Protein AF-0000000072911487 (afdb_homodimer)

Radius of gyration: 36.64 Å; Cα contacts (8 Å, |Δi|>4): 2970; chains: 2; bounding box: 85×124×77 Å

InterPro domains:
  IPR004303 Protein-arginine deiminase [PTHR10837] (29-610)
  IPR013530 Protein-arginine deiminase, C-terminal [PF03068] (198-609)
  IPR018247 EF-Hand 1, calcium-binding site [PS00018] (31-43)
  IPR036556 Protein-arginine deiminase, central domain superfamily [SSF110083] (28-196)

Secondary structure (DSSP, 8-state):
----------------SSS---BSS--EEE-TT-SS--SGGG-TTTTS--SSSSEEE-B----TT----SB-TTSPBPPHHHHHH-STTSSSS-S-GGGSEEEEEPPB-S--TT-EEEEEEESGGGBTTEEEEEE-TT---TTS-SEEE--TT-BB-HHHHHH--EEEEEESS----TTT--SEEEEEEEEEETTEEEEEEEEEEEPPPEE--TTSPEEEEEEEPPBTTTBHHHHHHHHHHHHHHHTSSS-PEEEEE-S-----TTTTEEEEEEEE--TTS-EEEEEEEEPS-TT-GGGGHIIIII-BTTEEEEPPPTTS--S--GGGSGGGEEEEPSEE-TTS-EETT-EEEEEEBTTB---HHHHHHHHHHSSSPPEEEE-TTBSS--GGGTEEEEE-SSSSSEEEEEEESHHHHHHHHHHIIIIITTSBS---TT--PPSSS----GGGGG-BHHHHHT-HHHHHHHHHHHHHHHHHHHHHHHHS---GGG-EEEE--EEE---------SBSPPSS----TT---EEESS--TTSSEEETTEEEEE-----EETTEEHHHHHHHHHHHTTTPEEEEE--TTTTGGGT--TTTT-EEEE--------/----------------SSS---BSS--EEE-TT-SS--SGGG-TTTTS--SSSSEEE-B----TT----SB-TTSPBPPHHHHHH-STTSSSS-S-GGGSEEEEEPPB-S--TT-EEEEEEESGGGBTTEEEEEE-TT---TTS-SEEE--TT-BB-HHHHHH--EEEEEESS----TTT--SEEEEEEEEEETTEEEEEEEEEEEPPPEE--TTSPEEEEEEEPPBTTTBHHHHHHHHHHHHHHHTSSS-PEEEEE-S-----TTTSEEEEEEEE--TTS-EEEEEEEEPS-TT-GGGGHIIIII-BTTEEEEPPPTTS--S--GGGSGGGEEEEPSEE-TTS-EETT-EEEEEEBTTB---HHHHHHHHHHSTTPPEEEE-TTBSS--GGGTEEEEE-SSSSSEEEEEEESHHHHHHHHHHIIIIITTSBS---TT--PPSSS----GGGGG-BHHHHHT-HHHHHHHHHHHHHHHHHHHHHHHHS---GGGSEEEE--EEE---------SBSPPSS----TT---EEESS--TTSSEEETTEEEEE-----EETTEEHHHHHHHHHHHTTTPEEEEE--TTTTGGGT--TTTT-EEEE--------

Structure (mmCIF, N/CA/C/O backbone):
data_AF-0000000072911487-model_v1
#
loop_
_entity.id
_entity.type
_entity.pdbx_description
1 polymer 'Protein-arginine deiminase C-terminal domain-containing protein'
#
loop_
_atom_site.group_PDB
_atom_site.id
_atom_site.type_symbol
_atom_site.label_atom_id
_atom_site.label_alt_id
_atom_site.label_comp_id
_atom_site.label_asym_id
_atom_site.label_entity_id
_atom_site.label_seq_id
_atom_site.pdbx_PDB_ins_code
_atom_site.Cartn_x
_atom_site.Cartn_y
_atom_site.Cartn_z
_atom_site.occupancy
_atom_site.B_iso_or_equiv
_atom_site.auth_seq_id
_atom_site.auth_comp_id
_atom_site.auth_asym_id
_atom_site.auth_atom_id
_atom_site.pdbx_PDB_model_num
ATOM 1 N N . MET A 1 1 ? -15.695 3.176 -34.938 1 19.2 1 MET A N 1
ATOM 2 C CA . MET A 1 1 ? -17 2.514 -34.875 1 19.2 1 MET A CA 1
ATOM 3 C C . MET A 1 1 ? -17.656 2.764 -33.5 1 19.2 1 MET A C 1
ATOM 5 O O . MET A 1 1 ? -17.062 2.518 -32.469 1 19.2 1 MET A O 1
ATOM 9 N N . ARG A 1 2 ? -18.609 3.738 -33.625 1 26.14 2 ARG A N 1
ATOM 10 C CA . ARG A 1 2 ? -19.5 4.297 -32.625 1 26.14 2 ARG A CA 1
ATOM 11 C C . ARG A 1 2 ? -20.281 3.199 -31.906 1 26.14 2 ARG A C 1
ATOM 13 O O . ARG A 1 2 ? -21.156 2.57 -32.5 1 26.14 2 ARG A O 1
ATOM 20 N N . THR A 1 3 ? -19.641 2.359 -31.094 1 25.69 3 THR A N 1
ATOM 21 C CA . THR A 1 3 ? -20.156 1.185 -30.406 1 25.69 3 THR A CA 1
ATOM 22 C C . THR A 1 3 ? -21.453 1.515 -29.672 1 25.69 3 THR A C 1
ATOM 24 O O . THR A 1 3 ? -21.5 2.418 -28.844 1 25.69 3 THR A O 1
ATOM 27 N N . GLY A 1 4 ? -22.516 1.392 -30.438 1 23.3 4 GLY A N 1
ATOM 28 C CA . GLY A 1 4 ? -23.906 1.622 -30.078 1 23.3 4 GLY A CA 1
ATOM 29 C C . GLY A 1 4 ? -24.297 0.98 -28.766 1 23.3 4 GLY A C 1
ATOM 30 O O . GLY A 1 4 ? -24.031 -0.203 -28.547 1 23.3 4 GLY A O 1
ATOM 31 N N . TRP A 1 5 ? -24.453 1.778 -27.688 1 27.55 5 TRP A N 1
ATOM 32 C CA . TRP A 1 5 ? -24.906 1.521 -26.312 1 27.55 5 TRP A CA 1
ATOM 33 C C . TRP A 1 5 ? -26.297 0.91 -26.312 1 27.55 5 TRP A C 1
ATOM 35 O O . TRP A 1 5 ? -27.266 1.537 -26.766 1 27.55 5 TRP A O 1
ATOM 45 N N . LEU A 1 6 ? -26.359 -0.397 -26.594 1 29.19 6 LEU A N 1
ATOM 46 C CA . LEU A 1 6 ? -27.656 -1.023 -26.422 1 29.19 6 LEU A CA 1
ATOM 47 C C . LEU A 1 6 ? -28.281 -0.624 -25.078 1 29.19 6 LEU A C 1
ATOM 49 O O . LEU A 1 6 ? -27.609 -0.673 -24.047 1 29.19 6 LEU A O 1
ATOM 53 N N . TYR A 1 7 ? -29.312 0.221 -25.156 1 29.19 7 TYR A N 1
ATOM 54 C CA . TYR A 1 7 ? -30.141 0.676 -24.031 1 29.19 7 TYR A CA 1
ATOM 55 C C . TYR A 1 7 ? -30.797 -0.501 -23.328 1 29.19 7 TYR A C 1
ATOM 57 O O . TYR A 1 7 ? -31.547 -1.27 -23.953 1 29.19 7 TYR A O 1
ATOM 65 N N . PRO A 1 8 ? -30.297 -0.939 -22.25 1 33.47 8 PRO A N 1
ATOM 66 C CA . PRO A 1 8 ? -31.031 -2.004 -21.547 1 33.47 8 PRO A CA 1
ATOM 67 C C . PRO A 1 8 ? -32.469 -1.619 -21.219 1 33.47 8 PRO A C 1
ATOM 69 O O . PRO A 1 8 ? -32.75 -0.443 -20.984 1 33.47 8 PRO A O 1
ATOM 72 N N . ILE A 1 9 ? -33.438 -2.336 -21.734 1 31.39 9 ILE A N 1
ATOM 73 C CA . ILE A 1 9 ? -34.875 -2.277 -21.438 1 31.39 9 ILE A CA 1
ATOM 74 C C . ILE A 1 9 ? -35.094 -2.404 -19.938 1 31.39 9 ILE A C 1
ATOM 76 O O . ILE A 1 9 ? -34.75 -3.432 -19.344 1 31.39 9 ILE A O 1
ATOM 80 N N . PHE A 1 10 ? -35.406 -1.252 -19.312 1 29.11 10 PHE A N 1
ATOM 81 C CA . PHE A 1 10 ? -35.781 -1.164 -17.906 1 29.11 10 PHE A CA 1
ATOM 82 C C . PHE A 1 10 ? -37.188 -1.642 -17.703 1 29.11 10 PHE A C 1
ATOM 84 O O . PHE A 1 10 ? -38.156 -1.023 -18.188 1 29.11 10 PHE A O 1
ATOM 91 N N . ILE A 1 11 ? -37.438 -2.863 -17.578 1 30.73 11 ILE A N 1
ATOM 92 C CA . ILE A 1 11 ? -38.781 -3.254 -17.156 1 30.73 11 ILE A CA 1
ATOM 93 C C . ILE A 1 11 ? -39.031 -2.818 -15.719 1 30.73 11 ILE A C 1
ATOM 95 O O . ILE A 1 11 ? -38.281 -3.225 -14.812 1 30.73 11 ILE A O 1
ATOM 99 N N . GLY A 1 12 ? -39.875 -1.807 -15.562 1 29.73 12 GLY A N 1
ATOM 100 C CA . GLY A 1 12 ? -40.344 -1.24 -14.305 1 29.73 12 GLY A CA 1
ATOM 101 C C . GLY A 1 12 ? -41.125 -2.221 -13.477 1 29.73 12 GLY A C 1
ATOM 102 O O . GLY A 1 12 ? -42.25 -2.576 -13.836 1 29.73 12 GLY A O 1
ATOM 103 N N . THR A 1 13 ? -40.531 -3.186 -12.836 1 33.25 13 THR A N 1
ATOM 104 C CA . THR A 1 13 ? -41.344 -3.977 -11.922 1 33.25 13 THR A CA 1
ATOM 105 C C . THR A 1 13 ? -41.812 -3.129 -10.742 1 33.25 13 THR A C 1
ATOM 107 O O . THR A 1 13 ? -41.031 -2.41 -10.133 1 33.25 13 THR A O 1
ATOM 110 N N . HIS A 1 14 ? -43.125 -2.885 -10.648 1 29.64 14 HIS A N 1
ATOM 111 C CA . HIS A 1 14 ? -43.812 -2.23 -9.531 1 29.64 14 HIS A CA 1
ATOM 112 C C . HIS A 1 14 ? -43.562 -2.967 -8.227 1 29.64 14 HIS A C 1
ATOM 114 O O . HIS A 1 14 ? -43.969 -4.113 -8.062 1 29.64 14 HIS A O 1
ATOM 120 N N . VAL A 1 15 ? -42.5 -2.768 -7.523 1 35.53 15 VAL A N 1
ATOM 121 C CA . VAL A 1 15 ? -42.125 -3.373 -6.25 1 35.53 15 VAL A CA 1
ATOM 122 C C . VAL A 1 15 ? -42.875 -2.676 -5.109 1 35.53 15 VAL A C 1
ATOM 124 O O . VAL A 1 15 ? -42.719 -1.474 -4.898 1 35.53 15 VAL A O 1
ATOM 127 N N . SER A 1 16 ? -43.938 -3.34 -4.637 1 31.44 16 SER A N 1
ATOM 128 C CA . SER A 1 16 ? -44.531 -2.867 -3.381 1 31.44 16 SER A CA 1
ATOM 129 C C . SER A 1 16 ? -43.469 -2.719 -2.301 1 31.44 16 SER A C 1
ATOM 131 O O . SER A 1 16 ? -42.375 -3.279 -2.418 1 31.44 16 SER A O 1
ATOM 133 N N . ALA A 1 17 ? -43.938 -2.541 -0.916 1 38.59 17 ALA A N 1
ATOM 134 C CA . ALA A 1 17 ? -43.219 -2.115 0.282 1 38.59 17 ALA A CA 1
ATOM 135 C C . ALA A 1 17 ? -42 -3.02 0.552 1 38.59 17 ALA A C 1
ATOM 137 O O . ALA A 1 17 ? -40.875 -2.564 0.531 1 38.59 17 ALA A O 1
ATOM 138 N N . GLY A 1 18 ? -41.781 -3.572 1.872 1 47.84 18 GLY A N 1
ATOM 139 C CA . GLY A 1 18 ? -40.812 -4.043 2.859 1 47.84 18 GLY A CA 1
ATOM 140 C C . GLY A 1 18 ? -40.062 -5.285 2.416 1 47.84 18 GLY A C 1
ATOM 141 O O . GLY A 1 18 ? -38.906 -5.512 2.832 1 47.84 18 GLY A O 1
ATOM 142 N N . LEU A 1 19 ? -40.656 -6.293 1.938 1 59.91 19 LEU A N 1
ATOM 143 C CA . LEU A 1 19 ? -40.062 -7.602 1.729 1 59.91 19 LEU A CA 1
ATOM 144 C C . LEU A 1 19 ? -39.469 -7.719 0.323 1 59.91 19 LEU A C 1
ATOM 146 O O . LEU A 1 19 ? -40.156 -7.367 -0.656 1 59.91 19 LEU A O 1
ATOM 150 N N . ILE A 1 20 ? -38.156 -7.848 0.18 1 69.5 20 ILE A N 1
ATOM 151 C CA . ILE A 1 20 ? -37.562 -8.148 -1.11 1 69.5 20 ILE A CA 1
ATOM 152 C C . ILE A 1 20 ? -38.156 -9.43 -1.681 1 69.5 20 ILE A C 1
ATOM 154 O O . ILE A 1 20 ? -37.938 -10.516 -1.144 1 69.5 20 ILE A O 1
ATOM 158 N N . LYS A 1 21 ? -39.094 -9.312 -2.652 1 73.06 21 LYS A N 1
ATOM 159 C CA . LYS A 1 21 ? -39.75 -10.445 -3.299 1 73.06 21 LYS A CA 1
ATOM 160 C C . LYS A 1 21 ? -38.781 -11.156 -4.254 1 73.06 21 LYS A C 1
ATOM 162 O O . LYS A 1 21 ? -37.812 -10.555 -4.73 1 73.06 21 LYS A O 1
ATOM 167 N N . SER A 1 22 ? -38.969 -12.406 -4.477 1 82.06 22 SER A N 1
ATOM 168 C CA . SER A 1 22 ? -38.25 -13.188 -5.469 1 82.06 22 SER A CA 1
ATOM 169 C C . SER A 1 22 ? -38.406 -12.602 -6.867 1 82.06 22 SER A C 1
ATOM 171 O O . SER A 1 22 ? -39.469 -12.023 -7.184 1 82.06 22 SER A O 1
ATOM 173 N N . THR A 1 23 ? -37.25 -12.625 -7.672 1 84.38 23 THR A N 1
ATOM 174 C CA . THR A 1 23 ? -37.281 -12.094 -9.031 1 84.38 23 THR A CA 1
ATOM 175 C C . THR A 1 23 ? -36.875 -13.156 -10.039 1 84.38 23 THR A C 1
ATOM 177 O O . THR A 1 23 ? -36.344 -14.203 -9.664 1 84.38 23 THR A O 1
ATOM 180 N N . THR A 1 24 ? -37.125 -12.867 -11.242 1 84.62 24 THR A N 1
ATOM 181 C CA . THR A 1 24 ? -36.719 -13.766 -12.32 1 84.62 24 THR A CA 1
ATOM 182 C C . THR A 1 24 ? -35.469 -13.219 -13.031 1 84.62 24 THR A C 1
ATOM 184 O O . THR A 1 24 ? -34.875 -13.914 -13.852 1 84.62 24 THR A O 1
ATOM 187 N N . ARG A 1 25 ? -35.125 -11.961 -12.688 1 91.88 25 ARG A N 1
ATOM 188 C CA . ARG A 1 25 ? -33.906 -11.336 -13.133 1 91.88 25 ARG A CA 1
ATOM 189 C C . ARG A 1 25 ? -33.031 -10.914 -11.945 1 91.88 25 ARG A C 1
ATOM 191 O O . ARG A 1 25 ? -33.562 -10.594 -10.875 1 91.88 25 ARG A O 1
ATOM 198 N N . PRO A 1 26 ? -31.75 -10.953 -12.18 1 96.5 26 PRO A N 1
ATOM 199 C CA . PRO A 1 26 ? -30.875 -10.516 -11.078 1 96.5 26 PRO A CA 1
ATOM 200 C C . PRO A 1 26 ? -31.234 -9.125 -10.562 1 96.5 26 PRO A C 1
ATOM 202 O O . PRO A 1 26 ? -31.531 -8.227 -11.352 1 96.5 26 PRO A O 1
ATOM 205 N N . LEU A 1 27 ? -31.359 -9 -9.289 1 97.75 27 LEU A N 1
ATOM 206 C CA . LEU A 1 27 ? -31.594 -7.734 -8.602 1 97.75 27 LEU A CA 1
ATOM 207 C C . LEU A 1 27 ? -30.672 -7.59 -7.398 1 97.75 27 LEU A C 1
ATOM 209 O O . LEU A 1 27 ? -30.656 -8.445 -6.508 1 97.75 27 LEU A O 1
ATOM 213 N N . ILE A 1 28 ? -29.844 -6.605 -7.422 1 98.5 28 ILE A N 1
ATOM 214 C CA . ILE A 1 28 ? -28.984 -6.301 -6.289 1 98.5 28 ILE A CA 1
ATOM 215 C C . ILE A 1 28 ? -29.312 -4.91 -5.75 1 98.5 28 ILE A C 1
ATOM 217 O O . ILE A 1 28 ? -29.531 -3.975 -6.523 1 98.5 28 ILE A O 1
ATOM 221 N N . LEU A 1 29 ? -29.422 -4.805 -4.426 1 98.44 29 LEU A N 1
ATOM 222 C CA . LEU A 1 29 ? -29.859 -3.576 -3.766 1 98.44 29 LEU A CA 1
ATOM 223 C C . LEU A 1 29 ? -28.859 -3.172 -2.676 1 98.44 29 LEU A C 1
ATOM 225 O O . LEU A 1 29 ? -28.172 -4.023 -2.117 1 98.44 29 LEU A O 1
ATOM 229 N N . ALA A 1 30 ? -28.781 -1.938 -2.432 1 98.69 30 ALA A N 1
ATOM 230 C CA . ALA A 1 30 ? -28.156 -1.287 -1.291 1 98.69 30 ALA A CA 1
ATOM 231 C C . ALA A 1 30 ? -29.031 -0.179 -0.728 1 98.69 30 ALA A C 1
ATOM 233 O O . ALA A 1 30 ? -30.156 0.039 -1.21 1 98.69 30 ALA A O 1
ATOM 234 N N . ASP A 1 31 ? -28.562 0.436 0.297 1 98 31 ASP A N 1
ATOM 235 C CA . ASP A 1 31 ? -29.375 1.458 0.953 1 98 31 ASP A CA 1
ATOM 236 C C . ASP A 1 31 ? -29.344 2.768 0.166 1 98 31 ASP A C 1
ATOM 238 O O . ASP A 1 31 ? -28.828 3.779 0.651 1 98 31 ASP A O 1
ATOM 242 N N . THR A 1 32 ? -30 2.787 -0.927 1 97.75 32 THR A N 1
ATOM 243 C CA . THR A 1 32 ? -29.922 3.92 -1.842 1 97.75 32 THR A CA 1
ATOM 244 C C . THR A 1 32 ? -30.812 5.062 -1.369 1 97.75 32 THR A C 1
ATOM 246 O O . THR A 1 32 ? -30.594 6.223 -1.714 1 97.75 32 THR A O 1
ATOM 249 N N . ASN A 1 33 ? -31.922 4.785 -0.646 1 96.06 33 ASN A N 1
ATOM 250 C CA . ASN A 1 33 ? -32.781 5.844 -0.127 1 96.06 33 ASN A CA 1
ATOM 251 C C . ASN A 1 33 ? -32.281 6.355 1.222 1 96.06 33 ASN A C 1
ATOM 253 O O . ASN A 1 33 ? -32.906 7.254 1.811 1 96.06 33 ASN A O 1
ATOM 257 N N . ARG A 1 34 ? -31.281 5.719 1.854 1 97.12 34 ARG A N 1
ATOM 258 C CA . ARG A 1 34 ? -30.5 6.176 2.992 1 97.12 34 ARG A CA 1
ATOM 259 C C . ARG A 1 34 ? -31.328 6.18 4.27 1 97.12 34 ARG A C 1
ATOM 261 O O . ARG A 1 34 ? -31.188 7.082 5.102 1 97.12 34 ARG A O 1
ATOM 268 N N . ASP A 1 35 ? -32.188 5.203 4.406 1 95.56 35 ASP A N 1
ATOM 269 C CA . ASP A 1 35 ? -32.938 5.047 5.648 1 95.56 35 ASP A CA 1
ATOM 270 C C . ASP A 1 35 ? -32.312 3.977 6.535 1 95.56 35 ASP A C 1
ATOM 272 O O . ASP A 1 35 ? -32.844 3.639 7.59 1 95.56 35 ASP A O 1
ATOM 276 N N . GLY A 1 36 ? -31.203 3.396 6.074 1 95.75 36 GLY A N 1
ATOM 277 C CA . GLY A 1 36 ? -30.453 2.438 6.867 1 95.75 36 GLY A CA 1
ATOM 278 C C . GLY A 1 36 ? -30.922 1.006 6.668 1 95.75 36 GLY A C 1
ATOM 279 O O . GLY A 1 36 ? -30.359 0.08 7.262 1 95.75 36 GLY A O 1
ATOM 280 N N . ILE A 1 37 ? -31.875 0.798 5.809 1 95.88 37 ILE A N 1
ATOM 281 C CA . ILE A 1 37 ? -32.438 -0.525 5.574 1 95.88 37 ILE A CA 1
ATOM 282 C C . ILE A 1 37 ? -32.438 -0.833 4.082 1 95.88 37 ILE A C 1
ATOM 284 O O . ILE A 1 37 ? -32.75 0.031 3.26 1 95.88 37 ILE A O 1
ATOM 288 N N . VAL A 1 38 ? -32.031 -2.045 3.715 1 97.5 38 VAL A N 1
ATOM 289 C CA . VAL A 1 38 ? -32.062 -2.451 2.312 1 97.5 38 VAL A CA 1
ATOM 290 C C . VAL A 1 38 ? -33.312 -3.246 2.021 1 97.5 38 VAL A C 1
ATOM 292 O O . VAL A 1 38 ? -33.5 -4.344 2.553 1 97.5 38 VAL A O 1
ATOM 295 N N . ASN A 1 39 ? -34.156 -2.713 1.245 1 95.19 39 ASN A N 1
ATOM 296 C CA . ASN A 1 39 ? -35.375 -3.379 0.849 1 95.19 39 ASN A CA 1
ATOM 297 C C . ASN A 1 39 ? -35.906 -2.85 -0.485 1 95.19 39 ASN A C 1
ATOM 299 O O . ASN A 1 39 ? -35.156 -2.277 -1.269 1 95.19 39 ASN A O 1
ATOM 303 N N . GLY A 1 40 ? -37.125 -3.107 -0.804 1 94.44 40 GLY A N 1
ATOM 304 C CA . GLY A 1 40 ? -37.719 -2.787 -2.096 1 94.44 40 GLY A CA 1
ATOM 305 C C . GLY A 1 40 ? -37.75 -1.298 -2.381 1 94.44 40 GLY A C 1
ATOM 306 O O . GLY A 1 40 ? -37.781 -0.883 -3.541 1 94.44 40 GLY A O 1
ATOM 307 N N . LYS A 1 41 ? -37.75 -0.466 -1.371 1 94.5 41 LYS A N 1
ATOM 308 C CA . LYS A 1 41 ? -37.75 0.985 -1.536 1 94.5 41 LYS A CA 1
ATOM 309 C C . LYS A 1 41 ? -36.438 1.474 -2.16 1 94.5 41 LYS A C 1
ATOM 311 O O . LYS A 1 41 ? -36.344 2.623 -2.598 1 94.5 41 LYS A O 1
ATOM 316 N N . ASP A 1 42 ? -35.469 0.599 -2.246 1 97 42 ASP A N 1
ATOM 317 C CA . ASP A 1 42 ? -34.156 0.958 -2.762 1 97 42 ASP A CA 1
ATOM 318 C C . ASP A 1 42 ? -34.031 0.653 -4.254 1 97 42 ASP A C 1
ATOM 320 O O . ASP A 1 42 ? -32.969 0.829 -4.855 1 97 42 ASP A O 1
ATOM 324 N N . ILE A 1 43 ? -35.031 0.221 -4.887 1 95.56 43 ILE A N 1
ATOM 325 C CA . ILE A 1 43 ? -35 -0.19 -6.289 1 95.56 43 ILE A CA 1
ATOM 326 C C . ILE A 1 43 ? -34.938 1.044 -7.188 1 95.56 43 ILE A C 1
ATOM 328 O O . ILE A 1 43 ? -34.25 1.045 -8.203 1 95.56 43 ILE A O 1
ATOM 332 N N . ALA A 1 44 ? -35.562 2.039 -6.723 1 91.56 44 ALA A N 1
ATOM 333 C CA . ALA A 1 44 ? -35.656 3.246 -7.543 1 91.56 44 ALA A CA 1
ATOM 334 C C . ALA A 1 44 ? -34.312 3.977 -7.57 1 91.56 44 ALA A C 1
ATOM 336 O O . ALA A 1 44 ? -33.625 4.086 -6.547 1 91.56 44 ALA A O 1
ATOM 337 N N . ASP A 1 45 ? -33.844 4.398 -8.719 1 89.56 45 ASP A N 1
ATOM 338 C CA . ASP A 1 45 ? -32.688 5.281 -8.945 1 89.56 45 ASP A CA 1
ATOM 339 C C . ASP A 1 45 ? -31.406 4.672 -8.398 1 89.56 45 ASP A C 1
ATOM 341 O O . ASP A 1 45 ? -30.531 5.395 -7.93 1 89.56 45 ASP A O 1
ATOM 345 N N . LYS A 1 46 ? -31.328 3.428 -8.398 1 96.12 46 LYS A N 1
ATOM 346 C CA . LYS A 1 46 ? -30.203 2.752 -7.75 1 96.12 46 LYS A CA 1
ATOM 347 C C . LYS A 1 46 ? -28.969 2.744 -8.656 1 96.12 46 LYS A C 1
ATOM 349 O O . LYS A 1 46 ? -27.875 2.424 -8.211 1 96.12 46 LYS A O 1
ATOM 354 N N . TYR A 1 47 ? -29.016 3.197 -9.961 1 96.5 47 TYR A N 1
ATOM 355 C CA . TYR A 1 47 ? -27.938 3.025 -10.93 1 96.5 47 TYR A CA 1
ATOM 356 C C . TYR A 1 47 ? -27 4.227 -10.914 1 96.5 47 TYR A C 1
ATOM 358 O O . TYR A 1 47 ? -25.906 4.18 -11.492 1 96.5 47 TYR A O 1
ATOM 366 N N . THR A 1 48 ? -27.406 5.297 -10.266 1 95.75 48 THR A N 1
ATOM 367 C CA . THR A 1 48 ? -26.594 6.512 -10.234 1 95.75 48 THR A CA 1
ATOM 368 C C . THR A 1 48 ? -26.516 7.07 -8.812 1 95.75 48 THR A C 1
ATOM 370 O O . THR A 1 48 ? -27.516 7.07 -8.086 1 95.75 48 THR A O 1
ATOM 373 N N . TRP A 1 49 ? -25.391 7.543 -8.531 1 96.12 49 TRP A N 1
ATOM 374 C CA . TRP A 1 49 ? -25.219 8.188 -7.23 1 96.12 49 TRP A CA 1
ATOM 375 C C . TRP A 1 49 ? -25.344 9.703 -7.355 1 96.12 49 TRP A C 1
ATOM 377 O O . TRP A 1 49 ? -24.766 10.297 -8.266 1 96.12 49 TRP A O 1
ATOM 387 N N . THR A 1 50 ? -26.078 10.344 -6.523 1 93.88 50 THR A N 1
ATOM 388 C CA . THR A 1 50 ? -26.172 11.789 -6.375 1 93.88 50 THR A CA 1
ATOM 389 C C . THR A 1 50 ? -26.109 12.188 -4.902 1 93.88 50 THR A C 1
ATOM 391 O O . THR A 1 50 ? -26.062 11.328 -4.023 1 93.88 50 THR A O 1
ATOM 394 N N . ASN A 1 51 ? -26.109 13.406 -4.605 1 89.75 51 ASN A N 1
ATOM 395 C CA . ASN A 1 51 ? -26.094 13.875 -3.221 1 89.75 51 ASN A CA 1
ATOM 396 C C . ASN A 1 51 ? -27.391 13.492 -2.496 1 89.75 51 ASN A C 1
ATOM 398 O O . ASN A 1 51 ? -27.422 13.422 -1.266 1 89.75 51 ASN A O 1
ATOM 402 N N . GLU A 1 52 ? -28.422 13.133 -3.277 1 90.69 52 GLU A N 1
ATOM 403 C CA . GLU A 1 52 ? -29.734 12.883 -2.678 1 90.69 52 GLU A CA 1
ATOM 404 C C . GLU A 1 52 ? -30.047 11.383 -2.646 1 90.69 52 GLU A C 1
ATOM 406 O O . GLU A 1 52 ? -30.938 10.945 -1.92 1 90.69 52 GLU A O 1
ATOM 411 N N . CYS A 1 53 ? -29.312 10.727 -3.49 1 93.94 53 CYS A N 1
ATOM 412 C CA . CYS A 1 53 ? -29.625 9.305 -3.592 1 93.94 53 CYS A CA 1
ATOM 413 C C . CYS A 1 53 ? -28.375 8.492 -3.863 1 93.94 53 CYS A C 1
ATOM 415 O O . CYS A 1 53 ? -27.391 9.008 -4.402 1 93.94 53 CYS A O 1
ATOM 417 N N . GLY A 1 54 ? -28.469 7.168 -3.5 1 96.62 54 GLY A N 1
ATOM 418 C CA . GLY A 1 54 ? -27.344 6.266 -3.65 1 96.62 54 GLY A CA 1
ATOM 419 C C . GLY A 1 54 ? -26.766 5.812 -2.324 1 96.62 54 GLY A C 1
ATOM 420 O O . GLY A 1 54 ? -26.75 6.574 -1.354 1 96.62 54 GLY A O 1
ATOM 421 N N . ALA A 1 55 ? -26.25 4.625 -2.332 1 98.38 55 ALA A N 1
ATOM 422 C CA . ALA A 1 55 ? -25.75 4.035 -1.089 1 98.38 55 ALA A CA 1
ATOM 423 C C . ALA A 1 55 ? -24.391 4.609 -0.707 1 98.38 55 ALA A C 1
ATOM 425 O O . ALA A 1 55 ? -23.625 5.039 -1.573 1 98.38 55 ALA A O 1
ATOM 426 N N . ILE A 1 56 ? -24.125 4.66 0.562 1 98.56 56 ILE A N 1
ATOM 427 C CA . ILE A 1 56 ? -22.891 5.195 1.121 1 98.56 56 ILE A CA 1
ATOM 428 C C . ILE A 1 56 ? -22.188 4.129 1.96 1 98.56 56 ILE A C 1
ATOM 430 O O . ILE A 1 56 ? -22.844 3.395 2.709 1 98.56 56 ILE A O 1
ATOM 434 N N . PHE A 1 57 ? -20.891 3.938 1.774 1 98.62 57 PHE A N 1
ATOM 435 C CA . PHE A 1 57 ? -20.109 3.029 2.615 1 98.62 57 PHE A CA 1
ATOM 436 C C . PHE A 1 57 ? -18.953 3.758 3.27 1 98.62 57 PHE A C 1
ATOM 438 O O . PHE A 1 57 ? -18.609 4.883 2.885 1 98.62 57 PHE A O 1
ATOM 445 N N . LEU A 1 58 ? -18.328 3.174 4.336 1 98.69 58 LEU A N 1
ATOM 446 C CA . LEU A 1 58 ? -17.312 3.844 5.148 1 98.69 58 LEU A CA 1
ATOM 447 C C . LEU A 1 58 ? -15.922 3.309 4.84 1 98.69 58 LEU A C 1
ATOM 449 O O . LEU A 1 58 ? -15.766 2.135 4.496 1 98.69 58 LEU A O 1
ATOM 453 N N . PRO A 1 59 ? -14.914 4.188 4.938 1 98.38 59 PRO A N 1
ATOM 454 C CA . PRO A 1 59 ? -13.578 3.646 5.18 1 98.38 59 PRO A CA 1
ATOM 455 C C . PRO A 1 59 ? -13.43 3.043 6.574 1 98.38 59 PRO A C 1
ATOM 457 O O . PRO A 1 59 ? -13.406 3.773 7.566 1 98.38 59 PRO A O 1
ATOM 460 N N . ASN A 1 60 ? -13.359 1.764 6.664 1 98.44 60 ASN A N 1
ATOM 461 C CA . ASN A 1 60 ? -13.398 1.042 7.934 1 98.44 60 ASN A CA 1
ATOM 462 C C . ASN A 1 60 ? -12.008 0.926 8.547 1 98.44 60 ASN A C 1
ATOM 464 O O . ASN A 1 60 ? -11.562 -0.173 8.891 1 98.44 60 ASN A O 1
ATOM 468 N N . ILE A 1 61 ? -11.375 2.152 8.805 1 98.5 61 ILE A N 1
ATOM 469 C CA . ILE A 1 61 ? -9.938 2.152 9.062 1 98.5 61 ILE A CA 1
ATOM 470 C C . ILE A 1 61 ? -9.68 2.279 10.562 1 98.5 61 ILE A C 1
ATOM 472 O O . ILE A 1 61 ? -8.625 2.768 10.977 1 98.5 61 ILE A O 1
ATOM 476 N N . GLY A 1 62 ? -10.6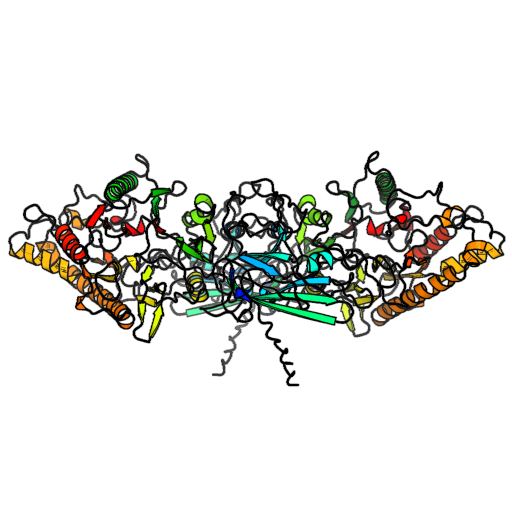17 1.948 11.43 1 98.44 62 GLY A N 1
ATOM 477 C CA . GLY A 1 62 ? -10.367 1.86 12.859 1 98.44 62 GLY A CA 1
ATOM 478 C C . GLY A 1 62 ? -9.484 0.691 13.242 1 98.44 62 GLY A C 1
ATOM 479 O O . GLY A 1 62 ? -8.953 -0.004 12.375 1 98.44 62 GLY A O 1
ATOM 480 N N . ASP A 1 63 ? -9.289 0.513 14.5 1 98.44 63 ASP A N 1
ATOM 481 C CA . ASP A 1 63 ? -8.555 -0.609 15.07 1 98.44 63 ASP A CA 1
ATOM 482 C C . ASP A 1 63 ? -9.219 -1.104 16.359 1 98.44 63 ASP A C 1
ATOM 484 O O . ASP A 1 63 ? -8.625 -1.045 17.438 1 98.44 63 ASP A O 1
ATOM 488 N N . LYS A 1 64 ? -10.367 -1.653 16.172 1 97.75 64 LYS A N 1
ATOM 489 C CA . LYS A 1 64 ? -11.273 -1.97 17.266 1 97.75 64 LYS A CA 1
ATOM 490 C C . LYS A 1 64 ? -10.602 -2.869 18.297 1 97.75 64 LYS A C 1
ATOM 492 O O . LYS A 1 64 ? -10.75 -2.662 19.5 1 97.75 64 LYS A O 1
ATOM 497 N N . ARG A 1 65 ? -9.852 -3.83 17.891 1 96.38 65 ARG A N 1
ATOM 498 C CA . ARG A 1 65 ? -9.281 -4.816 18.797 1 96.38 65 ARG A CA 1
ATOM 499 C C . ARG A 1 65 ? -7.797 -4.562 19.016 1 96.38 65 ARG A C 1
ATOM 501 O O . ARG A 1 65 ? -7.078 -5.434 19.516 1 96.38 65 ARG A O 1
ATOM 508 N N . HIS A 1 66 ? -7.301 -3.395 18.578 1 97.69 66 HIS A N 1
ATOM 509 C CA . HIS A 1 66 ? -5.898 -3.033 18.734 1 97.69 66 HIS A CA 1
ATOM 510 C C . HIS A 1 66 ? -4.984 -4.113 18.156 1 97.69 66 HIS A C 1
ATOM 512 O O . HIS A 1 66 ? -4.074 -4.586 18.844 1 97.69 66 HIS A O 1
ATOM 518 N N . ARG A 1 67 ? -5.219 -4.426 16.859 1 97.88 67 ARG A N 1
ATOM 519 C CA . ARG A 1 67 ? -4.488 -5.508 16.203 1 97.88 67 ARG A CA 1
ATOM 520 C C . ARG A 1 67 ? -3.148 -5.012 15.672 1 97.88 67 ARG A C 1
ATOM 522 O O . ARG A 1 67 ? -2.273 -5.812 15.336 1 97.88 67 ARG A O 1
ATOM 529 N N . CYS A 1 68 ? -2.977 -3.748 15.523 1 97.88 68 CYS A N 1
ATOM 530 C CA . CYS A 1 68 ? -1.826 -3.156 14.852 1 97.88 68 CYS A CA 1
ATOM 531 C C . CYS A 1 68 ? -0.695 -2.887 15.836 1 97.88 68 CYS A C 1
ATOM 533 O O . CYS A 1 68 ? -0.94 -2.475 16.969 1 97.88 68 CYS A O 1
ATOM 535 N N . THR A 1 69 ? 0.515 -3.082 15.375 1 96.12 69 THR A N 1
ATOM 536 C CA . THR A 1 69 ? 1.696 -2.838 16.188 1 96.12 69 THR A CA 1
ATOM 537 C C . THR A 1 69 ? 2.398 -1.553 15.758 1 96.12 69 THR A C 1
ATOM 539 O O . THR A 1 69 ? 2.197 -1.075 14.641 1 96.12 69 THR A O 1
ATOM 542 N N . ALA A 1 70 ? 3.232 -0.956 16.703 1 96 70 ALA A N 1
ATOM 543 C CA . ALA A 1 70 ? 4.035 0.223 16.391 1 96 70 ALA A CA 1
ATOM 544 C C . ALA A 1 70 ? 5.488 -0.159 16.125 1 96 70 ALA A C 1
ATOM 546 O O . ALA A 1 70 ? 6.281 0.664 15.656 1 96 70 ALA A O 1
ATOM 547 N N . PHE A 1 71 ? 5.852 -1.421 16.406 1 97.06 71 PHE A N 1
ATOM 548 C CA . PHE A 1 71 ? 7.227 -1.897 16.281 1 97.06 71 PHE A CA 1
ATOM 549 C C . PHE A 1 71 ? 7.277 -3.199 15.492 1 97.06 71 PHE A C 1
ATOM 551 O O . PHE A 1 71 ? 6.32 -3.973 15.492 1 97.06 71 PHE A O 1
ATOM 558 N N . ASP A 1 72 ? 8.375 -3.396 14.773 1 96.75 72 ASP A N 1
ATOM 559 C CA . ASP A 1 72 ? 8.547 -4.691 14.117 1 96.75 72 ASP A CA 1
ATOM 560 C C . ASP A 1 72 ? 9.055 -5.738 15.102 1 96.75 72 ASP A C 1
ATOM 562 O O . ASP A 1 72 ? 9.164 -5.473 16.297 1 96.75 72 ASP A O 1
ATOM 566 N N . LEU A 1 73 ? 9.391 -6.98 14.688 1 97.12 73 LEU A N 1
ATOM 567 C CA . LEU A 1 73 ? 9.727 -8.094 15.57 1 97.12 73 LEU A CA 1
ATOM 568 C C . LEU A 1 73 ? 11.094 -7.891 16.203 1 97.12 73 LEU A C 1
ATOM 570 O O . LEU A 1 73 ? 11.453 -8.578 17.156 1 97.12 73 LEU A O 1
ATOM 574 N N . ASN A 1 74 ? 11.867 -6.961 15.68 1 97 74 ASN A N 1
ATOM 575 C CA . ASN A 1 74 ? 13.18 -6.664 16.25 1 97 74 ASN A CA 1
ATOM 576 C C . ASN A 1 74 ? 13.125 -5.461 17.188 1 97 74 ASN A C 1
ATOM 578 O O . ASN A 1 74 ? 14.156 -4.992 17.656 1 97 74 ASN A O 1
ATOM 582 N N . GLY A 1 75 ? 11.992 -4.91 17.359 1 96.94 75 GLY A N 1
ATOM 583 C CA . GLY A 1 75 ? 11.812 -3.799 18.281 1 96.94 75 GLY A CA 1
ATOM 584 C C . GLY A 1 75 ? 12.07 -2.447 17.641 1 96.94 75 GLY A C 1
ATOM 585 O O . GLY A 1 75 ? 12.156 -1.432 18.328 1 96.94 75 GLY A O 1
ATOM 586 N N . LEU A 1 76 ? 12.25 -2.389 16.359 1 96.56 76 LEU A N 1
ATOM 587 C CA . LEU A 1 76 ? 12.438 -1.116 15.664 1 96.56 76 LEU A CA 1
ATOM 588 C C . LEU A 1 76 ? 11.094 -0.465 15.352 1 96.56 76 LEU A C 1
ATOM 590 O O . LEU A 1 76 ? 10.141 -1.15 14.977 1 96.56 76 LEU A O 1
ATOM 594 N N . SER A 1 77 ? 11.016 0.907 15.492 1 96.31 77 SER A N 1
ATOM 595 C CA . SER A 1 77 ? 9.789 1.643 15.211 1 96.31 77 SER A CA 1
ATOM 596 C C . SER A 1 77 ? 9.391 1.523 13.742 1 96.31 77 SER A C 1
ATOM 598 O O . SER A 1 77 ? 10.242 1.621 12.859 1 96.31 77 SER A O 1
ATOM 600 N N . LEU A 1 78 ? 8.102 1.248 13.516 1 97.31 78 LEU A N 1
ATOM 601 C CA . LEU A 1 78 ? 7.574 1.282 12.156 1 97.31 78 LEU A CA 1
ATOM 602 C C . LEU A 1 78 ? 7.551 2.709 11.617 1 97.31 78 LEU A C 1
ATOM 604 O O . LEU A 1 78 ? 7.469 3.668 12.391 1 97.31 78 LEU A O 1
ATOM 608 N N . SER A 1 79 ? 7.699 2.875 10.32 1 96.88 79 SER A N 1
ATOM 609 C CA . SER A 1 79 ? 7.566 4.188 9.695 1 96.88 79 SER A CA 1
ATOM 610 C C . SER A 1 79 ? 6.137 4.707 9.805 1 96.88 79 SER A C 1
ATOM 612 O O . SER A 1 79 ? 5.223 3.959 10.156 1 96.88 79 SER A O 1
ATOM 614 N N . ASN A 1 80 ? 5.957 6 9.484 1 96.62 80 ASN A N 1
ATOM 615 C CA . ASN A 1 80 ? 4.621 6.586 9.484 1 96.62 80 ASN A CA 1
ATOM 616 C C . ASN A 1 80 ? 3.688 5.852 8.523 1 96.62 80 ASN A C 1
ATOM 618 O O . ASN A 1 80 ? 2.537 5.57 8.867 1 96.62 80 ASN A O 1
ATOM 622 N N . GLN A 1 81 ? 4.199 5.516 7.355 1 95.56 81 GLN A N 1
ATOM 623 C CA . GLN A 1 81 ? 3.389 4.836 6.352 1 95.56 81 GLN A CA 1
ATOM 624 C C . GLN A 1 81 ? 3.023 3.424 6.801 1 95.56 81 GLN A C 1
ATOM 626 O O . GLN A 1 81 ? 1.903 2.965 6.566 1 95.56 81 GLN A O 1
ATOM 631 N N . GLU A 1 82 ? 3.98 2.75 7.398 1 96.81 82 GLU A N 1
ATOM 632 C CA . GLU A 1 82 ? 3.697 1.413 7.91 1 96.81 82 GLU A CA 1
ATOM 633 C C . GLU A 1 82 ? 2.637 1.452 9.008 1 96.81 82 GLU A C 1
ATOM 635 O O . GLU A 1 82 ? 1.741 0.604 9.039 1 96.81 82 GLU A O 1
ATOM 640 N N . LEU A 1 83 ? 2.697 2.426 9.891 1 97.5 83 LEU A N 1
ATOM 641 C CA . LEU A 1 83 ? 1.698 2.574 10.945 1 97.5 83 LEU A CA 1
ATOM 642 C C . LEU A 1 83 ? 0.309 2.781 10.352 1 97.5 83 LEU A C 1
ATOM 644 O O . LEU A 1 83 ? -0.655 2.143 10.781 1 97.5 83 LEU A O 1
ATOM 648 N N . SER A 1 84 ? 0.222 3.645 9.375 1 97.06 84 SER A N 1
ATOM 649 C CA . SER A 1 84 ? -1.056 4.004 8.773 1 97.06 84 SER A CA 1
ATOM 650 C C . SER A 1 84 ? -1.638 2.842 7.977 1 97.06 84 SER A C 1
ATOM 652 O O . SER A 1 84 ? -2.854 2.754 7.793 1 97.06 84 SER A O 1
ATOM 654 N N . SER A 1 85 ? -0.832 1.859 7.543 1 96.25 85 SER A N 1
ATOM 655 C CA . SER A 1 85 ? -1.262 0.784 6.656 1 96.25 85 SER A CA 1
ATOM 656 C C . SER A 1 85 ? -1.988 -0.312 7.426 1 96.25 85 SER A C 1
ATOM 658 O O . SER A 1 85 ? -2.645 -1.169 6.828 1 96.25 85 SER A O 1
ATOM 660 N N . CYS A 1 86 ? -1.907 -0.356 8.672 1 97.62 86 CYS A N 1
ATOM 661 C CA . CYS A 1 86 ? -2.586 -1.364 9.477 1 97.62 86 CYS A CA 1
ATOM 662 C C . CYS A 1 86 ? -3.852 -0.795 10.109 1 97.62 86 CYS A C 1
ATOM 664 O O . CYS A 1 86 ? -3.811 0.251 10.758 1 97.62 86 CYS A O 1
ATOM 666 N N . ASN A 1 87 ? -4.965 -1.393 9.922 1 98.31 87 ASN A N 1
ATOM 667 C CA . ASN A 1 87 ? -6.266 -1.055 10.5 1 98.31 87 ASN A CA 1
ATOM 668 C C . ASN A 1 87 ? -7.25 -2.215 10.383 1 98.31 87 ASN A C 1
ATOM 670 O O . ASN A 1 87 ? -6.871 -3.316 9.969 1 98.31 87 ASN A O 1
ATOM 674 N N . ASP A 1 88 ? -8.516 -2.031 10.758 1 98.31 88 ASP A N 1
ATOM 675 C CA . ASP A 1 88 ? -9.523 -3.09 10.766 1 98.31 88 ASP A CA 1
ATOM 676 C C . ASP A 1 88 ? -9.82 -3.57 9.344 1 98.31 88 ASP A C 1
ATOM 678 O O . ASP A 1 88 ? -10.258 -4.707 9.148 1 98.31 88 ASP A O 1
ATOM 682 N N . ALA A 1 89 ? -9.523 -2.746 8.344 1 98.25 89 ALA A N 1
ATOM 683 C CA . ALA A 1 89 ? -9.875 -3.082 6.969 1 98.25 89 ALA A CA 1
ATOM 684 C C . ALA A 1 89 ? -8.641 -3.486 6.168 1 98.25 89 ALA A C 1
ATOM 686 O O . ALA A 1 89 ? -8.742 -3.773 4.973 1 98.25 89 ALA A O 1
ATOM 687 N N . SER A 1 90 ? -7.469 -3.551 6.801 1 97.5 90 SER A N 1
ATOM 688 C CA . SER A 1 90 ? -6.242 -3.785 6.047 1 97.5 90 SER A CA 1
ATOM 689 C C . SER A 1 90 ? -6.16 -5.23 5.562 1 97.5 90 SER A C 1
ATOM 691 O O . SER A 1 90 ? -5.512 -5.512 4.551 1 97.5 90 SER A O 1
ATOM 693 N N . GLY A 1 91 ? -6.773 -6.148 6.242 1 96.44 91 GLY A N 1
ATOM 694 C CA . GLY A 1 91 ? -6.668 -7.562 5.918 1 96.44 91 GLY A CA 1
ATOM 695 C C . GLY A 1 91 ? -7.91 -8.117 5.246 1 96.44 91 GLY A C 1
ATOM 696 O O . GLY A 1 91 ? -8.633 -7.383 4.57 1 96.44 91 GLY A O 1
ATOM 697 N N . HIS A 1 92 ? -8.094 -9.469 5.336 1 96.44 92 HIS A N 1
ATOM 698 C CA . HIS A 1 92 ? -9.148 -10.188 4.621 1 96.44 92 HIS A CA 1
ATOM 699 C C . HIS A 1 92 ? -10.336 -10.469 5.531 1 96.44 92 HIS A C 1
ATOM 701 O O . HIS A 1 92 ? -11.336 -11.047 5.098 1 96.44 92 HIS A O 1
ATOM 707 N N . LEU A 1 93 ? -10.281 -10.07 6.809 1 97.75 93 LEU A N 1
ATOM 708 C CA . LEU A 1 93 ? -11.336 -10.344 7.773 1 97.75 93 LEU A CA 1
ATOM 709 C C . LEU A 1 93 ? -12.211 -9.117 7.992 1 97.75 93 LEU A C 1
ATOM 711 O O . LEU A 1 93 ? -11.703 -7.996 8.055 1 97.75 93 LEU A O 1
ATOM 715 N N . LEU A 1 94 ? -13.492 -9.344 8.023 1 97.94 94 LEU A N 1
ATOM 716 C CA . LEU A 1 94 ? -14.383 -8.273 8.469 1 97.94 94 LEU A CA 1
ATOM 717 C C . LEU A 1 94 ? -14.438 -8.219 9.992 1 97.94 94 LEU A C 1
ATOM 719 O O . LEU A 1 94 ? -15.25 -8.914 10.609 1 97.94 94 LEU A O 1
ATOM 723 N N . LEU A 1 95 ? -13.688 -7.344 10.602 1 97.62 95 LEU A N 1
ATOM 724 C CA . LEU A 1 95 ? -13.508 -7.297 12.047 1 97.62 95 LEU A CA 1
ATOM 725 C C . LEU A 1 95 ? -14.555 -6.402 12.695 1 97.62 95 LEU A C 1
ATOM 727 O O . LEU A 1 95 ? -14.867 -6.562 13.883 1 97.62 95 LEU A O 1
ATOM 731 N N . THR A 1 96 ? -15.094 -5.426 11.953 1 97.75 96 THR A N 1
ATOM 732 C CA . THR A 1 96 ? -16.109 -4.508 12.453 1 97.75 96 THR A CA 1
ATOM 733 C C . THR A 1 96 ? -17.297 -4.438 11.484 1 97.75 96 THR A C 1
ATOM 735 O O . THR A 1 96 ? -17.516 -3.406 10.844 1 97.75 96 THR A O 1
ATOM 738 N N . PRO A 1 97 ? -18.141 -5.461 11.469 1 97.69 97 PRO A N 1
ATOM 739 C CA . PRO A 1 97 ? -19.25 -5.516 10.523 1 97.69 97 PRO A CA 1
ATOM 740 C C . PRO A 1 97 ? -20.25 -4.375 10.727 1 97.69 97 PRO A C 1
ATOM 742 O O . PRO A 1 97 ? -20.938 -3.982 9.781 1 97.69 97 PRO A O 1
ATOM 745 N N . GLU A 1 98 ? -20.312 -3.773 11.914 1 97.44 98 GLU A N 1
ATOM 746 C CA . GLU A 1 98 ? -21.234 -2.688 12.203 1 97.44 98 GLU A CA 1
ATOM 747 C C . GLU A 1 98 ? -20.859 -1.422 11.438 1 97.44 98 GLU A C 1
ATOM 749 O O . GLU A 1 98 ? -21.672 -0.497 11.32 1 97.44 98 GLU A O 1
ATOM 754 N N . LEU A 1 99 ? -19.641 -1.377 10.914 1 98.38 99 LEU A N 1
ATOM 755 C CA . LEU A 1 99 ? -19.203 -0.215 10.148 1 98.38 99 LEU A CA 1
ATOM 756 C C . LEU A 1 99 ? -19.203 -0.51 8.656 1 98.38 99 LEU A C 1
ATOM 758 O O . LEU A 1 99 ? -18.688 0.281 7.859 1 98.38 99 LEU A O 1
ATOM 762 N N . ALA A 1 100 ? -19.734 -1.627 8.227 1 98.62 100 ALA A N 1
ATOM 763 C CA . ALA A 1 100 ? -19.844 -1.971 6.812 1 98.62 100 ALA A CA 1
ATOM 764 C C . ALA A 1 100 ? -21.25 -1.691 6.289 1 98.62 100 ALA A C 1
ATOM 766 O O . ALA A 1 100 ? -22.234 -1.915 6.992 1 98.62 100 ALA A O 1
ATOM 767 N N . ALA A 1 101 ? -21.344 -1.187 5.074 1 98.81 101 ALA A N 1
ATOM 768 C CA . ALA A 1 101 ? -22.641 -0.889 4.461 1 98.81 101 ALA A CA 1
ATOM 769 C C . ALA A 1 101 ? -23.328 -2.168 4 1 98.81 101 ALA A C 1
ATOM 771 O O . ALA A 1 101 ? -22.688 -3.064 3.449 1 98.81 101 ALA A O 1
ATOM 772 N N . PRO A 1 102 ? -24.625 -2.236 4.215 1 98.5 102 PRO A N 1
ATOM 773 C CA . PRO A 1 102 ? -25.344 -3.436 3.803 1 98.5 102 PRO A CA 1
ATOM 774 C C . PRO A 1 102 ? -25.719 -3.418 2.322 1 98.5 102 PRO A C 1
ATOM 776 O O . PRO A 1 102 ? -25.984 -2.352 1.762 1 98.5 102 PRO A O 1
ATOM 779 N N . ALA A 1 103 ? -25.703 -4.496 1.683 1 98.69 103 ALA A N 1
ATOM 780 C CA . ALA A 1 103 ? -26.266 -4.781 0.364 1 98.69 103 ALA A CA 1
ATOM 781 C C . ALA A 1 103 ? -26.797 -6.207 0.293 1 98.69 103 ALA A C 1
ATOM 783 O O . ALA A 1 103 ? -26.547 -7.02 1.184 1 98.69 103 ALA A O 1
ATOM 784 N N . ARG A 1 104 ? -27.641 -6.5 -0.689 1 98 104 ARG A N 1
ATOM 785 C CA . ARG A 1 104 ? -28.156 -7.855 -0.833 1 98 104 ARG A CA 1
ATOM 786 C C . ARG A 1 104 ? -28.734 -8.078 -2.227 1 98 104 ARG A C 1
ATOM 788 O O . ARG A 1 104 ? -29.141 -7.121 -2.898 1 98 104 ARG A O 1
ATOM 795 N N . THR A 1 105 ? -28.719 -9.25 -2.635 1 98.12 105 THR A N 1
ATOM 796 C CA . THR A 1 105 ? -29.469 -9.625 -3.832 1 98.12 105 THR A CA 1
ATOM 797 C C . THR A 1 105 ? -30.844 -10.164 -3.465 1 98.12 105 THR A C 1
ATOM 799 O O . THR A 1 105 ? -31.047 -10.68 -2.365 1 98.12 105 THR A O 1
ATOM 802 N N . ALA A 1 106 ? -31.828 -9.992 -4.383 1 97.06 106 ALA A N 1
ATOM 803 C CA . ALA A 1 106 ? -33.094 -10.672 -4.234 1 97.06 106 ALA A CA 1
ATOM 804 C C . ALA A 1 106 ? -32.969 -12.164 -4.543 1 97.06 106 ALA A C 1
ATOM 806 O O . ALA A 1 106 ? -32.125 -12.562 -5.348 1 97.06 106 ALA A O 1
ATOM 807 N N . PRO A 1 107 ? -33.812 -12.977 -3.797 1 96.75 107 PRO A N 1
ATOM 808 C CA . PRO A 1 107 ? -33.875 -14.367 -4.246 1 96.75 107 PRO A CA 1
ATOM 809 C C . PRO A 1 107 ? -34.219 -14.492 -5.73 1 96.75 107 PRO A C 1
ATOM 811 O O . PRO A 1 107 ? -35.125 -13.812 -6.223 1 96.75 107 PRO A O 1
ATOM 814 N N . LEU A 1 108 ? -33.438 -15.25 -6.367 1 96.06 108 LEU A N 1
ATOM 815 C CA . LEU A 1 108 ? -33.594 -15.391 -7.809 1 96.06 108 LEU A CA 1
ATOM 816 C C . LEU A 1 108 ? -34.312 -16.703 -8.148 1 96.06 108 LEU A C 1
ATOM 818 O O . LEU A 1 108 ? -33.844 -17.781 -7.812 1 96.06 108 LEU A O 1
ATOM 822 N N . GLN A 1 109 ? -35.438 -16.625 -8.812 1 94.81 109 GLN A N 1
ATOM 823 C CA . GLN A 1 109 ? -36.219 -17.781 -9.219 1 94.81 109 GLN A CA 1
ATOM 824 C C . GLN A 1 109 ? -36.094 -18.031 -10.719 1 94.81 109 GLN A C 1
ATOM 826 O O . GLN A 1 109 ? -35.594 -17.188 -11.453 1 94.81 109 GLN A O 1
ATOM 831 N N . GLY A 1 110 ? -36.5 -19.266 -11.094 1 93.69 110 GLY A N 1
ATOM 832 C CA . GLY A 1 110 ? -36.562 -19.578 -12.516 1 93.69 110 GLY A CA 1
ATOM 833 C C . GLY A 1 110 ? -35.188 -19.875 -13.125 1 93.69 110 GLY A C 1
ATOM 834 O O . GLY A 1 110 ? -35 -19.719 -14.328 1 93.69 110 GLY A O 1
ATOM 835 N N . ILE A 1 111 ? -34.25 -20.156 -12.328 1 95.06 111 ILE A N 1
ATOM 836 C CA . ILE A 1 111 ? -32.938 -20.484 -12.836 1 95.06 111 ILE A CA 1
ATOM 837 C C . ILE A 1 111 ? -32.688 -21.984 -12.727 1 95.06 111 ILE A C 1
ATOM 839 O O . ILE A 1 111 ? -33.312 -22.656 -11.914 1 95.06 111 ILE A O 1
ATOM 843 N N . SER A 1 112 ? -31.844 -22.5 -13.586 1 94.69 112 SER A N 1
ATOM 844 C CA . SER A 1 112 ? -31.484 -23.922 -13.547 1 94.69 112 SER A CA 1
ATOM 845 C C . SER A 1 112 ? -30.531 -24.219 -12.391 1 94.69 112 SER A C 1
ATOM 847 O O . SER A 1 112 ? -30.031 -23.297 -11.734 1 94.69 112 SER A O 1
ATOM 849 N N . LYS A 1 113 ? -30.312 -25.516 -12.148 1 93.12 113 LYS A N 1
ATOM 850 C CA . LYS A 1 113 ? -29.406 -25.953 -11.094 1 93.12 113 LYS A CA 1
ATOM 851 C C . LYS A 1 113 ? -27.953 -25.625 -11.453 1 93.12 113 LYS A C 1
ATOM 853 O O . LYS A 1 113 ? -27.078 -25.656 -10.594 1 93.12 113 LYS A O 1
ATOM 858 N N . GLU A 1 114 ? -27.688 -25.219 -12.688 1 91.62 114 GLU A N 1
ATOM 859 C CA . GLU A 1 114 ? -26.328 -24.969 -13.156 1 91.62 114 GLU A CA 1
ATOM 860 C C . GLU A 1 114 ? -26.016 -23.469 -13.172 1 91.62 114 GLU A C 1
ATOM 862 O O . GLU A 1 114 ? -24.891 -23.062 -13.5 1 91.62 114 GLU A O 1
ATOM 867 N N . ALA A 1 115 ? -26.969 -22.688 -12.719 1 94.56 115 ALA A N 1
ATOM 868 C CA . ALA A 1 115 ? -26.766 -21.25 -12.727 1 94.56 115 ALA A CA 1
ATOM 869 C C . ALA A 1 115 ? -25.641 -20.844 -11.766 1 94.56 115 ALA A C 1
ATOM 871 O O . ALA A 1 115 ? -25.531 -21.391 -10.672 1 94.56 115 ALA A O 1
ATOM 872 N N . ILE A 1 116 ? -24.828 -19.906 -12.219 1 95 116 ILE A N 1
ATOM 873 C CA . ILE A 1 116 ? -23.75 -19.375 -11.375 1 95 116 ILE A CA 1
ATOM 874 C C . ILE A 1 116 ? -23.812 -17.844 -11.359 1 95 116 ILE A C 1
ATOM 876 O O . ILE A 1 116 ? -24.281 -17.234 -12.32 1 95 116 ILE A O 1
ATOM 880 N N . GLY A 1 117 ? -23.375 -17.25 -10.258 1 96.12 117 GLY A N 1
ATOM 881 C CA . GLY A 1 117 ? -23.344 -15.797 -10.125 1 96.12 117 GLY A CA 1
ATOM 882 C C . GLY A 1 117 ? -22.016 -15.273 -9.625 1 96.12 117 GLY A C 1
ATOM 883 O O . GLY A 1 117 ? -21.203 -16.031 -9.07 1 96.12 117 GLY A O 1
ATOM 884 N N . SER A 1 118 ? -21.734 -14.062 -9.906 1 96.31 118 SER A N 1
ATOM 885 C CA . SER A 1 118 ? -20.578 -13.344 -9.383 1 96.31 118 SER A CA 1
ATOM 886 C C . SER A 1 118 ? -20.938 -11.914 -8.992 1 96.31 118 SER A C 1
ATOM 888 O O . SER A 1 118 ? -21.875 -11.336 -9.539 1 96.31 118 SER A O 1
ATOM 890 N N . ILE A 1 119 ? -20.266 -11.383 -8.016 1 97.62 119 ILE A N 1
ATOM 891 C CA . ILE A 1 119 ? -20.438 -10.016 -7.535 1 97.62 119 ILE A CA 1
ATOM 892 C C . ILE A 1 119 ? -19.078 -9.328 -7.469 1 97.62 119 ILE A C 1
ATOM 894 O O . ILE A 1 119 ? -18.109 -9.891 -6.941 1 97.62 119 ILE A O 1
ATOM 898 N N . TYR A 1 120 ? -18.953 -8.133 -8.055 1 96.56 120 TYR A N 1
ATOM 899 C CA . TYR A 1 120 ? -17.688 -7.395 -8.086 1 96.56 120 TYR A CA 1
ATOM 900 C C . TYR A 1 120 ? -17.938 -5.898 -8.211 1 96.56 120 TYR A C 1
ATOM 902 O O . TYR A 1 120 ? -19.078 -5.465 -8.398 1 96.56 120 TYR A O 1
ATOM 910 N N . THR A 1 121 ? -16.922 -5.121 -8.047 1 97.38 121 THR A N 1
ATOM 911 C CA . THR A 1 121 ? -17.047 -3.67 -8.117 1 97.38 121 THR A CA 1
ATOM 912 C C . THR A 1 121 ? -16.406 -3.133 -9.391 1 97.38 121 THR A C 1
ATOM 914 O O . THR A 1 121 ? -15.43 -3.697 -9.891 1 97.38 121 THR A O 1
ATOM 917 N N . LEU A 1 122 ? -16.969 -2.113 -9.945 1 95.81 122 LEU A N 1
ATOM 918 C CA . LEU A 1 122 ? -16.406 -1.286 -11 1 95.81 122 LEU A CA 1
ATOM 919 C C . LEU A 1 122 ? -16.297 0.168 -10.555 1 95.81 122 LEU A C 1
ATOM 921 O O . LEU A 1 122 ? -17.125 0.65 -9.789 1 95.81 122 LEU A O 1
ATOM 925 N N . PRO A 1 123 ? -15.273 0.951 -11.062 1 92.88 123 PRO A N 1
ATOM 926 C CA . PRO A 1 123 ? -14.258 0.519 -12.023 1 92.88 123 PRO A CA 1
ATOM 927 C C . PRO A 1 123 ? -13.211 -0.406 -11.398 1 92.88 123 PRO A C 1
ATOM 929 O O . PRO A 1 123 ? -13.242 -0.64 -10.188 1 92.88 123 PRO A O 1
ATOM 932 N N . GLU A 1 124 ? -12.281 -0.894 -12.148 1 87.5 124 GLU A N 1
ATOM 933 C CA . GLU A 1 124 ? -11.273 -1.847 -11.703 1 87.5 124 GLU A CA 1
ATOM 934 C C . GLU A 1 124 ? -10.359 -1.229 -10.641 1 87.5 124 GLU A C 1
ATOM 936 O O . GLU A 1 124 ? -9.766 -1.942 -9.836 1 87.5 124 GLU A O 1
ATOM 941 N N . SER A 1 125 ? -10.289 0.023 -10.648 1 84.06 125 SER A N 1
ATOM 942 C CA . SER A 1 125 ? -9.445 0.726 -9.688 1 84.06 125 SER A CA 1
ATOM 943 C C . SER A 1 125 ? -9.945 0.533 -8.258 1 84.06 125 SER A C 1
ATOM 945 O O . SER A 1 125 ? -9.227 0.793 -7.297 1 84.06 125 SER A O 1
ATOM 947 N N . THR A 1 126 ? -11.141 0.044 -8.117 1 92.19 126 THR A N 1
ATOM 948 C CA . THR A 1 126 ? -11.688 -0.192 -6.789 1 92.19 126 THR A CA 1
ATOM 949 C C . THR A 1 126 ? -11.172 -1.509 -6.215 1 92.19 126 THR A C 1
ATOM 951 O O . THR A 1 126 ? -11.305 -1.764 -5.016 1 92.19 126 THR A O 1
ATOM 954 N N . LEU A 1 127 ? -10.5 -2.203 -7.223 1 88.44 127 LEU A N 1
ATOM 955 C CA . LEU A 1 127 ? -9.984 -3.492 -6.785 1 88.44 127 LEU A CA 1
ATOM 956 C C . LEU A 1 127 ? -8.906 -3.309 -5.719 1 88.44 127 LEU A C 1
ATOM 958 O O . LEU A 1 127 ? -7.953 -2.553 -5.922 1 88.44 127 LEU A O 1
ATOM 962 N N . GLY A 1 128 ? -8.992 -3.664 -4.531 1 88.81 128 GLY A N 1
ATOM 963 C CA . GLY A 1 128 ? -8.039 -3.555 -3.441 1 88.81 128 GLY A CA 1
ATOM 964 C C . GLY A 1 128 ? -8.414 -2.504 -2.416 1 88.81 128 GLY A C 1
ATOM 965 O O . GLY A 1 128 ? -7.969 -2.557 -1.269 1 88.81 128 GLY A O 1
ATOM 966 N N . SER A 1 129 ? -9.188 -1.523 -2.916 1 93.38 129 SER A N 1
ATOM 967 C CA . SER A 1 129 ? -9.547 -0.43 -2.018 1 93.38 129 SER A CA 1
ATOM 968 C C . SER A 1 129 ? -10.883 -0.698 -1.326 1 93.38 129 SER A C 1
ATOM 970 O O . SER A 1 129 ? -11.133 -0.191 -0.231 1 93.38 129 SER A O 1
ATOM 972 N N . VAL A 1 130 ? -11.711 -1.43 -2.053 1 97.62 130 VAL A N 1
ATOM 973 C CA . VAL A 1 130 ? -13.039 -1.737 -1.549 1 97.62 130 VAL A CA 1
ATOM 974 C C . VAL A 1 130 ? -13.156 -3.232 -1.257 1 97.62 130 VAL A C 1
ATOM 976 O O . VAL A 1 130 ? -12.648 -4.059 -2.02 1 97.62 130 VAL A O 1
ATOM 979 N N . ARG A 1 131 ? -13.766 -3.576 -0.181 1 97.75 131 ARG A N 1
ATOM 980 C CA . ARG A 1 131 ? -13.977 -4.98 0.161 1 97.75 131 ARG A CA 1
ATOM 981 C C . ARG A 1 131 ? -15.461 -5.332 0.14 1 97.75 131 ARG A C 1
ATOM 983 O O . ARG A 1 131 ? -16.297 -4.551 0.591 1 97.75 131 ARG A O 1
ATOM 990 N N . VAL A 1 132 ? -15.773 -6.449 -0.439 1 98.44 132 VAL A N 1
ATOM 991 C CA . VAL A 1 132 ? -17.109 -7.012 -0.462 1 98.44 132 VAL A CA 1
ATOM 992 C C . VAL A 1 132 ? -17.125 -8.336 0.292 1 98.44 132 VAL A C 1
ATOM 994 O O . VAL A 1 132 ? -16.312 -9.227 0.02 1 98.44 132 VAL A O 1
ATOM 997 N N . PHE A 1 133 ? -18.062 -8.453 1.254 1 98.56 133 PHE A N 1
ATOM 998 C CA . PHE A 1 133 ? -18.172 -9.656 2.064 1 98.56 133 PHE A CA 1
ATOM 999 C C . PHE A 1 133 ? -19.531 -10.305 1.866 1 98.56 133 PHE A C 1
ATOM 1001 O O . PHE A 1 133 ? -20.531 -9.617 1.652 1 98.56 133 PHE A O 1
ATOM 1008 N N . TRP A 1 134 ? -19.547 -11.602 1.922 1 98.5 134 TRP A N 1
ATOM 1009 C CA . TRP A 1 134 ? -20.75 -12.422 1.915 1 98.5 134 TRP A CA 1
ATOM 1010 C C . TRP A 1 134 ? -21 -13.047 3.283 1 98.5 134 TRP A C 1
ATOM 1012 O O . TRP A 1 134 ? -20.109 -13.695 3.842 1 98.5 134 TRP A O 1
ATOM 1022 N N . LYS A 1 135 ? -22.188 -12.797 3.818 1 97.75 135 LYS A N 1
ATOM 1023 C CA . LYS A 1 135 ? -22.578 -13.57 4.992 1 97.75 135 LYS A CA 1
ATOM 1024 C C . LYS A 1 135 ? -22.922 -15.008 4.613 1 97.75 135 LYS A C 1
ATOM 1026 O O . LYS A 1 135 ? -24.078 -15.344 4.402 1 97.75 135 LYS A O 1
ATOM 1031 N N . GLN A 1 136 ? -21.953 -15.773 4.523 1 95.38 136 GLN A N 1
ATOM 1032 C CA . GLN A 1 136 ? -22.109 -17.125 4.004 1 95.38 136 GLN A CA 1
ATOM 1033 C C . GLN A 1 136 ? -22.672 -18.062 5.062 1 95.38 136 GLN A C 1
ATOM 1035 O O . GLN A 1 136 ? -22.094 -18.219 6.137 1 95.38 136 GLN A O 1
ATOM 1040 N N . PRO A 1 137 ? -23.797 -18.688 4.75 1 94 137 PRO A N 1
ATOM 1041 C CA . PRO A 1 137 ? -24.359 -19.641 5.707 1 94 137 PRO A CA 1
ATOM 1042 C C . PRO A 1 137 ? -23.375 -20.75 6.078 1 94 137 PRO A C 1
ATOM 1044 O O . PRO A 1 137 ? -22.766 -21.375 5.195 1 94 137 PRO A O 1
ATOM 1047 N N . GLY A 1 138 ? -23.188 -20.984 7.352 1 92.56 138 GLY A N 1
ATOM 1048 C CA . GLY A 1 138 ? -22.359 -22.062 7.844 1 92.56 138 GLY A CA 1
ATOM 1049 C C . GLY A 1 138 ? -20.875 -21.734 7.867 1 92.56 138 GLY A C 1
ATOM 1050 O O . GLY A 1 138 ? -20.062 -22.531 8.312 1 92.56 138 GLY A O 1
ATOM 1051 N N . PHE A 1 139 ? -20.547 -20.578 7.375 1 93.25 139 PHE A N 1
ATOM 1052 C CA . PHE A 1 139 ? -19.156 -20.156 7.344 1 93.25 139 PHE A CA 1
ATOM 1053 C C . PHE A 1 139 ? -18.797 -19.406 8.625 1 93.25 139 PHE A C 1
ATOM 1055 O O . PHE A 1 139 ? -19.609 -18.672 9.172 1 93.25 139 PHE A O 1
ATOM 1062 N N . LEU A 1 140 ? -17.609 -19.719 9.172 1 94.12 140 LEU A N 1
ATOM 1063 C CA . LEU A 1 140 ? -16.984 -18.938 10.234 1 94.12 140 LEU A CA 1
ATOM 1064 C C . LEU A 1 140 ? -15.508 -18.688 9.93 1 94.12 140 LEU A C 1
ATOM 1066 O O . LEU A 1 140 ? -14.75 -19.625 9.672 1 94.12 140 LEU A O 1
ATOM 1070 N N . SER A 1 141 ? -15.141 -17.438 9.891 1 92.31 141 SER A N 1
ATOM 1071 C CA . SER A 1 141 ? -13.742 -17.078 9.688 1 92.31 141 SER A CA 1
ATOM 1072 C C . SER A 1 141 ? -12.906 -17.391 10.922 1 92.31 141 SER A C 1
ATOM 1074 O O . SER A 1 141 ? -13.445 -17.781 11.961 1 92.31 141 SER A O 1
ATOM 1076 N N . ASP A 1 142 ? -11.523 -17.156 10.781 1 86.56 142 ASP A N 1
ATOM 1077 C CA . ASP A 1 142 ? -10.602 -17.344 11.898 1 86.56 142 ASP A CA 1
ATOM 1078 C C . ASP A 1 142 ? -10.93 -16.391 13.047 1 86.56 142 ASP A C 1
ATOM 1080 O O . ASP A 1 142 ? -10.586 -16.656 14.203 1 86.56 142 ASP A O 1
ATOM 1084 N N . ALA A 1 143 ? -11.609 -15.305 12.727 1 88.12 143 ALA A N 1
ATOM 1085 C CA . ALA A 1 143 ? -11.984 -14.328 13.75 1 88.12 143 ALA A CA 1
ATOM 1086 C C . ALA A 1 143 ? -13.367 -14.625 14.312 1 88.12 143 ALA A C 1
ATOM 1088 O O . ALA A 1 143 ? -13.93 -13.82 15.062 1 88.12 143 ALA A O 1
ATOM 1089 N N . GLY A 1 144 ? -13.984 -15.727 13.906 1 92.69 144 GLY A N 1
ATOM 1090 C CA . GLY A 1 144 ? -15.32 -16.062 14.375 1 92.69 144 GLY A CA 1
ATOM 1091 C C . GLY A 1 144 ? -16.406 -15.25 13.703 1 92.69 144 GLY A C 1
ATOM 1092 O O . GLY A 1 144 ? -17.516 -15.102 14.25 1 92.69 144 GLY A O 1
ATOM 1093 N N . SER A 1 145 ? -16.125 -14.711 12.594 1 94.5 145 SER A N 1
ATOM 1094 C CA . SER A 1 145 ? -17.062 -13.891 11.836 1 94.5 145 SER A CA 1
ATOM 1095 C C . SER A 1 145 ? -17.734 -14.695 10.727 1 94.5 145 SER A C 1
ATOM 1097 O O . SER A 1 145 ? -17.078 -15.516 10.07 1 94.5 145 SER A O 1
ATOM 1099 N N . PRO A 1 146 ? -19.062 -14.547 10.523 1 97.12 146 PRO A N 1
ATOM 1100 C CA . PRO A 1 146 ? -19.75 -15.266 9.445 1 97.12 146 PRO A CA 1
ATOM 1101 C C . PRO A 1 146 ? -19.516 -14.641 8.07 1 97.12 146 PRO A C 1
ATOM 1103 O O . PRO A 1 146 ? -20.062 -15.102 7.074 1 97.12 146 PRO A O 1
ATOM 1106 N N . TRP A 1 147 ? -18.734 -13.586 8.031 1 98 147 TRP A N 1
ATOM 1107 C CA . TRP A 1 147 ? -18.516 -12.828 6.805 1 98 147 TRP A CA 1
ATOM 1108 C C . TRP A 1 147 ? -17.297 -13.344 6.059 1 98 147 TRP A C 1
ATOM 1110 O O . TRP A 1 147 ? -16.188 -13.391 6.613 1 98 147 TRP A O 1
ATOM 1120 N N . ARG A 1 148 ? -17.453 -13.695 4.77 1 96.69 148 ARG A N 1
ATOM 1121 C CA . ARG A 1 148 ? -16.375 -14.133 3.893 1 96.69 148 ARG A CA 1
ATOM 1122 C C . ARG A 1 148 ? -16.047 -13.062 2.852 1 96.69 148 ARG A C 1
ATOM 1124 O O . ARG A 1 148 ? -16.938 -12.57 2.158 1 96.69 148 ARG A O 1
ATOM 1131 N N . LEU A 1 149 ? -14.766 -12.719 2.75 1 96.5 149 LEU A N 1
ATOM 1132 C CA . LEU A 1 149 ? -14.336 -11.812 1.689 1 96.5 149 LEU A CA 1
ATOM 1133 C C . LEU A 1 149 ? -14.547 -12.445 0.317 1 96.5 149 LEU A C 1
ATOM 1135 O O . LEU A 1 149 ? -14.203 -13.609 0.104 1 96.5 149 LEU A O 1
ATOM 1139 N N . ILE A 1 150 ? -15.141 -11.711 -0.588 1 94.62 150 ILE A N 1
ATOM 1140 C CA . ILE A 1 150 ? -15.398 -12.266 -1.911 1 94.62 150 ILE A CA 1
ATOM 1141 C C . ILE A 1 150 ? -14.469 -11.617 -2.934 1 94.62 150 ILE A C 1
ATOM 1143 O O . ILE A 1 150 ? -14.195 -10.414 -2.859 1 94.62 150 ILE A O 1
ATOM 1147 N N . ASP A 1 151 ? -13.945 -12.469 -3.729 1 93.94 151 ASP A N 1
ATOM 1148 C CA . ASP A 1 151 ? -13.156 -12.094 -4.902 1 93.94 151 ASP A CA 1
ATOM 1149 C C . ASP A 1 151 ? -14.047 -12 -6.145 1 93.94 151 ASP A C 1
ATOM 1151 O O . ASP A 1 151 ? -15.078 -12.672 -6.227 1 93.94 151 ASP A O 1
ATOM 1155 N N . PRO A 1 152 ? -13.648 -11.086 -7.137 1 93.5 152 PRO A N 1
ATOM 1156 C CA . PRO A 1 152 ? -14.438 -11.016 -8.367 1 93.5 152 PRO A CA 1
ATOM 1157 C C . PRO A 1 152 ? -14.617 -12.375 -9.031 1 93.5 152 PRO A C 1
ATOM 1159 O O . PRO A 1 152 ? -15.586 -12.586 -9.773 1 93.5 152 PRO A O 1
ATOM 1162 N N . GLN A 1 153 ? -13.727 -13.312 -8.789 1 92.88 153 GLN A N 1
ATOM 1163 C CA . GLN A 1 153 ? -13.805 -14.633 -9.414 1 92.88 153 GLN A CA 1
ATOM 1164 C C . GLN A 1 153 ? -14.508 -15.625 -8.5 1 92.88 153 GLN A C 1
ATOM 1166 O O . GLN A 1 153 ? -14.602 -16.812 -8.82 1 92.88 153 GLN A O 1
ATOM 1171 N N . PHE A 1 154 ? -15 -15.188 -7.332 1 94.69 154 PHE A N 1
ATOM 1172 C CA . PHE A 1 154 ? -15.82 -16.031 -6.473 1 94.69 154 PHE A CA 1
ATOM 1173 C C . PHE A 1 154 ? -17.125 -16.391 -7.164 1 94.69 154 PHE A C 1
ATOM 1175 O O . PHE A 1 154 ? -17.781 -15.531 -7.766 1 94.69 154 PHE A O 1
ATOM 1182 N N . VAL A 1 155 ? -17.609 -17.656 -7.074 1 94.38 155 VAL A N 1
ATOM 1183 C CA . VAL A 1 155 ? -18.797 -18.141 -7.77 1 94.38 155 VAL A CA 1
ATOM 1184 C C . VAL A 1 155 ? -19.891 -18.469 -6.754 1 94.38 155 VAL A C 1
ATOM 1186 O O . VAL A 1 155 ? -19.641 -19.188 -5.781 1 94.38 155 VAL A O 1
ATOM 1189 N N . PHE A 1 156 ? -21.031 -17.969 -7.004 1 96.62 156 PHE A N 1
ATOM 1190 C CA . PHE A 1 156 ? -22.219 -18.344 -6.254 1 96.62 156 PHE A CA 1
ATOM 1191 C C . PHE A 1 156 ? -23.031 -19.391 -7.012 1 96.62 156 PHE A C 1
ATOM 1193 O O . PHE A 1 156 ? -23.297 -19.219 -8.203 1 96.62 156 PHE A O 1
ATOM 1200 N N . ASN A 1 157 ? -23.438 -20.453 -6.371 1 95.56 157 ASN A N 1
ATOM 1201 C CA . ASN A 1 157 ? -24.219 -21.484 -7.039 1 95.56 157 ASN A CA 1
ATOM 1202 C C . ASN A 1 157 ? -25.703 -21.156 -7.047 1 95.56 157 ASN A C 1
ATOM 1204 O O . ASN A 1 157 ? -26.109 -20.125 -6.508 1 95.56 157 ASN A O 1
ATOM 1208 N N . ALA A 1 158 ? -26.469 -22.016 -7.66 1 95.94 158 ALA A N 1
ATOM 1209 C CA . ALA A 1 158 ? -27.906 -21.781 -7.84 1 95.94 158 ALA A CA 1
ATOM 1210 C C . ALA A 1 158 ? -28.609 -21.719 -6.496 1 95.94 158 ALA A C 1
ATOM 1212 O O . ALA A 1 158 ? -29.562 -20.938 -6.328 1 95.94 158 ALA A O 1
ATOM 1213 N N . SER A 1 159 ? -28.188 -22.5 -5.566 1 95.69 159 SER A N 1
ATOM 1214 C CA . SER A 1 159 ? -28.828 -22.516 -4.258 1 95.69 159 SER A CA 1
ATOM 1215 C C . SER A 1 159 ? -28.672 -21.156 -3.562 1 95.69 159 SER A C 1
ATOM 1217 O O . SER A 1 159 ? -29.641 -20.641 -3.01 1 95.69 159 SER A O 1
ATOM 1219 N N . SER A 1 160 ? -27.484 -20.656 -3.588 1 96.69 160 SER A N 1
ATOM 1220 C CA . SER A 1 160 ? -27.234 -19.359 -2.977 1 96.69 160 SER A CA 1
ATOM 1221 C C . SER A 1 160 ? -27.984 -18.25 -3.717 1 96.69 160 SER A C 1
ATOM 1223 O O . SER A 1 160 ? -28.484 -17.312 -3.096 1 96.69 160 SER A O 1
ATOM 1225 N N . LEU A 1 161 ? -28.016 -18.328 -5.008 1 97.19 161 LEU A N 1
ATOM 1226 C CA . LEU A 1 161 ? -28.734 -17.344 -5.809 1 97.19 161 LEU A CA 1
ATOM 1227 C C . LEU A 1 161 ? -30.219 -17.359 -5.469 1 97.19 161 LEU A C 1
ATOM 1229 O O . LEU A 1 161 ? -30.844 -16.297 -5.359 1 97.19 161 LEU A O 1
ATOM 1233 N N . ARG A 1 162 ? -30.797 -18.531 -5.277 1 96.81 162 ARG A N 1
ATOM 1234 C CA . ARG A 1 162 ? -32.219 -18.672 -4.961 1 96.81 162 ARG A CA 1
ATOM 1235 C C . ARG A 1 162 ? -32.531 -18.172 -3.557 1 96.81 162 ARG A C 1
ATOM 1237 O O . ARG A 1 162 ? -33.594 -17.656 -3.301 1 96.81 162 ARG A O 1
ATOM 1244 N N . ALA A 1 163 ? -31.531 -18.328 -2.705 1 96.06 163 ALA A N 1
ATOM 1245 C CA . ALA A 1 163 ? -31.734 -17.891 -1.324 1 96.06 163 ALA A CA 1
ATOM 1246 C C . ALA A 1 163 ? -31.594 -16.375 -1.204 1 96.06 163 ALA A C 1
ATOM 1248 O O . ALA A 1 163 ? -32.219 -15.758 -0.341 1 96.06 163 ALA A O 1
ATOM 1249 N N . GLY A 1 164 ? -30.844 -15.797 -2.061 1 96.88 164 GLY A N 1
ATOM 1250 C CA . GLY A 1 164 ? -30.422 -14.414 -1.896 1 96.88 164 GLY A CA 1
ATOM 1251 C C . GLY A 1 164 ? -29.125 -14.273 -1.131 1 96.88 164 GLY A C 1
ATOM 1252 O O . GLY A 1 164 ? -28.859 -15.031 -0.196 1 96.88 164 GLY A O 1
ATOM 1253 N N . ILE A 1 165 ? -28.375 -13.297 -1.513 1 97.75 165 ILE A N 1
ATOM 1254 C CA . ILE A 1 165 ? -27.031 -13.125 -0.972 1 97.75 165 ILE A CA 1
ATOM 1255 C C . ILE A 1 165 ? -26.984 -11.859 -0.122 1 97.75 165 ILE A C 1
ATOM 1257 O O . ILE A 1 165 ? -27.297 -10.766 -0.603 1 97.75 165 ILE A O 1
ATOM 1261 N N . GLU A 1 166 ? -26.609 -11.977 1.154 1 98.06 166 GLU A N 1
ATOM 1262 C CA . GLU A 1 166 ? -26.406 -10.836 2.041 1 98.06 166 GLU A CA 1
ATOM 1263 C C . GLU A 1 166 ? -24.953 -10.375 2.006 1 98.06 166 GLU A C 1
ATOM 1265 O O . GLU A 1 166 ? -24.031 -11.18 2.178 1 98.06 166 GLU A O 1
ATOM 1270 N N . LEU A 1 167 ? -24.766 -9.055 1.785 1 98.69 167 LEU A N 1
ATOM 1271 C CA . LEU A 1 167 ? -23.422 -8.516 1.55 1 98.69 167 LEU A CA 1
ATOM 1272 C C . LEU A 1 167 ? -23.109 -7.391 2.529 1 98.69 167 LEU A C 1
ATOM 1274 O O . LEU A 1 167 ? -24.016 -6.777 3.09 1 98.69 167 LEU A O 1
ATOM 1278 N N . ALA A 1 168 ? -21.844 -7.172 2.809 1 98.75 168 ALA A N 1
ATOM 1279 C CA . ALA A 1 168 ? -21.297 -6.027 3.531 1 98.75 168 ALA A CA 1
ATOM 1280 C C . ALA A 1 168 ? -20.141 -5.402 2.758 1 98.75 168 ALA A C 1
ATOM 1282 O O . ALA A 1 168 ? -19.297 -6.113 2.211 1 98.75 168 ALA A O 1
ATOM 1283 N N . ILE A 1 169 ? -20.141 -4.082 2.635 1 98.81 169 ILE A N 1
ATOM 1284 C CA . ILE A 1 169 ? -19.156 -3.375 1.824 1 98.81 169 ILE A CA 1
ATOM 1285 C C . ILE A 1 169 ? -18.422 -2.344 2.682 1 98.81 169 ILE A C 1
ATOM 1287 O O . ILE A 1 169 ? -19.047 -1.592 3.43 1 98.81 169 ILE A O 1
ATOM 1291 N N . ASP A 1 170 ? -17.109 -2.318 2.697 1 98.69 170 ASP A N 1
ATOM 1292 C CA . ASP A 1 170 ? -16.328 -1.248 3.305 1 98.69 170 ASP A CA 1
ATOM 1293 C C . ASP A 1 170 ? -15.07 -0.949 2.482 1 98.69 170 ASP A C 1
ATOM 1295 O O . ASP A 1 170 ? -14.883 -1.512 1.402 1 98.69 170 ASP A O 1
ATOM 1299 N N . ALA A 1 171 ? -14.344 0.062 2.875 1 98.31 171 ALA A N 1
ATOM 1300 C CA . ALA A 1 171 ? -13.141 0.458 2.152 1 98.31 171 ALA A CA 1
ATOM 1301 C C . ALA A 1 171 ? -11.914 0.397 3.059 1 98.31 171 ALA A C 1
ATOM 1303 O O . ALA A 1 171 ? -12.023 0.584 4.273 1 98.31 171 ALA A O 1
ATOM 1304 N N . ARG A 1 172 ? -10.734 0.213 2.412 1 96.62 172 ARG A N 1
ATOM 1305 C CA . ARG A 1 172 ? -9.461 0.06 3.109 1 96.62 172 ARG A CA 1
ATOM 1306 C C . ARG A 1 172 ? -8.805 1.413 3.35 1 96.62 172 ARG A C 1
ATOM 1308 O O . ARG A 1 172 ? -7.918 1.537 4.199 1 96.62 172 ARG A O 1
ATOM 1315 N N . GLU A 1 173 ? -9.18 2.381 2.576 1 94.31 173 GLU A N 1
ATOM 1316 C CA . GLU A 1 173 ? -8.469 3.656 2.58 1 94.31 173 GLU A CA 1
ATOM 1317 C C . GLU A 1 173 ? -9.398 4.812 2.232 1 94.31 173 GLU A C 1
ATOM 1319 O O . GLU A 1 173 ? -10.555 4.59 1.845 1 94.31 173 GLU A O 1
ATOM 1324 N N . LEU A 1 174 ? -8.875 6.02 2.365 1 96.62 174 LEU A N 1
ATOM 1325 C CA . LEU A 1 174 ? -9.625 7.227 2.037 1 96.62 174 LEU A CA 1
ATOM 1326 C C . LEU A 1 174 ? -9.461 7.582 0.563 1 96.62 174 LEU A C 1
ATOM 1328 O O . LEU A 1 174 ? -8.469 7.199 -0.067 1 96.62 174 LEU A O 1
ATOM 1332 N N . VAL A 1 175 ? -10.477 8.266 0.081 1 94.25 175 VAL A N 1
ATOM 1333 C CA . VAL A 1 175 ? -10.281 8.93 -1.201 1 94.25 175 VAL A CA 1
ATOM 1334 C C . VAL A 1 175 ? -9.266 10.062 -1.045 1 94.25 175 VAL A C 1
ATOM 1336 O O . VAL A 1 175 ? -9.5 11.016 -0.296 1 94.25 175 VAL A O 1
ATOM 1339 N N . SER A 1 176 ? -8.117 9.93 -1.677 1 87 176 SER A N 1
ATOM 1340 C CA . SER A 1 176 ? -7.078 10.922 -1.442 1 87 176 SER A CA 1
ATOM 1341 C C . SER A 1 176 ? -6.809 11.75 -2.697 1 87 176 SER A C 1
ATOM 1343 O O . SER A 1 176 ? -6.312 12.875 -2.613 1 87 176 SER A O 1
ATOM 1345 N N . HIS A 1 177 ? -7.086 11.195 -3.877 1 85.06 177 HIS A N 1
ATOM 1346 C CA . HIS A 1 177 ? -6.918 11.906 -5.137 1 85.06 177 HIS A CA 1
ATOM 1347 C C . HIS A 1 177 ? -8.031 11.562 -6.121 1 85.06 177 HIS A C 1
ATOM 1349 O O . HIS A 1 177 ? -8.25 10.391 -6.434 1 85.06 177 HIS A O 1
ATOM 1355 N N . LEU A 1 178 ? -8.602 12.602 -6.711 1 84.06 178 LEU A N 1
ATOM 1356 C CA . LEU A 1 178 ? -9.766 12.414 -7.57 1 84.06 178 LEU A CA 1
ATOM 1357 C C . LEU A 1 178 ? -9.359 11.766 -8.891 1 84.06 178 LEU A C 1
ATOM 1359 O O . LEU A 1 178 ? -10.172 11.102 -9.531 1 84.06 178 LEU A O 1
ATOM 1363 N N . SER A 1 179 ? -8.094 11.938 -9.25 1 81 179 SER A N 1
ATOM 1364 C CA . SER A 1 179 ? -7.645 11.367 -10.516 1 81 179 SER A CA 1
ATOM 1365 C C . SER A 1 179 ? -7.488 9.859 -10.414 1 81 179 SER A C 1
ATOM 1367 O O . SER A 1 179 ? -7.605 9.148 -11.422 1 81 179 SER A O 1
ATOM 1369 N N . ALA A 1 180 ? -7.316 9.352 -9.242 1 79.44 180 ALA A N 1
ATOM 1370 C CA . ALA A 1 180 ? -7.188 7.906 -9.047 1 79.44 180 ALA A CA 1
ATOM 1371 C C . ALA A 1 180 ? -8.555 7.254 -8.859 1 79.44 180 ALA A C 1
ATOM 1373 O O . ALA A 1 180 ? -8.898 6.312 -9.578 1 79.44 180 ALA A O 1
ATOM 1374 N N . TRP A 1 181 ? -9.336 7.754 -7.953 1 89.31 181 TRP A N 1
ATOM 1375 C CA . TRP A 1 181 ? -10.664 7.262 -7.625 1 89.31 181 TRP A CA 1
ATOM 1376 C C . TRP A 1 181 ? -11.461 8.312 -6.859 1 89.31 181 TRP A C 1
ATOM 1378 O O . TRP A 1 181 ? -10.953 8.922 -5.918 1 89.31 181 TRP A O 1
ATOM 1388 N N . ASN A 1 182 ? -12.648 8.547 -7.262 1 91.06 182 ASN A N 1
ATOM 1389 C CA . ASN A 1 182 ? -13.438 9.617 -6.652 1 91.06 182 ASN A CA 1
ATOM 1390 C C . ASN A 1 182 ? -14.367 9.078 -5.57 1 91.06 182 ASN A C 1
ATOM 1392 O O . ASN A 1 182 ? -15.273 9.781 -5.125 1 91.06 182 ASN A O 1
ATOM 1396 N N . GLY A 1 183 ? -14.211 7.816 -5.262 1 94.75 183 GLY A N 1
ATOM 1397 C CA . GLY A 1 183 ? -14.984 7.246 -4.172 1 94.75 183 GLY A CA 1
ATOM 1398 C C . GLY A 1 183 ? -16.25 6.547 -4.637 1 94.75 183 GLY A C 1
ATOM 1399 O O . GLY A 1 183 ? -16.922 5.887 -3.848 1 94.75 183 GLY A O 1
ATOM 1400 N N . THR A 1 184 ? -16.562 6.66 -5.914 1 96.06 184 THR A N 1
ATOM 1401 C CA . THR A 1 184 ? -17.781 6.043 -6.434 1 96.06 184 THR A CA 1
ATOM 1402 C C . THR A 1 184 ? -17.484 4.648 -6.984 1 96.06 184 THR A C 1
ATOM 1404 O O . THR A 1 184 ? -16.375 4.379 -7.445 1 96.06 184 THR A O 1
ATOM 1407 N N . LEU A 1 185 ? -18.484 3.797 -6.84 1 97.62 185 LEU A N 1
ATOM 1408 C CA . LEU A 1 185 ? -18.359 2.484 -7.461 1 97.62 185 LEU A CA 1
ATOM 1409 C C . LEU A 1 185 ? -19.719 1.951 -7.879 1 97.62 185 LEU A C 1
ATOM 1411 O O . LEU A 1 185 ? -20.766 2.488 -7.473 1 97.62 185 LEU A O 1
ATOM 1415 N N . SER A 1 186 ? -19.688 1.071 -8.805 1 98.12 186 SER A N 1
ATOM 1416 C CA . SER A 1 186 ? -20.844 0.232 -9.148 1 98.12 186 SER A CA 1
ATOM 1417 C C . SER A 1 186 ? -20.656 -1.186 -8.609 1 98.12 186 SER A C 1
ATOM 1419 O O . SER A 1 186 ? -19.656 -1.845 -8.898 1 98.12 186 SER A O 1
ATOM 1421 N N . LEU A 1 187 ? -21.516 -1.617 -7.719 1 98.56 187 LEU A N 1
ATOM 1422 C CA . LEU A 1 187 ? -21.562 -3.01 -7.285 1 98.56 187 LEU A CA 1
ATOM 1423 C C . LEU A 1 187 ? -22.359 -3.861 -8.281 1 98.56 187 LEU A C 1
ATOM 1425 O O . LEU A 1 187 ? -23.578 -3.719 -8.391 1 98.56 187 LEU A O 1
ATOM 1429 N N . GLU A 1 188 ? -21.641 -4.762 -8.969 1 98.25 188 GLU A N 1
ATOM 1430 C CA . GLU A 1 188 ? -22.188 -5.523 -10.086 1 98.25 188 GLU A CA 1
ATOM 1431 C C . GLU A 1 188 ? -22.578 -6.934 -9.664 1 98.25 188 GLU A C 1
ATOM 1433 O O . GLU A 1 188 ? -21.875 -7.574 -8.891 1 98.25 188 GLU A O 1
ATOM 1438 N N . PHE A 1 189 ? -23.75 -7.328 -10.102 1 98.44 189 PHE A N 1
ATOM 1439 C CA . PHE A 1 189 ? -24.25 -8.68 -9.922 1 98.44 189 PHE A CA 1
ATOM 1440 C C . PHE A 1 189 ? -24.531 -9.336 -11.266 1 98.44 189 PHE A C 1
ATOM 1442 O O . PHE A 1 189 ? -25.438 -8.914 -11.992 1 98.44 189 PHE A O 1
ATOM 1449 N N . ARG A 1 190 ? -23.734 -10.398 -11.578 1 97.75 190 ARG A N 1
ATOM 1450 C CA . ARG A 1 190 ? -23.844 -11.109 -12.844 1 97.75 190 ARG A CA 1
ATOM 1451 C C . ARG A 1 190 ? -24.312 -12.547 -12.625 1 97.75 190 ARG A C 1
ATOM 1453 O O . ARG A 1 190 ? -23.828 -13.227 -11.719 1 97.75 190 ARG A O 1
ATOM 1460 N N . VAL A 1 191 ? -25.281 -13.023 -13.406 1 97.25 191 VAL A N 1
ATOM 1461 C CA . VAL A 1 191 ? -25.766 -14.398 -13.328 1 97.25 191 VAL A CA 1
ATOM 1462 C C . VAL A 1 191 ? -25.734 -15.039 -14.711 1 97.25 191 VAL A C 1
ATOM 1464 O O . VAL A 1 191 ? -26.25 -14.469 -15.68 1 97.25 191 VAL A O 1
ATOM 1467 N N . THR A 1 192 ? -25.078 -16.141 -14.805 1 95.19 192 THR A N 1
ATOM 1468 C CA . THR A 1 192 ? -25.047 -16.922 -16.047 1 95.19 192 THR A CA 1
ATOM 1469 C C . THR A 1 192 ? -25.797 -18.234 -15.875 1 95.19 192 THR A C 1
ATOM 1471 O O . THR A 1 192 ? -25.5 -19.016 -14.961 1 95.19 192 THR A O 1
ATOM 1474 N N . ASP A 1 193 ? -26.75 -18.484 -16.656 1 94.06 193 ASP A N 1
ATOM 1475 C CA . ASP A 1 193 ? -27.547 -19.703 -16.719 1 94.06 193 ASP A CA 1
ATOM 1476 C C . ASP A 1 193 ? -27.578 -20.266 -18.141 1 94.06 193 ASP A C 1
ATOM 1478 O O . ASP A 1 193 ? -28.359 -19.781 -18.984 1 94.06 193 ASP A O 1
ATOM 1482 N N . GLY A 1 194 ? -26.844 -21.281 -18.375 1 88.31 194 GLY A N 1
ATOM 1483 C CA . GLY A 1 194 ? -26.672 -21.734 -19.75 1 88.31 194 GLY A CA 1
ATOM 1484 C C . GLY A 1 194 ? -25.969 -20.703 -20.625 1 88.31 194 GLY A C 1
ATOM 1485 O O . GLY A 1 194 ? -24.891 -20.234 -20.297 1 88.31 194 GLY A O 1
ATOM 1486 N N . ASN A 1 195 ? -26.578 -20.297 -21.656 1 89.38 195 ASN A N 1
ATOM 1487 C CA . ASN A 1 195 ? -25.984 -19.344 -22.594 1 89.38 195 ASN A CA 1
ATOM 1488 C C . ASN A 1 195 ? -26.469 -17.922 -22.328 1 89.38 195 ASN A C 1
ATOM 1490 O O . ASN A 1 195 ? -26.156 -17 -23.094 1 89.38 195 ASN A O 1
ATOM 1494 N N . MET A 1 196 ? -27.156 -17.781 -21.297 1 93.5 196 MET A N 1
ATOM 1495 C CA . MET A 1 196 ? -27.703 -16.469 -21 1 93.5 196 MET A CA 1
ATOM 1496 C C . MET A 1 196 ? -27.016 -15.836 -19.797 1 93.5 196 MET A C 1
ATOM 1498 O O . MET A 1 196 ? -26.859 -16.484 -18.766 1 93.5 196 MET A O 1
ATOM 1502 N N . THR A 1 197 ? -26.5 -14.719 -20 1 96.25 197 THR A N 1
ATOM 1503 C CA . THR A 1 197 ? -25.938 -13.945 -18.906 1 96.25 197 THR A CA 1
ATOM 1504 C C . THR A 1 197 ? -26.719 -12.664 -18.672 1 96.25 197 THR A C 1
ATOM 1506 O O . THR A 1 197 ? -27 -11.914 -19.625 1 96.25 197 THR A O 1
ATOM 1509 N N . THR A 1 198 ? -27.219 -12.406 -17.516 1 96.12 198 THR A N 1
ATOM 1510 C CA . THR A 1 198 ? -27.938 -11.203 -17.109 1 96.12 198 THR A CA 1
ATOM 1511 C C . THR A 1 198 ? -27.219 -10.5 -15.969 1 96.12 198 THR A C 1
ATOM 1513 O O . THR A 1 198 ? -26.359 -11.086 -15.312 1 96.12 198 THR A O 1
ATOM 1516 N N . TYR A 1 199 ? -27.5 -9.234 -15.805 1 95.81 199 TYR A N 1
ATOM 1517 C CA . TYR A 1 199 ? -26.75 -8.445 -14.836 1 95.81 199 TYR A CA 1
ATOM 1518 C C . TYR A 1 199 ? -27.656 -7.422 -14.156 1 95.81 199 TYR A C 1
ATOM 1520 O O . TYR A 1 199 ? -28.75 -7.133 -14.641 1 95.81 199 TYR A O 1
ATOM 1528 N N . ASP A 1 200 ? -27.312 -6.98 -13.008 1 98 200 ASP A N 1
ATOM 1529 C CA . ASP A 1 200 ? -27.844 -5.816 -12.297 1 98 200 ASP A CA 1
ATOM 1530 C C . ASP A 1 200 ? -26.734 -5.105 -11.516 1 98 200 ASP A C 1
ATOM 1532 O O . ASP A 1 200 ? -25.625 -5.629 -11.383 1 98 200 ASP A O 1
ATOM 1536 N N . ALA A 1 201 ? -26.969 -3.871 -11.156 1 98.5 201 ALA A N 1
ATOM 1537 C CA . ALA A 1 201 ? -25.938 -3.111 -10.453 1 98.5 201 ALA A CA 1
ATOM 1538 C C . ALA A 1 201 ? -26.562 -2.086 -9.508 1 98.5 201 ALA A C 1
ATOM 1540 O O . ALA A 1 201 ? -27.766 -1.79 -9.609 1 98.5 201 ALA A O 1
ATOM 1541 N N . VAL A 1 202 ? -25.844 -1.624 -8.594 1 98.69 202 VAL A N 1
ATOM 1542 C CA . VAL A 1 202 ? -26.25 -0.542 -7.703 1 98.69 202 VAL A CA 1
ATOM 1543 C C . VAL A 1 202 ? -25.078 0.385 -7.438 1 98.69 202 VAL A C 1
ATOM 1545 O O . VAL A 1 202 ? -23.938 -0.076 -7.273 1 98.69 202 VAL A O 1
ATOM 1548 N N . ALA A 1 203 ? -25.359 1.717 -7.418 1 98.25 203 ALA A N 1
ATOM 1549 C CA . ALA A 1 203 ? -24.328 2.732 -7.25 1 98.25 203 ALA A CA 1
ATOM 1550 C C . ALA A 1 203 ? -24.078 3.027 -5.773 1 98.25 203 ALA A C 1
ATOM 1552 O O . ALA A 1 203 ? -25.016 3.117 -4.988 1 98.25 203 ALA A O 1
ATOM 1553 N N . MET A 1 204 ? -22.812 3.113 -5.406 1 98.38 204 MET A N 1
ATOM 1554 C CA . MET A 1 204 ? -22.391 3.459 -4.047 1 98.38 204 MET A CA 1
ATOM 1555 C C . MET A 1 204 ? -21.281 4.496 -4.07 1 98.38 204 MET A C 1
ATOM 1557 O O . MET A 1 204 ? -20.609 4.672 -5.086 1 98.38 204 MET A O 1
ATOM 1561 N N . LYS A 1 205 ? -21.125 5.156 -2.945 1 97.88 205 LYS A N 1
ATOM 1562 C CA . LYS A 1 205 ? -20.031 6.113 -2.779 1 97.88 205 LYS A CA 1
ATOM 1563 C C . LYS A 1 205 ? -19.438 6.035 -1.374 1 97.88 205 LYS A C 1
ATOM 1565 O O . LYS A 1 205 ? -20.172 5.855 -0.398 1 97.88 205 LYS A O 1
ATOM 1570 N N . GLN A 1 206 ? -18.109 6.113 -1.311 1 98.19 206 GLN A N 1
ATOM 1571 C CA . GLN A 1 206 ? -17.484 6.191 0.003 1 98.19 206 GLN A CA 1
ATOM 1572 C C . GLN A 1 206 ? -17.828 7.5 0.703 1 98.19 206 GLN A C 1
ATOM 1574 O O . GLN A 1 206 ? -17.812 8.57 0.086 1 98.19 206 GLN A O 1
ATOM 1579 N N . ALA A 1 207 ? -18.141 7.348 1.967 1 98.12 207 ALA A N 1
ATOM 1580 C CA . ALA A 1 207 ? -18.359 8.547 2.777 1 98.12 207 ALA A CA 1
ATOM 1581 C C . ALA A 1 207 ? -17.141 9.453 2.758 1 98.12 207 ALA A C 1
ATOM 1583 O O . ALA A 1 207 ? -16.016 8.984 2.936 1 98.12 207 ALA A O 1
ATOM 1584 N N . PRO A 1 208 ? -17.312 10.758 2.525 1 97.25 208 PRO A N 1
ATOM 1585 C CA . PRO A 1 208 ? -16.188 11.68 2.637 1 97.25 208 PRO A CA 1
ATOM 1586 C C . PRO A 1 208 ? -15.711 11.867 4.078 1 97.25 208 PRO A C 1
ATOM 1588 O O . PRO A 1 208 ? -16.484 11.664 5.016 1 97.25 208 PRO A O 1
ATOM 1591 N N . VAL A 1 209 ? -14.453 12.195 4.215 1 98 209 VAL A N 1
ATOM 1592 C CA . VAL A 1 209 ? -13.961 12.68 5.504 1 98 209 VAL A CA 1
ATOM 1593 C C . VAL A 1 209 ? -14.18 14.188 5.613 1 98 209 VAL A C 1
ATOM 1595 O O . VAL A 1 209 ? -13.664 14.953 4.801 1 98 209 VAL A O 1
ATOM 1598 N N . LEU A 1 210 ? -14.922 14.555 6.578 1 98.19 210 LEU A N 1
ATOM 1599 C CA . LEU A 1 210 ? -15.195 15.969 6.836 1 98.19 210 LEU A CA 1
ATOM 1600 C C . LEU A 1 210 ? -14.578 16.406 8.156 1 98.19 210 LEU A C 1
ATOM 1602 O O . LEU A 1 210 ? -14.398 15.586 9.062 1 98.19 210 LEU A O 1
ATOM 1606 N N . PHE A 1 211 ? -14.281 17.672 8.203 1 98.5 211 PHE A N 1
ATOM 1607 C CA . PHE A 1 211 ? -13.641 18.219 9.391 1 98.5 211 PHE A CA 1
ATOM 1608 C C . PHE A 1 211 ? -14.633 19.078 10.188 1 98.5 211 PHE A C 1
ATOM 1610 O O . PHE A 1 211 ? -15.609 19.578 9.633 1 98.5 211 PHE A O 1
ATOM 1617 N N . HIS A 1 212 ? -14.383 19.266 11.461 1 98.25 212 HIS A N 1
ATOM 1618 C CA . HIS A 1 212 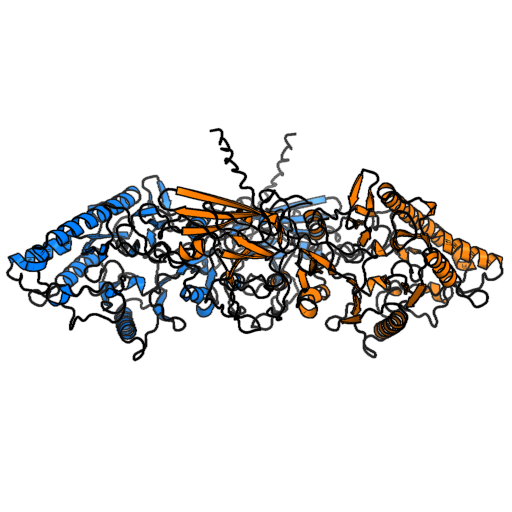? -15.359 19.797 12.406 1 98.25 212 HIS A CA 1
ATOM 1619 C C . HIS A 1 212 ? -15.289 21.328 12.461 1 98.25 212 HIS A C 1
ATOM 1621 O O . HIS A 1 212 ? -14.203 21.906 12.461 1 98.25 212 HIS A O 1
ATOM 1627 N N . HIS A 1 213 ? -16.484 21.969 12.5 1 97.69 213 HIS A N 1
ATOM 1628 C CA . HIS A 1 213 ? -16.547 23.375 12.836 1 97.69 213 HIS A CA 1
ATOM 1629 C C . HIS A 1 213 ? -16.875 23.578 14.312 1 97.69 213 HIS A C 1
ATOM 1631 O O . HIS A 1 213 ? -17.25 22.641 15.008 1 97.69 213 HIS A O 1
ATOM 1637 N N . HIS A 1 214 ? -16.797 24.781 14.789 1 96.75 214 HIS A N 1
ATOM 1638 C CA . HIS A 1 214 ? -16.797 25.109 16.219 1 96.75 214 HIS A CA 1
ATOM 1639 C C . HIS A 1 214 ? -18.188 24.953 16.828 1 96.75 214 HIS A C 1
ATOM 1641 O O . HIS A 1 214 ? -18.328 24.906 18.047 1 96.75 214 HIS A O 1
ATOM 1647 N N . LEU A 1 215 ? -19.203 24.859 16.031 1 97.06 215 LEU A N 1
ATOM 1648 C CA . LEU A 1 215 ? -20.547 24.828 16.562 1 97.06 215 LEU A CA 1
ATOM 1649 C C . LEU A 1 215 ? -20.938 23.406 16.984 1 97.06 215 LEU A C 1
ATOM 1651 O O . LEU A 1 215 ? -21.938 23.203 17.672 1 97.06 215 LEU A O 1
ATOM 1655 N N . GLN A 1 216 ? -20.141 22.469 16.578 1 96.88 216 GLN A N 1
ATOM 1656 C CA . GLN A 1 216 ? -20.438 21.078 16.906 1 96.88 216 GLN A CA 1
ATOM 1657 C C . GLN A 1 216 ? -20.062 20.75 18.344 1 96.88 216 GLN A C 1
ATOM 1659 O O . GLN A 1 216 ? -19.094 21.281 18.875 1 96.88 216 GLN A O 1
ATOM 1664 N N . ARG A 1 217 ? -20.812 19.859 18.922 1 97 217 ARG A N 1
ATOM 1665 C CA . ARG A 1 217 ? -20.672 19.531 20.328 1 97 217 ARG A CA 1
ATOM 1666 C C . ARG A 1 217 ? -19.312 18.875 20.609 1 97 217 ARG A C 1
ATOM 1668 O O . ARG A 1 217 ? -18.922 17.922 19.938 1 97 217 ARG A O 1
ATOM 1675 N N . VAL A 1 218 ? -18.609 19.359 21.609 1 97.94 218 VAL A N 1
ATOM 1676 C CA . VAL A 1 218 ? -17.328 18.812 22.016 1 97.94 218 VAL A CA 1
ATOM 1677 C C . VAL A 1 218 ? -17.562 17.594 22.922 1 97.94 218 VAL A C 1
ATOM 1679 O O . VAL A 1 218 ? -18.281 17.688 23.922 1 97.94 218 VAL A O 1
ATOM 1682 N N . GLN A 1 219 ? -16.938 16.516 22.578 1 96.88 219 GLN A N 1
ATOM 1683 C CA . GLN A 1 219 ? -17.047 15.32 23.391 1 96.88 219 GLN A CA 1
ATOM 1684 C C . GLN A 1 219 ? -15.82 15.156 24.281 1 96.88 219 GLN A C 1
ATOM 1686 O O . GLN A 1 219 ? -15.938 14.703 25.422 1 96.88 219 GLN A O 1
ATOM 1691 N N . GLU A 1 220 ? -14.734 15.492 23.766 1 97.38 220 GLU A N 1
ATOM 1692 C CA . GLU A 1 220 ? -13.484 15.375 24.5 1 97.38 220 GLU A CA 1
ATOM 1693 C C . GLU A 1 220 ? -12.555 16.547 24.203 1 97.38 220 GLU A C 1
ATOM 1695 O O . GLU A 1 220 ? -12.516 17.047 23.078 1 97.38 220 GLU A O 1
ATOM 1700 N N . VAL A 1 221 ? -11.883 17 25.219 1 98.31 221 VAL A N 1
ATOM 1701 C CA . VAL A 1 221 ? -10.781 17.938 25.078 1 98.31 221 VAL A CA 1
ATOM 1702 C C . VAL A 1 221 ? -9.453 17.234 25.297 1 98.31 221 VAL A C 1
ATOM 1704 O O . VAL A 1 221 ? -9.312 16.453 26.25 1 98.31 221 VAL A O 1
ATOM 1707 N N . LEU A 1 222 ? -8.523 17.406 24.391 1 97.88 222 LEU A N 1
ATOM 1708 C CA . LEU A 1 222 ? -7.203 16.797 24.469 1 97.88 222 LEU A CA 1
ATOM 1709 C C . LEU A 1 222 ? -6.145 17.812 24.859 1 97.88 222 LEU A C 1
ATOM 1711 O O . LEU A 1 222 ? -6.215 18.984 24.469 1 97.88 222 LEU A O 1
ATOM 1715 N N . SER A 1 223 ? -5.203 17.438 25.609 1 97.94 223 SER A N 1
ATOM 1716 C CA . SER A 1 223 ? -3.982 18.188 25.906 1 97.94 223 SER A CA 1
ATOM 1717 C C . SER A 1 223 ? -2.838 17.25 26.281 1 97.94 223 SER A C 1
ATOM 1719 O O . SER A 1 223 ? -2.986 16.031 26.234 1 97.94 223 SER A O 1
ATOM 1721 N N . VAL A 1 224 ? -1.683 17.797 26.5 1 96.75 224 VAL A N 1
ATOM 1722 C CA . VAL A 1 224 ? -0.518 17 26.875 1 96.75 224 VAL A CA 1
ATOM 1723 C C . VAL A 1 224 ? -0.307 17.062 28.375 1 96.75 224 VAL A C 1
ATOM 1725 O O . VAL A 1 224 ? -0.394 18.141 28.984 1 96.75 224 VAL A O 1
ATOM 1728 N N . LYS A 1 225 ? 0.019 15.969 28.922 1 94.44 225 LYS A N 1
ATOM 1729 C CA . LYS A 1 225 ? 0.186 15.875 30.359 1 94.44 225 LYS A CA 1
ATOM 1730 C C . LYS A 1 225 ? 1.436 16.625 30.828 1 94.44 225 LYS A C 1
ATOM 1732 O O . LYS A 1 225 ? 2.471 16.578 30.156 1 94.44 225 LYS A O 1
ATOM 1737 N N . GLY A 1 226 ? 1.28 17.328 31.922 1 89.75 226 GLY A N 1
ATOM 1738 C CA . GLY A 1 226 ? 2.424 17.922 32.594 1 89.75 226 GLY A CA 1
ATOM 1739 C C . GLY A 1 226 ? 2.92 17.125 33.781 1 89.75 226 GLY A C 1
ATOM 1740 O O . GLY A 1 226 ? 2.27 16.172 34.188 1 89.75 226 GLY A O 1
ATOM 1741 N N . ASN A 1 227 ? 4.109 17.5 34.094 1 88.31 227 ASN A N 1
ATOM 1742 C CA . ASN A 1 227 ? 4.715 16.906 35.281 1 88.31 227 ASN A CA 1
ATOM 1743 C C . ASN A 1 227 ? 5.164 17.969 36.281 1 88.31 227 ASN A C 1
ATOM 1745 O O . ASN A 1 227 ? 5.691 19 35.875 1 88.31 227 ASN A O 1
ATOM 1749 N N . GLU A 1 228 ? 4.953 17.719 37.531 1 88.12 228 GLU A N 1
ATOM 1750 C CA . GLU A 1 228 ? 5.258 18.688 38.594 1 88.12 228 GLU A CA 1
ATOM 1751 C C . GLU A 1 228 ? 6.75 19 38.625 1 88.12 228 GLU A C 1
ATOM 1753 O O . GLU A 1 228 ? 7.145 20.125 38.938 1 88.12 228 GLU A O 1
ATOM 1758 N N . THR A 1 229 ? 7.508 18.078 38.312 1 87.12 229 THR A N 1
ATOM 1759 C CA . THR A 1 229 ? 8.953 18.219 38.438 1 87.12 229 THR A CA 1
ATOM 1760 C C . THR A 1 229 ? 9.586 18.547 37.094 1 87.12 229 THR A C 1
ATOM 1762 O O . THR A 1 229 ? 10.281 19.562 36.969 1 87.12 229 THR A O 1
ATOM 1765 N N . SER A 1 230 ? 9.195 17.828 36.094 1 85.88 230 SER A N 1
ATOM 1766 C CA . SER A 1 230 ? 9.914 17.922 34.844 1 85.88 230 SER A CA 1
ATOM 1767 C C . SER A 1 230 ? 9.289 18.984 33.938 1 85.88 230 SER A C 1
ATOM 1769 O O . SER A 1 230 ? 9.961 19.547 33.062 1 85.88 230 SER A O 1
ATOM 1771 N N . SER A 1 231 ? 8.047 19.328 34.094 1 91.69 231 SER A N 1
ATOM 1772 C CA . SER A 1 231 ? 7.348 20.328 33.281 1 91.69 231 SER A CA 1
ATOM 1773 C C . SER A 1 231 ? 6.305 21.062 34.125 1 91.69 231 SER A C 1
ATOM 1775 O O . SER A 1 231 ? 5.117 21.047 33.812 1 91.69 231 SER A O 1
ATOM 1777 N N . PRO A 1 232 ? 6.672 21.797 35.094 1 92.81 232 PRO A N 1
ATOM 1778 C CA . PRO A 1 232 ? 5.746 22.438 36.031 1 92.81 232 PRO A CA 1
ATOM 1779 C C . PRO A 1 232 ? 4.848 23.469 35.375 1 92.81 232 PRO A C 1
ATOM 1781 O O . PRO A 1 232 ? 3.697 23.641 35.781 1 92.81 232 PRO A O 1
ATOM 1784 N N . VAL A 1 233 ? 5.32 24.203 34.375 1 93.88 233 VAL A N 1
ATOM 1785 C CA . VAL A 1 233 ? 4.531 25.219 33.688 1 93.88 233 VAL A CA 1
ATOM 1786 C C . VAL A 1 233 ? 3.385 24.562 32.906 1 93.88 233 VAL A C 1
ATOM 1788 O O . VAL A 1 233 ? 2.273 25.094 32.875 1 93.88 233 VAL A O 1
ATOM 1791 N N . GLN A 1 234 ? 3.688 23.453 32.281 1 95.75 234 GLN A N 1
ATOM 1792 C CA . GLN A 1 234 ? 2.646 22.672 31.594 1 95.75 234 GLN A CA 1
ATOM 1793 C C . GLN A 1 234 ? 1.649 22.109 32.594 1 95.75 234 GLN A C 1
ATOM 1795 O O . GLN A 1 234 ? 0.446 22.062 32.344 1 95.75 234 GLN A O 1
ATOM 1800 N N . ASN A 1 235 ? 2.184 21.656 33.719 1 96.38 235 ASN A N 1
ATOM 1801 C CA . ASN A 1 235 ? 1.299 21.156 34.781 1 96.38 235 ASN A CA 1
ATOM 1802 C C . ASN A 1 235 ? 0.333 22.234 35.25 1 96.38 235 ASN A C 1
ATOM 1804 O O . ASN A 1 235 ? -0.841 21.953 35.5 1 96.38 235 ASN A O 1
ATOM 1808 N N . LYS A 1 236 ? 0.796 23.391 35.5 1 96.25 236 LYS A N 1
ATOM 1809 C CA . LYS A 1 236 ? -0.049 24.5 35.906 1 96.25 236 LYS A CA 1
ATOM 1810 C C . LYS A 1 236 ? -1.119 24.797 34.844 1 96.25 236 LYS A C 1
ATOM 1812 O O . LYS A 1 236 ? -2.281 25.016 35.188 1 96.25 236 LYS A O 1
ATOM 1817 N N . PHE A 1 237 ? -0.745 24.812 33.625 1 97.56 237 PHE A N 1
ATOM 1818 C CA . PHE A 1 237 ? -1.691 25 32.531 1 97.56 237 PHE A CA 1
ATOM 1819 C C . PHE A 1 237 ? -2.797 23.953 32.594 1 97.56 237 PHE A C 1
ATOM 1821 O O . PHE A 1 237 ? -3.98 24.281 32.5 1 97.56 237 PHE A O 1
ATOM 1828 N N . VAL A 1 238 ? -2.381 22.656 32.688 1 97.94 238 VAL A N 1
ATOM 1829 C CA . VAL A 1 238 ? -3.328 21.547 32.719 1 97.94 238 VAL A CA 1
ATOM 1830 C C . VAL A 1 238 ? -4.289 21.719 33.906 1 97.94 238 VAL A C 1
ATOM 1832 O O . VAL A 1 238 ? -5.496 21.484 33.75 1 97.94 238 VAL A O 1
ATOM 1835 N N . ARG A 1 239 ? -3.824 22.141 35.062 1 97.5 239 ARG A N 1
ATOM 1836 C CA . ARG A 1 239 ? -4.691 22.391 36.219 1 97.5 239 ARG A CA 1
ATOM 1837 C C . ARG A 1 239 ? -5.688 23.5 35.906 1 97.5 239 ARG A C 1
ATOM 1839 O O . ARG A 1 239 ? -6.859 23.406 36.281 1 97.5 239 ARG A O 1
ATOM 1846 N N . GLY A 1 240 ? -5.199 24.578 35.344 1 97.88 240 GLY A N 1
ATOM 1847 C CA . GLY A 1 240 ? -6.086 25.641 34.938 1 97.88 240 GLY A CA 1
ATOM 1848 C C . GLY A 1 240 ? -7.148 25.203 33.938 1 97.88 240 GLY A C 1
ATOM 1849 O O . GLY A 1 240 ? -8.297 25.625 34.031 1 97.88 240 GLY A O 1
ATOM 1850 N N . LEU A 1 241 ? -6.719 24.359 33 1 98.12 241 LEU A N 1
ATOM 1851 C CA . LEU A 1 241 ? -7.637 23.812 32.031 1 98.12 241 LEU A CA 1
ATOM 1852 C C . LEU A 1 241 ? -8.711 22.969 32.688 1 98.12 241 LEU A C 1
ATOM 1854 O O . LEU A 1 241 ? -9.891 23.078 32.375 1 98.12 241 LEU A O 1
ATOM 1858 N N . GLU A 1 242 ? -8.297 22.094 33.625 1 97.44 242 GLU A N 1
ATOM 1859 C CA . GLU A 1 242 ? -9.227 21.266 34.375 1 97.44 242 GLU A CA 1
ATOM 1860 C C . GLU A 1 242 ? -10.242 22.125 35.125 1 97.44 242 GLU A C 1
ATOM 1862 O O . GLU A 1 242 ? -11.445 21.828 35.094 1 97.44 242 GLU A O 1
ATOM 1867 N N . ASP A 1 243 ? -9.758 23.141 35.781 1 97.25 243 ASP A N 1
ATOM 1868 C CA . ASP A 1 243 ? -10.633 24.047 36.531 1 97.25 243 ASP A CA 1
ATOM 1869 C C . ASP A 1 243 ? -11.648 24.703 35.594 1 97.25 243 ASP A C 1
ATOM 1871 O O . ASP A 1 243 ? -12.828 24.828 35.938 1 97.25 243 ASP A O 1
ATOM 1875 N N . ALA A 1 244 ? -11.172 25.188 34.5 1 97.81 244 ALA A N 1
ATOM 1876 C CA . ALA A 1 244 ? -12.055 25.844 33.531 1 97.81 244 ALA A CA 1
ATOM 1877 C C . ALA A 1 244 ? -13.133 24.875 33.031 1 97.81 244 ALA A C 1
ATOM 1879 O O . ALA A 1 244 ? -14.305 25.25 32.938 1 97.81 244 ALA A O 1
ATOM 1880 N N . LEU A 1 245 ? -12.727 23.672 32.719 1 97.62 245 LEU A N 1
ATOM 1881 C CA . LEU A 1 245 ? -13.641 22.672 32.156 1 97.62 245 LEU A CA 1
ATOM 1882 C C . LEU A 1 245 ? -14.711 22.281 33.188 1 97.62 245 LEU A C 1
ATOM 1884 O O . LEU A 1 245 ? -15.836 21.969 32.781 1 97.62 245 LEU A O 1
ATOM 1888 N N . MET A 1 246 ? -14.391 22.359 34.469 1 95.62 246 MET A N 1
ATOM 1889 C CA . MET A 1 246 ? -15.352 22.047 35.5 1 95.62 246 MET A CA 1
ATOM 1890 C C . MET A 1 246 ? -16.469 23.094 35.562 1 95.62 246 MET A C 1
ATOM 1892 O O . MET A 1 246 ? -17.531 22.844 36.125 1 95.62 246 MET A O 1
ATOM 1896 N N . ASN A 1 247 ? -16.234 24.203 34.969 1 94 247 ASN A N 1
ATOM 1897 C CA . ASN A 1 247 ? -17.188 25.297 35.031 1 94 247 ASN A CA 1
ATOM 1898 C C . ASN A 1 247 ? -17.969 25.453 33.719 1 94 247 ASN A C 1
ATOM 1900 O O . ASN A 1 247 ? -18.734 26.391 33.562 1 94 247 ASN A O 1
ATOM 1904 N N . VAL A 1 248 ? -17.734 24.609 32.812 1 94.62 248 VAL A N 1
ATOM 1905 C CA . VAL A 1 248 ? -18.469 24.594 31.547 1 94.62 248 VAL A CA 1
ATOM 1906 C C . VAL A 1 248 ? -19.797 23.844 31.719 1 94.62 248 VAL A C 1
ATOM 1908 O O . VAL A 1 248 ? -19.875 22.891 32.5 1 94.62 248 VAL A O 1
ATOM 1911 N N . VAL A 1 249 ? -20.828 24.25 31.062 1 87.94 249 VAL A N 1
ATOM 1912 C CA . VAL A 1 249 ? -22.188 23.719 31.234 1 87.94 249 VAL A CA 1
ATOM 1913 C C . VAL A 1 249 ? -22.203 22.234 30.922 1 87.94 249 VAL A C 1
ATOM 1915 O O . VAL A 1 249 ? -22.609 21.422 31.766 1 87.94 249 VAL A O 1
ATOM 1918 N N . GLU A 1 250 ? -21.844 21.828 29.703 1 89.81 250 GLU A N 1
ATOM 1919 C CA . GLU A 1 250 ? -21.641 20.422 29.359 1 89.81 250 GLU A CA 1
ATOM 1920 C C . GLU A 1 250 ? -20.172 20.047 29.375 1 89.81 250 GLU A C 1
ATOM 1922 O O . GLU A 1 250 ? -19.453 20.25 28.391 1 89.81 250 GLU A O 1
ATOM 1927 N N . THR A 1 251 ? -19.75 19.406 30.438 1 88.81 251 THR A N 1
ATOM 1928 C CA . THR A 1 251 ? -18.328 19.188 30.672 1 88.81 251 THR A CA 1
ATOM 1929 C C . THR A 1 251 ? -17.812 18.031 29.812 1 88.81 251 THR A C 1
ATOM 1931 O O . THR A 1 251 ? -18.203 16.891 30.016 1 88.81 251 THR A O 1
ATOM 1934 N N . PRO A 1 252 ? -17 18.406 28.906 1 94.19 252 PRO A N 1
ATOM 1935 C CA . PRO A 1 252 ? -16.375 17.312 28.156 1 94.19 252 PRO A CA 1
ATOM 1936 C C . PRO A 1 252 ? -15.289 16.594 28.953 1 94.19 252 PRO A C 1
ATOM 1938 O O . PRO A 1 252 ? -14.773 17.141 29.938 1 94.19 252 PRO A O 1
ATOM 1941 N N . ALA A 1 253 ? -15.031 15.359 28.562 1 94.62 253 ALA A N 1
ATOM 1942 C CA . ALA A 1 253 ? -13.914 14.633 29.156 1 94.62 253 ALA A CA 1
ATOM 1943 C C . ALA A 1 253 ? -12.578 15.258 28.766 1 94.62 253 ALA A C 1
ATOM 1945 O O . ALA A 1 253 ? -12.43 15.773 27.656 1 94.62 253 ALA A O 1
ATOM 1946 N N . LEU A 1 254 ? -11.664 15.32 29.672 1 97 254 LEU A N 1
ATOM 1947 C CA . LEU A 1 254 ? -10.297 15.75 29.375 1 97 254 LEU A CA 1
ATOM 1948 C C . LEU A 1 254 ? -9.383 14.547 29.203 1 97 254 LEU A C 1
ATOM 1950 O O . LEU A 1 254 ? -9.273 13.695 30.094 1 97 254 LEU A O 1
ATOM 1954 N N . HIS A 1 255 ? -8.805 14.422 28.031 1 95.94 255 HIS A N 1
ATOM 1955 C CA . HIS A 1 255 ? -7.844 13.367 27.734 1 95.94 255 HIS A CA 1
ATOM 1956 C C . HIS A 1 255 ? -6.422 13.914 27.656 1 95.94 255 HIS A C 1
ATOM 1958 O O . HIS A 1 255 ? -6.105 14.719 26.781 1 95.94 255 HIS A O 1
ATOM 1964 N N . LEU A 1 256 ? -5.551 13.469 28.594 1 96.44 256 LEU A N 1
ATOM 1965 C CA . LEU A 1 256 ? -4.172 13.93 28.656 1 96.44 256 LEU A CA 1
ATOM 1966 C C . LEU A 1 256 ? -3.23 12.914 28.016 1 96.44 256 LEU A C 1
ATOM 1968 O O . LEU A 1 256 ? -3.184 11.758 28.422 1 96.44 256 LEU A O 1
ATOM 1972 N N . LEU A 1 257 ? -2.496 13.375 27 1 94.25 257 LEU A N 1
ATOM 1973 C CA . LEU A 1 257 ? -1.509 12.539 26.328 1 94.25 257 LEU A CA 1
ATOM 1974 C C . LEU A 1 257 ? -0.254 12.383 27.172 1 94.25 257 LEU A C 1
ATOM 1976 O O . LEU A 1 257 ? 0.247 13.359 27.734 1 94.25 257 LEU A O 1
ATOM 1980 N N . ASN A 1 258 ? 0.268 11.188 27.25 1 89.44 258 ASN A N 1
ATOM 1981 C CA . ASN A 1 258 ? 1.456 10.93 28.062 1 89.44 258 ASN A CA 1
ATOM 1982 C C . ASN A 1 258 ? 2.576 10.32 27.219 1 89.44 258 ASN A C 1
ATOM 1984 O O . ASN A 1 258 ? 3.637 9.977 27.75 1 89.44 258 ASN A O 1
ATOM 1988 N N . GLY A 1 259 ? 2.439 10.164 25.969 1 83.69 259 GLY A N 1
ATOM 1989 C CA . GLY A 1 259 ? 3.449 9.562 25.109 1 83.69 259 GLY A CA 1
ATOM 1990 C C . GLY A 1 259 ? 4.293 10.594 24.375 1 83.69 259 GLY A C 1
ATOM 1991 O O . GLY A 1 259 ? 5.012 10.25 23.438 1 83.69 259 GLY A O 1
ATOM 1992 N N . THR A 1 260 ? 4.152 11.836 24.719 1 84.62 260 THR A N 1
ATOM 1993 C CA . THR A 1 260 ? 4.906 12.914 24.094 1 84.62 260 THR A CA 1
ATOM 1994 C C . THR A 1 260 ? 5.078 14.078 25.062 1 84.62 260 THR A C 1
ATOM 1996 O O . THR A 1 260 ? 4.25 14.289 25.938 1 84.62 260 THR A O 1
ATOM 1999 N N . ASP A 1 261 ? 6.137 14.844 24.781 1 86.56 261 ASP A N 1
ATOM 2000 C CA . ASP A 1 261 ? 6.348 16.062 25.562 1 86.56 261 ASP A CA 1
ATOM 2001 C C . ASP A 1 261 ? 6.043 17.297 24.734 1 86.56 261 ASP A C 1
ATOM 2003 O O . ASP A 1 261 ? 6.223 18.438 25.203 1 86.56 261 ASP A O 1
ATOM 2007 N N . GLU A 1 262 ? 5.582 17.078 23.547 1 92.44 262 GLU A N 1
ATOM 2008 C CA . GLU A 1 262 ? 5.207 18.203 22.688 1 92.44 262 GLU A CA 1
ATOM 2009 C C . GLU A 1 262 ? 3.855 18.781 23.109 1 92.44 262 GLU A C 1
ATOM 2011 O O . GLU A 1 262 ? 2.812 18.172 22.875 1 92.44 262 GLU A O 1
ATOM 2016 N N . ILE A 1 263 ? 3.85 19.969 23.578 1 95.31 263 ILE A N 1
ATOM 2017 C CA . ILE A 1 263 ? 2.705 20.531 24.281 1 95.31 263 ILE A CA 1
ATOM 2018 C C . ILE A 1 263 ? 1.7 21.078 23.266 1 95.31 263 ILE A C 1
ATOM 2020 O O . ILE A 1 263 ? 0.604 21.5 23.641 1 95.31 263 ILE A O 1
ATOM 2024 N N . TRP A 1 264 ? 1.977 21.078 21.953 1 97.19 264 TRP A N 1
ATOM 2025 C CA . TRP A 1 264 ? 1.124 21.672 20.922 1 97.19 264 TRP A CA 1
ATOM 2026 C C . TRP A 1 264 ? 0.119 20.641 20.406 1 97.19 264 TRP A C 1
ATOM 2028 O O . TRP A 1 264 ? 0.142 20.297 19.219 1 97.19 264 TRP A O 1
ATOM 2038 N N . ALA A 1 265 ? -0.865 20.297 21.203 1 97.19 265 ALA A N 1
ATOM 2039 C CA . ALA A 1 265 ? -1.83 19.234 20.953 1 97.19 265 ALA A CA 1
ATOM 2040 C C . ALA A 1 265 ? -2.654 19.531 19.703 1 97.19 265 ALA A C 1
ATOM 2042 O O . ALA A 1 265 ? -3.088 18.609 19 1 97.19 265 ALA A O 1
ATOM 2043 N N . GLN A 1 266 ? -2.812 20.766 19.312 1 97.94 266 GLN A N 1
ATOM 2044 C CA . GLN A 1 266 ? -3.6 21.188 18.156 1 97.94 266 GLN A CA 1
ATOM 2045 C C . GLN A 1 266 ? -2.896 20.844 16.859 1 97.94 266 GLN A C 1
ATOM 2047 O O . GLN A 1 266 ? -3.551 20.625 15.828 1 97.94 266 GLN A O 1
ATOM 2052 N N . ASP A 1 267 ? -1.63 20.75 16.922 1 97.81 267 ASP A N 1
ATOM 2053 C CA . ASP A 1 267 ? -0.859 20.984 15.703 1 97.81 267 ASP A CA 1
ATOM 2054 C C . ASP A 1 267 ? -0.536 19.672 15 1 97.81 267 ASP A C 1
ATOM 2056 O O . ASP A 1 267 ? -0.198 19.672 13.812 1 97.81 267 ASP A O 1
ATOM 2060 N N . PHE A 1 268 ? -0.58 18.578 15.695 1 96.62 268 PHE A N 1
ATOM 2061 C CA . PHE A 1 268 ? -0.024 17.406 15.031 1 96.62 268 PHE A CA 1
ATOM 2062 C C . PHE A 1 268 ? -1.132 16.547 14.445 1 96.62 268 PHE A C 1
ATOM 2064 O O . PHE A 1 268 ? -0.861 15.484 13.867 1 96.62 268 PHE A O 1
ATOM 2071 N N . MET A 1 269 ? -2.344 17.031 14.523 1 97.12 269 MET A N 1
ATOM 2072 C CA . MET A 1 269 ? -3.436 16.297 13.875 1 97.12 269 MET A CA 1
ATOM 2073 C C . MET A 1 269 ? -4.652 17.203 13.695 1 97.12 269 MET A C 1
ATOM 2075 O O . MET A 1 269 ? -4.754 18.25 14.336 1 97.12 269 MET A O 1
ATOM 2079 N N . GLU A 1 270 ? -5.504 16.828 12.828 1 98.38 270 GLU A N 1
ATOM 2080 C CA . GLU A 1 270 ? -6.816 17.438 12.625 1 98.38 270 GLU A CA 1
ATOM 2081 C C . GLU A 1 270 ? -7.922 16.391 12.641 1 98.38 270 GLU A C 1
ATOM 2083 O O . GLU A 1 270 ? -8.016 15.562 11.734 1 98.38 270 GLU A O 1
ATOM 2088 N N . PRO A 1 271 ? -8.781 16.391 13.68 1 98.38 271 PRO A N 1
ATOM 2089 C CA . PRO A 1 271 ? -9.844 15.391 13.773 1 98.38 271 PRO A CA 1
ATOM 2090 C C . PRO A 1 271 ? -10.945 15.602 12.742 1 98.38 271 PRO A C 1
ATOM 2092 O O . PRO A 1 271 ? -11.438 16.719 12.57 1 98.38 271 PRO A O 1
ATOM 2095 N N . GLY A 1 272 ? -11.258 14.57 12.016 1 98.44 272 GLY A N 1
ATOM 2096 C CA . GLY A 1 272 ? -12.406 14.508 11.125 1 98.44 272 GLY A CA 1
ATOM 2097 C C . GLY A 1 272 ? -13.297 13.305 11.383 1 98.44 272 GLY A C 1
ATOM 2098 O O . GLY A 1 272 ? -13.234 12.695 12.453 1 98.44 272 GLY A O 1
ATOM 2099 N N . PHE A 1 273 ? -14.219 13.078 10.438 1 98.38 273 PHE A N 1
ATOM 2100 C CA . PHE A 1 273 ? -15.125 11.945 10.578 1 98.38 273 PHE A CA 1
ATOM 2101 C C . PHE A 1 273 ? -15.703 11.547 9.227 1 98.38 273 PHE A C 1
ATOM 2103 O O . PHE A 1 273 ? -15.672 12.336 8.281 1 98.38 273 PHE A O 1
ATOM 2110 N N . ALA A 1 274 ? -16.125 10.352 9.164 1 98.5 274 ALA A N 1
ATOM 2111 C CA . ALA A 1 274 ? -16.953 9.812 8.094 1 98.5 274 ALA A CA 1
ATOM 2112 C C . ALA A 1 274 ? -18.219 9.148 8.648 1 98.5 274 ALA A C 1
ATOM 2114 O O . ALA A 1 274 ? -18.172 8.508 9.703 1 98.5 274 ALA A O 1
ATOM 2115 N N . SER A 1 275 ? -19.297 9.305 7.953 1 98.12 275 SER A N 1
ATOM 2116 C CA . SER A 1 275 ? -20.531 8.703 8.438 1 98.12 275 SER A CA 1
ATOM 2117 C C . SER A 1 275 ? -21.375 8.172 7.281 1 98.12 275 SER A C 1
ATOM 2119 O O . SER A 1 275 ? -21.203 8.586 6.133 1 98.12 275 SER A O 1
ATOM 2121 N N . MET A 1 276 ? -22.188 7.238 7.551 1 98.19 276 MET A N 1
ATOM 2122 C CA . MET A 1 276 ? -23.156 6.672 6.617 1 98.19 276 MET A CA 1
ATOM 2123 C C . MET A 1 276 ? -24.516 6.457 7.297 1 98.19 276 MET A C 1
ATOM 2125 O O . MET A 1 276 ? -24.609 6.48 8.523 1 98.19 276 MET A O 1
ATOM 2129 N N . PRO A 1 277 ? -25.562 6.258 6.5 1 97.31 277 PRO A N 1
ATOM 2130 C CA . PRO A 1 277 ? -26.875 6.031 7.113 1 97.31 277 PRO A CA 1
ATOM 2131 C C . PRO A 1 277 ? -26.953 4.715 7.875 1 97.31 277 PRO A C 1
ATOM 2133 O O . PRO A 1 277 ? -26.344 3.721 7.465 1 97.31 277 PRO A O 1
ATOM 2136 N N . GLY A 1 278 ? -27.609 4.738 9 1 96.31 278 GLY A N 1
ATOM 2137 C CA . GLY A 1 278 ? -27.984 3.561 9.766 1 96.31 278 GLY A CA 1
ATOM 2138 C C . GLY A 1 278 ? -29.453 3.564 10.188 1 96.31 278 GLY A C 1
ATOM 2139 O O . GLY A 1 278 ? -30.125 4.586 10.07 1 96.31 278 GLY A O 1
ATOM 2140 N N . PRO A 1 279 ? -29.953 2.391 10.539 1 95.44 279 PRO A N 1
ATOM 2141 C CA . PRO A 1 279 ? -31.375 2.299 10.891 1 95.44 279 PRO A CA 1
ATOM 2142 C C . PRO A 1 279 ? -31.734 3.172 12.094 1 95.44 279 PRO A C 1
ATOM 2144 O O . PRO A 1 279 ? -32.875 3.611 12.219 1 95.44 279 PRO A O 1
ATOM 2147 N N . GLU A 1 280 ? -30.812 3.451 12.945 1 95.31 280 GLU A N 1
ATOM 2148 C CA . GLU A 1 280 ? -31.078 4.246 14.141 1 95.31 280 GLU A CA 1
ATOM 2149 C C . GLU A 1 280 ? -30.344 5.582 14.094 1 95.31 280 GLU A C 1
ATOM 2151 O O . GLU A 1 280 ? -30.047 6.168 15.133 1 95.31 280 GLU A O 1
ATOM 2156 N N . GLY A 1 281 ? -30.016 5.977 12.945 1 94.88 281 GLY A N 1
ATOM 2157 C CA . GLY A 1 281 ? -29.25 7.195 12.75 1 94.88 281 GLY A CA 1
ATOM 2158 C C . GLY A 1 281 ? -27.891 6.949 12.117 1 94.88 281 GLY A C 1
ATOM 2159 O O . GLY A 1 281 ? -27.547 5.812 11.797 1 94.88 281 GLY A O 1
ATOM 2160 N N . PRO A 1 282 ? -27.156 7.973 11.969 1 96.69 282 PRO A N 1
ATOM 2161 C CA . PRO A 1 282 ? -25.859 7.828 11.273 1 96.69 282 PRO A CA 1
ATOM 2162 C C . PRO A 1 282 ? -24.891 6.918 12.023 1 96.69 282 PRO A C 1
ATOM 2164 O O . PRO A 1 282 ? -24.828 6.953 13.25 1 96.69 282 PRO A O 1
ATOM 2167 N N . ILE A 1 283 ? -24.266 6.074 11.312 1 98.06 283 ILE A N 1
ATOM 2168 C CA . ILE A 1 283 ? -23.109 5.309 11.766 1 98.06 283 ILE A CA 1
ATOM 2169 C C . ILE A 1 283 ? -21.812 6.035 11.391 1 98.06 283 ILE A C 1
ATOM 2171 O O . ILE A 1 283 ? -21.609 6.367 10.227 1 98.06 283 ILE A O 1
ATOM 2175 N N . SER A 1 284 ? -20.953 6.305 12.414 1 97.94 284 SER A N 1
ATOM 2176 C CA . SER A 1 284 ? -19.828 7.184 12.125 1 97.94 284 SER A CA 1
ATOM 2177 C C . SER A 1 284 ? -18.5 6.551 12.555 1 97.94 284 SER A C 1
ATOM 2179 O O . SER A 1 284 ? -18.484 5.629 13.375 1 97.94 284 SER A O 1
ATOM 2181 N N . LEU A 1 285 ? -17.484 6.949 11.883 1 98.44 285 LEU A N 1
ATOM 2182 C CA . LEU A 1 285 ? -16.078 6.68 12.203 1 98.44 285 LEU A CA 1
ATOM 2183 C C . LEU A 1 285 ? -15.289 7.977 12.32 1 98.44 285 LEU A C 1
ATOM 2185 O O . LEU A 1 285 ? -15.297 8.797 11.398 1 98.44 285 LEU A O 1
ATOM 2189 N N . ARG A 1 286 ? -14.68 8.219 13.516 1 98.44 286 ARG A N 1
ATOM 2190 C CA . ARG A 1 286 ? -13.742 9.32 13.648 1 98.44 286 ARG A CA 1
ATOM 2191 C C . ARG A 1 286 ? -12.469 9.055 12.859 1 98.44 286 ARG A C 1
ATOM 2193 O O . ARG A 1 286 ? -11.945 7.934 12.859 1 98.44 286 ARG A O 1
ATOM 2200 N N . VAL A 1 287 ? -12.055 10.023 12.133 1 98.5 287 VAL A N 1
ATOM 2201 C CA . VAL A 1 287 ? -10.82 9.922 11.359 1 98.5 287 VAL A CA 1
ATOM 2202 C C . VAL A 1 287 ? -9.836 11 11.805 1 98.5 287 VAL A C 1
ATOM 2204 O O . VAL A 1 287 ? -10.031 12.188 11.516 1 98.5 287 VAL A O 1
ATOM 2207 N N . LEU A 1 288 ? -8.797 10.617 12.5 1 98.56 288 LEU A N 1
ATOM 2208 C CA . LEU A 1 288 ? -7.754 11.547 12.898 1 98.56 288 LEU A CA 1
ATOM 2209 C C . LEU A 1 288 ? -6.68 11.664 11.82 1 98.56 288 LEU A C 1
ATOM 2211 O O . LEU A 1 288 ? -5.949 10.703 11.562 1 98.56 288 LEU A O 1
ATOM 2215 N N . VAL A 1 289 ? -6.598 12.805 11.195 1 98.31 289 VAL A N 1
ATOM 2216 C CA . VAL A 1 289 ? -5.641 13.031 10.117 1 98.31 289 VAL A CA 1
ATOM 2217 C C . VAL A 1 289 ? -4.379 13.68 10.672 1 98.31 289 VAL A C 1
ATOM 2219 O O . VAL A 1 289 ? -4.434 14.773 11.242 1 98.31 289 VAL A O 1
ATOM 2222 N N . ARG A 1 290 ? -3.305 13.055 10.562 1 97.62 290 ARG A N 1
ATOM 2223 C CA . ARG A 1 290 ? -2.033 13.648 10.953 1 97.62 290 ARG A CA 1
ATOM 2224 C C . ARG A 1 290 ? -1.728 14.883 10.109 1 97.62 290 ARG A C 1
ATOM 2226 O O . ARG A 1 290 ? -1.991 14.898 8.906 1 97.62 290 ARG A O 1
ATOM 2233 N N . SER A 1 291 ? -1.124 15.875 10.734 1 97.5 291 SER A N 1
ATOM 2234 C CA . SER A 1 291 ? -0.722 17.062 9.984 1 97.5 291 SER A CA 1
ATOM 2235 C C . SER A 1 291 ? 0.359 16.719 8.961 1 97.5 291 SER A C 1
ATOM 2237 O O . SER A 1 291 ? 0.997 15.672 9.047 1 97.5 291 SER A O 1
ATOM 2239 N N . ALA A 1 292 ? 0.512 17.562 7.965 1 97 292 ALA A N 1
ATOM 2240 C CA . ALA A 1 292 ? 1.484 17.344 6.898 1 97 292 ALA A CA 1
ATOM 2241 C C . ALA A 1 292 ? 2.91 17.516 7.41 1 97 292 ALA A C 1
ATOM 2243 O O . ALA A 1 292 ? 3.855 17.594 6.621 1 97 292 ALA A O 1
ATOM 2244 N N . GLN A 1 293 ? 3.08 17.531 8.719 1 96.81 293 GLN A N 1
ATOM 2245 C CA . GLN A 1 293 ? 4.391 17.594 9.352 1 96.81 293 GLN A CA 1
ATOM 2246 C C . GLN A 1 293 ? 4.938 16.203 9.641 1 96.81 293 GLN A C 1
ATOM 2248 O O . GLN A 1 293 ? 4.973 15.758 10.789 1 96.81 293 GLN A O 1
ATOM 2253 N N . SER A 1 294 ? 5.496 15.602 8.617 1 93.75 294 SER A N 1
ATOM 2254 C CA . SER A 1 294 ? 5.762 14.172 8.625 1 93.75 294 SER A CA 1
ATOM 2255 C C . SER A 1 294 ? 6.852 13.812 9.633 1 93.75 294 SER A C 1
ATOM 2257 O O . SER A 1 294 ? 6.906 12.688 10.125 1 93.75 294 SER A O 1
ATOM 2259 N N . THR A 1 295 ? 7.762 14.742 9.984 1 93.56 295 THR A N 1
ATOM 2260 C CA . THR A 1 295 ? 8.852 14.422 10.898 1 93.56 295 THR A CA 1
ATOM 2261 C C . THR A 1 295 ? 8.484 14.789 12.328 1 93.56 295 THR A C 1
ATOM 2263 O O . THR A 1 295 ? 9.266 14.578 13.258 1 93.56 295 THR A O 1
ATOM 2266 N N . ARG A 1 296 ? 7.309 15.391 12.508 1 95.12 296 ARG A N 1
ATOM 2267 C CA . ARG A 1 296 ? 6.816 15.695 13.844 1 95.12 296 ARG A CA 1
ATOM 2268 C C . ARG A 1 296 ? 6.391 14.422 14.57 1 95.12 296 ARG A C 1
ATOM 2270 O O . ARG A 1 296 ? 5.32 13.875 14.297 1 95.12 296 ARG A O 1
ATOM 2277 N N . VAL A 1 297 ? 7.148 13.992 15.539 1 94.5 297 VAL A N 1
ATOM 2278 C CA . VAL A 1 297 ? 7.02 12.68 16.156 1 94.5 297 VAL A CA 1
ATOM 2279 C C . VAL A 1 297 ? 5.691 12.594 16.922 1 94.5 297 VAL A C 1
ATOM 2281 O O . VAL A 1 297 ? 5.066 11.539 16.969 1 94.5 297 VAL A O 1
ATOM 2284 N N . ALA A 1 298 ? 5.227 13.703 17.453 1 95.81 298 ALA A N 1
ATOM 2285 C CA . ALA A 1 298 ? 4 13.719 18.25 1 95.81 298 ALA A CA 1
ATOM 2286 C C . ALA A 1 298 ? 2.807 13.258 17.422 1 95.81 298 ALA A C 1
ATOM 2288 O O . ALA A 1 298 ? 1.877 12.641 17.938 1 95.81 298 ALA A O 1
ATOM 2289 N N . GLY A 1 299 ? 2.885 13.508 16.125 1 96.25 299 GLY A N 1
ATOM 2290 C CA . GLY A 1 299 ? 1.801 13.102 15.242 1 96.25 299 GLY A CA 1
ATOM 2291 C C . GLY A 1 299 ? 1.573 11.602 15.242 1 96.25 299 GLY A C 1
ATOM 2292 O O . GLY A 1 299 ? 0.487 11.133 14.891 1 96.25 299 GLY A O 1
ATOM 2293 N N . ARG A 1 300 ? 2.533 10.844 15.641 1 96.44 300 ARG A N 1
ATOM 2294 C CA . ARG A 1 300 ? 2.428 9.391 15.672 1 96.44 300 ARG A CA 1
ATOM 2295 C C . ARG A 1 300 ? 1.423 8.938 16.719 1 96.44 300 ARG A C 1
ATOM 2297 O O . ARG A 1 300 ? 0.946 7.801 16.688 1 96.44 300 ARG A O 1
ATOM 2304 N N . GLN A 1 301 ? 1.034 9.797 17.656 1 96 301 GLN A N 1
ATOM 2305 C CA . GLN A 1 301 ? 0.041 9.492 18.672 1 96 301 GLN A CA 1
ATOM 2306 C C . GLN A 1 301 ? -1.299 9.117 18.047 1 96 301 GLN A C 1
ATOM 2308 O O . GLN A 1 301 ? -2.086 8.383 18.641 1 96 301 GLN A O 1
ATOM 2313 N N . VAL A 1 302 ? -1.512 9.602 16.828 1 97.31 302 VAL A N 1
ATOM 2314 C CA . VAL A 1 302 ? -2.719 9.266 16.094 1 97.31 302 VAL A CA 1
ATOM 2315 C C . VAL A 1 302 ? -2.877 7.754 16.016 1 97.31 302 VAL A C 1
ATOM 2317 O O . VAL A 1 302 ? -3.979 7.227 16.188 1 97.31 302 VAL A O 1
ATOM 2320 N N . PHE A 1 303 ? -1.797 7.039 15.805 1 97.44 303 PHE A N 1
ATOM 2321 C CA . PHE A 1 303 ? -1.814 5.594 15.602 1 97.44 303 PHE A CA 1
ATOM 2322 C C . PHE A 1 303 ? -1.508 4.867 16.906 1 97.44 303 PHE A C 1
ATOM 2324 O O . PHE A 1 303 ? -2.111 3.832 17.203 1 97.44 303 PHE A O 1
ATOM 2331 N N . GLU A 1 304 ? -0.637 5.422 17.672 1 95.38 304 GLU A N 1
ATOM 2332 C CA . GLU A 1 304 ? -0.097 4.723 18.844 1 95.38 304 GLU A CA 1
ATOM 2333 C C . GLU A 1 304 ? -1.018 4.863 20.047 1 95.38 304 GLU A C 1
ATOM 2335 O O . GLU A 1 304 ? -1.019 4.012 20.938 1 95.38 304 GLU A O 1
ATOM 2340 N N . SER A 1 305 ? -1.84 5.98 20.047 1 93 305 SER A N 1
ATOM 2341 C CA . SER A 1 305 ? -2.594 6.258 21.266 1 93 305 SER A CA 1
ATOM 2342 C C . SER A 1 305 ? -4.086 6.383 20.984 1 93 305 SER A C 1
ATOM 2344 O O . SER A 1 305 ? -4.918 6.02 21.812 1 93 305 SER A O 1
ATOM 2346 N N . PHE A 1 306 ? -4.426 6.887 19.828 1 95.56 306 PHE A N 1
ATOM 2347 C CA . PHE A 1 306 ? -5.812 7.305 19.641 1 95.56 306 PHE A CA 1
ATOM 2348 C C . PHE A 1 306 ? -6.586 6.273 18.828 1 95.56 306 PHE A C 1
ATOM 2350 O O . PHE A 1 306 ? -7.773 6.043 19.078 1 95.56 306 PHE A O 1
ATOM 2357 N N . ARG A 1 307 ? -5.961 5.719 17.828 1 97.06 307 ARG A N 1
ATOM 2358 C CA . ARG A 1 307 ? -6.656 4.766 16.969 1 97.06 307 ARG A CA 1
ATOM 2359 C C . ARG A 1 307 ? -7.258 3.629 17.797 1 97.06 307 ARG A C 1
ATOM 2361 O O . ARG A 1 307 ? -6.629 3.131 18.734 1 97.06 307 ARG A O 1
ATOM 2368 N N . GLY A 1 308 ? -8.523 3.229 17.516 1 97.88 308 GLY A N 1
ATOM 2369 C CA . GLY A 1 308 ? -9.273 2.234 18.266 1 97.88 308 GLY A CA 1
ATOM 2370 C C . GLY A 1 308 ? -10.656 1.979 17.688 1 97.88 308 GLY A C 1
ATOM 2371 O O . GLY A 1 308 ? -10.852 2.018 16.469 1 97.88 308 GLY A O 1
ATOM 2372 N N . ASN A 1 309 ? -11.562 1.58 18.625 1 97.94 309 ASN A N 1
ATOM 2373 C CA . ASN A 1 309 ? -12.938 1.342 18.188 1 97.94 309 ASN A CA 1
ATOM 2374 C C . ASN A 1 309 ? -13.57 2.605 17.625 1 97.94 309 ASN A C 1
ATOM 2376 O O . ASN A 1 309 ? -13.688 3.615 18.312 1 97.94 309 ASN A O 1
ATOM 2380 N N . ARG A 1 310 ? -13.93 2.58 16.328 1 97.5 310 ARG A N 1
ATOM 2381 C CA . ARG A 1 310 ? -14.586 3.662 15.594 1 97.5 310 ARG A CA 1
ATOM 2382 C C . ARG A 1 310 ? -13.68 4.887 15.5 1 97.5 310 ARG A C 1
ATOM 2384 O O . ARG A 1 310 ? -14.156 6.008 15.32 1 97.5 310 ARG A O 1
ATOM 2391 N N . VAL A 1 311 ? -12.375 4.727 15.688 1 98.38 311 VAL A N 1
ATOM 2392 C CA . VAL A 1 311 ? -11.398 5.797 15.531 1 98.38 311 VAL A CA 1
ATOM 2393 C C . VAL A 1 311 ? -10.266 5.328 14.617 1 98.38 311 VAL A C 1
ATOM 2395 O O . VAL A 1 311 ? -9.492 4.438 14.977 1 98.38 311 VAL A O 1
ATOM 2398 N N . GLY A 1 312 ? -10.219 5.902 13.461 1 98.38 312 GLY A N 1
ATOM 2399 C CA . GLY A 1 312 ? -9.141 5.621 12.523 1 98.38 312 GLY A CA 1
ATOM 2400 C C . GLY A 1 312 ? -8.086 6.707 12.477 1 98.38 312 GLY A C 1
ATOM 2401 O O . GLY A 1 312 ? -8.305 7.809 12.992 1 98.38 312 GLY A O 1
ATOM 2402 N N . GLY A 1 313 ? -6.906 6.391 12 1 98.06 313 GLY A N 1
ATOM 2403 C CA . GLY A 1 313 ? -5.828 7.324 11.711 1 98.06 313 GLY A CA 1
ATOM 2404 C C . GLY A 1 313 ? -5.441 7.348 10.242 1 98.06 313 GLY A C 1
ATOM 2405 O O . GLY A 1 313 ? -5.551 6.336 9.547 1 98.06 313 GLY A O 1
ATOM 2406 N N . HIS A 1 314 ? -4.973 8.484 9.812 1 97.81 314 HIS A N 1
ATOM 2407 C CA . HIS A 1 314 ? -4.559 8.609 8.422 1 97.81 314 HIS A CA 1
ATOM 2408 C C . HIS A 1 314 ? -3.246 9.375 8.305 1 97.81 314 HIS A C 1
ATOM 2410 O O . HIS A 1 314 ? -3.102 10.461 8.883 1 97.81 314 HIS A O 1
ATOM 2416 N N . GLN A 1 315 ? -2.289 8.797 7.664 1 96.81 315 GLN A N 1
ATOM 2417 C CA . GLN A 1 315 ? -1.045 9.445 7.258 1 96.81 315 GLN A CA 1
ATOM 2418 C C . GLN A 1 315 ? -1.14 9.977 5.828 1 96.81 315 GLN A C 1
ATOM 2420 O O . GLN A 1 315 ? -1.486 9.234 4.906 1 96.81 315 GLN A O 1
ATOM 2425 N N . LEU A 1 316 ? -0.82 11.234 5.629 1 96 316 LEU A N 1
ATOM 2426 C CA . LEU A 1 316 ? -0.909 11.891 4.324 1 96 316 LEU A CA 1
ATOM 2427 C C . LEU A 1 316 ? 0.114 11.305 3.355 1 96 316 LEU A C 1
ATOM 2429 O O . LEU A 1 316 ? 1.106 10.711 3.777 1 96 316 LEU A O 1
ATOM 2433 N N . SER A 1 317 ? -0.145 11.5 2.084 1 88.19 317 SER A N 1
ATOM 2434 C CA . SER A 1 317 ? 0.708 10.992 1.014 1 88.19 317 SER A CA 1
ATOM 2435 C C . SER A 1 317 ? 2.062 11.695 1.007 1 88.19 317 SER A C 1
ATOM 2437 O O . SER A 1 317 ? 2.197 12.797 1.543 1 88.19 317 SER A O 1
ATOM 2439 N N . LEU A 1 318 ? 2.994 11.125 0.33 1 85.56 318 LEU A N 1
ATOM 2440 C CA . LEU A 1 318 ? 4.352 11.641 0.23 1 85.56 318 LEU A CA 1
ATOM 2441 C C . LEU A 1 318 ? 4.438 12.75 -0.816 1 85.56 318 LEU A C 1
ATOM 2443 O O . LEU A 1 318 ? 3.516 12.922 -1.618 1 85.56 318 LEU A O 1
ATOM 2447 N N . GLY A 1 319 ? 5.48 13.531 -0.755 1 82.25 319 GLY A N 1
ATOM 2448 C CA . GLY A 1 319 ? 5.766 14.508 -1.792 1 82.25 319 GLY A CA 1
ATOM 2449 C C . GLY A 1 319 ? 5.621 15.938 -1.313 1 82.25 319 GLY A C 1
ATOM 2450 O O . GLY A 1 319 ? 6.223 16.859 -1.883 1 82.25 319 GLY A O 1
ATOM 2451 N N . SER A 1 320 ? 4.73 16.094 -0.362 1 89.81 320 SER A N 1
ATOM 2452 C CA . SER A 1 320 ? 4.535 17.422 0.222 1 89.81 320 SER A CA 1
ATOM 2453 C C . SER A 1 320 ? 4.234 17.328 1.714 1 89.81 320 SER A C 1
ATOM 2455 O O . SER A 1 320 ? 3.451 16.469 2.143 1 89.81 320 SER A O 1
ATOM 2457 N N . GLY A 1 321 ? 4.824 18.281 2.443 1 92.5 321 GLY A N 1
ATOM 2458 C CA . GLY A 1 321 ? 4.609 18.25 3.881 1 92.5 321 GLY A CA 1
ATOM 2459 C C . GLY A 1 321 ? 5.699 17.5 4.629 1 92.5 321 GLY A C 1
ATOM 2460 O O . GLY A 1 321 ? 5.41 16.641 5.453 1 92.5 321 GLY A O 1
ATOM 2461 N N . PHE A 1 322 ? 6.934 17.797 4.297 1 91.19 322 PHE A N 1
ATOM 2462 C CA . PHE A 1 322 ? 8.094 17.234 4.98 1 91.19 322 PHE A CA 1
ATOM 2463 C C . PHE A 1 322 ? 8.555 18.156 6.102 1 91.19 322 PHE A C 1
ATOM 2465 O O . PHE A 1 322 ? 8.539 19.375 5.957 1 91.19 322 PHE A O 1
ATOM 2472 N N . GLY A 1 323 ? 8.859 17.625 7.203 1 92.25 323 GLY A N 1
ATOM 2473 C CA . GLY A 1 323 ? 9.406 18.406 8.305 1 92.25 323 GLY A CA 1
ATOM 2474 C C . GLY A 1 323 ? 8.352 18.859 9.289 1 92.25 323 GLY A C 1
ATOM 2475 O O . GLY A 1 323 ? 7.391 18.125 9.562 1 92.25 323 GLY A O 1
ATOM 2476 N N . HIS A 1 324 ? 8.672 20.031 9.898 1 93.31 324 HIS A N 1
ATOM 2477 C CA . HIS A 1 324 ? 7.859 20.594 10.984 1 93.31 324 HIS A CA 1
ATOM 2478 C C . HIS A 1 324 ? 7.379 22 10.648 1 93.31 324 HIS A C 1
ATOM 2480 O O . HIS A 1 324 ? 7.164 22.812 11.547 1 93.31 324 HIS A O 1
ATOM 2486 N N . GLU A 1 325 ? 7.191 22.297 9.383 1 94.31 325 GLU A N 1
ATOM 2487 C CA . GLU A 1 325 ? 6.809 23.641 8.992 1 94.31 325 GLU A CA 1
ATOM 2488 C C . GLU A 1 325 ? 5.484 24.047 9.641 1 94.31 325 GLU A C 1
ATOM 2490 O O . GLU A 1 325 ? 4.473 23.359 9.477 1 94.31 325 GLU A O 1
ATOM 2495 N N . GLU A 1 326 ? 5.484 25.219 10.258 1 96.62 326 GLU A N 1
ATOM 2496 C CA . GLU A 1 326 ? 4.316 25.656 11.016 1 96.62 326 GLU A CA 1
ATOM 2497 C C . GLU A 1 326 ? 3.117 25.875 10.102 1 96.62 326 GLU A C 1
ATOM 2499 O O . GLU A 1 326 ? 1.97 25.688 10.508 1 96.62 326 GLU A O 1
ATOM 2504 N N . ILE A 1 327 ? 3.34 26.203 8.82 1 97.88 327 ILE A N 1
ATOM 2505 C CA . ILE A 1 327 ? 2.26 26.438 7.871 1 97.88 327 ILE A CA 1
ATOM 2506 C C . ILE A 1 327 ? 1.393 25.188 7.766 1 97.88 327 ILE A C 1
ATOM 2508 O O . ILE A 1 327 ? 0.226 25.25 7.371 1 97.88 327 ILE A O 1
ATOM 2512 N N . ASP A 1 328 ? 1.973 24.031 8.18 1 98 328 ASP A N 1
ATOM 2513 C CA . ASP A 1 328 ? 1.294 22.75 8 1 98 328 ASP A CA 1
ATOM 2514 C C . ASP A 1 328 ? 0.709 22.25 9.32 1 98 328 ASP A C 1
ATOM 2516 O O . ASP A 1 328 ? 0.215 21.125 9.406 1 98 328 ASP A O 1
ATOM 2520 N N . SER A 1 329 ? 0.724 23.078 10.359 1 98.25 329 SER A N 1
ATOM 2521 C CA . SER A 1 329 ? 0.187 22.703 11.664 1 98.25 329 SER A CA 1
ATOM 2522 C C . SER A 1 329 ? -1.338 22.734 11.664 1 98.25 329 SER A C 1
ATOM 2524 O O . SER A 1 329 ? -1.951 23.438 10.859 1 98.25 329 SER A O 1
ATOM 2526 N N . GLY A 1 330 ? -1.903 21.984 12.602 1 98.06 330 GLY A N 1
ATOM 2527 C CA . GLY A 1 330 ? -3.35 21.906 12.703 1 98.06 330 GLY A CA 1
ATOM 2528 C C . GLY A 1 330 ? -4.004 23.234 13.055 1 98.06 330 GLY A C 1
ATOM 2529 O O . GLY A 1 330 ? -5.16 23.469 12.695 1 98.06 330 GLY A O 1
ATOM 2530 N N . GLY A 1 331 ? -3.273 24.109 13.695 1 98.38 331 GLY A N 1
ATOM 2531 C CA . GLY A 1 331 ? -3.803 25.422 14.016 1 98.38 331 GLY A CA 1
ATOM 2532 C C . GLY A 1 331 ? -4.059 26.281 12.797 1 98.38 331 GLY A C 1
ATOM 2533 O O . GLY A 1 331 ? -4.746 27.297 12.875 1 98.38 331 GLY A O 1
ATOM 2534 N N . ASN A 1 332 ? -3.484 25.781 11.688 1 98.69 332 ASN A N 1
ATOM 2535 C CA . ASN A 1 332 ? -3.691 26.484 10.438 1 98.69 332 ASN A CA 1
ATOM 2536 C C . ASN A 1 332 ? -4.809 25.859 9.609 1 98.69 332 ASN A C 1
ATOM 2538 O O . ASN A 1 332 ? -4.848 26.016 8.383 1 98.69 332 ASN A O 1
ATOM 2542 N N . ILE A 1 333 ? -5.652 25.094 10.258 1 98.75 333 ILE A N 1
ATOM 2543 C CA . ILE A 1 333 ? -6.848 24.5 9.664 1 98.75 333 ILE A CA 1
ATOM 2544 C C . ILE A 1 333 ? -8.055 24.781 10.555 1 98.75 333 ILE A C 1
ATOM 2546 O O . ILE A 1 333 ? -8.133 24.281 11.68 1 98.75 333 ILE A O 1
ATOM 2550 N N . GLU A 1 334 ? -8.914 25.531 10.086 1 98.69 334 GLU A N 1
ATOM 2551 C CA . GLU A 1 334 ? -10.188 25.797 10.742 1 98.69 334 GLU A CA 1
ATOM 2552 C C . GLU A 1 334 ? -11.352 25.656 9.766 1 98.69 334 GLU A C 1
ATOM 2554 O O . GLU A 1 334 ? -11.141 25.578 8.547 1 98.69 334 GLU A O 1
ATOM 2559 N N . ILE A 1 335 ? -12.555 25.609 10.289 1 98.75 335 ILE A N 1
ATOM 2560 C CA . ILE A 1 335 ? -13.711 25.359 9.43 1 98.75 335 ILE A CA 1
ATOM 2561 C C . ILE A 1 335 ? -14.758 26.453 9.672 1 98.75 335 ILE A C 1
ATOM 2563 O O . ILE A 1 335 ? -15.211 26.641 10.797 1 98.75 335 ILE A O 1
ATOM 2567 N N . ILE A 1 336 ? -15.094 27.156 8.578 1 98.75 336 ILE A N 1
ATOM 2568 C CA . ILE A 1 336 ? -16.281 28.016 8.625 1 98.75 336 ILE A CA 1
ATOM 2569 C C . ILE A 1 336 ? -17.531 27.141 8.812 1 98.75 336 ILE A C 1
ATOM 2571 O O . ILE A 1 336 ? -17.703 26.141 8.125 1 98.75 336 ILE A O 1
ATOM 2575 N N . PRO A 1 337 ? -18.406 27.531 9.742 1 98.44 337 PRO A N 1
ATOM 2576 C CA . PRO A 1 337 ? -19.656 26.781 9.859 1 98.44 337 PRO A CA 1
ATOM 2577 C C . PRO A 1 337 ? -20.5 26.859 8.594 1 98.44 337 PRO A C 1
ATOM 2579 O O . PRO A 1 337 ? -20.172 27.609 7.668 1 98.44 337 PRO A O 1
ATOM 2582 N N . PRO A 1 338 ? -21.594 26.078 8.531 1 97.38 338 PRO A N 1
ATOM 2583 C CA . PRO A 1 338 ? -22.422 25.953 7.328 1 97.38 338 PRO A CA 1
ATOM 2584 C C . PRO A 1 338 ? -22.953 27.297 6.844 1 97.38 338 PRO A C 1
ATOM 2586 O O . PRO A 1 338 ? -23.375 28.141 7.652 1 97.38 338 PRO A O 1
ATOM 2589 N N . TYR A 1 339 ? -22.922 27.484 5.531 1 97.75 339 TYR A N 1
ATOM 2590 C CA . TYR A 1 339 ? -23.453 28.703 4.918 1 97.75 339 TYR A CA 1
ATOM 2591 C C . TYR A 1 339 ? -23.625 28.516 3.416 1 97.75 339 TYR A C 1
ATOM 2593 O O . TYR A 1 339 ? -23.203 27.5 2.85 1 97.75 339 TYR A O 1
ATOM 2601 N N . VAL A 1 340 ? -24.391 29.391 2.842 1 97.88 340 VAL A N 1
ATOM 2602 C CA . VAL A 1 340 ? -24.422 29.562 1.394 1 97.88 340 VAL A CA 1
ATOM 2603 C C . VAL A 1 340 ? -23.625 30.797 0.998 1 97.88 340 VAL A C 1
ATOM 2605 O O . VAL A 1 340 ? -23.906 31.906 1.479 1 97.88 340 VAL A O 1
ATOM 2608 N N . SER A 1 341 ? -22.672 30.547 0.202 1 97.44 341 SER A N 1
ATOM 2609 C CA . SER A 1 341 ? -21.781 31.641 -0.177 1 97.44 341 SER A CA 1
ATOM 2610 C C . SER A 1 341 ? -22.531 32.719 -0.974 1 97.44 341 SER A C 1
ATOM 2612 O O . SER A 1 341 ? -23.625 32.469 -1.481 1 97.44 341 SER A O 1
ATOM 2614 N N . LYS A 1 342 ? -21.938 33.844 -1.09 1 96.62 342 LYS A N 1
ATOM 2615 C CA . LYS A 1 342 ? -22.531 34.938 -1.853 1 96.62 342 LYS A CA 1
ATOM 2616 C C . LYS A 1 342 ? -22.656 34.562 -3.328 1 96.62 342 LYS A C 1
ATOM 2618 O O . LYS A 1 342 ? -23.562 35.062 -4.016 1 96.62 342 LYS A O 1
ATOM 2623 N N . ASN A 1 343 ? -21.844 33.688 -3.797 1 95.75 343 ASN A N 1
ATOM 2624 C CA . ASN A 1 343 ? -21.938 33.25 -5.188 1 95.75 343 ASN A CA 1
ATOM 2625 C C . ASN A 1 343 ? -22.891 32.094 -5.344 1 95.75 343 ASN A C 1
ATOM 2627 O O . ASN A 1 343 ? -23 31.5 -6.426 1 95.75 343 ASN A O 1
ATOM 2631 N N . GLY A 1 344 ? -23.453 31.641 -4.289 1 96.44 344 GLY A N 1
ATOM 2632 C CA . GLY A 1 344 ? -24.516 30.656 -4.359 1 96.44 344 GLY A CA 1
ATOM 2633 C C . GLY A 1 344 ? -24.047 29.25 -4.047 1 96.44 344 GLY A C 1
ATOM 2634 O O . GLY A 1 344 ? -24.844 28.297 -4.047 1 96.44 344 GLY A O 1
ATOM 2635 N N . THR A 1 345 ? -22.812 29.047 -3.764 1 95.88 345 THR A N 1
ATOM 2636 C CA . THR A 1 345 ? -22.297 27.719 -3.424 1 95.88 345 THR A CA 1
ATOM 2637 C C . THR A 1 345 ? -22.703 27.328 -2.004 1 95.88 345 THR A C 1
ATOM 2639 O O . THR A 1 345 ? -22.469 28.094 -1.061 1 95.88 345 THR A O 1
ATOM 2642 N N . SER A 1 346 ? -23.297 26.188 -1.864 1 95.75 346 SER A N 1
ATOM 2643 C CA . SER A 1 346 ? -23.719 25.719 -0.549 1 95.75 346 SER A CA 1
ATOM 2644 C C . SER A 1 346 ? -22.625 24.922 0.137 1 95.75 346 SER A C 1
ATOM 2646 O O . SER A 1 346 ? -22.156 23.906 -0.391 1 95.75 346 SER A O 1
ATOM 2648 N N . TYR A 1 347 ? -22.188 25.391 1.246 1 96.88 347 TYR A N 1
ATOM 2649 C CA . TYR A 1 347 ? -21.312 24.672 2.152 1 96.88 347 TYR A CA 1
ATOM 2650 C C . TYR A 1 347 ? -22.078 24.156 3.365 1 96.88 347 TYR A C 1
ATOM 2652 O O . TYR A 1 347 ? -21.922 24.672 4.473 1 96.88 347 TYR A O 1
ATOM 2660 N N . LYS A 1 348 ? -22.766 23.141 3.162 1 94.44 348 LYS A N 1
ATOM 2661 C CA . LYS A 1 348 ? -23.703 22.594 4.137 1 94.44 348 LYS A CA 1
ATOM 2662 C C . LYS A 1 348 ? -22.969 22.078 5.375 1 94.44 348 LYS A C 1
ATOM 2664 O O . LYS A 1 348 ? -23.562 21.984 6.453 1 94.44 348 LYS A O 1
ATOM 2669 N N . HIS A 1 349 ? -21.766 21.781 5.191 1 94.62 349 HIS A N 1
ATOM 2670 C CA . HIS A 1 349 ? -21 21.219 6.301 1 94.62 349 HIS A CA 1
ATOM 2671 C C . HIS A 1 349 ? -19.797 22.094 6.633 1 94.62 349 HIS A C 1
ATOM 2673 O O . HIS A 1 349 ? -18.828 21.609 7.219 1 94.62 349 HIS A O 1
ATOM 2679 N N . GLY A 1 350 ? -19.906 23.297 6.168 1 97.56 350 GLY A N 1
ATOM 2680 C CA . GLY A 1 350 ? -18.844 24.25 6.418 1 97.56 350 GLY A CA 1
ATOM 2681 C C . GLY A 1 350 ? -17.75 24.219 5.355 1 97.56 350 GLY A C 1
ATOM 2682 O O . GLY A 1 350 ? -17.844 23.453 4.398 1 97.56 350 GLY A O 1
ATOM 2683 N N . ARG A 1 351 ? -16.812 25.031 5.523 1 98.5 351 ARG A N 1
ATOM 2684 C CA . ARG A 1 351 ? -15.711 25.172 4.578 1 98.5 351 ARG A CA 1
ATOM 2685 C C . ARG A 1 351 ? -14.383 25.328 5.312 1 98.5 351 ARG A C 1
ATOM 2687 O O . ARG A 1 351 ? -14.273 26.109 6.262 1 98.5 351 ARG A O 1
ATOM 2694 N N . VAL A 1 352 ? -13.422 24.609 4.852 1 98.75 352 VAL A N 1
ATOM 2695 C CA . VAL A 1 352 ? -12.094 24.672 5.453 1 98.75 352 VAL A CA 1
ATOM 2696 C C . VAL A 1 352 ? -11.438 26.016 5.137 1 98.75 352 VAL A C 1
ATOM 2698 O O . VAL A 1 352 ? -11.562 26.516 4.02 1 98.75 352 VAL A O 1
ATOM 2701 N N . ILE A 1 353 ? -10.789 26.641 6.07 1 98.81 353 ILE A N 1
ATOM 2702 C CA . ILE A 1 353 ? -9.891 27.75 5.816 1 98.81 353 ILE A CA 1
ATOM 2703 C C . ILE A 1 353 ? -8.469 27.375 6.215 1 98.81 353 ILE A C 1
ATOM 2705 O O . ILE A 1 353 ? -8.258 26.656 7.199 1 98.81 353 ILE A O 1
ATOM 2709 N N . MET A 1 354 ? -7.523 27.766 5.488 1 98.75 354 MET A N 1
ATOM 2710 C CA . MET A 1 354 ? -6.094 27.625 5.75 1 98.75 354 MET A CA 1
ATOM 2711 C C . MET A 1 354 ? -5.359 28.938 5.449 1 98.75 354 MET A C 1
ATOM 2713 O O . MET A 1 354 ? -5.891 29.812 4.766 1 98.75 354 MET A O 1
ATOM 2717 N N . GLY A 1 355 ? -4.211 29.062 6.016 1 98.75 355 GLY A N 1
ATOM 2718 C CA . GLY A 1 355 ? -3.41 30.266 5.797 1 98.75 355 GLY A CA 1
ATOM 2719 C C . GLY A 1 355 ? -2.158 30 4.984 1 98.75 355 GLY A C 1
ATOM 2720 O O . GLY A 1 355 ? -1.412 29.062 5.266 1 98.75 355 GLY A O 1
ATOM 2721 N N . LYS A 1 356 ? -1.989 30.781 3.971 1 98.5 356 LYS A N 1
ATOM 2722 C CA . LYS A 1 356 ? -0.696 30.781 3.293 1 98.5 356 LYS A CA 1
ATOM 2723 C C . LYS A 1 356 ? 0.275 31.734 3.98 1 98.5 356 LYS A C 1
ATOM 2725 O O . LYS A 1 356 ? -0.124 32.531 4.844 1 98.5 356 LYS A O 1
ATOM 2730 N N . HIS A 1 357 ? 1.555 31.594 3.773 1 97.75 357 HIS A N 1
ATOM 2731 C CA . HIS A 1 357 ? 2.609 32.5 4.188 1 97.75 357 HIS A CA 1
ATOM 2732 C C . HIS A 1 357 ? 3.188 33.25 2.992 1 97.75 357 HIS A C 1
ATOM 2734 O O . HIS A 1 357 ? 4.242 32.906 2.473 1 97.75 357 HIS A O 1
ATOM 2740 N N . PHE A 1 358 ? 2.455 34.312 2.582 1 96.75 358 PHE A N 1
ATOM 2741 C CA . PHE A 1 358 ? 2.793 35.094 1.395 1 96.75 358 PHE A CA 1
ATOM 2742 C C . PHE A 1 358 ? 2.877 34.188 0.167 1 96.75 358 PHE A C 1
ATOM 2744 O O . PHE A 1 358 ? 1.862 33.656 -0.29 1 96.75 358 PHE A O 1
ATOM 2751 N N . ASP A 1 359 ? 4.078 33.75 -0.228 1 94.44 359 ASP A N 1
ATOM 2752 C CA . ASP A 1 359 ? 4.195 32.969 -1.469 1 94.44 359 ASP A CA 1
ATOM 2753 C C . ASP A 1 359 ? 4.223 31.484 -1.192 1 94.44 359 ASP A C 1
ATOM 2755 O O . ASP A 1 359 ? 4.254 30.672 -2.123 1 94.44 359 ASP A O 1
ATOM 2759 N N . LYS A 1 360 ? 4.172 31.094 0.009 1 95.19 360 LYS A N 1
ATOM 2760 C CA . LYS A 1 360 ? 4.18 29.688 0.382 1 95.19 360 LYS A CA 1
ATOM 2761 C C . LYS A 1 360 ? 2.771 29.188 0.7 1 95.19 360 LYS A C 1
ATOM 2763 O O . LYS A 1 360 ? 2 29.891 1.366 1 95.19 360 LYS A O 1
ATOM 2768 N N . HIS A 1 361 ? 2.42 28.031 0.22 1 97.12 361 HIS A N 1
ATOM 2769 C CA . HIS A 1 361 ? 1.106 27.438 0.445 1 97.12 361 HIS A CA 1
ATOM 2770 C C . HIS A 1 361 ? 1.202 26.203 1.351 1 97.12 361 HIS A C 1
ATOM 2772 O O . HIS A 1 361 ? 2.266 25.594 1.456 1 97.12 361 HIS A O 1
ATOM 2778 N N . PRO A 1 362 ? 0.081 25.891 2.051 1 97.75 362 PRO A N 1
ATOM 2779 C CA . PRO A 1 362 ? 0.069 24.641 2.809 1 97.75 362 PRO A CA 1
ATOM 2780 C C . PRO A 1 362 ? 0.402 23.422 1.943 1 97.75 362 PRO A C 1
ATOM 2782 O O . PRO A 1 362 ? 0.237 23.469 0.722 1 97.75 362 PRO A O 1
ATOM 2785 N N . ALA A 1 363 ? 0.827 22.422 2.582 1 97.25 363 ALA A N 1
ATOM 2786 C CA . ALA A 1 363 ? 1.263 21.219 1.876 1 97.25 363 ALA A CA 1
ATOM 2787 C C . ALA A 1 363 ? 0.158 20.688 0.967 1 97.25 363 ALA A C 1
ATOM 2789 O O . ALA A 1 363 ? -1.001 20.594 1.377 1 97.25 363 ALA A O 1
ATOM 2790 N N . LYS A 1 364 ? 0.567 20.312 -0.219 1 95.19 364 LYS A N 1
ATOM 2791 C CA . LYS A 1 364 ? -0.372 19.781 -1.201 1 95.19 364 LYS A CA 1
ATOM 2792 C C . LYS A 1 364 ? -0.997 18.484 -0.713 1 95.19 364 LYS A C 1
ATOM 2794 O O . LYS A 1 364 ? -2.154 18.188 -1.021 1 95.19 364 LYS A O 1
ATOM 2799 N N . SER A 1 365 ? -0.282 17.688 0.052 1 95.25 365 SER A N 1
ATOM 2800 C CA . SER A 1 365 ? -0.811 16.422 0.57 1 95.25 365 SER A CA 1
ATOM 2801 C C . SER A 1 365 ? -2.094 16.656 1.363 1 95.25 365 SER A C 1
ATOM 2803 O O . SER A 1 365 ? -3.051 15.883 1.237 1 95.25 365 SER A O 1
ATOM 2805 N N . MET A 1 366 ? -2.146 17.719 2.113 1 97 366 MET A N 1
ATOM 2806 C CA . MET A 1 366 ? -3.318 18.016 2.928 1 97 366 MET A CA 1
ATOM 2807 C C . MET A 1 366 ? -4.414 18.672 2.086 1 97 366 MET A C 1
ATOM 2809 O O . MET A 1 366 ? -5.57 18.25 2.133 1 97 366 MET A O 1
ATOM 2813 N N . THR A 1 367 ? -4.062 19.656 1.251 1 96.94 367 THR A N 1
ATOM 2814 C CA . THR A 1 367 ? -5.074 20.359 0.468 1 96.94 367 THR A CA 1
ATOM 2815 C C . THR A 1 367 ? -5.727 19.422 -0.54 1 96.94 367 THR A C 1
ATOM 2817 O O . THR A 1 367 ? -6.938 19.5 -0.775 1 96.94 367 THR A O 1
ATOM 2820 N N . SER A 1 368 ? -4.938 18.484 -1.057 1 94.88 368 SER A N 1
ATOM 2821 C CA . SER A 1 368 ? -5.492 17.516 -2.006 1 94.88 368 SER A CA 1
ATOM 2822 C C . SER A 1 368 ? -6.457 16.562 -1.32 1 94.88 368 SER A C 1
ATOM 2824 O O . SER A 1 368 ? -7.465 16.156 -1.907 1 94.88 368 SER A O 1
ATOM 2826 N N . LEU A 1 369 ? -6.098 16.141 -0.12 1 96.5 369 LEU A N 1
ATOM 2827 C CA . LEU A 1 369 ? -7.016 15.281 0.625 1 96.5 369 LEU A CA 1
ATOM 2828 C C . LEU A 1 369 ? -8.352 15.984 0.842 1 96.5 369 LEU A C 1
ATOM 2830 O O . LEU A 1 369 ? -9.406 15.398 0.589 1 96.5 369 LEU A O 1
ATOM 2834 N N . ILE A 1 370 ? -8.281 17.25 1.265 1 97.38 370 ILE A N 1
ATOM 2835 C CA . ILE A 1 370 ? -9.492 18.016 1.552 1 97.38 370 ILE A CA 1
ATOM 2836 C C . ILE A 1 370 ? -10.297 18.203 0.269 1 97.38 370 ILE A C 1
ATOM 2838 O O . ILE A 1 370 ? -11.508 17.984 0.254 1 97.38 370 ILE A O 1
ATOM 2842 N N . GLU A 1 371 ? -9.641 18.516 -0.793 1 96.06 371 GLU A N 1
ATOM 2843 C CA . GLU A 1 371 ? -10.305 18.75 -2.074 1 96.06 371 GLU A CA 1
ATOM 2844 C C . GLU A 1 371 ? -10.945 17.469 -2.6 1 96.06 371 GLU A C 1
ATOM 2846 O O . GLU A 1 371 ? -12.023 17.516 -3.205 1 96.06 371 GLU A O 1
ATOM 2851 N N . ALA A 1 372 ? -10.281 16.391 -2.346 1 95.94 372 ALA A N 1
ATOM 2852 C CA . ALA A 1 372 ? -10.766 15.117 -2.848 1 95.94 372 ALA A CA 1
ATOM 2853 C C . ALA A 1 372 ? -12.086 14.727 -2.178 1 95.94 372 ALA A C 1
ATOM 2855 O O . ALA A 1 372 ? -12.828 13.891 -2.697 1 95.94 372 ALA A O 1
ATOM 2856 N N . GLN A 1 373 ? -12.328 15.297 -1 1 96.12 373 GLN A N 1
ATOM 2857 C CA . GLN A 1 373 ? -13.578 15 -0.315 1 96.12 373 GLN A CA 1
ATOM 2858 C C . GLN A 1 373 ? -14.734 15.797 -0.912 1 96.12 373 GLN A C 1
ATOM 2860 O O . GLN A 1 373 ? -15.898 15.484 -0.658 1 96.12 373 GLN A O 1
ATOM 2865 N N . ILE A 1 374 ? -14.516 16.969 -1.629 1 92.94 374 ILE A N 1
ATOM 2866 C CA . ILE A 1 374 ? -15.383 17.75 -2.494 1 92.94 374 ILE A CA 1
ATOM 2867 C C . ILE A 1 374 ? -16.25 18.688 -1.646 1 92.94 374 ILE A C 1
ATOM 2869 O O . ILE A 1 374 ? -16.656 19.75 -2.105 1 92.94 374 ILE A O 1
ATOM 2873 N N . TYR A 1 375 ? -16.469 18.516 -0.393 1 95.19 375 TYR A N 1
ATOM 2874 C CA . TYR A 1 375 ? -17.562 19.172 0.323 1 95.19 375 TYR A CA 1
ATOM 2875 C C . TYR A 1 375 ? -17.047 20.344 1.133 1 95.19 375 TYR A C 1
ATOM 2877 O O . TYR A 1 375 ? -17.828 21.203 1.573 1 95.19 375 TYR A O 1
ATOM 2885 N N . GLN A 1 376 ? -15.727 20.406 1.342 1 97.56 376 GLN A N 1
ATOM 2886 C CA . GLN A 1 376 ? -15.18 21.469 2.17 1 97.56 376 GLN A CA 1
ATOM 2887 C C . GLN A 1 376 ? -13.961 22.109 1.505 1 97.56 376 GLN A C 1
ATOM 2889 O O . GLN A 1 376 ? -12.953 22.375 2.162 1 97.56 376 GLN A O 1
ATOM 2894 N N . SER A 1 377 ? -14.023 22.406 0.293 1 95.81 377 SER A N 1
ATOM 2895 C CA . SER A 1 377 ? -12.891 22.969 -0.427 1 95.81 377 SER A CA 1
ATOM 2896 C C . SER A 1 377 ? -12.312 24.172 0.315 1 95.81 377 SER A C 1
ATOM 2898 O O . SER A 1 377 ? -13.055 25.031 0.81 1 95.81 377 SER A O 1
ATOM 2900 N N . PRO A 1 378 ? -11.062 24.344 0.328 1 97.31 378 PRO A N 1
ATOM 2901 C CA . PRO A 1 378 ? -10.43 25.312 1.221 1 97.31 378 PRO A CA 1
ATOM 2902 C C . PRO A 1 378 ? -10.508 26.734 0.691 1 97.31 378 PRO A C 1
ATOM 2904 O O . PRO A 1 378 ? -10.391 26.969 -0.517 1 97.31 378 PRO A O 1
ATOM 2907 N N . LEU A 1 379 ? -10.773 27.672 1.518 1 98.25 379 LEU A N 1
ATOM 2908 C CA . LEU A 1 379 ? -10.539 29.094 1.341 1 98.25 379 LEU A CA 1
ATOM 2909 C C . LEU A 1 379 ? -9.211 29.516 1.958 1 98.25 379 LEU A C 1
ATOM 2911 O O . LEU A 1 379 ? -8.984 29.312 3.152 1 98.25 379 LEU A O 1
ATOM 2915 N N . ILE A 1 380 ? -8.289 30.078 1.186 1 98.69 380 ILE A N 1
ATOM 2916 C CA . ILE A 1 380 ? -6.941 30.391 1.652 1 98.69 380 ILE A CA 1
ATOM 2917 C C . ILE A 1 380 ? -6.875 31.844 2.121 1 98.69 380 ILE A C 1
ATOM 2919 O O . ILE A 1 380 ? -7.199 32.75 1.364 1 98.69 380 ILE A O 1
ATOM 2923 N N . LEU A 1 381 ? -6.469 32.094 3.355 1 98.81 381 LEU A N 1
ATOM 2924 C CA . LEU A 1 381 ? -6.234 33.406 3.938 1 98.81 381 LEU A CA 1
ATOM 2925 C C . LEU A 1 381 ? -4.742 33.719 3.973 1 98.81 381 LEU A C 1
ATOM 2927 O O . LEU A 1 381 ? -3.918 32.906 3.562 1 98.81 381 LEU A O 1
ATOM 2931 N N . GLU A 1 382 ? -4.426 34.969 4.355 1 98.75 382 GLU A N 1
ATOM 2932 C CA . GLU A 1 382 ? -3.027 35.375 4.504 1 98.75 382 GLU A CA 1
ATOM 2933 C C . GLU A 1 382 ? -2.602 35.344 5.969 1 98.75 382 GLU A C 1
ATOM 2935 O O . GLU A 1 382 ? -2.996 36.219 6.746 1 98.75 382 GLU A O 1
ATOM 2940 N N . ALA A 1 383 ? -1.776 34.406 6.301 1 98.69 383 ALA A N 1
ATOM 2941 C CA . ALA A 1 383 ? -1.329 34.281 7.688 1 98.69 383 ALA A CA 1
ATOM 2942 C C . ALA A 1 383 ? 0.167 34.562 7.805 1 98.69 383 ALA A C 1
ATOM 2944 O O . ALA A 1 383 ? 0.727 34.531 8.898 1 98.69 383 ALA A O 1
ATOM 2945 N N . GLY A 1 384 ? 0.795 34.906 6.68 1 98.06 384 GLY A N 1
ATOM 2946 C CA . GLY A 1 384 ? 2.238 35.094 6.641 1 98.06 384 GLY A CA 1
ATOM 2947 C C . GLY A 1 384 ? 2.723 36.281 7.445 1 98.06 384 GLY A C 1
ATOM 2948 O O . GLY A 1 384 ? 3.918 36.406 7.727 1 98.06 384 GLY A O 1
ATOM 2949 N N . TRP A 1 385 ? 1.809 37.156 7.852 1 98.5 385 TRP A N 1
ATOM 2950 C CA . TRP A 1 385 ? 2.148 38.312 8.656 1 98.5 385 TRP A CA 1
ATOM 2951 C C . TRP A 1 385 ? 2.391 37.938 10.109 1 98.5 385 TRP A C 1
ATOM 2953 O O . TRP A 1 385 ? 2.865 38.75 10.906 1 98.5 385 TRP A O 1
ATOM 2963 N N . LEU A 1 386 ? 2.086 36.719 10.469 1 98.31 386 LEU A N 1
ATOM 2964 C CA . LEU A 1 386 ? 2.377 36.125 11.781 1 98.31 386 LEU A CA 1
ATOM 2965 C C . LEU A 1 386 ? 3.561 35.188 11.695 1 98.31 386 LEU A C 1
ATOM 2967 O O . LEU A 1 386 ? 3.727 34.469 10.703 1 98.31 386 LEU A O 1
ATOM 2971 N N . VAL A 1 387 ? 4.328 35.062 12.766 1 97.31 387 VAL A N 1
ATOM 2972 C CA . VAL A 1 387 ? 5.539 34.25 12.742 1 97.31 387 VAL A CA 1
ATOM 2973 C C . VAL A 1 387 ? 5.16 32.75 12.742 1 97.31 387 VAL A C 1
ATOM 2975 O O . VAL A 1 387 ? 5.777 31.953 12.039 1 97.31 387 VAL A O 1
ATOM 2978 N N . ILE A 1 388 ? 4.219 32.375 13.617 1 97.31 388 ILE A N 1
ATOM 2979 C CA . ILE A 1 388 ? 3.729 31 13.57 1 97.31 388 ILE A CA 1
ATOM 2980 C C . ILE A 1 388 ? 2.84 30.797 12.344 1 97.31 388 ILE A C 1
ATOM 2982 O O . ILE A 1 388 ? 2.961 29.797 11.633 1 97.31 388 ILE A O 1
ATOM 2986 N N . GLY A 1 389 ? 1.995 31.797 12.109 1 98.12 389 GLY A N 1
ATOM 2987 C CA . GLY A 1 389 ? 1.266 31.922 10.859 1 98.12 389 GLY A CA 1
ATOM 2988 C C . GLY A 1 389 ? 0.08 30.969 10.773 1 98.12 389 GLY A C 1
ATOM 2989 O O . GLY A 1 389 ? -0.119 30.312 9.75 1 98.12 389 GLY A O 1
ATOM 2990 N N . HIS A 1 390 ? -0.724 30.859 11.883 1 98.62 390 HIS A N 1
ATOM 2991 C CA . HIS A 1 390 ? -1.94 30.062 11.891 1 98.62 390 HIS A CA 1
ATOM 2992 C C . HIS A 1 390 ? -3.182 30.938 11.781 1 98.62 390 HIS A C 1
ATOM 2994 O O . HIS A 1 390 ? -3.201 32.062 12.281 1 98.62 390 HIS A O 1
ATOM 3000 N N . VAL A 1 391 ? -4.188 30.344 11.195 1 98.88 391 VAL A N 1
ATOM 3001 C CA . VAL A 1 391 ? -5.43 31.094 11.047 1 98.88 391 VAL A CA 1
ATOM 3002 C C . VAL A 1 391 ? -6.125 31.219 12.406 1 98.88 391 VAL A C 1
ATOM 3004 O O . VAL A 1 391 ? -6.82 32.188 12.664 1 98.88 391 VAL A O 1
ATOM 3007 N N . ASP A 1 392 ? -5.93 30.266 13.336 1 98.5 392 ASP A N 1
ATOM 3008 C CA . ASP A 1 392 ? -6.617 30.297 14.625 1 98.5 392 ASP A CA 1
ATOM 3009 C C . ASP A 1 392 ? -6.062 31.406 15.523 1 98.5 392 ASP A C 1
ATOM 3011 O O . ASP A 1 392 ? -6.613 31.688 16.594 1 98.5 392 ASP A O 1
ATOM 3015 N N . GLU A 1 393 ? -5.031 32.031 15.055 1 98.5 393 GLU A N 1
ATOM 3016 C CA . GLU A 1 393 ? -4.41 33.094 15.836 1 98.5 393 GLU A CA 1
ATOM 3017 C C . GLU A 1 393 ? -5.148 34.438 15.648 1 98.5 393 GLU A C 1
ATOM 3019 O O . GLU A 1 393 ? -4.934 35.375 16.406 1 98.5 393 GLU A O 1
ATOM 3024 N N . PHE A 1 394 ? -6.062 34.5 14.578 1 98.69 394 PHE A N 1
ATOM 3025 C CA . PHE A 1 394 ? -6.637 35.812 14.367 1 98.69 394 PHE A CA 1
ATOM 3026 C C . PHE A 1 394 ? -8.102 35.719 13.945 1 98.69 394 PHE A C 1
ATOM 3028 O O . PHE A 1 394 ? -8.797 36.719 13.836 1 98.69 394 PHE A O 1
ATOM 3035 N N . VAL A 1 395 ? -8.586 34.531 13.727 1 98.62 395 VAL A N 1
ATOM 3036 C CA . VAL A 1 395 ? -9.992 34.406 13.352 1 98.62 395 VAL A CA 1
ATOM 3037 C C . VAL A 1 395 ? -10.609 33.188 14.016 1 98.62 395 VAL A C 1
ATOM 3039 O O . VAL A 1 395 ? -9.914 32.188 14.258 1 98.62 395 VAL A O 1
ATOM 3042 N N . GLN A 1 396 ? -11.852 33.219 14.336 1 98.06 396 GLN A N 1
ATOM 3043 C CA . GLN A 1 396 ? -12.656 32.156 14.922 1 98.06 396 GLN A CA 1
ATOM 3044 C C . GLN A 1 396 ? -14.133 32.312 14.562 1 98.06 396 GLN A C 1
ATOM 3046 O O . GLN A 1 396 ? -14.531 33.344 14.008 1 98.06 396 GLN A O 1
ATOM 3051 N N . PHE A 1 397 ? -14.938 31.328 14.812 1 98.69 397 PHE A N 1
ATOM 3052 C CA . PHE A 1 397 ? -16.375 31.359 14.547 1 98.69 397 PHE A CA 1
ATOM 3053 C C . PHE A 1 397 ? -17.156 31 15.805 1 98.69 397 PHE A C 1
ATOM 3055 O O . PHE A 1 397 ? -16.797 30.062 16.516 1 98.69 397 PHE A O 1
ATOM 3062 N N . LEU A 1 398 ? -18.219 31.766 16.078 1 98.44 398 LEU A N 1
ATOM 3063 C CA . LEU A 1 398 ? -18.984 31.625 17.312 1 98.44 398 LEU A CA 1
ATOM 3064 C C . LEU A 1 398 ? -20.469 31.484 17.016 1 98.44 398 LEU A C 1
ATOM 3066 O O . LEU A 1 398 ? -20.969 32.031 16.031 1 98.44 398 LEU A O 1
ATOM 3070 N N . PRO A 1 399 ? -21.141 30.75 17.938 1 97.75 399 PRO A N 1
ATOM 3071 C CA . PRO A 1 399 ? -22.594 30.844 17.859 1 97.75 399 PRO A CA 1
ATOM 3072 C C . PRO A 1 399 ? -23.109 32.281 18.031 1 97.75 399 PRO A C 1
ATOM 3074 O O . PRO A 1 399 ? -22.547 33.031 18.812 1 97.75 399 PRO A O 1
ATOM 3077 N N . TYR A 1 400 ? -24.141 32.594 17.312 1 98 400 TYR A N 1
ATOM 3078 C CA . TYR A 1 400 ? -24.688 33.938 17.312 1 98 400 TYR A CA 1
ATOM 3079 C C . TYR A 1 400 ? -26.141 33.969 16.891 1 98 400 TYR A C 1
ATOM 3081 O O . TYR A 1 400 ? -26.562 33.156 16.047 1 98 400 TYR A O 1
ATOM 3089 N N . GLN A 1 401 ? -26.938 34.812 17.531 1 96.69 401 GLN A N 1
ATOM 3090 C CA . GLN A 1 401 ? -28.359 34.906 17.203 1 96.69 401 GLN A CA 1
ATOM 3091 C C . GLN A 1 401 ? -28.578 35.781 15.969 1 96.69 401 GLN A C 1
ATOM 3093 O O . GLN A 1 401 ? -28.891 36.969 16.078 1 96.69 401 GLN A O 1
ATOM 3098 N N . ASN A 1 402 ? -28.453 35.281 14.852 1 97.25 402 ASN A N 1
ATOM 3099 C CA . ASN A 1 402 ? -28.766 35.875 13.555 1 97.25 402 ASN A CA 1
ATOM 3100 C C . ASN A 1 402 ? -29.234 34.812 12.547 1 97.25 402 ASN A C 1
ATOM 3102 O O . ASN A 1 402 ? -29.547 33.688 12.93 1 97.25 402 ASN A O 1
ATOM 3106 N N . ASP A 1 403 ? -29.344 35.156 11.281 1 95.12 403 ASP A N 1
ATOM 3107 C CA . ASP A 1 403 ? -29.891 34.25 10.266 1 95.12 403 ASP A CA 1
ATOM 3108 C C . ASP A 1 403 ? -28.938 33.094 9.984 1 95.12 403 ASP A C 1
ATOM 3110 O O . ASP A 1 403 ? -29.375 31.984 9.656 1 95.12 403 ASP A O 1
ATOM 3114 N N . LEU A 1 404 ? -27.625 33.312 10.133 1 97 404 LEU A N 1
ATOM 3115 C CA . LEU A 1 404 ? -26.609 32.281 9.875 1 97 404 LEU A CA 1
ATOM 3116 C C . LEU A 1 404 ? -26.5 31.312 11.047 1 97 404 LEU A C 1
ATOM 3118 O O . LEU A 1 404 ? -26.047 30.188 10.875 1 97 404 LEU A O 1
ATOM 3122 N N . GLY A 1 405 ? -26.875 31.797 12.203 1 97.69 405 GLY A N 1
ATOM 3123 C CA . GLY A 1 405 ? -26.719 31.016 13.422 1 97.69 405 GLY A CA 1
ATOM 3124 C C . GLY A 1 405 ? -25.328 31.125 14.023 1 97.69 405 GLY A C 1
ATOM 3125 O O . GLY A 1 405 ? -25.031 30.484 15.039 1 97.69 405 GLY A O 1
ATOM 3126 N N . TRP A 1 406 ? -24.5 31.844 13.43 1 98.38 406 TRP A N 1
ATOM 3127 C CA . TRP A 1 406 ? -23.125 32.031 13.883 1 98.38 406 TRP A CA 1
ATOM 3128 C C . TRP A 1 406 ? -22.547 33.344 13.367 1 98.38 406 TRP A C 1
ATOM 3130 O O . TRP A 1 406 ? -23.188 34.031 12.578 1 98.38 406 TRP A O 1
ATOM 3140 N N . THR A 1 407 ? -21.359 33.781 13.844 1 98.75 407 THR A N 1
ATOM 3141 C CA . THR A 1 407 ? -20.672 34.969 13.375 1 98.75 407 THR A CA 1
ATOM 3142 C C . THR A 1 407 ? -19.172 34.781 13.367 1 98.75 407 THR A C 1
ATOM 3144 O O . THR A 1 407 ? -18.672 33.719 13.727 1 98.75 407 THR A O 1
ATOM 3147 N N . ILE A 1 408 ? -18.484 35.781 12.836 1 98.81 408 ILE A N 1
ATOM 3148 C CA . ILE A 1 408 ? -17.016 35.812 12.797 1 98.81 408 ILE A CA 1
ATOM 3149 C C . ILE A 1 408 ? -16.484 36.625 13.969 1 98.81 408 ILE A C 1
ATOM 3151 O O . ILE A 1 408 ? -16.953 37.75 14.219 1 98.81 408 ILE A O 1
ATOM 3155 N N . ALA A 1 409 ? -15.664 36.062 14.758 1 98.75 409 ALA A N 1
ATOM 3156 C CA . ALA A 1 409 ? -14.797 36.812 15.664 1 98.75 409 ALA A CA 1
ATOM 3157 C C . ALA A 1 409 ? -13.398 36.969 15.07 1 98.75 409 ALA A C 1
ATOM 3159 O O . ALA A 1 409 ? -12.812 36 14.562 1 98.75 409 ALA A O 1
ATOM 3160 N N . ILE A 1 410 ? -12.883 38.156 15.109 1 98.81 410 ILE A N 1
ATOM 3161 C CA . ILE A 1 410 ? -11.578 38.406 14.5 1 98.81 410 ILE A CA 1
ATOM 3162 C C . ILE A 1 410 ? -10.766 39.344 15.398 1 98.81 410 ILE A C 1
ATOM 3164 O O . ILE A 1 410 ? -11.328 40.156 16.125 1 98.81 410 ILE A O 1
ATOM 3168 N N . ALA A 1 411 ? -9.477 39.156 15.414 1 98.69 411 ALA A N 1
ATOM 3169 C CA . ALA A 1 411 ? -8.602 40.031 16.188 1 98.69 411 ALA A CA 1
ATOM 3170 C C . ALA A 1 411 ? -8.742 41.469 15.766 1 98.69 411 ALA A C 1
ATOM 3172 O O . ALA A 1 411 ? -9.047 41.781 14.609 1 98.69 411 ALA A O 1
ATOM 3173 N N . ASP A 1 412 ? -8.562 42.375 16.703 1 98.56 412 ASP A N 1
ATOM 3174 C CA . ASP A 1 412 ? -8.633 43.812 16.469 1 98.56 412 ASP A CA 1
ATOM 3175 C C . ASP A 1 412 ? -7.617 44.562 17.328 1 98.56 412 ASP A C 1
ATOM 3177 O O . ASP A 1 412 ? -7.617 44.438 18.547 1 98.56 412 ASP A O 1
ATOM 3181 N N . THR A 1 413 ? -6.801 45.406 16.703 1 98.69 413 THR A N 1
ATOM 3182 C CA . THR A 1 413 ? -5.762 46.094 17.438 1 98.69 413 THR A CA 1
ATOM 3183 C C . THR A 1 413 ? -6.266 47.438 17.938 1 98.69 413 THR A C 1
ATOM 3185 O O . THR A 1 413 ? -5.668 48.062 18.828 1 98.69 413 THR A O 1
ATOM 3188 N N . GLN A 1 414 ? -7.32 47.906 17.406 1 97.81 414 GLN A N 1
ATOM 3189 C CA . GLN A 1 414 ? -7.824 49.25 17.719 1 97.81 414 GLN A CA 1
ATOM 3190 C C . GLN A 1 414 ? -8.484 49.281 19.094 1 97.81 414 GLN A C 1
ATOM 3192 O O . GLN A 1 414 ? -8.305 50.219 19.859 1 97.81 414 GLN A O 1
ATOM 3197 N N . ALA A 1 415 ? -9.133 48.219 19.344 1 95.75 415 ALA A N 1
ATOM 3198 C CA . ALA A 1 415 ? -9.875 48.188 20.594 1 95.75 415 ALA A CA 1
ATOM 3199 C C . ALA A 1 415 ? -8.938 48.25 21.797 1 95.75 415 ALA A C 1
ATOM 3201 O O . ALA A 1 415 ? -9.125 49.094 22.688 1 95.75 415 ALA A O 1
ATOM 3202 N N . PRO A 1 416 ? -7.969 47.469 21.906 1 98 416 PRO A N 1
ATOM 3203 C CA . PRO A 1 416 ? -7.086 47.562 23.062 1 98 416 PRO A CA 1
ATOM 3204 C C . PRO A 1 416 ? -6.281 48.844 23.094 1 98 416 PRO A C 1
ATOM 3206 O O . PRO A 1 416 ? -5.988 49.375 24.188 1 98 416 PRO A O 1
ATOM 3209 N N . LEU A 1 417 ? -5.926 49.438 21.984 1 98.44 417 LEU A N 1
ATOM 3210 C CA . LEU A 1 417 ? -5.246 50.719 21.953 1 98.44 417 LEU A CA 1
ATOM 3211 C C . LEU A 1 417 ? -6.141 51.812 22.516 1 98.44 417 LEU A C 1
ATOM 3213 O O . LEU A 1 417 ? -5.672 52.688 23.25 1 98.44 417 LEU A O 1
ATOM 3217 N N . ALA A 1 418 ? -7.359 51.781 22.141 1 98.31 418 ALA A N 1
ATOM 3218 C CA . ALA A 1 418 ? -8.312 52.75 22.672 1 98.31 418 ALA A CA 1
ATOM 3219 C C . ALA A 1 418 ? -8.445 52.625 24.188 1 98.31 418 ALA A C 1
ATOM 3221 O O . ALA A 1 418 ? -8.562 53.625 24.891 1 98.31 418 ALA A O 1
ATOM 3222 N N . LEU A 1 419 ? -8.43 51.438 24.672 1 98.38 419 LEU A N 1
ATOM 3223 C CA . LEU A 1 419 ? -8.523 51.188 26.094 1 98.38 419 LEU A CA 1
ATOM 3224 C C . LEU A 1 419 ? -7.297 51.719 26.828 1 98.38 419 LEU A C 1
ATOM 3226 O O . LEU A 1 419 ? -7.422 52.312 27.891 1 98.38 419 LEU A O 1
ATOM 3230 N N . LEU A 1 420 ? -6.164 51.5 26.281 1 98.69 420 LEU A N 1
ATOM 3231 C CA . LEU A 1 420 ? -4.93 52 26.875 1 98.69 420 LEU A CA 1
ATOM 3232 C C . LEU A 1 420 ? -4.902 53.531 26.891 1 98.69 420 LEU A C 1
ATOM 3234 O O . LEU A 1 420 ? -4.48 54.156 27.875 1 98.69 420 LEU A O 1
ATOM 3238 N N . LYS A 1 421 ? -5.32 54.094 25.844 1 98.5 421 LYS A N 1
ATOM 3239 C CA . LYS A 1 421 ? -5.383 55.531 25.75 1 98.5 421 LYS A CA 1
ATOM 3240 C C . LYS A 1 421 ? -6.352 56.125 26.797 1 98.5 421 LYS A C 1
ATOM 3242 O O . LYS A 1 421 ? -6.059 57.125 27.438 1 98.5 421 LYS A O 1
ATOM 3247 N N . LYS A 1 422 ? -7.461 55.5 26.859 1 98.31 422 LYS A N 1
ATOM 3248 C CA . LYS A 1 422 ? -8.43 55.906 27.859 1 98.31 422 LYS A CA 1
ATOM 3249 C C . LYS A 1 422 ? -7.84 55.812 29.266 1 98.31 422 LYS A C 1
ATOM 3251 O O . LYS A 1 422 ? -8.047 56.719 30.094 1 98.31 422 LYS A O 1
ATOM 3256 N N . ALA A 1 423 ? -7.176 54.781 29.547 1 98.56 423 ALA A N 1
ATOM 3257 C CA . ALA A 1 423 ? -6.52 54.625 30.844 1 98.56 423 ALA A CA 1
ATOM 3258 C C . ALA A 1 423 ? -5.496 55.719 31.078 1 98.56 423 ALA A C 1
ATOM 3260 O O . ALA A 1 423 ? -5.438 56.281 32.188 1 98.56 423 ALA A O 1
ATOM 3261 N N . LYS A 1 424 ? -4.73 55.969 30.109 1 98.25 424 LYS A N 1
ATOM 3262 C CA . LYS A 1 424 ? -3.748 57.031 30.188 1 98.25 424 LYS A CA 1
ATOM 3263 C C . LYS A 1 424 ? -4.422 58.375 30.5 1 98.25 424 LYS A C 1
ATOM 3265 O O . LYS A 1 424 ? -4.008 59.094 31.422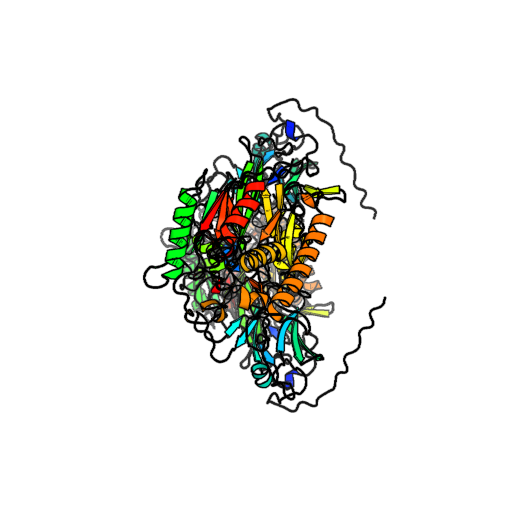 1 98.25 424 LYS A O 1
ATOM 3270 N N . ASP A 1 425 ? -5.441 58.688 29.812 1 98 425 ASP A N 1
ATOM 3271 C CA . ASP A 1 425 ? -6.148 59.969 29.953 1 98 425 ASP A CA 1
ATOM 3272 C C . ASP A 1 425 ? -6.812 60.094 31.312 1 98 425 ASP A C 1
ATOM 3274 O O . ASP A 1 425 ? -7.031 61.188 31.812 1 98 425 ASP A O 1
ATOM 3278 N N . SER A 1 426 ? -7.086 59 31.891 1 97.62 426 SER A N 1
ATOM 3279 C CA . SER A 1 426 ? -7.742 59 33.188 1 97.62 426 SER A CA 1
ATOM 3280 C C . SER A 1 426 ? -6.719 58.969 34.312 1 97.62 426 SER A C 1
ATOM 3282 O O . SER A 1 426 ? -7.066 58.688 35.469 1 97.62 426 SER A O 1
ATOM 3284 N N . GLY A 1 427 ? -5.48 59.062 34 1 97.62 427 GLY A N 1
ATOM 3285 C CA . GLY A 1 427 ? -4.453 59.219 35.031 1 97.62 427 GLY A CA 1
ATOM 3286 C C . GLY A 1 427 ? -3.744 57.938 35.375 1 97.62 427 GLY A C 1
ATOM 3287 O O . GLY A 1 427 ? -2.996 57.875 36.344 1 97.62 427 GLY A O 1
ATOM 3288 N N . HIS A 1 428 ? -3.992 56.938 34.562 1 98.38 428 HIS A N 1
ATOM 3289 C CA . HIS A 1 428 ? -3.4 55.656 34.875 1 98.38 428 HIS A CA 1
ATOM 3290 C C . HIS A 1 428 ? -2.229 55.344 33.969 1 98.38 428 HIS A C 1
ATOM 3292 O O . HIS A 1 428 ? -1.924 54.188 33.688 1 98.38 428 HIS A O 1
ATOM 3298 N N . GLY A 1 429 ? -1.579 56.219 33.438 1 98.12 429 GLY A N 1
ATOM 3299 C CA . GLY A 1 429 ? -0.484 56.094 32.5 1 98.12 429 GLY A CA 1
ATOM 3300 C C . GLY A 1 429 ? 0.703 55.344 33.062 1 98.12 429 GLY A C 1
ATOM 3301 O O . GLY A 1 429 ? 1.46 54.719 32.344 1 98.12 429 GLY A O 1
ATOM 3302 N N . SER A 1 430 ? 0.966 55.344 34.375 1 98.06 430 SER A N 1
ATOM 3303 C CA . SER A 1 430 ? 2.109 54.719 35.031 1 98.06 430 SER A CA 1
ATOM 3304 C C . SER A 1 430 ? 1.816 53.25 35.344 1 98.06 430 SER A C 1
ATOM 3306 O O . SER A 1 430 ? 2.699 52.5 35.812 1 98.06 430 SER A O 1
ATOM 3308 N N . THR A 1 431 ? 0.564 52.875 35.031 1 98.19 431 THR A N 1
ATOM 3309 C CA . THR A 1 431 ? 0.192 51.469 35.25 1 98.19 431 THR A CA 1
ATOM 3310 C C . THR A 1 431 ? 0.96 50.562 34.281 1 98.19 431 THR A C 1
ATOM 3312 O O . THR A 1 431 ? 1.155 50.906 33.125 1 98.19 431 THR A O 1
ATOM 3315 N N . LEU A 1 432 ? 1.396 49.344 34.812 1 97.62 432 LEU A N 1
ATOM 3316 C CA . LEU A 1 432 ? 2.064 48.375 33.969 1 97.62 432 LEU A CA 1
ATOM 3317 C C . LEU A 1 432 ? 1.097 47.781 32.969 1 97.62 432 LEU A C 1
ATOM 3319 O O . LEU A 1 432 ? -0.075 47.562 33.25 1 97.62 432 LEU A O 1
ATOM 3323 N N . VAL A 1 433 ? 1.647 47.531 31.812 1 97.75 433 VAL A N 1
ATOM 3324 C CA . VAL A 1 433 ? 0.825 47.031 30.719 1 97.75 433 VAL A CA 1
ATOM 3325 C C . VAL A 1 433 ? 0.353 45.625 31.016 1 97.75 433 VAL A C 1
ATOM 3327 O O . VAL A 1 433 ? -0.726 45.219 30.578 1 97.75 433 VAL A O 1
ATOM 3330 N N . THR A 1 434 ? 1.189 44.812 31.688 1 97.94 434 THR A N 1
ATOM 3331 C CA . THR A 1 434 ? 0.809 43.438 32.062 1 97.94 434 THR A CA 1
ATOM 3332 C C . THR A 1 434 ? 0.708 43.312 33.594 1 97.94 434 THR A C 1
ATOM 3334 O O . THR A 1 434 ? 1.475 43.938 34.312 1 97.94 434 THR A O 1
ATOM 3337 N N . SER A 1 435 ? -0.279 42.562 34.031 1 97.44 435 SER A N 1
ATOM 3338 C CA . SER A 1 435 ? -0.486 42.281 35.438 1 97.44 435 SER A CA 1
ATOM 3339 C C . SER A 1 435 ? 0.048 40.906 35.844 1 97.44 435 SER A C 1
ATOM 3341 O O . SER A 1 435 ? -0.187 40.438 36.969 1 97.44 435 SER A O 1
ATOM 3343 N N . TYR A 1 436 ? 0.7 40.156 34.844 1 96.62 436 TYR A N 1
ATOM 3344 C CA . TYR A 1 436 ? 1.252 38.844 35.188 1 96.62 436 TYR A CA 1
ATOM 3345 C C . TYR A 1 436 ? 2.248 38.938 36.312 1 96.62 436 TYR A C 1
ATOM 3347 O O . TYR A 1 436 ? 3.174 39.75 36.281 1 96.62 436 TYR A O 1
ATOM 3355 N N . PRO A 1 437 ? 2.104 38.094 37.281 1 93.19 437 PRO A N 1
ATOM 3356 C CA . PRO A 1 437 ? 2.98 38.25 38.469 1 93.19 437 PRO A CA 1
ATOM 3357 C C . PRO A 1 437 ? 4.371 37.656 38.219 1 93.19 437 PRO A C 1
ATOM 3359 O O . PRO A 1 437 ? 4.508 36.625 37.562 1 93.19 437 PRO A O 1
ATOM 3362 N N . ASP A 1 438 ? 5.387 38.25 38.688 1 88.19 438 ASP A N 1
ATOM 3363 C CA . ASP A 1 438 ? 6.758 37.75 38.781 1 88.19 438 ASP A CA 1
ATOM 3364 C C . ASP A 1 438 ? 7.281 37.344 37.406 1 88.19 438 ASP A C 1
ATOM 3366 O O . ASP A 1 438 ? 7.773 36.219 37.219 1 88.19 438 ASP A O 1
ATOM 3370 N N . LEU A 1 439 ? 7.027 38.125 36.469 1 89.62 439 LEU A N 1
ATOM 3371 C CA . LEU A 1 439 ? 7.48 37.875 35.094 1 89.62 439 LEU A CA 1
ATOM 3372 C C . LEU A 1 439 ? 9 37.75 35.031 1 89.62 439 LEU A C 1
ATOM 3374 O O . LEU A 1 439 ? 9.719 38.625 35.531 1 89.62 439 LEU A O 1
ATOM 3378 N N . ARG A 1 440 ? 9.5 36.531 34.531 1 86.12 440 ARG A N 1
ATOM 3379 C CA . ARG A 1 440 ? 10.93 36.281 34.375 1 86.12 440 ARG A CA 1
ATOM 3380 C C . ARG A 1 440 ? 11.203 35.469 33.094 1 86.12 440 ARG A C 1
ATOM 3382 O O . ARG A 1 440 ? 10.383 34.656 32.688 1 86.12 440 ARG A O 1
ATOM 3389 N N . GLN A 1 441 ? 12.336 35.75 32.562 1 85.88 441 GLN A N 1
ATOM 3390 C CA . GLN A 1 441 ? 12.766 35.062 31.344 1 85.88 441 GLN A CA 1
ATOM 3391 C C . GLN A 1 441 ? 12.836 33.562 31.578 1 85.88 441 GLN A C 1
ATOM 3393 O O . GLN A 1 441 ? 13.469 33.094 32.531 1 85.88 441 GLN A O 1
ATOM 3398 N N . PRO A 1 442 ? 12.094 32.844 30.734 1 86.25 442 PRO A N 1
ATOM 3399 C CA . PRO A 1 442 ? 12.203 31.391 30.844 1 86.25 442 PRO A CA 1
ATOM 3400 C C . PRO A 1 442 ? 13.523 30.859 30.297 1 86.25 442 PRO A C 1
ATOM 3402 O O . PRO A 1 442 ? 14.25 31.594 29.609 1 86.25 442 PRO A O 1
ATOM 3405 N N . GLU A 1 443 ? 13.758 29.578 30.625 1 78.81 443 GLU A N 1
ATOM 3406 C CA . GLU A 1 443 ? 14.945 28.938 30.062 1 78.81 443 GLU A CA 1
ATOM 3407 C C . GLU A 1 443 ? 14.727 28.547 28.609 1 78.81 443 GLU A C 1
ATOM 3409 O O . GLU A 1 443 ? 13.625 28.156 28.219 1 78.81 443 GLU A O 1
ATOM 3414 N N . GLY A 1 444 ? 15.773 28.656 27.844 1 79 444 GLY A N 1
ATOM 3415 C CA . GLY A 1 444 ? 15.719 28.25 26.453 1 79 444 GLY A CA 1
ATOM 3416 C C . GLY A 1 444 ? 15.133 29.297 25.531 1 79 444 GLY A C 1
ATOM 3417 O O . GLY A 1 444 ? 14.922 30.438 25.953 1 79 444 GLY A O 1
ATOM 3418 N N . PHE A 1 445 ? 14.953 28.969 24.297 1 74.31 445 PHE A N 1
ATOM 3419 C CA . PHE A 1 445 ? 14.398 29.891 23.297 1 74.31 445 PHE A CA 1
ATOM 3420 C C . PHE A 1 445 ? 12.914 30.109 23.547 1 74.31 445 PHE A C 1
ATOM 3422 O O . PHE A 1 445 ? 12.172 29.172 23.812 1 74.31 445 PHE A O 1
ATOM 3429 N N . SER A 1 446 ? 12.555 31.391 23.547 1 85.31 446 SER A N 1
ATOM 3430 C CA . SER A 1 446 ? 11.164 31.812 23.625 1 85.31 446 SER A CA 1
ATOM 3431 C C . SER A 1 446 ? 10.977 33.188 23 1 85.31 446 SER A C 1
ATOM 3433 O O . SER A 1 446 ? 11.953 33.844 22.641 1 85.31 446 SER A O 1
ATOM 3435 N N . PHE A 1 447 ? 9.766 33.5 22.797 1 91.5 447 PHE A N 1
ATOM 3436 C CA . PHE A 1 447 ? 9.422 34.844 22.328 1 91.5 447 PHE A CA 1
ATOM 3437 C C . PHE A 1 447 ? 9.141 35.781 23.5 1 91.5 447 PHE A C 1
ATOM 3439 O O . PHE A 1 447 ? 8.43 36.781 23.344 1 91.5 447 PHE A O 1
ATOM 3446 N N . TYR A 1 448 ? 9.695 35.375 24.594 1 90.62 448 TYR A N 1
ATOM 3447 C CA . TYR A 1 448 ? 9.57 36.219 25.797 1 90.62 448 TYR A CA 1
ATOM 3448 C C . TYR A 1 448 ? 10.172 37.594 25.578 1 90.62 448 TYR A C 1
ATOM 3450 O O . TYR A 1 448 ? 11.234 37.719 24.984 1 90.62 448 TYR A O 1
ATOM 3458 N N . ASP A 1 449 ? 9.414 38.594 26 1 90.25 449 ASP A N 1
ATOM 3459 C CA . ASP A 1 449 ? 9.852 39.969 25.891 1 90.25 449 ASP A CA 1
ATOM 3460 C C . ASP A 1 449 ? 10.164 40.562 27.266 1 90.25 449 ASP A C 1
ATOM 3462 O O . ASP A 1 449 ? 9.25 40.938 28 1 90.25 449 ASP A O 1
ATOM 3466 N N . SER A 1 450 ? 11.438 40.812 27.578 1 90.69 450 SER A N 1
ATOM 3467 C CA . SER A 1 450 ? 11.859 41.281 28.891 1 90.69 450 SER A CA 1
ATOM 3468 C C . SER A 1 450 ? 11.406 42.719 29.125 1 90.69 450 SER A C 1
ATOM 3470 O O . SER A 1 450 ? 11.305 43.156 30.266 1 90.69 450 SER A O 1
ATOM 3472 N N . SER A 1 451 ? 11.07 43.438 28.094 1 91.12 451 SER A N 1
ATOM 3473 C CA . SER A 1 451 ? 10.625 44.812 28.25 1 91.12 451 SER A CA 1
ATOM 3474 C C . SER A 1 451 ? 9.281 44.875 28.969 1 91.12 451 SER A C 1
ATOM 3476 O O . SER A 1 451 ? 8.93 45.906 29.531 1 91.12 451 SER A O 1
ATOM 3478 N N . LEU A 1 452 ? 8.57 43.844 28.938 1 93.88 452 LEU A N 1
ATOM 3479 C CA . LEU A 1 452 ? 7.242 43.781 29.547 1 93.88 452 LEU A CA 1
ATOM 3480 C C . LEU A 1 452 ? 7.34 43.906 31.078 1 93.88 452 LEU A C 1
ATOM 3482 O O . LEU A 1 452 ? 6.363 44.281 31.734 1 93.88 452 LEU A O 1
ATOM 3486 N N . GLU A 1 453 ? 8.445 43.625 31.656 1 93 453 GLU A N 1
ATOM 3487 C CA . GLU A 1 453 ? 8.617 43.562 33.125 1 93 453 GLU A CA 1
ATOM 3488 C C . GLU A 1 453 ? 8.375 44.906 33.75 1 93 453 GLU A C 1
ATOM 3490 O O . GLU A 1 453 ? 7.887 45 34.875 1 93 453 GLU A O 1
ATOM 3495 N N . ASN A 1 454 ? 8.641 46.062 33.031 1 93.94 454 ASN A N 1
ATOM 3496 C CA . ASN A 1 454 ? 8.469 47.406 33.594 1 93.94 454 ASN A CA 1
ATOM 3497 C C . ASN A 1 454 ? 7.844 48.344 32.562 1 93.94 454 ASN A C 1
ATOM 3499 O O . ASN A 1 454 ? 8.055 49.562 32.625 1 93.94 454 ASN A O 1
ATOM 3503 N N . LEU A 1 455 ? 7.109 47.75 31.734 1 97.5 455 LEU A N 1
ATOM 3504 C CA . LEU A 1 455 ? 6.535 48.562 30.672 1 97.5 455 LEU A CA 1
ATOM 3505 C C . LEU A 1 455 ? 5.223 49.188 31.109 1 97.5 455 LEU A C 1
ATOM 3507 O O . LEU A 1 455 ? 4.266 48.5 31.438 1 97.5 455 LEU A O 1
ATOM 3511 N N . THR 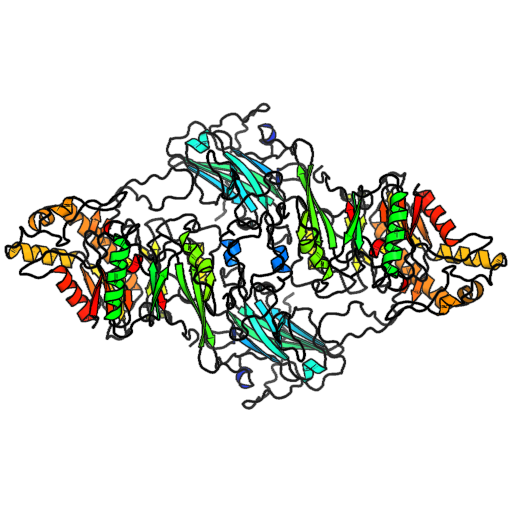A 1 456 ? 5.156 50.5 31.094 1 98.31 456 THR A N 1
ATOM 3512 C CA . THR A 1 456 ? 3.947 51.219 31.484 1 98.31 456 THR A CA 1
ATOM 3513 C C . THR A 1 456 ? 3.094 51.531 30.266 1 98.31 456 THR A C 1
ATOM 3515 O O . THR A 1 456 ? 3.574 51.469 29.141 1 98.31 456 THR A O 1
ATOM 3518 N N . ILE A 1 457 ? 1.876 51.938 30.531 1 98.69 457 ILE A N 1
ATOM 3519 C CA . ILE A 1 457 ? 0.961 52.344 29.469 1 98.69 457 ILE A CA 1
ATOM 3520 C C . ILE A 1 457 ? 1.544 53.562 28.719 1 98.69 457 ILE A C 1
ATOM 3522 O O . ILE A 1 457 ? 1.562 53.562 27.484 1 98.69 457 ILE A O 1
ATOM 3526 N N . ASN A 1 458 ? 2.078 54.562 29.453 1 98.38 458 ASN A N 1
ATOM 3527 C CA . ASN A 1 458 ? 2.684 55.75 28.844 1 98.38 458 ASN A CA 1
ATOM 3528 C C . ASN A 1 458 ? 3.836 55.375 27.922 1 98.38 458 ASN A C 1
ATOM 3530 O O . ASN A 1 458 ? 3.922 55.875 26.797 1 98.38 458 ASN A O 1
ATOM 3534 N N . ALA A 1 459 ? 4.676 54.531 28.422 1 98.31 459 ALA A N 1
ATOM 3535 C CA . ALA A 1 459 ? 5.848 54.125 27.641 1 98.31 459 ALA A CA 1
ATOM 3536 C C . ALA A 1 459 ? 5.441 53.406 26.375 1 98.31 459 ALA A C 1
ATOM 3538 O O . ALA A 1 459 ? 6.012 53.656 25.297 1 98.31 459 ALA A O 1
ATOM 3539 N N . LEU A 1 460 ? 4.5 52.531 26.5 1 98.38 460 LEU A N 1
ATOM 3540 C CA . LEU A 1 460 ? 4.043 51.75 25.359 1 98.38 460 LEU A CA 1
ATOM 3541 C C . LEU A 1 460 ? 3.418 52.656 24.297 1 98.38 460 LEU A C 1
ATOM 3543 O O . LEU A 1 460 ? 3.723 52.531 23.109 1 98.38 460 LEU A O 1
ATOM 3547 N N . LEU A 1 461 ? 2.521 53.594 24.688 1 98.38 461 LEU A N 1
ATOM 3548 C CA . LEU A 1 461 ? 1.784 54.469 23.781 1 98.38 461 LEU A CA 1
ATOM 3549 C C . LEU A 1 461 ? 2.703 55.531 23.172 1 98.38 461 LEU A C 1
ATOM 3551 O O . LEU A 1 461 ? 2.346 56.156 22.172 1 98.38 461 LEU A O 1
ATOM 3555 N N . SER A 1 462 ? 3.9 55.688 23.719 1 97.75 462 SER A N 1
ATOM 3556 C CA . SER A 1 462 ? 4.871 56.625 23.172 1 97.75 462 SER A CA 1
ATOM 3557 C C . SER A 1 462 ? 5.828 55.938 22.203 1 97.75 462 SER A C 1
ATOM 3559 O O . SER A 1 462 ? 6.688 56.594 21.609 1 97.75 462 SER A O 1
ATOM 3561 N N . ASP A 1 463 ? 5.707 54.656 22.141 1 97.75 463 ASP A N 1
ATOM 3562 C CA . ASP A 1 463 ? 6.566 53.875 21.25 1 97.75 463 ASP A CA 1
ATOM 3563 C C . ASP A 1 463 ? 6.008 53.875 19.828 1 97.75 463 ASP A C 1
ATOM 3565 O O . ASP A 1 463 ? 5.133 53.062 19.516 1 97.75 463 ASP A O 1
ATOM 3569 N N . ASP A 1 464 ? 6.617 54.625 18.938 1 97.56 464 ASP A N 1
ATOM 3570 C CA . ASP A 1 464 ? 6.133 54.75 17.562 1 97.56 464 ASP A CA 1
ATOM 3571 C C . ASP A 1 464 ? 6.234 53.438 16.797 1 97.56 464 ASP A C 1
ATOM 3573 O O . ASP A 1 464 ? 5.398 53.156 15.945 1 97.56 464 ASP A O 1
ATOM 3577 N N . ASP A 1 465 ? 7.25 52.688 17.016 1 97.25 465 ASP A N 1
ATOM 3578 C CA . ASP A 1 465 ? 7.414 51.406 16.344 1 97.25 465 ASP A CA 1
ATOM 3579 C C . ASP A 1 465 ? 6.305 50.438 16.734 1 97.25 465 ASP A C 1
ATOM 3581 O O . ASP A 1 465 ? 5.809 49.688 15.898 1 97.25 465 ASP A O 1
ATOM 3585 N N . PHE A 1 466 ? 6.02 50.469 18.016 1 97.31 466 PHE A N 1
ATOM 3586 C CA . PHE A 1 466 ? 4.906 49.656 18.484 1 97.31 466 PHE A CA 1
ATOM 3587 C C . PHE A 1 466 ? 3.613 50.031 17.781 1 97.31 466 PHE A C 1
ATOM 3589 O O . PHE A 1 466 ? 2.867 49.188 17.312 1 97.31 466 PHE A O 1
ATOM 3596 N N . LEU A 1 467 ? 3.307 51.25 17.703 1 98.38 467 LEU A N 1
ATOM 3597 C CA . LEU A 1 467 ? 2.076 51.75 17.078 1 98.38 467 LEU A CA 1
ATOM 3598 C C . LEU A 1 467 ? 2.037 51.406 15.594 1 98.38 467 LEU A C 1
ATOM 3600 O O . LEU A 1 467 ? 0.988 51 15.07 1 98.38 467 LEU A O 1
ATOM 3604 N N . GLN A 1 468 ? 3.174 51.5 14.898 1 98.06 468 GLN A N 1
ATOM 3605 C CA . GLN A 1 468 ? 3.254 51.125 13.492 1 98.06 468 GLN A CA 1
ATOM 3606 C C . GLN A 1 468 ? 3.039 49.625 13.312 1 98.06 468 GLN A C 1
ATOM 3608 O O . GLN A 1 468 ? 2.463 49.188 12.312 1 98.06 468 GLN A O 1
ATOM 3613 N N . THR A 1 469 ? 3.518 48.875 14.25 1 98.44 469 THR A N 1
ATOM 3614 C CA . THR A 1 469 ? 3.312 47.406 14.242 1 98.44 469 THR A CA 1
ATOM 3615 C C . THR A 1 469 ? 1.827 47.094 14.312 1 98.44 469 THR A C 1
ATOM 3617 O O . THR A 1 469 ? 1.352 46.188 13.602 1 98.44 469 THR A O 1
ATOM 3620 N N . GLN A 1 470 ? 1.084 47.75 15.18 1 98.69 470 GLN A N 1
ATOM 3621 C CA . GLN A 1 470 ? -0.353 47.531 15.273 1 98.69 470 GLN A CA 1
ATOM 3622 C C . GLN A 1 470 ? -1.055 47.844 13.961 1 98.69 470 GLN A C 1
ATOM 3624 O O . GLN A 1 470 ? -1.964 47.125 13.539 1 98.69 470 GLN A O 1
ATOM 3629 N N . LYS A 1 471 ? -0.64 48.938 13.32 1 98.5 471 LYS A N 1
ATOM 3630 C CA . LYS A 1 471 ? -1.219 49.312 12.031 1 98.5 471 LYS A CA 1
ATOM 3631 C C . LYS A 1 471 ? -0.956 48.219 10.977 1 98.5 471 LYS A C 1
ATOM 3633 O O . LYS A 1 471 ? -1.831 47.906 10.172 1 98.5 471 LYS A O 1
ATOM 3638 N N . TYR A 1 472 ? 0.238 47.719 10.977 1 98.44 472 TYR A N 1
ATOM 3639 C CA . TYR A 1 472 ? 0.609 46.625 10.062 1 98.44 472 TYR A CA 1
ATOM 3640 C C . TYR A 1 472 ? -0.271 45.406 10.273 1 98.44 472 TYR A C 1
ATOM 3642 O O . TYR A 1 472 ? -0.795 44.844 9.312 1 98.44 472 TYR A O 1
ATOM 3650 N N . ALA A 1 473 ? -0.407 45.031 11.523 1 98.81 473 ALA A N 1
ATOM 3651 C CA . ALA A 1 473 ? -1.252 43.906 11.867 1 98.81 473 ALA A CA 1
ATOM 3652 C C . ALA A 1 473 ? -2.689 44.125 11.406 1 98.81 473 ALA A C 1
ATOM 3654 O O . ALA A 1 473 ? -3.307 43.25 10.812 1 98.81 473 ALA A O 1
ATOM 3655 N N . GLN A 1 474 ? -3.17 45.344 11.734 1 98.75 474 GLN A N 1
ATOM 3656 C CA . GLN A 1 474 ? -4.562 45.656 11.43 1 98.75 474 GLN A CA 1
ATOM 3657 C C . GLN A 1 474 ? -4.828 45.594 9.93 1 98.75 474 GLN A C 1
ATOM 3659 O O . GLN A 1 474 ? -5.918 45.188 9.5 1 98.75 474 GLN A O 1
ATOM 3664 N N . LYS A 1 475 ? -3.855 45.938 9.148 1 98.5 475 LYS A N 1
ATOM 3665 C CA . LYS A 1 475 ? -3.977 45.875 7.695 1 98.5 475 LYS A CA 1
ATOM 3666 C C . LYS A 1 475 ? -4.27 44.438 7.242 1 98.5 475 LYS A C 1
ATOM 3668 O O . LYS A 1 475 ? -5.16 44.219 6.418 1 98.5 475 LYS A O 1
ATOM 3673 N N . TYR A 1 476 ? -3.586 43.469 7.727 1 98.69 476 TYR A N 1
ATOM 3674 C CA . TYR A 1 476 ? -3.762 42.062 7.324 1 98.69 476 TYR A CA 1
ATOM 3675 C C . TYR A 1 476 ? -5.02 41.469 7.945 1 98.69 476 TYR A C 1
ATOM 3677 O O . TYR A 1 476 ? -5.684 40.625 7.336 1 98.69 476 TYR A O 1
ATOM 3685 N N . ILE A 1 477 ? -5.312 41.875 9.156 1 98.81 477 ILE A N 1
ATOM 3686 C CA . ILE A 1 477 ? -6.57 41.469 9.773 1 98.81 477 ILE A CA 1
ATOM 3687 C C . ILE A 1 477 ? -7.742 41.906 8.906 1 98.81 477 ILE A C 1
ATOM 3689 O O . ILE A 1 477 ? -8.633 41.125 8.594 1 98.81 477 ILE A O 1
ATOM 3693 N N . ASP A 1 478 ? -7.691 43.188 8.469 1 98.62 478 ASP A N 1
ATOM 3694 C CA . ASP A 1 478 ? -8.742 43.719 7.617 1 98.62 478 ASP A CA 1
ATOM 3695 C C . ASP A 1 478 ? -8.789 43.031 6.27 1 98.62 478 ASP A C 1
ATOM 3697 O O . ASP A 1 478 ? -9.867 42.75 5.734 1 98.62 478 ASP A O 1
ATOM 3701 N N . HIS A 1 479 ? -7.648 42.781 5.742 1 98.69 479 HIS A N 1
ATOM 3702 C CA . HIS A 1 479 ? -7.57 42.062 4.477 1 98.69 479 HIS A CA 1
ATOM 3703 C C . HIS A 1 479 ? -8.234 40.688 4.574 1 98.69 479 HIS A C 1
ATOM 3705 O O . HIS A 1 479 ? -9.031 40.312 3.709 1 98.69 479 HIS A O 1
ATOM 3711 N N . ASN A 1 480 ? -7.941 39.969 5.574 1 98.81 480 ASN A N 1
ATOM 3712 C CA . ASN A 1 480 ? -8.508 38.625 5.758 1 98.81 480 ASN A CA 1
ATOM 3713 C C . ASN A 1 480 ? -10.016 38.688 6.02 1 98.81 480 ASN A C 1
ATOM 3715 O O . ASN A 1 480 ? -10.766 37.844 5.539 1 98.81 480 ASN A O 1
ATOM 3719 N N . LEU A 1 481 ? -10.414 39.656 6.812 1 98.81 481 LEU A N 1
ATOM 3720 C CA . LEU A 1 481 ? -11.844 39.844 7.031 1 98.81 481 LEU A CA 1
ATOM 3721 C C . LEU A 1 481 ? -12.57 40.125 5.719 1 98.81 481 LEU A C 1
ATOM 3723 O O . LEU A 1 481 ? -13.656 39.594 5.484 1 98.81 481 LEU A O 1
ATOM 3727 N N . LYS A 1 482 ? -11.945 40.906 4.941 1 98.5 482 LYS A N 1
ATOM 3728 C CA . LYS A 1 482 ? -12.523 41.219 3.631 1 98.5 482 LYS A CA 1
ATOM 3729 C C . LYS A 1 482 ? -12.68 39.938 2.811 1 98.5 482 LYS A C 1
ATOM 3731 O O . LYS A 1 482 ? -13.727 39.719 2.186 1 98.5 482 LYS A O 1
ATOM 3736 N N . LEU A 1 483 ? -11.703 39.062 2.781 1 98.31 483 LEU A N 1
ATOM 3737 C CA . LEU A 1 483 ? -11.766 37.812 2.068 1 98.31 483 LEU A CA 1
ATOM 3738 C C . LEU A 1 483 ? -12.914 36.938 2.588 1 98.31 483 LEU A C 1
ATOM 3740 O O . LEU A 1 483 ? -13.656 36.344 1.802 1 98.31 483 LEU A O 1
ATOM 3744 N N . LEU A 1 484 ? -13.062 36.906 3.869 1 98.75 484 LEU A N 1
ATOM 3745 C CA . LEU A 1 484 ? -14.125 36.094 4.484 1 98.75 484 LEU A CA 1
ATOM 3746 C C . LEU A 1 484 ? -15.5 36.656 4.133 1 98.75 484 LEU A C 1
ATOM 3748 O O . LEU A 1 484 ? -16.406 35.906 3.766 1 98.75 484 LEU A O 1
ATOM 3752 N N . LEU A 1 485 ? -15.586 37.969 4.176 1 98.44 485 LEU A N 1
ATOM 3753 C CA . LEU A 1 485 ? -16.875 38.625 3.971 1 98.44 485 LEU A CA 1
ATOM 3754 C C . LEU A 1 485 ? -17.234 38.656 2.488 1 98.44 485 LEU A C 1
ATOM 3756 O O . LEU A 1 485 ? -18.391 38.875 2.131 1 98.44 485 LEU A O 1
ATOM 3760 N N . GLU A 1 486 ? -16.281 38.469 1.636 1 97.56 486 GLU A N 1
ATOM 3761 C CA . GLU A 1 486 ? -16.578 38.281 0.218 1 97.56 486 GLU A CA 1
ATOM 3762 C C . GLU A 1 486 ? -17.266 36.938 -0.031 1 97.56 486 GLU A C 1
ATOM 3764 O O . GLU A 1 486 ? -18 36.781 -1.003 1 97.56 486 GLU A O 1
ATOM 3769 N N . GLU A 1 487 ? -17.031 36.031 0.882 1 96.44 487 GLU A N 1
ATOM 3770 C CA . GLU A 1 487 ? -17.578 34.688 0.785 1 96.44 487 GLU A CA 1
ATOM 3771 C C . GLU A 1 487 ? -18.844 34.531 1.638 1 96.44 487 GLU A C 1
ATOM 3773 O O . GLU A 1 487 ? -19.844 34 1.181 1 96.44 487 GLU A O 1
ATOM 3778 N N . VAL A 1 488 ? -18.875 34.969 2.805 1 98.12 488 VAL A N 1
ATOM 3779 C CA . VAL A 1 488 ? -19.891 34.719 3.816 1 98.12 488 VAL A CA 1
ATOM 3780 C C . VAL A 1 488 ? -20.891 35.875 3.82 1 98.12 488 VAL A C 1
ATOM 3782 O O . VAL A 1 488 ? -20.5 37.062 3.928 1 98.12 488 VAL A O 1
ATOM 3785 N N . PRO A 1 489 ? -22.141 35.656 3.729 1 97.75 489 PRO A N 1
ATOM 3786 C CA . PRO A 1 489 ? -23.156 36.719 3.783 1 97.75 489 PRO A CA 1
ATOM 3787 C C . PRO A 1 489 ? -23.422 37.188 5.207 1 97.75 489 PRO A C 1
ATOM 3789 O O . PRO A 1 489 ? -24.547 37.062 5.703 1 97.75 489 PRO A O 1
ATOM 3792 N N . LEU A 1 490 ? -22.5 37.75 5.82 1 98.25 490 LEU A N 1
ATOM 3793 C CA . LEU A 1 490 ? -22.547 38.312 7.164 1 98.25 490 LEU A CA 1
ATOM 3794 C C . LEU A 1 490 ? -22.359 39.844 7.113 1 98.25 490 LEU A C 1
ATOM 3796 O O . LEU A 1 490 ? -21.391 40.312 6.539 1 98.25 490 LEU A O 1
ATOM 3800 N N . PRO A 1 491 ? -23.312 40.562 7.75 1 96.81 491 PRO A N 1
ATOM 3801 C CA . PRO A 1 491 ? -23.109 42.031 7.82 1 96.81 491 PRO A CA 1
ATOM 3802 C C . PRO A 1 491 ? -21.875 42.406 8.625 1 96.81 491 PRO A C 1
ATOM 3804 O O . PRO A 1 491 ? -21.578 41.781 9.656 1 96.81 491 PRO A O 1
ATOM 3807 N N . HIS A 1 492 ? -21.266 43.406 8.195 1 96.38 492 HIS A N 1
ATOM 3808 C CA . HIS A 1 492 ? -20.031 43.875 8.82 1 96.38 492 HIS A CA 1
ATOM 3809 C C . HIS A 1 492 ? -20.234 44.188 10.297 1 96.38 492 HIS A C 1
ATOM 3811 O O . HIS A 1 492 ? -19.344 43.938 11.117 1 96.38 492 HIS A O 1
ATOM 3817 N N . ASN A 1 493 ? -21.375 44.719 10.672 1 96.38 493 ASN A N 1
ATOM 3818 C CA . ASN A 1 493 ? -21.609 45.156 12.039 1 96.38 493 ASN A CA 1
ATOM 3819 C C . ASN A 1 493 ? -21.906 44 12.977 1 96.38 493 ASN A C 1
ATOM 3821 O O . ASN A 1 493 ? -22.047 44.188 14.188 1 96.38 493 ASN A O 1
ATOM 3825 N N . GLN A 1 494 ? -21.984 42.812 12.453 1 97.75 494 GLN A N 1
ATOM 3826 C CA . GLN A 1 494 ? -22.219 41.625 13.273 1 97.75 494 GLN A CA 1
ATOM 3827 C C . GLN A 1 494 ? -20.906 40.875 13.523 1 97.75 494 GLN A C 1
ATOM 3829 O O . GLN A 1 494 ? -20.891 39.844 14.219 1 97.75 494 GLN A O 1
ATOM 3834 N N . VAL A 1 495 ? -19.859 41.375 12.922 1 98.62 495 VAL A N 1
ATOM 3835 C CA . VAL A 1 495 ? -18.547 40.812 13.188 1 98.62 495 VAL A CA 1
ATOM 3836 C C . VAL A 1 495 ? -18.062 41.219 14.578 1 98.62 495 VAL A C 1
ATOM 3838 O O . VAL A 1 495 ? -18.219 42.375 14.969 1 98.62 495 VAL A O 1
ATOM 3841 N N . LEU A 1 496 ? -17.594 40.344 15.336 1 98.69 496 LEU A N 1
ATOM 3842 C CA . LEU A 1 496 ? -17.062 40.625 16.656 1 98.69 496 LEU A CA 1
ATOM 3843 C C . LEU A 1 496 ? -15.57 40.906 16.609 1 98.69 496 LEU A C 1
ATOM 3845 O O . LEU A 1 496 ? -14.797 40.125 16.078 1 98.69 496 LEU A O 1
ATOM 3849 N N . ARG A 1 497 ? -15.203 42 17.156 1 98.25 497 ARG A N 1
ATOM 3850 C CA . ARG A 1 497 ? -13.805 42.438 17.172 1 98.25 497 ARG A CA 1
ATOM 3851 C C . ARG A 1 497 ? -13.156 42.156 18.516 1 98.25 497 ARG A C 1
ATOM 3853 O O . ARG A 1 497 ? -13.438 42.812 19.516 1 98.25 497 ARG A O 1
ATOM 3860 N N . VAL A 1 498 ? -12.219 41.219 18.547 1 98.69 498 VAL A N 1
ATOM 3861 C CA . VAL A 1 498 ? -11.609 40.75 19.781 1 98.69 498 VAL A CA 1
ATOM 3862 C C . VAL A 1 498 ? -10.289 41.5 20.031 1 98.69 498 VAL A C 1
ATOM 3864 O O . VAL A 1 498 ? -9.406 41.469 19.172 1 98.69 498 VAL A O 1
ATOM 3867 N N . PRO A 1 499 ? -10.117 42.094 21.203 1 98.25 499 PRO A N 1
ATOM 3868 C CA . PRO A 1 499 ? -8.883 42.844 21.469 1 98.25 499 PRO A CA 1
ATOM 3869 C C . PRO A 1 499 ? -7.633 41.969 21.375 1 98.25 499 PRO A C 1
ATOM 3871 O O . PRO A 1 499 ? -7.57 40.906 21.984 1 98.25 499 PRO A O 1
ATOM 3874 N N . ALA A 1 500 ? -6.652 42.438 20.641 1 98.31 500 ALA A N 1
ATOM 3875 C CA . ALA A 1 500 ? -5.363 41.75 20.484 1 98.31 500 ALA A CA 1
ATOM 3876 C C . ALA A 1 500 ? -4.266 42.75 20.125 1 98.31 500 ALA A C 1
ATOM 3878 O O . ALA A 1 500 ? -4.492 43.688 19.344 1 98.31 500 ALA A O 1
ATOM 3879 N N . LEU A 1 501 ? -3.113 42.625 20.703 1 98.31 501 LEU A N 1
ATOM 3880 C CA . LEU A 1 501 ? -1.925 43.406 20.375 1 98.31 501 LEU A CA 1
ATOM 3881 C C . LEU A 1 501 ? -0.795 42.469 19.891 1 98.31 501 LEU A C 1
ATOM 3883 O O . LEU A 1 501 ? -0.744 41.312 20.266 1 98.31 501 LEU A O 1
ATOM 3887 N N . PHE A 1 502 ? 0.087 43.094 19.109 1 98.56 502 PHE A N 1
ATOM 3888 C CA . PHE A 1 502 ? 1.139 42.281 18.5 1 98.56 502 PHE A CA 1
ATOM 3889 C C . PHE A 1 502 ? 2.496 42.969 18.656 1 98.56 502 PHE A C 1
ATOM 3891 O O . PHE A 1 502 ? 2.576 44.188 18.828 1 98.56 502 PHE A O 1
ATOM 3898 N N . LYS A 1 503 ? 3.512 42.188 18.609 1 97.88 503 LYS A N 1
ATOM 3899 C CA . LYS A 1 503 ? 4.883 42.688 18.578 1 97.88 503 LYS A CA 1
ATOM 3900 C C . LYS A 1 503 ? 5.648 42.125 17.391 1 97.88 503 LYS A C 1
ATOM 3902 O O . LYS A 1 503 ? 5.344 41.031 16.922 1 97.88 503 LYS A O 1
ATOM 3907 N N . ASN A 1 504 ? 6.539 42.906 16.891 1 97.44 504 ASN A N 1
ATOM 3908 C CA . ASN A 1 504 ? 7.359 42.5 15.742 1 97.44 504 ASN A CA 1
ATOM 3909 C C . ASN A 1 504 ? 8.492 41.562 16.156 1 97.44 504 ASN A C 1
ATOM 3911 O O . ASN A 1 504 ? 9.305 41.906 17.016 1 97.44 504 ASN A O 1
ATOM 3915 N N . VAL A 1 505 ? 8.508 40.406 15.547 1 96.44 505 VAL A N 1
ATOM 3916 C CA . VAL A 1 505 ? 9.57 39.469 15.836 1 96.44 505 VAL A CA 1
ATOM 3917 C C . VAL A 1 505 ? 10.227 39 14.539 1 96.44 505 VAL A C 1
ATOM 3919 O O . VAL A 1 505 ? 10.703 37.875 14.445 1 96.44 505 VAL A O 1
ATOM 3922 N N . THR A 1 506 ? 10.18 39.812 13.508 1 95.88 506 THR A N 1
ATOM 3923 C CA . THR A 1 506 ? 10.805 39.469 12.227 1 95.88 506 THR A CA 1
ATOM 3924 C C . THR A 1 506 ? 12.273 39.094 12.43 1 95.88 506 THR A C 1
ATOM 3926 O O . THR A 1 506 ? 13.016 39.812 13.102 1 95.88 506 THR A O 1
ATOM 3929 N N . TYR A 1 507 ? 12.602 38 11.922 1 91.75 507 TYR A N 1
ATOM 3930 C CA . TYR A 1 507 ? 13.953 37.469 12.086 1 91.75 507 TYR A CA 1
ATOM 3931 C C . TYR A 1 507 ? 14.406 36.719 10.836 1 91.75 507 TYR A C 1
ATOM 3933 O O . TYR A 1 507 ? 13.617 36.031 10.211 1 91.75 507 TYR A O 1
ATOM 3941 N N . PRO A 1 508 ? 15.617 36.938 10.469 1 87.56 508 PRO A N 1
ATOM 3942 C CA . PRO A 1 508 ? 16.156 36.188 9.328 1 87.56 508 PRO A CA 1
ATOM 3943 C C . PRO A 1 508 ? 16.516 34.75 9.68 1 87.56 508 PRO A C 1
ATOM 3945 O O . PRO A 1 508 ? 17.703 34.406 9.758 1 87.56 508 PRO A O 1
ATOM 3948 N N . TRP A 1 509 ? 15.57 33.938 9.891 1 85.69 509 TRP A N 1
ATOM 3949 C CA . TRP A 1 509 ? 15.773 32.531 10.25 1 85.69 509 TRP A CA 1
ATOM 3950 C C . TRP A 1 509 ? 16.75 31.875 9.289 1 85.69 509 TRP A C 1
ATOM 3952 O O . TRP A 1 509 ? 16.75 32.156 8.086 1 85.69 509 TRP A O 1
ATOM 3962 N N . PRO A 1 510 ? 17.547 30.828 9.797 1 78.56 510 PRO A N 1
ATOM 3963 C CA . PRO A 1 510 ? 18.5 30.141 8.906 1 78.56 510 PRO A CA 1
ATOM 3964 C C . PRO A 1 510 ? 17.812 29.25 7.875 1 78.56 510 PRO A C 1
ATOM 3966 O O . PRO A 1 510 ? 16.812 28.609 8.188 1 78.56 510 PRO A O 1
ATOM 3969 N N . SER A 1 511 ? 18.25 29.328 6.625 1 75.62 511 SER A N 1
ATOM 3970 C CA . SER A 1 511 ? 17.656 28.547 5.551 1 75.62 511 SER A CA 1
ATOM 3971 C C . SER A 1 511 ? 18.641 27.547 4.973 1 75.62 511 SER A C 1
ATOM 3973 O O . SER A 1 511 ? 18.312 26.797 4.047 1 75.62 511 SER A O 1
ATOM 3975 N N . ASN A 1 512 ? 19.812 27.438 5.52 1 74.19 512 ASN A N 1
ATOM 3976 C CA . ASN A 1 512 ? 20.844 26.641 4.859 1 74.19 512 ASN A CA 1
ATOM 3977 C C . ASN A 1 512 ? 21.406 25.562 5.789 1 74.19 512 ASN A C 1
ATOM 3979 O O . ASN A 1 512 ? 22.609 25.312 5.812 1 74.19 512 ASN A O 1
ATOM 3983 N N . LEU A 1 513 ? 20.531 24.922 6.531 1 80.56 513 LEU A N 1
ATOM 3984 C CA . LEU A 1 513 ? 20.938 23.781 7.344 1 80.56 513 LEU A CA 1
ATOM 3985 C C . LEU A 1 513 ? 20.562 22.469 6.652 1 80.56 513 LEU A C 1
ATOM 3987 O O . LEU A 1 513 ? 19.578 22.406 5.91 1 80.56 513 LEU A O 1
ATOM 3991 N N . ASP A 1 514 ? 21.484 21.547 6.926 1 86.31 514 ASP A N 1
ATOM 3992 C CA . ASP A 1 514 ? 21.125 20.219 6.438 1 86.31 514 ASP A CA 1
ATOM 3993 C C . ASP A 1 514 ? 19.891 19.688 7.16 1 86.31 514 ASP A C 1
ATOM 3995 O O . ASP A 1 514 ? 19.766 19.828 8.383 1 86.31 514 ASP A O 1
ATOM 3999 N N . GLY A 1 515 ? 19.078 19.141 6.297 1 89.12 515 GLY A N 1
ATOM 4000 C CA . GLY A 1 515 ? 18.016 18.406 6.973 1 89.12 515 GLY A CA 1
ATOM 4001 C C . GLY A 1 515 ? 16.625 18.922 6.633 1 89.12 515 GLY A C 1
ATOM 4002 O O . GLY A 1 515 ? 16.328 19.188 5.469 1 89.12 515 GLY A O 1
ATOM 4003 N N . ILE A 1 516 ? 15.836 19.031 7.602 1 89.38 516 ILE A N 1
ATOM 4004 C CA . ILE A 1 516 ? 14.43 19.391 7.508 1 89.38 516 ILE A CA 1
ATOM 4005 C C . ILE A 1 516 ? 14.297 20.891 7.285 1 89.38 516 ILE A C 1
ATOM 4007 O O . ILE A 1 516 ? 15.055 21.672 7.852 1 89.38 516 ILE A O 1
ATOM 4011 N N . PRO A 1 517 ? 13.32 21.203 6.422 1 87.81 517 PRO A N 1
ATOM 4012 C CA . PRO A 1 517 ? 13.062 22.641 6.293 1 87.81 517 PRO A CA 1
ATOM 4013 C C . PRO A 1 517 ? 12.812 23.312 7.637 1 87.81 517 PRO A C 1
ATOM 4015 O O . PRO A 1 517 ? 12.32 22.688 8.57 1 87.81 517 PRO A O 1
ATOM 4018 N N . PRO A 1 518 ? 13.195 24.594 7.621 1 88.38 518 PRO A N 1
ATOM 4019 C CA . PRO A 1 518 ? 12.945 25.312 8.875 1 88.38 518 PRO A CA 1
ATOM 4020 C C . PRO A 1 518 ? 11.461 25.344 9.242 1 88.38 518 PRO A C 1
ATOM 4022 O O . PRO A 1 518 ? 10.609 25.469 8.367 1 88.38 518 PRO A O 1
ATOM 4025 N N . ARG A 1 519 ? 11.297 25.391 10.531 1 90.44 519 ARG A N 1
ATOM 4026 C CA . ARG A 1 519 ? 9.945 25.406 11.078 1 90.44 519 ARG A CA 1
ATOM 4027 C C . ARG A 1 519 ? 9.219 26.703 10.703 1 90.44 519 ARG A C 1
ATOM 4029 O O . ARG A 1 519 ? 8.031 26.672 10.375 1 90.44 519 ARG A O 1
ATOM 4036 N N . LEU A 1 520 ? 10.008 27.797 10.75 1 92.25 520 LEU A N 1
ATOM 4037 C CA . LEU A 1 520 ? 9.469 29.125 10.477 1 92.25 520 LEU A CA 1
ATOM 4038 C C . LEU A 1 520 ? 10.016 29.688 9.164 1 92.25 520 LEU A C 1
ATOM 4040 O O . LEU A 1 520 ? 11.203 29.516 8.867 1 92.25 520 LEU A O 1
ATOM 4044 N N . HIS A 1 521 ? 9.219 30.391 8.422 1 89.62 521 HIS A N 1
ATOM 4045 C CA . HIS A 1 521 ? 9.625 30.922 7.133 1 89.62 521 HIS A CA 1
ATOM 4046 C C . HIS A 1 521 ? 10.219 32.312 7.277 1 89.62 521 HIS A C 1
ATOM 4048 O O . HIS A 1 521 ? 9.773 33.094 8.109 1 89.62 521 HIS A O 1
ATOM 4054 N N . ARG A 1 522 ? 11.117 32.5 6.395 1 89.19 522 ARG A N 1
ATOM 4055 C CA . ARG A 1 522 ? 11.602 33.875 6.258 1 89.19 522 ARG A CA 1
ATOM 4056 C C . ARG A 1 522 ? 10.672 34.688 5.367 1 89.19 522 ARG A C 1
ATOM 4058 O O . ARG A 1 522 ? 10.047 34.156 4.449 1 89.19 522 ARG A O 1
ATOM 4065 N N . VAL A 1 523 ? 10.672 35.969 5.688 1 92.75 523 VAL A N 1
ATOM 4066 C CA . VAL A 1 523 ? 9.82 36.844 4.867 1 92.75 523 VAL A CA 1
ATOM 4067 C C . VAL A 1 523 ? 10.688 37.75 4.012 1 92.75 523 VAL A C 1
ATOM 4069 O O . VAL A 1 523 ? 11.844 38.031 4.344 1 92.75 523 VAL A O 1
ATOM 4072 N N . ALA A 1 524 ? 10.141 38.219 2.92 1 90.75 524 ALA A N 1
ATOM 4073 C CA . ALA A 1 524 ? 10.828 39.125 2.012 1 90.75 524 ALA A CA 1
ATOM 4074 C C . ALA A 1 524 ? 11.062 40.5 2.672 1 90.75 524 ALA A C 1
ATOM 4076 O O . ALA A 1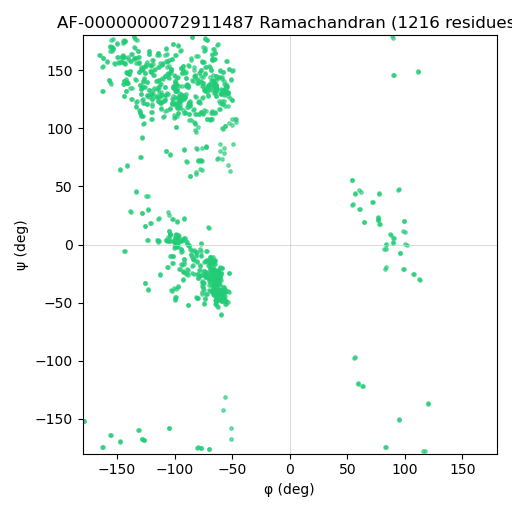 524 ? 10.375 40.844 3.629 1 90.75 524 ALA A O 1
ATOM 4077 N N . PRO A 1 525 ? 12.055 41.188 2.082 1 90.81 525 PRO A N 1
ATOM 4078 C CA . PRO A 1 525 ? 12.273 42.531 2.611 1 90.81 525 PRO A CA 1
ATOM 4079 C C . PRO A 1 525 ? 11.008 43.406 2.578 1 90.81 525 PRO A C 1
ATOM 4081 O O . PRO A 1 525 ? 10.266 43.344 1.599 1 90.81 525 PRO A O 1
ATOM 4084 N N . GLY A 1 526 ? 10.789 44.031 3.635 1 91.62 526 GLY A N 1
ATOM 4085 C CA . GLY A 1 526 ? 9.617 44.906 3.711 1 91.62 526 GLY A CA 1
ATOM 4086 C C . GLY A 1 526 ? 8.445 44.25 4.426 1 91.62 526 GLY A C 1
ATOM 4087 O O . GLY A 1 526 ? 7.551 44.938 4.914 1 91.62 526 GLY A O 1
ATOM 4088 N N . GLN A 1 527 ? 8.445 42.969 4.484 1 95 527 GLN A N 1
ATOM 4089 C CA . GLN A 1 527 ? 7.406 42.25 5.215 1 95 527 GLN A CA 1
ATOM 4090 C C . GLN A 1 527 ? 7.836 41.969 6.652 1 95 527 GLN A C 1
ATOM 4092 O O . GLN A 1 527 ? 9.031 41.906 6.949 1 95 527 GLN A O 1
ATOM 4097 N N . ARG A 1 528 ? 6.848 41.844 7.527 1 96.81 528 ARG A N 1
ATOM 4098 C CA . ARG A 1 528 ? 7.094 41.562 8.938 1 96.81 528 ARG A CA 1
ATOM 4099 C C . ARG A 1 528 ? 6.352 40.312 9.391 1 96.81 528 ARG A C 1
ATOM 4101 O O . ARG A 1 528 ? 5.375 39.906 8.758 1 96.81 528 ARG A O 1
ATOM 4108 N N . GLN A 1 529 ? 6.906 39.812 10.422 1 97.5 529 GLN A N 1
ATOM 4109 C CA . GLN A 1 529 ? 6.23 38.719 11.133 1 97.5 529 GLN A CA 1
ATOM 4110 C C . GLN A 1 529 ? 6.02 39.094 12.602 1 97.5 529 GLN A C 1
ATOM 4112 O O . GLN A 1 529 ? 6.957 39.5 13.289 1 97.5 529 GLN A O 1
ATOM 4117 N N . LEU A 1 530 ? 4.812 38.938 12.938 1 98.38 530 LEU A N 1
ATOM 4118 C CA . LEU A 1 530 ? 4.406 39.406 14.266 1 98.38 530 LEU A CA 1
ATOM 4119 C C . LEU A 1 530 ? 3.982 38.219 15.133 1 98.38 530 LEU A C 1
ATOM 4121 O O . LEU A 1 530 ? 3.785 37.125 14.633 1 98.38 530 LEU A O 1
ATOM 4125 N N . ILE A 1 531 ? 3.932 38.438 16.422 1 98.12 531 ILE A N 1
ATOM 4126 C CA . ILE A 1 531 ? 3.42 37.5 17.406 1 98.12 531 ILE A CA 1
ATOM 4127 C C . ILE A 1 531 ? 2.582 38.25 18.453 1 98.12 531 ILE A C 1
ATOM 4129 O O . ILE A 1 531 ? 2.65 39.5 18.531 1 98.12 531 ILE A O 1
ATOM 4133 N N . ALA A 1 532 ? 1.738 37.625 19.125 1 98.25 532 ALA A N 1
ATOM 4134 C CA . ALA A 1 532 ? 0.9 38.25 20.141 1 98.25 532 ALA A CA 1
ATOM 4135 C C . ALA A 1 532 ? 1.753 38.938 21.203 1 98.25 532 ALA A C 1
ATOM 4137 O O . ALA A 1 532 ? 2.701 38.312 21.719 1 98.25 532 ALA A O 1
ATOM 4138 N N . PHE A 1 533 ? 1.386 40.188 21.516 1 98 533 PHE A N 1
ATOM 4139 C CA . PHE A 1 533 ? 2.105 40.969 22.516 1 98 533 PHE A CA 1
ATOM 4140 C C . PHE A 1 533 ? 1.783 40.469 23.922 1 98 533 PHE A C 1
ATOM 4142 O O . PHE A 1 533 ? 2.68 40.344 24.75 1 98 533 PHE A O 1
ATOM 4149 N N . LEU A 1 534 ? 0.622 40.312 24.281 1 97.75 534 LEU A N 1
ATOM 4150 C CA . LEU A 1 534 ? 0.044 39.625 25.422 1 97.75 534 LEU A CA 1
ATOM 4151 C C . LEU A 1 534 ? -0.787 38.406 24.984 1 97.75 534 LEU A C 1
ATOM 4153 O O . LEU A 1 534 ? -1.062 38.25 23.797 1 97.75 534 LEU A O 1
ATOM 4157 N N . PRO A 1 535 ? -1.11 37.5 25.938 1 98.12 535 PRO A N 1
ATOM 4158 C CA . PRO A 1 535 ? -1.873 36.312 25.5 1 98.12 535 PRO A CA 1
ATOM 4159 C C . PRO A 1 535 ? -3.102 36.688 24.672 1 98.12 535 PRO A C 1
ATOM 4161 O O . PRO A 1 535 ? -3.912 37.531 25.109 1 98.12 535 PRO A O 1
ATOM 4164 N N . ALA A 1 536 ? -3.158 36.125 23.484 1 97.69 536 ALA A N 1
ATOM 4165 C CA . ALA A 1 536 ? -4.246 36.406 22.547 1 97.69 536 ALA A CA 1
ATOM 4166 C C . ALA A 1 536 ? -5.469 35.562 22.844 1 97.69 536 ALA A C 1
ATOM 4168 O O . ALA A 1 536 ? -5.457 34.344 22.609 1 97.69 536 ALA A O 1
ATOM 4169 N N . VAL A 1 537 ? -6.539 36.188 23.188 1 98.12 537 VAL A N 1
ATOM 4170 C CA . VAL A 1 537 ? -7.734 35.5 23.672 1 98.12 537 VAL A CA 1
ATOM 4171 C C . VAL A 1 537 ? -8.438 34.812 22.516 1 98.12 537 VAL A C 1
ATOM 4173 O O . VAL A 1 537 ? -9.086 33.781 22.703 1 98.12 537 VAL A O 1
ATOM 4176 N N . ILE A 1 538 ? -8.289 35.281 21.328 1 98.25 538 ILE A N 1
ATOM 4177 C CA . ILE A 1 538 ? -9.008 34.75 20.172 1 98.25 538 ILE A CA 1
ATOM 4178 C C . ILE A 1 538 ? -8.602 33.312 19.922 1 98.25 538 ILE A C 1
ATOM 4180 O O . ILE A 1 538 ? -9.367 32.531 19.359 1 98.25 538 ILE A O 1
ATOM 4184 N N . ASN A 1 539 ? -7.383 32.875 20.234 1 98.44 539 ASN A N 1
ATOM 4185 C CA . ASN A 1 539 ? -6.812 31.547 20.062 1 98.44 539 ASN A CA 1
ATOM 4186 C C . ASN A 1 539 ? -7.238 30.609 21.188 1 98.44 539 ASN A C 1
ATOM 4188 O O . ASN A 1 539 ? -6.398 30.109 21.938 1 98.44 539 ASN A O 1
ATOM 4192 N N . GLY A 1 540 ? -8.57 30.391 21.297 1 98.38 540 GLY A N 1
ATOM 4193 C CA . GLY A 1 540 ? -9.156 29.578 22.344 1 98.38 540 GLY A CA 1
ATOM 4194 C C . GLY A 1 540 ? -10.086 28.5 21.812 1 98.38 540 GLY A C 1
ATOM 4195 O O . GLY A 1 540 ? -10.023 28.141 20.625 1 98.38 540 GLY A O 1
ATOM 4196 N N . VAL A 1 541 ? -10.875 27.875 22.734 1 98.31 541 VAL A N 1
ATOM 4197 C CA . VAL A 1 541 ? -11.695 26.719 22.391 1 98.31 541 VAL A CA 1
ATOM 4198 C C . VAL A 1 541 ? -13.172 27.031 22.641 1 98.31 541 VAL A C 1
ATOM 4200 O O . VAL A 1 541 ? -13.547 27.422 23.75 1 98.31 541 VAL A O 1
ATOM 4203 N N . VAL A 1 542 ? -13.977 26.859 21.656 1 98.19 542 VAL A N 1
ATOM 4204 C CA . VAL A 1 542 ? -15.422 27.031 21.766 1 98.19 542 VAL A CA 1
ATOM 4205 C C . VAL A 1 542 ? -16.062 25.719 22.219 1 98.19 542 VAL A C 1
ATOM 4207 O O . VAL A 1 542 ? -15.891 24.688 21.578 1 98.19 542 VAL A O 1
ATOM 4210 N N . ILE A 1 543 ? -16.781 25.734 23.328 1 97.94 543 ILE A N 1
ATOM 4211 C CA . ILE A 1 543 ? -17.562 24.609 23.859 1 97.94 543 ILE A CA 1
ATOM 4212 C C . ILE A 1 543 ? -19 25.062 24.141 1 97.94 543 ILE A C 1
ATOM 4214 O O . ILE A 1 543 ? -19.297 25.531 25.234 1 97.94 543 ILE A O 1
ATOM 4218 N N . GLY A 1 544 ? -19.875 24.891 23.156 1 95.62 544 GLY A N 1
ATOM 4219 C CA . GLY A 1 544 ? -21.219 25.422 23.297 1 95.62 544 GLY A CA 1
ATOM 4220 C C . GLY A 1 544 ? -21.25 26.922 23.5 1 95.62 544 GLY A C 1
ATOM 4221 O O . GLY A 1 544 ? -20.734 27.672 22.672 1 95.62 544 GLY A O 1
ATOM 4222 N N . SER A 1 545 ? -21.781 27.375 24.625 1 96 545 SER A N 1
ATOM 4223 C CA . SER A 1 545 ? -21.844 28.797 24.953 1 96 545 SER A CA 1
ATOM 4224 C C . SER A 1 545 ? -20.688 29.203 25.859 1 96 545 SER A C 1
ATOM 4226 O O . SER A 1 545 ? -20.688 30.312 26.406 1 96 545 SER A O 1
ATOM 4228 N N . ASP A 1 546 ? -19.859 28.297 26.062 1 98.06 546 ASP A N 1
ATOM 4229 C CA . ASP A 1 546 ? -18.672 28.594 26.859 1 98.06 546 ASP A CA 1
ATOM 4230 C C . ASP A 1 546 ? -17.438 28.734 25.969 1 98.06 546 ASP A C 1
ATOM 4232 O O . ASP A 1 546 ? -17.359 28.141 24.891 1 98.06 546 ASP A O 1
ATOM 4236 N N . TYR A 1 547 ? -16.578 29.562 26.391 1 98.12 547 TYR A N 1
ATOM 4237 C CA . TYR A 1 547 ? -15.344 29.844 25.672 1 98.12 547 TYR A CA 1
ATOM 4238 C C . TYR A 1 547 ? -14.133 29.75 26.594 1 98.12 547 TYR A C 1
ATOM 4240 O O . TYR A 1 547 ? -14.055 30.469 27.578 1 98.12 547 TYR A O 1
ATOM 4248 N N . LEU A 1 548 ? -13.203 28.766 26.359 1 98.38 548 LEU A N 1
ATOM 4249 C CA . LEU A 1 548 ? -11.945 28.656 27.094 1 98.38 548 LEU A CA 1
ATOM 4250 C C . LEU A 1 548 ? -10.859 29.484 26.422 1 98.38 548 LEU A C 1
ATOM 4252 O O . LEU A 1 548 ? -10.5 29.234 25.266 1 98.38 548 LEU A O 1
ATOM 4256 N N . ALA A 1 549 ? -10.297 30.406 27.109 1 98.25 549 ALA A N 1
ATOM 4257 C CA . ALA A 1 549 ? -9.336 31.328 26.5 1 98.25 549 ALA A CA 1
ATOM 4258 C C . ALA A 1 549 ? -8.172 31.609 27.438 1 98.25 549 ALA A C 1
ATOM 4260 O O . ALA A 1 549 ? -8.289 31.422 28.656 1 98.25 549 ALA A O 1
ATOM 4261 N N . ALA A 1 550 ? -7.105 32.062 26.844 1 98.69 550 ALA A N 1
ATOM 4262 C CA . ALA A 1 550 ? -5.961 32.531 27.641 1 98.69 550 ALA A CA 1
ATOM 4263 C C . ALA A 1 550 ? -6.324 33.75 28.469 1 98.69 550 ALA A C 1
ATOM 4265 O O . ALA A 1 550 ? -7.027 34.656 28 1 98.69 550 ALA A O 1
ATOM 4266 N N . LYS A 1 551 ? -5.887 33.719 29.688 1 98.44 551 LYS A N 1
ATOM 4267 C CA . LYS A 1 551 ? -5.965 34.938 30.453 1 98.44 551 LYS A CA 1
ATOM 4268 C C . LYS A 1 551 ? -5.082 36.031 29.844 1 98.44 551 LYS A C 1
ATOM 4270 O O . LYS A 1 551 ? -3.893 35.812 29.609 1 98.44 551 LYS A O 1
ATOM 4275 N N . PRO A 1 552 ? -5.645 37.219 29.594 1 98.06 552 PRO A N 1
ATOM 4276 C CA . PRO A 1 552 ? -4.867 38.219 28.844 1 98.06 552 PRO A CA 1
ATOM 4277 C C . PRO A 1 552 ? -3.795 38.875 29.703 1 98.06 552 PRO A C 1
ATOM 4279 O O . PRO A 1 552 ? -2.783 39.344 29.172 1 98.06 552 PRO A O 1
ATOM 4282 N N . TRP A 1 553 ? -4.047 39.062 31.078 1 98.06 553 TRP A N 1
ATOM 4283 C CA . TRP A 1 553 ? -3.129 39.688 32 1 98.06 553 TRP A CA 1
ATOM 4284 C C . TRP A 1 553 ? -2.859 41.156 31.594 1 98.06 553 TRP A C 1
ATOM 4286 O O . TRP A 1 553 ? -1.705 41.562 31.547 1 98.06 553 TRP A O 1
ATOM 4296 N N . GLY A 1 554 ? -3.918 41.844 31.266 1 98 554 GLY A N 1
ATOM 4297 C CA . GLY A 1 554 ? -3.789 43.25 30.906 1 98 554 GLY A CA 1
ATOM 4298 C C . GLY A 1 554 ? -3.598 44.188 32.094 1 98 554 GLY A C 1
ATOM 4299 O O . GLY A 1 554 ? -3.447 43.688 33.219 1 98 554 GLY A O 1
ATOM 4300 N N . PRO A 1 555 ? -3.566 45.531 31.828 1 98.12 555 PRO A N 1
ATOM 4301 C CA . PRO A 1 555 ? -3.373 46.469 32.906 1 98.12 555 PRO A CA 1
ATOM 4302 C C . PRO A 1 555 ? -4.523 46.469 33.938 1 98.12 555 PRO A C 1
ATOM 4304 O O . PRO A 1 555 ? -5.691 46.375 33.531 1 98.12 555 PRO A O 1
ATOM 4307 N N . ILE A 1 556 ? -4.094 46.625 35.219 1 98.25 556 ILE A N 1
ATOM 4308 C CA . ILE A 1 556 ? -5.098 46.75 36.281 1 98.25 556 ILE A CA 1
ATOM 4309 C C . ILE A 1 556 ? -5.41 48.25 36.5 1 98.25 556 ILE A C 1
ATOM 4311 O O . ILE A 1 556 ? -4.543 49 36.906 1 98.25 556 ILE A O 1
ATOM 4315 N N . VAL A 1 557 ? -6.59 48.625 36.188 1 97.94 557 VAL A N 1
ATOM 4316 C CA . VAL A 1 557 ? -7.094 49.969 36.375 1 97.94 557 VAL A CA 1
ATOM 4317 C C . VAL A 1 557 ? -8.312 49.938 37.312 1 97.94 557 VAL A C 1
ATOM 4319 O O . VAL A 1 557 ? -9.297 49.25 37.031 1 97.94 557 VAL A O 1
ATOM 4322 N N . ASP A 1 558 ? -8.203 50.625 38.438 1 96.56 558 ASP A N 1
ATOM 4323 C CA . ASP A 1 558 ? -9.25 50.656 39.438 1 96.56 558 ASP A CA 1
ATOM 4324 C C . ASP A 1 558 ? -9.641 49.219 39.875 1 96.56 558 ASP A C 1
ATOM 4326 O O . ASP A 1 558 ? -10.82 48.906 39.969 1 96.56 558 ASP A O 1
ATOM 4330 N N . GLY A 1 559 ? -8.711 48.375 39.906 1 96.62 559 GLY A N 1
ATOM 4331 C CA . GLY A 1 559 ? -8.867 47.062 40.438 1 96.62 559 GLY A CA 1
ATOM 4332 C C . GLY A 1 559 ? -9.312 46.031 39.438 1 96.62 559 GLY A C 1
ATOM 4333 O O . GLY A 1 559 ? -9.508 44.844 39.75 1 96.62 559 GLY A O 1
ATOM 4334 N N . GLN A 1 560 ? -9.375 46.5 38.188 1 97.38 560 GLN A N 1
ATOM 4335 C CA . GLN A 1 560 ? -9.883 45.562 37.156 1 97.38 560 GLN A CA 1
ATOM 4336 C C . GLN A 1 560 ? -8.914 45.469 35.969 1 97.38 560 GLN A C 1
ATOM 4338 O O . GLN A 1 560 ? -8.32 46.469 35.562 1 97.38 560 GLN A O 1
ATOM 4343 N N . ASP A 1 561 ? -8.828 44.219 35.531 1 98.25 561 ASP A N 1
ATOM 4344 C CA . ASP A 1 561 ? -8.109 44.062 34.25 1 98.25 561 ASP A CA 1
ATOM 4345 C C . ASP A 1 561 ? -8.938 44.531 33.094 1 98.25 561 ASP A C 1
ATOM 4347 O O . ASP A 1 561 ? -9.945 43.938 32.719 1 98.25 561 ASP A O 1
ATOM 4351 N N . ILE A 1 562 ? -8.508 45.562 32.406 1 98.19 562 ILE A N 1
ATOM 4352 C CA . ILE A 1 562 ? -9.344 46.25 31.438 1 98.19 562 ILE A CA 1
ATOM 4353 C C . ILE A 1 562 ? -9.438 45.406 30.156 1 98.19 562 ILE A C 1
ATOM 4355 O O . ILE A 1 562 ? -10.391 45.531 29.391 1 98.19 562 ILE A O 1
ATOM 4359 N N . PHE A 1 563 ? -8.445 44.562 29.891 1 98.44 563 PHE A N 1
ATOM 4360 C CA . PHE A 1 563 ? -8.531 43.688 28.734 1 98.44 563 PHE A CA 1
ATOM 4361 C C . PHE A 1 563 ? -9.484 42.531 29.016 1 98.44 563 PHE A C 1
ATOM 4363 O O . PHE A 1 563 ? -10.258 42.125 28.141 1 98.44 563 PHE A O 1
ATOM 4370 N N . GLU A 1 564 ? -9.406 41.938 30.219 1 98.06 564 GLU A N 1
ATOM 4371 C CA . GLU A 1 564 ? -10.352 40.875 30.578 1 98.06 564 GLU A CA 1
ATOM 4372 C C . GLU A 1 564 ? -11.789 41.375 30.453 1 98.06 564 GLU A C 1
ATOM 4374 O O . GLU A 1 564 ? -12.656 40.656 29.938 1 98.06 564 GLU A O 1
ATOM 4379 N N . GLU A 1 565 ? -12.008 42.562 30.938 1 98 565 GLU A N 1
ATOM 4380 C CA . GLU A 1 565 ? -13.352 43.156 30.875 1 98 565 GLU A CA 1
ATOM 4381 C C . GLU A 1 565 ? -13.797 43.344 29.422 1 98 565 GLU A C 1
ATOM 4383 O O . GLU A 1 565 ? -14.945 43.031 29.078 1 98 565 GLU A O 1
ATOM 4388 N N . ALA A 1 566 ? -12.961 43.844 28.625 1 98.44 566 ALA A N 1
ATOM 4389 C CA . ALA A 1 566 ? -13.281 44.062 27.219 1 98.44 566 ALA A CA 1
ATOM 4390 C C . ALA A 1 566 ? -13.602 42.75 26.516 1 98.44 566 ALA A C 1
ATOM 4392 O O . ALA A 1 566 ? -14.508 42.688 25.688 1 98.44 566 ALA A O 1
ATOM 4393 N N . VAL A 1 567 ? -12.828 41.719 26.797 1 98.5 567 VAL A N 1
ATOM 4394 C CA . VAL A 1 567 ? -13.023 40.406 26.203 1 98.5 567 VAL A CA 1
ATOM 4395 C C . VAL A 1 567 ? -14.375 39.844 26.625 1 98.5 567 VAL A C 1
ATOM 4397 O O . VAL A 1 567 ? -15.125 39.312 25.797 1 98.5 567 VAL A O 1
ATOM 4400 N N . ARG A 1 568 ? -14.688 39.906 27.906 1 98.44 568 ARG A N 1
ATOM 4401 C CA . ARG A 1 568 ? -15.984 39.469 28.391 1 98.44 568 ARG A CA 1
ATOM 4402 C C . ARG A 1 568 ? -17.125 40.188 27.688 1 98.44 568 ARG A C 1
ATOM 4404 O O . ARG A 1 568 ? -18.156 39.594 27.391 1 98.44 568 ARG A O 1
ATOM 4411 N N . ASP A 1 569 ? -16.906 41.438 27.484 1 98.12 569 ASP A N 1
ATOM 4412 C CA . ASP A 1 569 ? -17.922 42.25 26.812 1 98.12 569 ASP A CA 1
ATOM 4413 C C . ASP A 1 569 ? -18.141 41.781 25.391 1 98.12 569 ASP A C 1
ATOM 4415 O O . ASP A 1 569 ? -19.281 41.625 24.938 1 98.12 569 ASP A O 1
ATOM 4419 N N . VAL A 1 570 ? -17.094 41.562 24.656 1 98.38 570 VAL A N 1
ATOM 4420 C CA . VAL A 1 570 ? -17.172 41.156 23.266 1 98.38 570 VAL A CA 1
ATOM 4421 C C . VAL A 1 570 ? -17.844 39.812 23.141 1 98.38 570 VAL A C 1
ATOM 4423 O O . VAL A 1 570 ? -18.797 39.625 22.375 1 98.38 570 VAL A O 1
ATOM 4426 N N . TYR A 1 571 ? -17.375 38.781 23.875 1 98.56 571 TYR A N 1
ATOM 4427 C CA . TYR A 1 571 ? -17.938 37.438 23.797 1 98.56 571 TYR A CA 1
ATOM 4428 C C . TYR A 1 571 ? -19.344 37.406 24.391 1 98.56 571 TYR A C 1
ATOM 4430 O O . TYR A 1 571 ? -20.188 36.625 23.969 1 98.56 571 TYR A O 1
ATOM 4438 N N . GLY A 1 572 ? -19.562 38.312 25.344 1 98.31 572 GLY A N 1
ATOM 4439 C CA . GLY A 1 572 ? -20.906 38.438 25.891 1 98.31 572 GLY A CA 1
ATOM 4440 C C . GLY A 1 572 ? -21.938 38.844 24.859 1 98.31 572 GLY A C 1
ATOM 4441 O O . GLY A 1 572 ? -23.109 38.5 24.984 1 98.31 572 GLY A O 1
ATOM 4442 N N . GLN A 1 573 ? -21.516 39.625 23.875 1 97.75 573 GLN A N 1
ATOM 4443 C CA . GLN A 1 573 ? -22.422 40.031 22.797 1 97.75 573 GLN A CA 1
ATOM 4444 C C . GLN A 1 573 ? -22.953 38.812 22.047 1 97.75 573 GLN A C 1
ATOM 4446 O O . GLN A 1 573 ? -24.016 38.875 21.438 1 97.75 573 GLN A O 1
ATOM 4451 N N . ALA A 1 574 ? -22.234 37.75 22.078 1 97.81 574 ALA A N 1
ATOM 4452 C CA . ALA A 1 574 ? -22.641 36.5 21.438 1 97.81 574 ALA A CA 1
ATOM 4453 C C . ALA A 1 574 ? -23.281 35.531 22.438 1 97.81 574 ALA A C 1
ATOM 4455 O O . ALA A 1 574 ? -23.562 34.375 22.109 1 97.81 574 ALA A O 1
ATOM 4456 N N . GLY A 1 575 ? -23.438 36 23.641 1 97 575 GLY A N 1
ATOM 4457 C CA . GLY A 1 575 ? -24.016 35.156 24.672 1 97 575 GLY A CA 1
ATOM 4458 C C . GLY A 1 575 ? -23.031 34.125 25.203 1 97 575 GLY A C 1
ATOM 4459 O O . GLY A 1 575 ? -23.453 33.094 25.766 1 97 575 GLY A O 1
ATOM 4460 N N . MET A 1 576 ? -21.797 34.344 25.078 1 97.62 576 MET A N 1
ATOM 4461 C CA . MET A 1 576 ? -20.781 33.406 25.484 1 97.62 576 MET A CA 1
ATOM 4462 C C . MET A 1 576 ? -20.234 33.75 26.875 1 97.62 576 MET A C 1
ATOM 4464 O O . MET A 1 576 ? -20.094 34.938 27.203 1 97.62 576 MET A O 1
ATOM 4468 N N . LYS A 1 577 ? -19.922 32.719 27.656 1 98 577 LYS A N 1
ATOM 4469 C CA . LYS A 1 577 ? -19.203 32.875 28.906 1 98 577 LYS A CA 1
ATOM 4470 C C . LYS A 1 577 ? -17.734 32.5 28.75 1 98 577 LYS A C 1
ATOM 4472 O O . LYS A 1 577 ? -17.406 31.391 28.312 1 98 577 LYS A O 1
ATOM 4477 N N . VAL A 1 578 ? -16.922 33.406 29.172 1 98.38 578 VAL A N 1
ATOM 4478 C CA . VAL A 1 578 ? -15.484 33.188 28.984 1 98.38 578 VAL A CA 1
ATOM 4479 C C . VAL A 1 578 ? -14.875 32.594 30.25 1 98.38 578 VAL A C 1
ATOM 4481 O O . VAL A 1 578 ? -15.148 33.062 31.344 1 98.38 578 VAL A O 1
ATOM 4484 N N . HIS A 1 579 ? -14.117 31.531 30.094 1 98.5 579 HIS A N 1
ATOM 4485 C CA . HIS A 1 579 ? -13.297 30.922 31.141 1 98.5 579 HIS A CA 1
ATOM 4486 C C . HIS A 1 579 ? -11.812 31.109 30.844 1 98.5 579 HIS A C 1
ATOM 4488 O O . HIS A 1 579 ? -11.297 30.578 29.844 1 98.5 579 HIS A O 1
ATOM 4494 N N . PHE A 1 580 ? -11.148 31.828 31.719 1 98.38 580 PHE A N 1
ATOM 4495 C CA . PHE A 1 580 ? -9.75 32.156 31.469 1 98.38 580 PHE A CA 1
ATOM 4496 C C . PHE A 1 580 ? -8.828 31.062 32.031 1 98.38 580 PHE A C 1
ATOM 4498 O O . PHE A 1 580 ? -9.055 30.562 33.125 1 98.38 580 PHE A O 1
ATOM 4505 N N . VAL A 1 581 ? -7.832 30.688 31.266 1 98.62 581 VAL A N 1
ATOM 4506 C CA . VAL A 1 581 ? -6.781 29.75 31.625 1 98.62 581 VAL A CA 1
ATOM 4507 C C . VAL A 1 581 ? -5.418 30.438 31.531 1 98.62 581 VAL A C 1
ATOM 4509 O O . VAL A 1 581 ? -5.098 31.047 30.516 1 98.62 581 VAL A O 1
ATOM 4512 N N . ASP A 1 582 ? -4.617 30.328 32.562 1 98.06 582 ASP A N 1
ATOM 4513 C CA . ASP A 1 582 ? -3.279 30.906 32.5 1 98.06 582 ASP A CA 1
ATOM 4514 C C . ASP A 1 582 ? -2.348 30.062 31.641 1 98.06 582 ASP A C 1
ATOM 4516 O O . ASP A 1 582 ? -1.982 28.953 32.031 1 98.06 582 ASP A O 1
ATOM 4520 N N . ASP A 1 583 ? -1.953 30.609 30.516 1 97.81 583 ASP A N 1
ATOM 4521 C CA . ASP A 1 583 ? -1.018 29.891 29.656 1 97.81 583 ASP A CA 1
ATOM 4522 C C . ASP A 1 583 ? 0.206 30.75 29.344 1 97.81 583 ASP A C 1
ATOM 4524 O O . ASP A 1 583 ? 0.906 30.5 28.359 1 97.81 583 ASP A O 1
ATOM 4528 N N . PHE A 1 584 ? 0.435 31.812 30.078 1 97.25 584 PHE A N 1
ATOM 4529 C CA . PHE A 1 584 ? 1.456 32.812 29.781 1 97.25 584 PHE A CA 1
ATOM 4530 C C . PHE A 1 584 ? 2.818 32.156 29.609 1 97.25 584 PHE A C 1
ATOM 4532 O O . PHE A 1 584 ? 3.473 32.312 28.578 1 97.25 584 PHE A O 1
ATOM 4539 N N . MET A 1 585 ? 3.182 31.297 30.594 1 95.69 585 MET A N 1
ATOM 4540 C CA . MET A 1 585 ? 4.527 30.75 30.578 1 95.69 585 MET A CA 1
ATOM 4541 C C . MET A 1 585 ? 4.555 29.406 29.844 1 95.69 585 MET A C 1
ATOM 4543 O O . MET A 1 585 ? 5.613 28.953 29.422 1 95.69 585 MET A O 1
ATOM 4547 N N . SER A 1 586 ? 3.453 28.734 29.766 1 95.44 586 SER A N 1
ATOM 4548 C CA . SER A 1 586 ? 3.418 27.422 29.109 1 95.44 586 SER A CA 1
ATOM 4549 C C . SER A 1 586 ? 3.367 27.578 27.594 1 95.44 586 SER A C 1
ATOM 4551 O O . SER A 1 586 ? 4.129 26.922 26.875 1 95.44 586 SER A O 1
ATOM 4553 N N . HIS A 1 587 ? 2.498 28.469 27.078 1 97.12 587 HIS A N 1
ATOM 4554 C CA . HIS A 1 587 ? 2.266 28.484 25.641 1 97.12 587 HIS A CA 1
ATOM 4555 C C . HIS A 1 587 ? 2.553 29.859 25.047 1 97.12 587 HIS A C 1
ATOM 4557 O O . HIS A 1 587 ? 3.201 29.969 24.016 1 97.12 587 HIS A O 1
ATOM 4563 N N . HIS A 1 588 ? 2.215 30.938 25.688 1 97.44 588 HIS A N 1
ATOM 4564 C CA . HIS A 1 588 ? 2.281 32.281 25.109 1 97.44 588 HIS A CA 1
ATOM 4565 C C . HIS A 1 588 ? 3.719 32.656 24.797 1 97.44 588 HIS A C 1
ATOM 4567 O O . HIS A 1 588 ? 4.012 33.125 23.688 1 97.44 588 HIS A O 1
ATOM 4573 N N . VAL A 1 589 ? 4.605 32.469 25.719 1 96.56 589 VAL A N 1
ATOM 4574 C CA . VAL A 1 589 ? 5.988 32.906 25.516 1 96.56 589 VAL A CA 1
ATOM 4575 C C . VAL A 1 589 ? 6.625 32.031 24.422 1 96.56 589 VAL A C 1
ATOM 4577 O O . VAL A 1 589 ? 7.68 32.406 23.875 1 96.56 589 VAL A O 1
ATOM 4580 N N . ASN A 1 590 ? 5.891 30.938 24.109 1 95.19 590 ASN A N 1
ATOM 4581 C CA . ASN A 1 590 ? 6.402 30.062 23.062 1 95.19 590 ASN A CA 1
ATOM 4582 C C . ASN A 1 590 ? 5.629 30.219 21.766 1 95.19 590 ASN A C 1
ATOM 4584 O O . ASN A 1 590 ? 5.824 29.453 20.812 1 95.19 590 ASN A O 1
ATOM 4588 N N . GLY A 1 591 ? 4.738 31.156 21.703 1 95.62 591 GLY A N 1
ATOM 4589 C CA . GLY A 1 591 ? 4.133 31.547 20.438 1 95.62 591 GLY A CA 1
ATOM 4590 C C . GLY A 1 591 ? 2.768 30.922 20.219 1 95.62 591 GLY A C 1
ATOM 4591 O O . GLY A 1 591 ? 2.307 30.812 19.078 1 95.62 591 GLY A O 1
ATOM 4592 N N . GLY A 1 592 ? 2.111 30.469 21.266 1 96.88 592 GLY A N 1
ATOM 4593 C CA . GLY A 1 592 ? 0.784 29.891 21.156 1 96.88 592 GLY A CA 1
ATOM 4594 C C . GLY A 1 592 ? -0.113 30.219 22.328 1 96.88 592 GLY A C 1
ATOM 4595 O O . GLY A 1 592 ? 0.307 30.891 23.266 1 96.88 592 GLY A O 1
ATOM 4596 N N . GLU A 1 593 ? -1.322 29.797 22.234 1 98.38 593 GLU A N 1
ATOM 4597 C CA . GLU A 1 593 ? -2.299 29.984 23.297 1 98.38 593 GLU A CA 1
ATOM 4598 C C . GLU A 1 593 ? -3.039 28.688 23.625 1 98.38 593 GLU A C 1
ATOM 4600 O O . GLU A 1 593 ? -2.545 27.609 23.328 1 98.38 593 GLU A O 1
ATOM 4605 N N . VAL A 1 594 ? -4.199 28.781 24.25 1 98.56 594 VAL A N 1
ATOM 4606 C CA . VAL A 1 594 ? -5 27.672 24.734 1 98.56 594 VAL A CA 1
ATOM 4607 C C . VAL A 1 594 ? -5.367 26.734 23.578 1 98.56 594 VAL A C 1
ATOM 4609 O O . VAL A 1 594 ? -5.246 25.516 23.703 1 98.56 594 VAL A O 1
ATOM 4612 N N . HIS A 1 595 ? -5.781 27.266 22.469 1 98.5 595 HIS A N 1
ATOM 4613 C CA . HIS A 1 595 ? -6.172 26.453 21.328 1 98.5 595 HIS A CA 1
ATOM 4614 C C . HIS A 1 595 ? -5 25.609 20.828 1 98.5 595 HIS A C 1
ATOM 4616 O O . HIS A 1 595 ? -5.168 24.422 20.516 1 98.5 595 HIS A O 1
ATOM 4622 N N . CYS A 1 596 ? -3.779 26.172 20.812 1 98.12 596 CYS A N 1
ATOM 4623 C CA . CYS A 1 596 ? -2.588 25.469 20.359 1 98.12 596 CYS A CA 1
ATOM 4624 C C . CYS A 1 596 ? -2.248 24.312 21.297 1 98.12 596 CYS A C 1
ATOM 4626 O O . CYS A 1 596 ? -1.704 23.297 20.859 1 98.12 596 CYS A O 1
ATOM 4628 N N . GLY A 1 597 ? -2.559 24.547 22.547 1 98.19 597 GLY A N 1
ATOM 4629 C CA . GLY A 1 597 ? -2.199 23.562 23.562 1 98.19 597 GLY A CA 1
ATOM 4630 C C . GLY A 1 597 ? -3.27 22.516 23.781 1 98.19 597 GLY A C 1
ATOM 4631 O O . GLY A 1 597 ? -3.135 21.656 24.656 1 98.19 597 GLY A O 1
ATOM 4632 N N . THR A 1 598 ? -4.34 22.578 23.031 1 98.5 598 THR A N 1
ATOM 4633 C CA . THR A 1 598 ? -5.445 21.641 23.156 1 98.5 598 THR A CA 1
ATOM 4634 C C . THR A 1 598 ? -5.902 21.156 21.781 1 98.5 598 THR A C 1
ATOM 4636 O O . THR A 1 598 ? -5.422 21.625 20.766 1 98.5 598 THR A O 1
ATOM 4639 N N . ASN A 1 599 ? -6.695 20.203 21.766 1 98.12 599 ASN A N 1
ATOM 4640 C CA . ASN A 1 599 ? -7.484 19.719 20.641 1 98.12 599 ASN A CA 1
ATOM 4641 C C . ASN A 1 599 ? -8.844 19.188 21.094 1 98.12 599 ASN A C 1
ATOM 4643 O O . ASN A 1 599 ? -9.086 19.047 22.297 1 98.12 599 ASN A O 1
ATOM 4647 N N . THR A 1 600 ? -9.734 19.094 20.203 1 98.19 600 THR A N 1
ATOM 4648 C CA . THR A 1 600 ? -11.062 18.641 20.594 1 98.19 600 THR A CA 1
ATOM 4649 C C . THR A 1 600 ? -11.531 17.516 19.688 1 98.19 600 THR A C 1
ATOM 4651 O O . THR A 1 600 ? -11.266 17.516 18.484 1 98.19 600 THR A O 1
ATOM 4654 N N . LEU A 1 601 ? -12.109 16.516 20.25 1 98 601 LEU A N 1
ATOM 4655 C CA . LEU A 1 601 ? -12.922 15.531 19.531 1 98 601 LEU A CA 1
ATOM 4656 C C . LEU A 1 601 ? -14.406 15.867 19.641 1 98 601 LEU A C 1
ATOM 4658 O O . LEU A 1 601 ? -14.953 15.922 20.75 1 98 601 LEU A O 1
ATOM 4662 N N . ARG A 1 602 ? -15 16.125 18.562 1 97.88 602 ARG A N 1
ATOM 4663 C CA . ARG A 1 602 ? -16.391 16.594 18.531 1 97.88 602 ARG A CA 1
ATOM 4664 C C . ARG A 1 602 ? -17.312 15.492 18.031 1 97.88 602 ARG A C 1
ATOM 4666 O O . ARG A 1 602 ? -16.859 14.453 17.562 1 97.88 602 ARG A O 1
ATOM 4673 N N . ASP A 1 603 ? -18.578 15.703 18.172 1 95.81 603 ASP A N 1
ATOM 4674 C CA . ASP A 1 603 ? -19.594 14.734 17.797 1 95.81 603 ASP A CA 1
ATOM 4675 C C . ASP A 1 603 ? -19.531 14.438 16.297 1 95.81 603 ASP A C 1
ATOM 4677 O O . ASP A 1 603 ? -19.703 15.344 15.469 1 95.81 603 ASP A O 1
ATOM 4681 N N . ALA A 1 604 ? -19.359 13.148 15.969 1 93.69 604 ALA A N 1
ATOM 4682 C CA . ALA A 1 604 ? -19.141 12.719 14.586 1 93.69 604 ALA A CA 1
ATOM 4683 C C . ALA A 1 604 ? -20.438 12.211 13.961 1 93.69 604 ALA A C 1
ATOM 4685 O O . ALA A 1 604 ? -20.453 11.773 12.812 1 93.69 604 ALA A O 1
ATOM 4686 N N . THR A 1 605 ? -21.531 12.188 14.719 1 92.31 605 THR A N 1
ATOM 4687 C CA . THR A 1 605 ? -22.812 11.68 14.211 1 92.31 605 THR A CA 1
ATOM 4688 C C . THR A 1 605 ? -23.516 12.734 13.359 1 92.31 605 THR A C 1
ATOM 4690 O O . THR A 1 605 ? -24.531 13.281 13.766 1 92.31 605 THR A O 1
ATOM 4693 N N . VAL A 1 606 ? -22.984 12.969 12.188 1 92 606 VAL A N 1
ATOM 4694 C CA . VAL A 1 606 ? -23.438 14.031 11.297 1 92 606 VAL A CA 1
ATOM 4695 C C . VAL A 1 606 ? -23.938 13.422 9.984 1 92 606 VAL A C 1
ATOM 4697 O O . VAL A 1 606 ? -23.297 12.531 9.422 1 92 606 VAL A O 1
ATOM 4700 N N . GLU A 1 607 ? -25.109 13.812 9.562 1 93.94 607 GLU A N 1
ATOM 4701 C CA . GLU A 1 607 ? -25.641 13.469 8.242 1 93.94 607 GLU A CA 1
ATOM 4702 C C . GLU A 1 607 ? -25.203 14.484 7.195 1 93.94 607 GLU A C 1
ATOM 4704 O O . GLU A 1 607 ? -25.734 15.594 7.125 1 93.94 607 GLU A O 1
ATOM 4709 N N . TRP A 1 608 ? -24.297 14.102 6.348 1 93.94 608 TRP A N 1
ATOM 4710 C CA . TRP A 1 608 ? -23.75 15.047 5.379 1 93.94 608 TRP A CA 1
ATOM 4711 C C . TRP A 1 608 ? -24.516 14.977 4.062 1 93.94 608 TRP A C 1
ATOM 4713 O O . TRP A 1 608 ? -24.422 15.883 3.227 1 93.94 608 TRP A O 1
ATOM 4723 N N . TRP A 1 609 ? -25.328 13.992 3.639 1 90.56 609 TRP A N 1
ATOM 4724 C CA . TRP A 1 609 ? -25.984 13.734 2.363 1 90.56 609 TRP A CA 1
ATOM 4725 C C . TRP A 1 609 ? -27.344 14.422 2.299 1 90.56 609 TRP A C 1
ATOM 4727 O O . TRP A 1 609 ? -28.016 14.398 1.265 1 90.56 609 TRP A O 1
ATOM 4737 N N . SER A 1 610 ? -27.891 15.148 3.244 1 74.75 610 SER A N 1
ATOM 4738 C CA . SER A 1 610 ? -29.219 15.742 3.174 1 74.75 610 SER A CA 1
ATOM 4739 C C . SER A 1 610 ? -29.203 17.047 2.379 1 74.75 610 SER A C 1
ATOM 4741 O O . SER A 1 610 ? -28.172 17.719 2.287 1 74.75 610 SER A O 1
ATOM 4743 N N . MET B 1 1 ? 0.608 26.938 -26.328 1 21.23 1 MET B N 1
ATOM 4744 C CA . MET B 1 1 ? 1.967 27.453 -26.25 1 21.23 1 MET B CA 1
ATOM 4745 C C . MET B 1 1 ? 2.984 26.328 -26.141 1 21.23 1 MET B C 1
ATOM 4747 O O . MET B 1 1 ? 2.812 25.406 -25.344 1 21.23 1 MET B O 1
ATOM 4751 N N . ARG B 1 2 ? 3.77 26.172 -27.266 1 22.09 2 ARG B N 1
ATOM 4752 C CA . ARG B 1 2 ? 4.758 25.188 -27.719 1 22.09 2 ARG B CA 1
ATOM 4753 C C . ARG B 1 2 ? 5.938 25.125 -26.75 1 22.09 2 ARG B C 1
ATOM 4755 O O . ARG B 1 2 ? 6.648 26.109 -26.562 1 22.09 2 ARG B O 1
ATOM 4762 N N . THR B 1 3 ? 5.734 24.406 -25.688 1 25.89 3 THR B N 1
ATOM 4763 C CA . THR B 1 3 ? 6.668 24.25 -24.578 1 25.89 3 THR B CA 1
ATOM 4764 C C . THR B 1 3 ? 8.047 23.828 -25.094 1 25.89 3 THR B C 1
ATOM 4766 O O . THR B 1 3 ? 8.242 22.688 -25.5 1 25.89 3 THR B O 1
ATOM 4769 N N . GLY B 1 4 ? 8.625 24.781 -25.906 1 23.78 4 GLY B N 1
ATOM 4770 C CA . GLY B 1 4 ? 9.938 24.594 -26.5 1 23.78 4 GLY B CA 1
ATOM 4771 C C . GLY B 1 4 ? 10.992 24.172 -25.5 1 23.78 4 GLY B C 1
ATOM 4772 O O . GLY B 1 4 ? 11.141 24.781 -24.438 1 23.78 4 GLY B O 1
ATOM 4773 N N . TRP B 1 5 ? 11.422 22.922 -25.547 1 26.2 5 TRP B N 1
ATOM 4774 C CA . TRP B 1 5 ? 12.43 22.203 -24.781 1 26.2 5 TRP B CA 1
ATOM 4775 C C . TRP B 1 5 ? 13.797 22.875 -24.922 1 26.2 5 TRP B C 1
ATOM 4777 O O . TRP B 1 5 ? 14.336 22.953 -26.031 1 26.2 5 TRP B O 1
ATOM 4787 N N . LEU B 1 6 ? 13.953 24 -24.266 1 28.19 6 LEU B N 1
ATOM 4788 C CA . LEU B 1 6 ? 15.312 24.531 -24.312 1 28.19 6 LEU B CA 1
ATOM 4789 C C . LEU B 1 6 ? 16.328 23.438 -24 1 28.19 6 LEU B C 1
ATOM 4791 O O . LEU B 1 6 ? 16.172 22.703 -23.016 1 28.19 6 LEU B O 1
ATOM 4795 N N . TYR B 1 7 ? 17.047 23.031 -25.062 1 29.36 7 TYR B N 1
ATOM 4796 C CA . TYR B 1 7 ? 18.156 22.062 -25.062 1 29.36 7 TYR B CA 1
ATOM 4797 C C . TYR B 1 7 ? 19.266 22.516 -24.125 1 29.36 7 TYR B C 1
ATOM 4799 O O . TYR B 1 7 ? 19.812 23.609 -24.281 1 29.36 7 TYR B O 1
ATOM 4807 N N . PRO B 1 8 ? 19.297 21.969 -22.938 1 32.38 8 PRO B N 1
ATOM 4808 C CA . PRO B 1 8 ? 20.422 22.375 -22.078 1 32.38 8 PRO B CA 1
ATOM 4809 C C . PRO B 1 8 ? 21.766 22.188 -22.75 1 32.38 8 PRO B C 1
ATOM 4811 O O . PRO B 1 8 ? 21.922 21.312 -23.609 1 32.38 8 PRO B O 1
ATOM 4814 N N . ILE B 1 9 ? 22.516 23.219 -22.938 1 31.56 9 ILE B N 1
ATOM 4815 C CA . ILE B 1 9 ? 23.906 23.25 -23.375 1 31.56 9 ILE B CA 1
ATOM 4816 C C . ILE B 1 9 ? 24.734 22.297 -22.531 1 31.56 9 ILE B C 1
ATOM 4818 O O . ILE B 1 9 ? 24.859 22.469 -21.312 1 31.56 9 ILE B O 1
ATOM 4822 N N . PHE B 1 10 ? 25.031 21.125 -23.141 1 29.92 10 PHE B N 1
ATOM 4823 C CA . PHE B 1 10 ? 25.922 20.109 -22.609 1 29.92 10 PHE B CA 1
ATOM 4824 C C . PHE B 1 10 ? 27.375 20.547 -22.688 1 29.92 10 PHE B C 1
ATOM 4826 O O . PHE B 1 10 ? 27.922 20.734 -23.766 1 29.92 10 PHE B O 1
ATOM 4833 N N . ILE B 1 11 ? 27.859 21.266 -21.766 1 30.58 11 ILE B N 1
ATOM 4834 C CA . ILE B 1 11 ? 29.312 21.484 -21.766 1 30.58 11 ILE B CA 1
ATOM 4835 C C . ILE B 1 11 ? 30.016 20.172 -21.406 1 30.58 11 ILE B C 1
ATOM 4837 O O . ILE B 1 11 ? 29.812 19.625 -20.312 1 30.58 11 ILE B O 1
ATOM 4841 N N . GLY B 1 12 ? 30.641 19.562 -22.406 1 30.03 12 GLY B N 1
ATOM 4842 C CA . GLY B 1 12 ? 31.453 18.359 -22.344 1 30.03 12 GLY B CA 1
ATOM 4843 C C . GLY B 1 12 ? 32.688 18.516 -21.5 1 30.03 12 GLY B C 1
ATOM 4844 O O . GLY B 1 12 ? 33.625 19.234 -21.891 1 30.03 12 GLY B O 1
ATOM 4845 N N . THR B 1 13 ? 32.625 18.562 -20.188 1 33.22 13 THR B N 1
ATOM 4846 C CA . THR B 1 13 ? 33.875 18.531 -19.453 1 33.22 13 THR B CA 1
ATOM 4847 C C . THR B 1 13 ? 34.562 17.172 -19.609 1 33.22 13 THR B C 1
ATOM 4849 O O . THR B 1 13 ? 33.938 16.125 -19.438 1 33.22 13 THR B O 1
ATOM 4852 N N . HIS B 1 14 ? 35.75 17.156 -20.266 1 29.7 14 HIS B N 1
ATOM 4853 C CA . HIS B 1 14 ? 36.625 16.016 -20.406 1 29.7 14 HIS B CA 1
ATOM 4854 C C . HIS B 1 14 ? 37.094 15.508 -19.047 1 29.7 14 HIS B C 1
ATOM 4856 O O . HIS B 1 14 ? 37.812 16.219 -18.328 1 29.7 14 HIS B O 1
ATOM 4862 N N . VAL B 1 15 ? 36.438 14.695 -18.375 1 35.44 15 VAL B N 1
ATOM 4863 C CA . VAL B 1 15 ? 36.781 14.117 -17.078 1 35.44 15 VAL B CA 1
ATOM 4864 C C . VAL B 1 15 ? 37.719 12.938 -17.266 1 35.44 15 VAL B C 1
ATOM 4866 O O . VAL B 1 15 ? 37.375 11.961 -17.938 1 35.44 15 VAL B O 1
ATOM 4869 N N . SER B 1 16 ? 39 13.164 -16.984 1 31.19 16 SER B N 1
ATOM 4870 C CA . SER B 1 16 ? 39.906 12.016 -16.906 1 31.19 16 SER B CA 1
ATOM 4871 C C . SER B 1 16 ? 39.344 10.938 -15.984 1 31.19 16 SER B C 1
ATOM 4873 O O . SER B 1 16 ? 38.438 11.195 -15.203 1 31.19 16 SER B O 1
ATOM 4875 N N . ALA B 1 17 ? 40.344 9.977 -15.422 1 37.84 17 ALA B N 1
ATOM 4876 C CA . ALA B 1 17 ? 40.188 8.695 -14.758 1 37.84 17 ALA B CA 1
ATOM 4877 C C . ALA B 1 17 ? 39.312 8.836 -13.5 1 37.84 17 ALA B C 1
ATOM 4879 O O . ALA B 1 17 ? 38.156 8.414 -13.484 1 37.84 17 ALA B O 1
ATOM 4880 N N . GLY B 1 18 ? 39.625 8.047 -12.242 1 48.28 18 GLY B N 1
ATOM 4881 C CA . GLY B 1 18 ? 39.188 7.43 -11.008 1 48.28 18 GLY B CA 1
ATOM 4882 C C . GLY B 1 18 ? 38.562 8.422 -10.039 1 48.28 18 GLY B C 1
ATOM 4883 O O . GLY B 1 18 ? 37.688 8.055 -9.227 1 48.28 18 GLY B O 1
ATOM 4884 N N . LEU B 1 19 ? 39.094 9.531 -9.766 1 60.66 19 LEU B N 1
ATOM 4885 C CA . LEU B 1 19 ? 38.719 10.414 -8.664 1 60.66 19 LEU B CA 1
ATOM 4886 C C . LEU B 1 19 ? 37.688 11.438 -9.133 1 60.66 19 LEU B C 1
ATOM 4888 O O . LEU B 1 19 ? 37.875 12.07 -10.18 1 60.66 19 LEU B O 1
ATOM 4892 N N . ILE B 1 20 ? 36.438 11.398 -8.586 1 69.38 20 ILE B N 1
ATOM 4893 C CA . ILE B 1 20 ? 35.469 12.453 -8.836 1 69.38 20 ILE B CA 1
ATOM 4894 C C . ILE B 1 20 ? 36.062 13.805 -8.422 1 69.38 20 ILE B C 1
ATOM 4896 O O . ILE B 1 20 ? 36.25 14.055 -7.23 1 69.38 20 ILE B O 1
ATOM 4900 N N . LYS B 1 21 ? 36.531 14.617 -9.398 1 73.19 21 LYS B N 1
ATOM 4901 C CA . LYS B 1 21 ? 37.094 15.938 -9.141 1 73.19 21 LYS B CA 1
ATOM 4902 C C . LYS B 1 21 ? 36 16.938 -8.781 1 73.19 21 LYS B C 1
ATOM 4904 O O . LYS B 1 21 ? 34.844 16.75 -9.125 1 73.19 21 LYS B O 1
ATOM 4909 N N . SER B 1 22 ? 36.312 17.938 -8.039 1 82 22 SER B N 1
ATOM 4910 C CA . SER B 1 22 ? 35.406 19.047 -7.723 1 82 22 SER B CA 1
ATOM 4911 C C . SER B 1 22 ? 34.938 19.75 -8.992 1 82 22 SER B C 1
ATOM 4913 O O . SER B 1 22 ? 35.656 19.812 -9.984 1 82 22 SER B O 1
ATOM 4915 N N . THR B 1 23 ? 33.594 20.172 -8.961 1 84.19 23 THR B N 1
ATOM 4916 C CA . THR B 1 23 ? 33 20.844 -10.117 1 84.19 23 THR B CA 1
ATOM 4917 C C . THR B 1 23 ? 32.469 22.219 -9.727 1 84.19 23 THR B C 1
ATOM 4919 O O . THR B 1 23 ? 32.281 22.5 -8.539 1 84.19 23 THR B O 1
ATOM 4922 N N . THR B 1 24 ? 32.188 22.969 -10.703 1 84.62 24 THR B N 1
ATOM 4923 C CA . THR B 1 24 ? 31.578 24.281 -10.469 1 84.62 24 THR B CA 1
ATOM 4924 C C . THR B 1 24 ? 30.094 24.234 -10.805 1 84.62 24 THR B C 1
ATOM 4926 O O . THR B 1 24 ? 29.359 25.188 -10.516 1 84.62 24 THR B O 1
ATOM 4929 N N . ARG B 1 25 ? 29.688 23.109 -11.422 1 91.56 25 ARG B N 1
ATOM 4930 C CA . ARG B 1 25 ? 28.266 22.812 -11.664 1 91.56 25 ARG B CA 1
ATOM 4931 C C . ARG B 1 25 ? 27.859 21.5 -11.008 1 91.56 25 ARG B C 1
ATOM 4933 O O . ARG B 1 25 ? 28.688 20.594 -10.859 1 91.56 25 ARG B O 1
ATOM 4940 N N . PRO B 1 26 ? 26.594 21.469 -10.625 1 96.5 26 PRO B N 1
ATOM 4941 C CA . PRO B 1 26 ? 26.141 20.219 -10.016 1 96.5 26 PRO B CA 1
ATOM 4942 C C . PRO B 1 26 ? 26.406 19 -10.906 1 96.5 26 PRO B C 1
ATOM 4944 O O . PRO B 1 26 ? 26.219 19.062 -12.125 1 96.5 26 PRO B O 1
ATOM 4947 N N . LEU B 1 27 ? 26.969 18 -10.352 1 97.75 27 LEU B N 1
ATOM 4948 C CA . LEU B 1 27 ? 27.203 16.719 -11 1 97.75 27 LEU B CA 1
ATOM 4949 C C . LEU B 1 27 ? 26.781 15.555 -10.094 1 97.75 27 LEU B C 1
ATOM 4951 O O . LEU B 1 27 ? 27.266 15.438 -8.969 1 97.75 27 LEU B O 1
ATOM 4955 N N . ILE B 1 28 ? 25.859 14.797 -10.539 1 98.5 28 ILE B N 1
ATOM 4956 C CA . ILE B 1 28 ? 25.438 13.602 -9.82 1 98.5 28 ILE B CA 1
ATOM 4957 C C . ILE B 1 28 ? 25.672 12.359 -10.688 1 98.5 28 ILE B C 1
ATOM 4959 O O . ILE B 1 28 ? 25.422 12.383 -11.891 1 98.5 28 ILE B O 1
ATOM 4963 N N . LEU B 1 29 ? 26.266 11.328 -10.086 1 98.44 29 LEU B N 1
ATOM 4964 C CA . LEU B 1 29 ? 26.688 10.125 -10.797 1 98.44 29 LEU B CA 1
ATOM 4965 C C . LEU B 1 29 ? 26.125 8.875 -10.133 1 98.44 29 LEU B C 1
ATOM 4967 O O . LEU B 1 29 ? 25.844 8.875 -8.93 1 98.44 29 LEU B O 1
ATOM 4971 N N . ALA B 1 30 ? 25.922 7.891 -10.891 1 98.69 30 ALA B N 1
ATOM 4972 C CA . ALA B 1 30 ? 25.641 6.508 -10.508 1 98.69 30 ALA B CA 1
ATOM 4973 C C . ALA B 1 30 ? 26.469 5.535 -11.359 1 98.69 30 ALA B C 1
ATOM 4975 O O . ALA B 1 30 ? 27.266 5.957 -12.195 1 98.69 30 ALA B O 1
ATOM 4976 N N . ASP B 1 31 ? 26.297 4.289 -11.078 1 98.06 31 ASP B N 1
ATOM 4977 C CA . ASP B 1 31 ? 27.094 3.289 -11.773 1 98.06 31 ASP B CA 1
ATOM 4978 C C . ASP B 1 31 ? 26.547 3.035 -13.18 1 98.06 31 ASP B C 1
ATOM 4980 O O . ASP B 1 31 ? 26.094 1.932 -13.484 1 98.06 31 ASP B O 1
ATOM 4984 N N . THR B 1 32 ? 26.734 3.959 -14.039 1 97.75 32 THR B N 1
ATOM 4985 C CA . THR B 1 32 ? 26.125 3.906 -15.359 1 97.75 32 THR B CA 1
ATOM 4986 C C . THR B 1 32 ? 26.906 2.984 -16.281 1 97.75 32 THR B C 1
ATOM 4988 O O . THR B 1 32 ? 26.359 2.461 -17.266 1 97.75 32 THR B O 1
ATOM 4991 N N . ASN B 1 33 ? 28.234 2.82 -16.094 1 96.06 33 ASN B N 1
ATOM 4992 C CA . ASN B 1 33 ? 29.016 1.909 -16.922 1 96.06 33 ASN B CA 1
ATOM 4993 C C . ASN B 1 33 ? 28.969 0.483 -16.375 1 96.06 33 ASN B C 1
ATOM 4995 O O . ASN B 1 33 ? 29.578 -0.422 -16.953 1 96.06 33 ASN B O 1
ATOM 4999 N N . ARG B 1 34 ? 28.422 0.237 -15.18 1 97.12 34 ARG B N 1
ATOM 5000 C CA . ARG B 1 34 ? 28.031 -1.047 -14.602 1 97.12 34 ARG B CA 1
ATOM 5001 C C . ARG B 1 34 ? 29.266 -1.856 -14.211 1 97.12 34 ARG B C 1
ATOM 5003 O O . ARG B 1 34 ? 29.297 -3.078 -14.383 1 97.12 34 ARG B O 1
ATOM 5010 N N . ASP B 1 35 ? 30.297 -1.178 -13.727 1 95.56 35 ASP B N 1
ATOM 5011 C CA . ASP B 1 35 ? 31.469 -1.871 -13.203 1 95.56 35 ASP B CA 1
ATOM 5012 C C . ASP B 1 35 ? 31.422 -1.965 -11.68 1 95.56 35 ASP B C 1
ATOM 5014 O O . ASP B 1 35 ? 32.375 -2.441 -11.055 1 95.56 35 ASP B O 1
ATOM 5018 N N . GLY B 1 36 ? 30.344 -1.452 -11.094 1 95.75 36 GLY B N 1
ATOM 5019 C CA . GLY B 1 36 ? 30.141 -1.567 -9.656 1 95.75 36 GLY B CA 1
ATOM 5020 C C . GLY B 1 36 ? 30.734 -0.418 -8.875 1 95.75 36 GLY B C 1
ATOM 5021 O O . GLY B 1 36 ? 30.609 -0.368 -7.645 1 95.75 36 GLY B O 1
ATOM 5022 N N . ILE B 1 37 ? 31.328 0.54 -9.547 1 96 37 ILE B N 1
ATOM 5023 C CA . ILE B 1 37 ? 32 1.664 -8.898 1 96 37 ILE B CA 1
ATOM 5024 C C . ILE B 1 37 ? 31.484 2.977 -9.492 1 96 37 ILE B C 1
ATOM 5026 O O . ILE B 1 37 ? 31.312 3.09 -10.703 1 96 37 ILE B O 1
ATOM 5030 N N . VAL B 1 38 ? 31.188 3.953 -8.633 1 97.56 38 VAL B N 1
ATOM 5031 C CA . VAL B 1 38 ? 30.75 5.262 -9.109 1 97.56 38 VAL B CA 1
ATOM 5032 C C . VAL B 1 38 ? 31.938 6.219 -9.148 1 97.56 38 VAL B C 1
ATOM 5034 O O . VAL B 1 38 ? 32.5 6.562 -8.102 1 97.56 38 VAL B O 1
ATOM 5037 N N . ASN B 1 39 ? 32.312 6.605 -10.273 1 95.31 39 ASN B N 1
ATOM 5038 C CA . ASN B 1 39 ? 33.406 7.547 -10.453 1 95.31 39 ASN B CA 1
ATOM 5039 C C . ASN B 1 39 ? 33.312 8.297 -11.781 1 95.31 39 ASN B C 1
ATOM 5041 O O . ASN B 1 39 ? 32.219 8.383 -12.359 1 95.31 39 ASN B O 1
ATOM 5045 N N . GLY B 1 40 ? 34.344 8.922 -12.227 1 94.56 40 GLY B N 1
ATOM 5046 C CA . GLY B 1 40 ? 34.344 9.781 -13.391 1 94.56 40 GLY B CA 1
ATOM 5047 C C . GLY B 1 40 ? 34 9.055 -14.672 1 94.56 40 GLY B C 1
ATOM 5048 O O . GLY B 1 40 ? 33.531 9.664 -15.641 1 94.56 40 GLY B O 1
ATOM 5049 N N . LYS B 1 41 ? 34.188 7.762 -14.742 1 94.62 41 LYS B N 1
ATOM 5050 C CA . LYS B 1 41 ? 33.875 6.957 -15.922 1 94.62 41 LYS B CA 1
ATOM 5051 C C . LYS B 1 41 ? 32.375 6.875 -16.141 1 94.62 41 LYS B C 1
ATOM 5053 O O . LYS B 1 41 ? 31.922 6.449 -17.203 1 94.62 41 LYS B O 1
ATOM 5058 N N . ASP B 1 42 ? 31.609 7.32 -15.164 1 97.12 42 ASP B N 1
ATOM 5059 C CA . ASP B 1 42 ? 30.156 7.238 -15.219 1 97.12 42 ASP B CA 1
ATOM 5060 C C . ASP B 1 42 ? 29.562 8.523 -15.781 1 97.12 42 ASP B C 1
ATOM 5062 O O . ASP B 1 42 ? 28.328 8.672 -15.844 1 97.12 42 ASP B O 1
ATOM 5066 N N . ILE B 1 43 ? 30.328 9.461 -16.188 1 95.56 43 ILE B N 1
ATOM 5067 C CA . ILE B 1 43 ? 29.844 10.758 -16.641 1 95.56 43 ILE B CA 1
ATOM 5068 C C . ILE B 1 43 ? 29.234 10.633 -18.031 1 95.56 43 ILE B C 1
ATOM 5070 O O . ILE B 1 43 ? 28.219 11.273 -18.344 1 95.56 43 ILE B O 1
ATOM 5074 N N . ALA B 1 44 ? 29.781 9.75 -18.75 1 91.5 44 ALA B N 1
ATOM 5075 C CA . ALA B 1 44 ? 29.328 9.609 -20.141 1 91.5 44 ALA B CA 1
ATOM 5076 C C . ALA B 1 44 ? 27.969 8.922 -20.203 1 91.5 44 ALA B C 1
ATOM 5078 O O . ALA B 1 44 ? 27.703 7.961 -19.469 1 91.5 44 ALA B O 1
ATOM 5079 N N . ASP B 1 45 ? 27.031 9.422 -20.969 1 89.69 45 ASP B N 1
ATOM 5080 C CA . ASP B 1 45 ? 25.75 8.82 -21.328 1 89.69 45 ASP B CA 1
ATOM 5081 C C . ASP B 1 45 ? 24.891 8.578 -20.094 1 89.69 45 ASP B C 1
ATOM 5083 O O . ASP B 1 45 ? 24.125 7.605 -20.031 1 89.69 45 ASP B O 1
ATOM 5087 N N . LYS B 1 46 ? 25.031 9.367 -19.125 1 96.19 46 LYS B N 1
ATOM 5088 C CA . LYS B 1 46 ? 24.375 9.117 -17.844 1 96.19 46 LYS B CA 1
ATOM 5089 C C . LYS B 1 46 ? 22.922 9.578 -17.875 1 96.19 46 LYS B C 1
ATOM 5091 O O . LYS B 1 46 ? 22.141 9.25 -16.984 1 96.19 46 LYS B O 1
ATOM 5096 N N . TYR B 1 47 ? 22.391 10.273 -18.953 1 96.5 47 TYR B N 1
ATOM 5097 C CA . TYR B 1 47 ? 21.078 10.906 -18.953 1 96.5 47 TYR B CA 1
ATOM 5098 C C . TYR B 1 47 ? 20.016 9.953 -19.484 1 96.5 47 TYR B C 1
ATOM 5100 O O . TYR B 1 47 ? 18.812 10.211 -19.359 1 96.5 47 TYR B O 1
ATOM 5108 N N . THR B 1 48 ? 20.438 8.867 -20.078 1 95.75 48 THR B N 1
ATOM 5109 C CA . THR B 1 48 ? 19.5 7.918 -20.672 1 95.75 48 THR B CA 1
ATOM 5110 C C . THR B 1 48 ? 19.859 6.484 -20.281 1 95.75 48 THR B C 1
ATOM 5112 O O . THR B 1 48 ? 21.031 6.125 -20.25 1 95.75 48 THR B O 1
ATOM 5115 N N . TRP B 1 49 ? 18.844 5.762 -20.062 1 96.12 49 TRP B N 1
ATOM 5116 C CA . TRP B 1 49 ? 19.062 4.352 -19.766 1 96.12 49 TRP B CA 1
ATOM 5117 C C . TRP B 1 49 ? 18.859 3.494 -21 1 96.12 49 TRP B C 1
ATOM 5119 O O . TRP B 1 49 ? 17.891 3.686 -21.75 1 96.12 49 TRP B O 1
ATOM 5129 N N . THR B 1 50 ? 19.734 2.598 -21.312 1 93.81 50 THR B N 1
ATOM 5130 C CA . THR B 1 50 ? 19.609 1.575 -22.344 1 93.81 50 THR B CA 1
ATOM 5131 C C . THR B 1 50 ? 20.031 0.209 -21.797 1 93.81 50 THR B C 1
ATOM 5133 O O . THR B 1 50 ? 20.484 0.1 -20.656 1 93.81 50 THR B O 1
ATOM 5136 N N . ASN B 1 51 ? 19.906 -0.793 -22.547 1 89.69 51 ASN B N 1
ATOM 5137 C CA . ASN B 1 51 ? 20.328 -2.125 -22.125 1 89.69 51 ASN B CA 1
ATOM 5138 C C . ASN B 1 51 ? 21.844 -2.191 -21.922 1 89.69 51 ASN B C 1
ATOM 5140 O O . ASN B 1 51 ? 22.344 -3.07 -21.219 1 89.69 51 ASN B O 1
ATOM 5144 N N . GLU B 1 52 ? 22.562 -1.191 -22.484 1 90.69 52 GLU B N 1
ATOM 5145 C CA . GLU B 1 52 ? 24.016 -1.241 -22.453 1 90.69 52 GLU B CA 1
ATOM 5146 C C . GLU B 1 52 ? 24.578 -0.248 -21.438 1 90.69 52 GLU B C 1
ATOM 5148 O O . GLU B 1 52 ? 25.75 -0.342 -21.062 1 90.69 52 GLU B O 1
ATOM 5153 N N . CYS B 1 53 ? 23.734 0.665 -21.125 1 93.94 53 CYS B N 1
ATOM 5154 C CA . CYS B 1 53 ? 24.234 1.71 -20.234 1 93.94 53 CYS B CA 1
ATOM 5155 C C . CYS B 1 53 ? 23.141 2.209 -19.312 1 93.94 53 CYS B C 1
ATOM 5157 O O . CYS B 1 53 ? 21.953 2.105 -19.625 1 93.94 53 CYS B O 1
ATOM 5159 N N . GLY B 1 54 ? 23.609 2.795 -18.156 1 96.56 54 GLY B N 1
ATOM 5160 C CA . GLY B 1 54 ? 22.688 3.285 -17.141 1 96.56 54 GLY B CA 1
ATOM 5161 C C . GLY B 1 54 ? 22.719 2.479 -15.859 1 96.56 54 GLY B C 1
ATOM 5162 O O . GLY B 1 54 ? 22.938 1.265 -15.891 1 96.56 54 GLY B O 1
ATOM 5163 N N . ALA B 1 55 ? 22.469 3.154 -14.781 1 98.38 55 ALA B N 1
ATOM 5164 C CA . ALA B 1 55 ? 22.594 2.516 -13.469 1 98.38 55 ALA B CA 1
ATOM 5165 C C . ALA B 1 55 ? 21.391 1.62 -13.18 1 98.38 55 ALA B C 1
ATOM 5167 O O . ALA B 1 55 ? 20.297 1.853 -13.703 1 98.38 55 ALA B O 1
ATOM 5168 N N . ILE B 1 56 ? 21.609 0.592 -12.422 1 98.56 56 ILE B N 1
ATOM 5169 C CA . ILE B 1 56 ? 20.594 -0.392 -12.055 1 98.56 56 ILE B CA 1
ATOM 5170 C C . ILE B 1 56 ? 20.469 -0.46 -10.539 1 98.56 56 ILE B C 1
ATOM 5172 O O . ILE B 1 56 ? 21.469 -0.438 -9.82 1 98.56 56 ILE B O 1
ATOM 5176 N N . PHE B 1 57 ? 19.25 -0.431 -10.016 1 98.69 57 PHE B N 1
ATOM 5177 C CA . PHE B 1 57 ? 19.016 -0.617 -8.586 1 98.69 57 PHE B CA 1
ATOM 5178 C C . PHE B 1 57 ? 18.078 -1.785 -8.336 1 98.69 57 PHE B C 1
ATOM 5180 O O . PHE B 1 57 ? 17.422 -2.273 -9.258 1 98.69 57 PHE B O 1
ATOM 5187 N N . LEU B 1 58 ? 18 -2.32 -7.07 1 98.69 58 LEU B N 1
ATOM 5188 C CA . LEU B 1 58 ? 17.281 -3.541 -6.75 1 98.69 58 LEU B CA 1
ATOM 5189 C C . LEU B 1 58 ? 15.984 -3.219 -6 1 98.69 58 LEU B C 1
ATOM 5191 O O . LEU B 1 58 ? 15.922 -2.24 -5.254 1 98.69 58 LEU B O 1
ATOM 5195 N N . PRO B 1 59 ? 14.938 -4.043 -6.238 1 98.38 59 PRO B N 1
ATOM 5196 C CA . PRO B 1 59 ? 13.906 -4.121 -5.203 1 98.38 59 PRO B CA 1
ATOM 5197 C C . PRO B 1 59 ? 14.406 -4.809 -3.93 1 98.38 59 PRO B C 1
ATOM 5199 O O . PRO B 1 59 ? 14.617 -6.023 -3.922 1 98.38 59 PRO B O 1
ATOM 5202 N N . ASN B 1 60 ? 14.609 -4.059 -2.895 1 98.44 60 ASN B N 1
ATOM 5203 C CA . ASN B 1 60 ? 15.25 -4.539 -1.672 1 98.44 60 ASN B CA 1
ATOM 5204 C C . ASN B 1 60 ? 14.234 -5.176 -0.724 1 98.44 60 ASN B C 1
ATOM 5206 O O . ASN B 1 60 ? 14.156 -4.805 0.449 1 98.44 60 ASN B O 1
ATOM 5210 N N . ILE B 1 61 ? 13.539 -6.266 -1.263 1 98.5 61 ILE B N 1
ATOM 5211 C CA . ILE B 1 61 ? 12.328 -6.715 -0.583 1 98.5 61 ILE B CA 1
ATOM 5212 C C . ILE B 1 61 ? 12.633 -7.965 0.239 1 98.5 61 ILE B C 1
ATOM 5214 O O . ILE B 1 61 ? 11.742 -8.781 0.491 1 98.5 61 ILE B O 1
ATOM 5218 N N . GLY B 1 62 ? 13.875 -8.234 0.619 1 98.44 62 GLY B N 1
ATOM 5219 C CA . GLY B 1 62 ? 14.195 -9.289 1.562 1 98.44 62 GLY B CA 1
ATOM 5220 C C . GLY B 1 62 ? 13.742 -8.984 2.979 1 98.44 62 GLY B C 1
ATOM 5221 O O . GLY B 1 62 ? 13.062 -7.992 3.217 1 98.44 62 GLY B O 1
ATOM 5222 N N . ASP B 1 63 ? 14.07 -9.844 3.875 1 98.44 63 ASP B N 1
ATOM 5223 C CA . ASP B 1 63 ? 13.82 -9.688 5.305 1 98.44 63 ASP B CA 1
ATOM 5224 C C . ASP B 1 63 ? 14.992 -10.211 6.129 1 98.44 63 ASP B C 1
ATOM 5226 O O . ASP B 1 63 ? 14.844 -11.164 6.898 1 98.44 63 ASP B O 1
ATOM 5230 N N . LYS B 1 64 ? 16.078 -9.5 6.012 1 97.75 64 LYS B N 1
ATOM 5231 C CA . LYS B 1 64 ? 17.359 -9.953 6.512 1 97.75 64 LYS B CA 1
ATOM 5232 C C . LYS B 1 64 ? 17.297 -10.273 8.008 1 97.75 64 LYS B C 1
ATOM 5234 O O . LYS B 1 64 ? 17.844 -11.289 8.453 1 97.75 64 LYS B O 1
ATOM 5239 N N . ARG B 1 65 ? 16.625 -9.484 8.773 1 96.38 65 ARG B N 1
ATOM 5240 C CA . ARG B 1 65 ? 16.625 -9.648 10.227 1 96.38 65 ARG B CA 1
ATOM 5241 C C . ARG B 1 65 ? 15.312 -10.25 10.711 1 96.38 65 ARG B C 1
ATOM 5243 O O . ARG B 1 65 ? 15 -10.195 11.898 1 96.38 65 ARG B O 1
ATOM 5250 N N . HIS B 1 66 ? 14.484 -10.75 9.781 1 97.69 66 HIS B N 1
ATOM 5251 C CA . HIS B 1 66 ? 13.195 -11.359 10.117 1 97.69 66 HIS B CA 1
ATOM 5252 C C . HIS B 1 66 ? 12.344 -10.406 10.945 1 97.69 66 HIS B C 1
ATOM 5254 O O . HIS B 1 66 ? 11.852 -10.781 12.016 1 97.69 66 HIS B O 1
ATOM 5260 N N . ARG B 1 67 ? 12.133 -9.195 10.391 1 97.88 67 ARG B N 1
ATOM 5261 C CA . ARG B 1 67 ? 11.414 -8.148 11.109 1 97.88 67 ARG B CA 1
ATOM 5262 C C . ARG B 1 67 ? 9.906 -8.305 10.938 1 97.88 67 ARG B C 1
ATOM 5264 O O . ARG B 1 67 ? 9.125 -7.699 11.688 1 97.88 67 ARG B O 1
ATOM 5271 N N . CYS B 1 68 ? 9.469 -9.031 9.977 1 97.88 68 CYS B N 1
ATOM 5272 C CA . CYS B 1 68 ? 8.062 -9.109 9.594 1 97.88 68 CYS B CA 1
ATOM 5273 C C . CYS B 1 68 ? 7.348 -10.219 10.352 1 97.88 68 CYS B C 1
ATOM 5275 O O . CYS B 1 68 ? 7.918 -11.289 10.57 1 97.88 68 CYS B O 1
ATOM 5277 N N . THR B 1 69 ? 6.109 -9.969 10.703 1 96.19 69 THR B N 1
ATOM 5278 C CA . THR B 1 69 ? 5.297 -10.945 11.414 1 96.19 69 THR B CA 1
ATOM 5279 C C . THR B 1 69 ? 4.27 -11.578 10.484 1 96.19 69 THR B C 1
ATOM 5281 O O . THR B 1 69 ? 3.953 -11.016 9.43 1 96.19 69 THR B O 1
ATOM 5284 N N . ALA B 1 70 ? 3.748 -12.812 10.859 1 96.06 70 ALA B N 1
ATOM 5285 C CA . ALA B 1 70 ? 2.689 -13.484 10.109 1 96.06 70 ALA B CA 1
ATOM 5286 C C . ALA B 1 70 ? 1.336 -13.305 10.797 1 96.06 70 ALA B C 1
ATOM 5288 O O . ALA B 1 70 ? 0.295 -13.625 10.211 1 96.06 70 ALA B O 1
ATOM 5289 N N . PHE B 1 71 ? 1.338 -12.766 12.031 1 97.06 71 PHE B N 1
ATOM 5290 C CA . PHE B 1 71 ? 0.128 -12.617 12.836 1 97.06 71 PHE B CA 1
ATOM 5291 C C . PHE B 1 71 ? 0.018 -11.203 13.391 1 97.06 71 PHE B C 1
ATOM 5293 O O . PHE B 1 71 ? 1.031 -10.539 13.617 1 97.06 71 PHE B O 1
ATOM 5300 N N . ASP B 1 72 ? -1.215 -10.742 13.555 1 96.81 72 ASP B N 1
ATOM 5301 C CA . ASP B 1 72 ? -1.384 -9.461 14.227 1 96.81 72 ASP B CA 1
ATOM 5302 C C . ASP B 1 72 ? -1.294 -9.617 15.742 1 96.81 72 ASP B C 1
ATOM 5304 O O . ASP B 1 72 ? -0.987 -10.703 16.25 1 96.81 72 ASP B O 1
ATOM 5308 N N . LEU B 1 73 ? -1.518 -8.562 16.562 1 97.12 73 LEU B N 1
ATOM 5309 C CA . LEU B 1 73 ? -1.294 -8.57 18 1 97.12 73 LEU B CA 1
ATOM 5310 C C . LEU B 1 73 ? -2.346 -9.422 18.719 1 97.12 73 LEU B C 1
ATOM 5312 O O . LEU B 1 73 ? -2.186 -9.758 19.891 1 97.12 73 LEU B O 1
ATOM 5316 N N . ASN B 1 74 ? -3.406 -9.773 18.016 1 97 74 ASN B N 1
ATOM 5317 C CA . ASN B 1 74 ? -4.441 -10.617 18.594 1 97 74 ASN B CA 1
ATOM 5318 C C . ASN B 1 74 ? -4.258 -12.078 18.188 1 97 74 ASN B C 1
ATOM 5320 O O . ASN B 1 74 ? -5.105 -12.922 18.5 1 97 74 ASN B O 1
ATOM 5324 N N . GLY B 1 75 ? -3.264 -12.359 17.453 1 96.94 75 GLY B N 1
ATOM 5325 C CA . GLY B 1 75 ? -2.953 -13.727 17.062 1 96.94 75 GLY B CA 1
ATOM 5326 C C . GLY B 1 75 ? -3.672 -14.164 15.805 1 96.94 75 GLY B C 1
ATOM 5327 O O . GLY B 1 75 ? -3.682 -15.352 15.469 1 96.94 75 GLY B O 1
ATOM 5328 N N . LEU B 1 76 ? -4.316 -13.266 15.117 1 96.62 76 LEU B N 1
ATOM 5329 C CA . LEU B 1 76 ? -4.973 -13.602 13.859 1 96.62 76 LEU B CA 1
ATOM 5330 C C . LEU B 1 76 ? -3.986 -13.539 12.695 1 96.62 76 LEU B C 1
ATOM 5332 O O . LEU B 1 76 ? -3.135 -12.656 12.648 1 96.62 76 LEU B O 1
ATOM 5336 N N . SER B 1 77 ? -4.117 -14.516 11.719 1 96.38 77 SER B N 1
ATOM 5337 C CA . SER B 1 77 ? -3.236 -14.555 10.555 1 96.38 77 SER B CA 1
ATOM 5338 C C . SER B 1 77 ? -3.406 -13.312 9.688 1 96.38 77 SER B C 1
ATOM 5340 O O . SER B 1 77 ? -4.527 -12.867 9.445 1 96.38 77 SER B O 1
ATOM 5342 N N . LEU B 1 78 ? -2.264 -12.727 9.289 1 97.31 78 LEU B N 1
ATOM 5343 C CA . LEU B 1 78 ? -2.305 -11.641 8.32 1 97.31 78 LEU B CA 1
ATOM 5344 C C . LEU B 1 78 ? -2.742 -12.141 6.953 1 97.31 78 LEU B C 1
ATOM 5346 O O . LEU B 1 78 ? -2.547 -13.32 6.629 1 97.31 78 LEU B O 1
ATOM 5350 N N . SER B 1 79 ? -3.391 -11.305 6.172 1 96.88 79 SER B N 1
ATOM 5351 C CA . SER B 1 79 ? -3.74 -11.656 4.797 1 96.88 79 SER B CA 1
ATOM 5352 C C . SER B 1 79 ? -2.494 -11.805 3.932 1 96.88 79 SER B C 1
ATOM 5354 O O . SER B 1 79 ? -1.396 -11.43 4.344 1 96.88 79 SER B O 1
ATOM 5356 N N . ASN B 1 80 ? -2.686 -12.359 2.721 1 96.69 80 ASN B N 1
ATOM 5357 C CA . ASN B 1 80 ? -1.578 -12.492 1.779 1 96.69 80 ASN B CA 1
ATOM 5358 C C . ASN B 1 80 ? -0.954 -11.141 1.456 1 96.69 80 ASN B C 1
ATOM 5360 O O . ASN B 1 80 ? 0.271 -11.008 1.425 1 96.69 80 ASN B O 1
ATOM 5364 N N . GLN B 1 81 ? -1.788 -10.141 1.253 1 95.69 81 GLN B N 1
ATOM 5365 C CA . GLN B 1 81 ? -1.305 -8.812 0.906 1 95.69 81 GLN B CA 1
ATOM 5366 C C . GLN B 1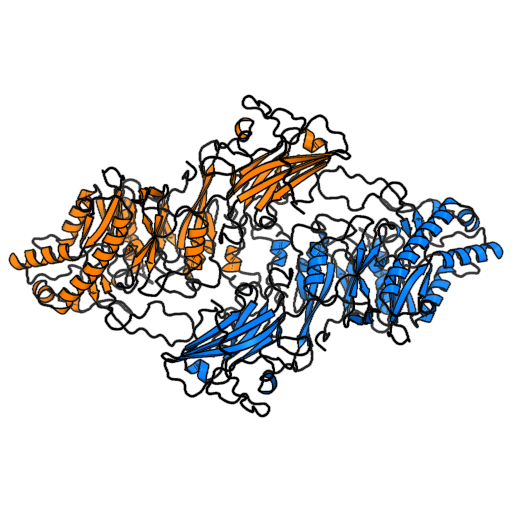 81 ? -0.551 -8.18 2.072 1 95.69 81 GLN B C 1
ATOM 5368 O O . GLN B 1 81 ? 0.465 -7.508 1.871 1 95.69 81 GLN B O 1
ATOM 5373 N N . GLU B 1 82 ? -1.07 -8.375 3.264 1 96.81 82 GLU B N 1
ATOM 5374 C CA . GLU B 1 82 ? -0.383 -7.852 4.441 1 96.81 82 GLU B CA 1
ATOM 5375 C C . GLU B 1 82 ? 0.985 -8.508 4.617 1 96.81 82 GLU B C 1
ATOM 5377 O O . GLU B 1 82 ? 1.965 -7.828 4.938 1 96.81 82 GLU B O 1
ATOM 5382 N N . LEU B 1 83 ? 1.083 -9.797 4.398 1 97.56 83 LEU B N 1
ATOM 5383 C CA . LEU B 1 83 ? 2.359 -10.5 4.492 1 97.56 83 LEU B CA 1
ATOM 5384 C C . LEU B 1 83 ? 3.363 -9.938 3.492 1 97.56 83 LEU B C 1
ATOM 5386 O O . LEU B 1 83 ? 4.516 -9.672 3.846 1 97.56 83 LEU B O 1
ATOM 5390 N N . SER B 1 84 ? 2.922 -9.742 2.275 1 97.12 84 SER B N 1
ATOM 5391 C CA . SER B 1 84 ? 3.793 -9.289 1.195 1 97.12 84 SER B CA 1
ATOM 5392 C C . SER B 1 84 ? 4.234 -7.844 1.408 1 97.12 84 SER B C 1
ATOM 5394 O O . SER B 1 84 ? 5.281 -7.43 0.913 1 97.12 84 SER B O 1
ATOM 5396 N N . SER B 1 85 ? 3.512 -7.035 2.217 1 96.25 85 SER B N 1
ATOM 5397 C CA . SER B 1 85 ? 3.762 -5.605 2.375 1 96.25 85 SER B CA 1
ATOM 5398 C C . SER B 1 85 ? 4.91 -5.352 3.344 1 96.25 85 SER B C 1
ATOM 5400 O O . SER B 1 85 ? 5.434 -4.238 3.41 1 96.25 85 SER B O 1
ATOM 5402 N N . CYS B 1 86 ? 5.32 -6.277 4.078 1 97.69 86 CYS B N 1
ATOM 5403 C CA . CYS B 1 86 ? 6.422 -6.109 5.02 1 97.69 86 CYS B CA 1
ATOM 5404 C C . CYS B 1 86 ? 7.707 -6.715 4.469 1 97.69 86 CYS B C 1
ATOM 5406 O O . CYS B 1 86 ? 7.727 -7.879 4.059 1 97.69 86 CYS B O 1
ATOM 5408 N N . ASN B 1 87 ? 8.758 -5.988 4.387 1 98.25 87 ASN B N 1
ATOM 5409 C CA . ASN B 1 87 ? 10.094 -6.395 3.967 1 98.25 87 ASN B CA 1
ATOM 5410 C C . ASN B 1 87 ? 11.156 -5.387 4.402 1 98.25 87 ASN B C 1
ATOM 5412 O O . ASN B 1 87 ? 10.852 -4.445 5.137 1 98.25 87 ASN B O 1
ATOM 5416 N N . ASP B 1 88 ? 12.414 -5.555 4 1 98.31 88 ASP B N 1
ATOM 5417 C CA . ASP B 1 88 ? 13.516 -4.699 4.422 1 98.31 88 ASP B CA 1
ATOM 5418 C C . ASP B 1 88 ? 13.344 -3.279 3.885 1 98.31 88 ASP B C 1
ATOM 5420 O O . ASP B 1 88 ? 13.875 -2.326 4.461 1 98.31 88 ASP B O 1
ATOM 5424 N N . ALA B 1 89 ? 12.555 -3.121 2.83 1 98.25 89 ALA B N 1
ATOM 5425 C CA . ALA B 1 89 ? 12.422 -1.813 2.191 1 98.25 89 ALA B CA 1
ATOM 5426 C C . ALA B 1 89 ? 11.078 -1.177 2.516 1 98.25 89 ALA B C 1
ATOM 5428 O O . ALA B 1 89 ? 10.773 -0.08 2.041 1 98.25 89 ALA B O 1
ATOM 5429 N N . SER B 1 90 ? 10.266 -1.825 3.354 1 97.5 90 SER B N 1
ATOM 5430 C CA . SER B 1 90 ? 8.906 -1.332 3.574 1 97.5 90 SER B CA 1
ATOM 5431 C C . SER B 1 90 ? 8.914 -0.061 4.418 1 97.5 90 SER B C 1
ATOM 5433 O O . SER B 1 90 ? 8 0.762 4.312 1 97.5 90 SER B O 1
ATOM 5435 N N . GLY B 1 91 ? 9.891 0.132 5.258 1 96.44 91 GLY B N 1
ATOM 5436 C CA . GLY B 1 91 ? 9.93 1.258 6.176 1 96.44 91 GLY B CA 1
ATOM 5437 C C . GLY B 1 91 ? 10.906 2.338 5.754 1 96.44 91 GLY B C 1
ATOM 5438 O O . GLY B 1 91 ? 11.18 2.506 4.562 1 96.44 91 GLY B O 1
ATOM 5439 N N . HIS B 1 92 ? 11.352 3.168 6.742 1 96.44 92 HIS B N 1
ATOM 5440 C CA . HIS B 1 92 ? 12.172 4.348 6.492 1 96.44 92 HIS B CA 1
ATOM 5441 C C . HIS B 1 92 ? 13.641 4.066 6.758 1 96.44 92 HIS B C 1
ATOM 5443 O O . HIS B 1 92 ? 14.492 4.945 6.582 1 96.44 92 HIS B O 1
ATOM 5449 N N . LEU B 1 93 ? 14 2.855 7.176 1 97.81 93 LEU B N 1
ATOM 5450 C CA . LEU B 1 93 ? 15.367 2.502 7.523 1 97.81 93 LEU B CA 1
ATOM 5451 C C . LEU B 1 93 ? 16.031 1.71 6.395 1 97.81 93 LEU B C 1
ATOM 5453 O O . LEU B 1 93 ? 15.391 0.847 5.785 1 97.81 93 LEU B O 1
ATOM 5457 N N . LEU B 1 94 ? 17.234 2.061 6.098 1 98 94 LEU B N 1
ATOM 5458 C CA . LEU B 1 94 ? 18.016 1.203 5.215 1 98 94 LEU B CA 1
ATOM 5459 C C . LEU B 1 94 ? 18.641 0.038 5.984 1 98 94 LEU B C 1
ATOM 5461 O O . LEU B 1 94 ? 19.734 0.162 6.539 1 98 94 LEU B O 1
ATOM 5465 N N . LEU B 1 95 ? 18.016 -1.098 5.961 1 97.62 95 LEU B N 1
ATOM 5466 C CA . LEU B 1 95 ? 18.391 -2.244 6.785 1 97.62 95 LEU B CA 1
ATOM 5467 C C . LEU B 1 95 ? 19.422 -3.113 6.086 1 97.62 95 LEU B C 1
ATOM 5469 O O . LEU B 1 95 ? 20.172 -3.844 6.738 1 97.62 95 LEU B O 1
ATOM 5473 N N . THR B 1 96 ? 19.453 -3.088 4.742 1 97.81 96 THR B N 1
ATOM 5474 C CA . THR B 1 96 ? 20.406 -3.865 3.947 1 97.81 96 THR B CA 1
ATOM 5475 C C . THR B 1 96 ? 21.109 -2.979 2.922 1 97.81 96 THR B C 1
ATOM 5477 O O . THR B 1 96 ? 20.891 -3.115 1.718 1 97.81 96 THR B O 1
ATOM 5480 N N . PRO B 1 97 ? 22.047 -2.166 3.367 1 97.69 97 PRO B N 1
ATOM 5481 C CA . PRO B 1 97 ? 22.719 -1.223 2.473 1 97.69 97 PRO B CA 1
ATOM 5482 C C . PRO B 1 97 ? 23.5 -1.919 1.356 1 97.69 97 PRO B C 1
ATOM 5484 O O . PRO B 1 97 ? 23.703 -1.338 0.288 1 97.69 97 PRO B O 1
ATOM 5487 N N . GLU B 1 98 ? 23.891 -3.184 1.542 1 97.44 98 GLU B N 1
ATOM 5488 C CA . GLU B 1 98 ? 24.656 -3.92 0.537 1 97.44 98 GLU B CA 1
ATOM 5489 C C . GLU B 1 98 ? 23.797 -4.227 -0.688 1 97.44 98 GLU B C 1
ATOM 5491 O O . GLU B 1 98 ? 24.328 -4.59 -1.744 1 97.44 98 GLU B O 1
ATOM 5496 N N . LEU B 1 99 ? 22.484 -4.082 -0.554 1 98.38 99 LEU B N 1
ATOM 5497 C CA . LEU B 1 99 ? 21.578 -4.34 -1.674 1 98.38 99 LEU B CA 1
ATOM 5498 C C . LEU B 1 99 ? 21.078 -3.031 -2.275 1 98.38 99 LEU B C 1
ATOM 5500 O O . LEU B 1 99 ? 20.172 -3.035 -3.104 1 98.38 99 LEU B O 1
ATOM 5504 N N . ALA B 1 100 ? 21.609 -1.901 -1.877 1 98.62 100 ALA B N 1
ATOM 5505 C CA . ALA B 1 100 ? 21.25 -0.604 -2.438 1 98.62 100 ALA B CA 1
ATOM 5506 C C . ALA B 1 100 ? 22.281 -0.137 -3.461 1 98.62 100 ALA B C 1
ATOM 5508 O O . ALA B 1 100 ? 23.484 -0.344 -3.279 1 98.62 100 ALA B O 1
ATOM 5509 N N . ALA B 1 101 ? 21.828 0.465 -4.539 1 98.81 101 ALA B N 1
ATOM 5510 C CA . ALA B 1 101 ? 22.719 0.964 -5.582 1 98.81 101 ALA B CA 1
ATOM 5511 C C . ALA B 1 101 ? 23.406 2.252 -5.145 1 98.81 101 ALA B C 1
ATOM 5513 O O . ALA B 1 101 ? 22.781 3.127 -4.543 1 98.81 101 ALA B O 1
ATOM 5514 N N . PRO B 1 102 ? 24.672 2.367 -5.461 1 98.5 102 PRO B N 1
ATOM 5515 C CA . PRO B 1 102 ? 25.391 3.576 -5.062 1 98.5 102 PRO B CA 1
ATOM 5516 C C . PRO B 1 102 ? 25.172 4.738 -6.031 1 98.5 102 PRO B C 1
ATOM 5518 O O . PRO B 1 102 ? 25.016 4.523 -7.234 1 98.5 102 PRO B O 1
ATOM 5521 N N . ALA B 1 103 ? 25.109 5.902 -5.559 1 98.69 103 ALA B N 1
ATOM 5522 C CA . ALA B 1 103 ? 25.172 7.172 -6.281 1 98.69 103 ALA B CA 1
ATOM 5523 C C . ALA B 1 103 ? 25.906 8.234 -5.461 1 98.69 103 ALA B C 1
ATOM 5525 O O . ALA B 1 103 ? 26.141 8.047 -4.266 1 98.69 103 ALA B O 1
ATOM 5526 N N . ARG B 1 104 ? 26.344 9.305 -6.094 1 98.06 104 ARG B N 1
ATOM 5527 C CA . ARG B 1 104 ? 27.016 10.367 -5.355 1 98.06 104 ARG B CA 1
ATOM 5528 C C . ARG B 1 104 ? 27.062 11.656 -6.172 1 98.06 104 ARG B C 1
ATOM 5530 O O . ARG B 1 104 ? 27 11.617 -7.402 1 98.06 104 ARG B O 1
ATOM 5537 N N . THR B 1 105 ? 27.109 12.703 -5.52 1 98.12 105 THR B N 1
ATOM 5538 C CA . THR B 1 105 ? 27.406 13.977 -6.172 1 98.12 105 THR B CA 1
ATOM 5539 C C . THR B 1 105 ? 28.906 14.297 -6.086 1 98.12 105 THR B C 1
ATOM 5541 O O . THR B 1 105 ? 29.578 13.844 -5.168 1 98.12 105 THR B O 1
ATOM 5544 N N . ALA B 1 106 ? 29.406 15.055 -7.074 1 97.06 106 ALA B N 1
ATOM 5545 C CA . ALA B 1 106 ? 30.75 15.609 -6.965 1 97.06 106 ALA B CA 1
ATOM 5546 C C . ALA B 1 106 ? 30.781 16.766 -5.973 1 97.06 106 ALA B C 1
ATOM 5548 O O . ALA B 1 106 ? 29.797 17.484 -5.801 1 97.06 106 ALA B O 1
ATOM 5549 N N . PRO B 1 107 ? 31.984 16.875 -5.277 1 96.75 107 PRO B N 1
ATOM 5550 C CA . PRO B 1 107 ? 32.125 18.109 -4.508 1 96.75 107 PRO B CA 1
ATOM 5551 C C . PRO B 1 107 ? 31.891 19.359 -5.355 1 96.75 107 PRO B C 1
ATOM 5553 O O . PRO B 1 107 ? 32.406 19.469 -6.469 1 96.75 107 PRO B O 1
ATOM 5556 N N . LEU B 1 108 ? 31.094 20.188 -4.855 1 96.06 108 LEU B N 1
ATOM 5557 C CA . LEU B 1 108 ? 30.719 21.391 -5.605 1 96.06 108 LEU B CA 1
ATOM 5558 C C . LEU B 1 108 ? 31.484 22.609 -5.086 1 96.06 108 LEU B C 1
ATOM 5560 O O . LEU B 1 108 ? 31.359 22.969 -3.91 1 96.06 108 LEU B O 1
ATOM 5564 N N . GLN B 1 109 ? 32.219 23.266 -5.918 1 94.88 109 GLN B N 1
ATOM 5565 C CA . GLN B 1 109 ? 33 24.453 -5.559 1 94.88 109 GLN B CA 1
ATOM 5566 C C . GLN B 1 109 ? 32.375 25.719 -6.16 1 94.88 109 GLN B C 1
ATOM 5568 O O . GLN B 1 109 ? 31.5 25.625 -7.023 1 94.88 109 GLN B O 1
ATOM 5573 N N . GLY B 1 110 ? 32.812 26.844 -5.602 1 93.75 110 GLY B N 1
ATOM 5574 C CA . GLY B 1 110 ? 32.375 28.109 -6.176 1 93.75 110 GLY B CA 1
ATOM 5575 C C . GLY B 1 110 ? 30.969 28.516 -5.777 1 93.75 110 GLY B C 1
ATOM 5576 O O . GLY B 1 110 ? 30.328 29.281 -6.477 1 93.75 110 GLY B O 1
ATOM 5577 N N . ILE B 1 111 ? 30.484 27.938 -4.766 1 95.19 111 ILE B N 1
ATOM 5578 C CA . ILE B 1 111 ? 29.141 28.281 -4.309 1 95.19 111 ILE B CA 1
ATOM 5579 C C . ILE B 1 111 ? 29.219 29.109 -3.035 1 95.19 111 ILE B C 1
ATOM 5581 O O . ILE B 1 111 ? 30.219 29.047 -2.309 1 95.19 111 ILE B O 1
ATOM 5585 N N . SER B 1 112 ? 28.219 29.938 -2.799 1 94.88 112 SER B N 1
ATOM 5586 C CA . SER B 1 112 ? 28.156 30.75 -1.59 1 94.88 112 SER B CA 1
ATOM 5587 C C . SER B 1 112 ? 27.797 29.906 -0.373 1 94.88 112 SER B C 1
ATOM 5589 O O . SER B 1 112 ? 27.422 28.75 -0.509 1 94.88 112 SER B O 1
ATOM 5591 N N . LYS B 1 113 ? 27.938 30.531 0.806 1 93.56 113 LYS B N 1
ATOM 5592 C CA . LYS B 1 113 ? 27.578 29.859 2.051 1 93.56 113 LYS B CA 1
ATOM 5593 C C . LYS B 1 113 ? 26.062 29.656 2.154 1 93.56 113 LYS B C 1
ATOM 5595 O O . LYS B 1 113 ? 25.594 28.859 2.979 1 93.56 113 LYS B O 1
ATOM 5600 N N . GLU B 1 114 ? 25.281 30.266 1.288 1 92.12 114 GLU B N 1
ATOM 5601 C CA . GLU B 1 114 ? 23.828 30.203 1.352 1 92.12 114 GLU B CA 1
ATOM 5602 C C . GLU B 1 114 ? 23.266 29.203 0.347 1 92.12 114 GLU B C 1
ATOM 5604 O O . GLU B 1 114 ? 22.062 28.984 0.29 1 92.12 114 GLU B O 1
ATOM 5609 N N . ALA B 1 115 ? 24.156 28.531 -0.343 1 94.94 115 ALA B N 1
ATOM 5610 C CA . ALA B 1 115 ? 23.703 27.578 -1.352 1 94.94 115 ALA B CA 1
ATOM 5611 C C . ALA B 1 115 ? 22.969 26.406 -0.707 1 94.94 115 ALA B C 1
ATOM 5613 O O . ALA B 1 115 ? 23.375 25.922 0.351 1 94.94 115 ALA B O 1
ATOM 5614 N N . ILE B 1 116 ? 21.875 25.984 -1.357 1 95.38 116 ILE B N 1
ATOM 5615 C CA . ILE B 1 116 ? 21.141 24.812 -0.888 1 95.38 116 ILE B CA 1
ATOM 5616 C C . ILE B 1 116 ? 20.922 23.844 -2.043 1 95.38 116 ILE B C 1
ATOM 5618 O O . ILE B 1 116 ? 20.875 24.25 -3.207 1 95.38 116 ILE B O 1
ATOM 5622 N N . GLY B 1 117 ? 20.828 22.562 -1.728 1 96.44 117 GLY B N 1
ATOM 5623 C CA . GLY B 1 117 ? 20.594 21.531 -2.721 1 96.44 117 GLY B CA 1
ATOM 5624 C C . GLY B 1 117 ? 19.484 20.578 -2.338 1 96.44 117 GLY B C 1
ATOM 5625 O O . GLY B 1 117 ? 19.094 20.5 -1.17 1 96.44 117 GLY B O 1
ATOM 5626 N N . SER B 1 118 ? 18.906 19.953 -3.307 1 96.5 118 SER B N 1
ATOM 5627 C CA . SER B 1 118 ? 17.906 18.906 -3.121 1 96.5 118 SER B CA 1
ATOM 5628 C C . SER B 1 118 ? 18.125 17.766 -4.109 1 96.5 118 SER B C 1
ATOM 5630 O O . SER B 1 118 ? 18.672 17.969 -5.199 1 96.5 118 SER B O 1
ATOM 5632 N N . ILE B 1 119 ? 17.781 16.562 -3.719 1 97.69 119 ILE B N 1
ATOM 5633 C CA . ILE B 1 119 ? 17.859 15.359 -4.539 1 97.69 119 ILE B CA 1
ATOM 5634 C C . ILE B 1 119 ? 16.531 14.633 -4.508 1 97.69 119 ILE B C 1
ATOM 5636 O O . ILE B 1 119 ? 15.945 14.43 -3.438 1 97.69 119 ILE B O 1
ATOM 5640 N N . TYR B 1 120 ? 15.992 14.281 -5.676 1 96.5 120 TYR B N 1
ATOM 5641 C CA . TYR B 1 120 ? 14.695 13.609 -5.777 1 96.5 120 TYR B CA 1
ATOM 5642 C C . TYR B 1 120 ? 14.609 12.789 -7.059 1 96.5 120 TYR B C 1
ATOM 5644 O O . TYR B 1 120 ? 15.5 12.852 -7.906 1 96.5 120 TYR B O 1
ATOM 5652 N N . THR B 1 121 ? 13.586 11.984 -7.16 1 97.44 121 THR B N 1
ATOM 5653 C CA . THR B 1 121 ? 13.414 11.133 -8.328 1 97.44 121 THR B CA 1
ATOM 5654 C C . THR B 1 121 ? 12.266 11.625 -9.195 1 97.44 121 THR B C 1
ATOM 5656 O O . THR B 1 121 ? 11.289 12.18 -8.688 1 97.44 121 THR B O 1
ATOM 5659 N N . LEU B 1 122 ? 12.398 11.492 -10.484 1 95.81 122 LEU B N 1
ATOM 5660 C CA . LEU B 1 122 ? 11.328 11.648 -11.469 1 95.81 122 LEU B CA 1
ATOM 5661 C C . LEU B 1 122 ? 11.133 10.359 -12.266 1 95.81 122 LEU B C 1
ATOM 5663 O O . LEU B 1 122 ? 12.094 9.633 -12.523 1 95.81 122 LEU B O 1
ATOM 5667 N N . PRO B 1 123 ? 9.875 10.047 -12.727 1 92.88 123 PRO B N 1
ATOM 5668 C CA . PRO B 1 123 ? 8.664 10.852 -12.555 1 92.88 123 PRO B CA 1
ATOM 5669 C C . PRO B 1 123 ? 8.117 10.797 -11.125 1 92.88 123 PRO B C 1
ATOM 5671 O O . PRO B 1 123 ? 8.633 10.039 -10.297 1 92.88 123 PRO B O 1
ATOM 5674 N N . GLU B 1 124 ? 7.09 11.516 -10.836 1 87.56 124 GLU B N 1
ATOM 5675 C CA . GLU B 1 124 ? 6.512 11.609 -9.5 1 87.56 124 GLU B CA 1
ATOM 5676 C C . GLU B 1 124 ? 5.961 10.266 -9.039 1 87.56 124 GLU B C 1
ATOM 5678 O O . GLU B 1 124 ? 5.848 10.008 -7.84 1 87.56 124 GLU B O 1
ATOM 5683 N N . SER B 1 125 ? 5.656 9.461 -9.953 1 84.12 125 SER B N 1
ATOM 5684 C CA . SER B 1 125 ? 5.117 8.141 -9.633 1 84.12 125 SER B CA 1
ATOM 5685 C C . SER B 1 125 ? 6.148 7.285 -8.898 1 84.12 125 SER B C 1
ATOM 5687 O O . SER B 1 125 ? 5.797 6.273 -8.289 1 84.12 125 SER B O 1
ATOM 5689 N N . THR B 1 126 ? 7.371 7.695 -8.898 1 92.31 126 THR B N 1
ATOM 5690 C CA . THR B 1 126 ? 8.414 6.949 -8.195 1 92.31 126 THR B CA 1
ATOM 5691 C C . THR B 1 126 ? 8.398 7.27 -6.707 1 92.31 126 THR B C 1
ATOM 5693 O O . THR B 1 126 ? 9.008 6.559 -5.906 1 92.31 126 THR B O 1
ATOM 5696 N N . LEU B 1 127 ? 7.523 8.352 -6.492 1 88.44 127 LEU B N 1
ATOM 5697 C CA . LEU B 1 127 ? 7.445 8.758 -5.094 1 88.44 127 LEU B CA 1
ATOM 5698 C C . LEU B 1 127 ? 6.832 7.652 -4.238 1 88.44 127 LEU B C 1
ATOM 5700 O O . LEU B 1 127 ? 5.758 7.141 -4.559 1 88.44 127 LEU B O 1
ATOM 5704 N N . GLY B 1 128 ? 7.41 7 -3.365 1 88.94 128 GLY B N 1
ATOM 5705 C CA . GLY B 1 128 ? 6.93 5.945 -2.486 1 88.94 128 GLY B CA 1
ATOM 5706 C C . GLY B 1 128 ? 7.473 4.574 -2.848 1 88.94 128 GLY B C 1
ATOM 5707 O O . GLY B 1 128 ? 7.496 3.67 -2.01 1 88.94 128 GLY B O 1
ATOM 5708 N N . SER B 1 129 ? 7.824 4.457 -4.137 1 93.44 129 SER B N 1
ATOM 5709 C CA . SER B 1 129 ? 8.289 3.15 -4.594 1 93.44 129 SER B CA 1
ATOM 5710 C C . SER B 1 129 ? 9.805 3.043 -4.508 1 93.44 129 SER B C 1
ATOM 5712 O O . SER B 1 129 ? 10.352 1.946 -4.375 1 93.44 129 SER B O 1
ATOM 5714 N N . VAL B 1 130 ? 10.43 4.207 -4.68 1 97.69 130 VAL B N 1
ATOM 5715 C CA . VAL B 1 130 ? 11.883 4.266 -4.672 1 97.69 130 VAL B CA 1
ATOM 5716 C C . VAL B 1 130 ? 12.367 5.023 -3.438 1 97.69 130 VAL B C 1
ATOM 5718 O O . VAL B 1 130 ? 11.773 6.035 -3.049 1 97.69 130 VAL B O 1
ATOM 5721 N N . ARG B 1 131 ? 13.383 4.547 -2.814 1 97.75 131 ARG B N 1
ATOM 5722 C CA . ARG B 1 131 ? 13.953 5.227 -1.656 1 97.75 131 ARG B CA 1
ATOM 5723 C C . ARG B 1 131 ? 15.359 5.734 -1.957 1 97.75 131 ARG B C 1
ATOM 5725 O O . ARG B 1 131 ? 16.156 5.047 -2.609 1 97.75 131 ARG B O 1
ATOM 5732 N N . VAL B 1 132 ? 15.633 6.945 -1.558 1 98.5 132 VAL B N 1
ATOM 5733 C CA . VAL B 1 132 ? 16.953 7.566 -1.651 1 98.5 132 VAL B CA 1
ATOM 5734 C C . VAL B 1 132 ? 17.484 7.855 -0.251 1 98.5 132 VAL B C 1
ATOM 5736 O O . VAL B 1 132 ? 16.797 8.477 0.566 1 98.5 132 VAL B O 1
ATOM 5739 N N . PHE B 1 133 ? 18.703 7.375 0.011 1 98.56 133 PHE B N 1
ATOM 5740 C CA . PHE B 1 133 ? 19.328 7.566 1.312 1 98.56 133 PHE B CA 1
ATOM 5741 C C . PHE B 1 133 ? 20.609 8.375 1.182 1 98.56 133 PHE B C 1
ATOM 5743 O O . PHE B 1 133 ? 21.328 8.273 0.176 1 98.56 133 PHE B O 1
ATOM 5750 N N . TRP B 1 134 ? 20.875 9.164 2.174 1 98.5 134 TRP B N 1
ATOM 5751 C CA . TRP B 1 134 ? 22.125 9.906 2.328 1 98.5 134 TRP B CA 1
ATOM 5752 C C . TRP B 1 134 ? 22.969 9.328 3.459 1 98.5 134 TRP B C 1
ATOM 5754 O O . TRP B 1 134 ? 22.484 9.164 4.582 1 98.5 134 TRP B O 1
ATOM 5764 N N . LYS B 1 135 ? 24.203 8.992 3.119 1 97.81 135 LYS B N 1
ATOM 5765 C CA . LYS B 1 135 ? 25.141 8.68 4.203 1 97.81 135 LYS B CA 1
ATOM 5766 C C . LYS B 1 135 ? 25.562 9.945 4.945 1 97.81 135 LYS B C 1
ATOM 5768 O O . LYS B 1 135 ? 26.594 10.531 4.641 1 97.81 135 LYS B O 1
ATOM 5773 N N . GLN B 1 136 ? 24.781 10.32 5.824 1 95.56 136 GLN B N 1
ATOM 5774 C CA . GLN B 1 136 ? 24.969 11.602 6.496 1 95.56 136 GLN B CA 1
ATOM 5775 C C . GLN B 1 136 ? 26.062 11.508 7.566 1 95.56 136 GLN B C 1
ATOM 5777 O O . GLN B 1 136 ? 25.953 10.695 8.484 1 95.56 136 GLN B O 1
ATOM 5782 N N . PRO B 1 137 ? 27.062 12.352 7.441 1 94.19 137 PRO B N 1
ATOM 5783 C CA . PRO B 1 137 ? 28.109 12.344 8.469 1 94.19 137 PRO B CA 1
ATOM 5784 C C . PRO B 1 137 ? 27.562 12.594 9.867 1 94.19 137 PRO B C 1
ATOM 5786 O O . PRO B 1 137 ? 26.797 13.531 10.078 1 94.19 137 PRO B O 1
ATOM 5789 N N . GLY B 1 138 ? 27.906 11.742 10.805 1 92.75 138 GLY B N 1
ATOM 5790 C CA . GLY B 1 138 ? 27.547 11.922 12.203 1 92.75 138 GLY B CA 1
ATOM 5791 C C . GLY B 1 138 ? 26.141 11.422 12.516 1 92.75 138 GLY B C 1
ATOM 5792 O O . GLY B 1 138 ? 25.719 11.461 13.672 1 92.75 138 GLY B O 1
ATOM 5793 N N . PHE B 1 139 ? 25.453 10.992 11.508 1 93.5 139 PHE B N 1
ATOM 5794 C CA . PHE B 1 139 ? 24.109 10.492 11.695 1 93.5 139 PHE B CA 1
ATOM 5795 C C . PHE B 1 139 ? 24.109 9 11.977 1 93.5 139 PHE B C 1
ATOM 5797 O O . PHE B 1 139 ? 24.922 8.258 11.414 1 93.5 139 PHE B O 1
ATOM 5804 N N . LEU B 1 140 ? 23.297 8.586 12.953 1 94.44 140 LEU B N 1
ATOM 5805 C CA . LEU B 1 140 ? 22.984 7.176 13.18 1 94.44 140 LEU B CA 1
ATOM 5806 C C . LEU B 1 140 ? 21.484 6.977 13.367 1 94.44 140 LEU B C 1
ATOM 5808 O O . LEU B 1 140 ? 20.859 7.633 14.211 1 94.44 140 LEU B O 1
ATOM 5812 N N . SER B 1 141 ? 20.906 6.121 12.539 1 92.75 141 SER B N 1
ATOM 5813 C CA . SER B 1 141 ? 19.484 5.797 12.68 1 92.75 141 SER B CA 1
ATOM 5814 C C . SER B 1 141 ? 19.234 4.926 13.906 1 92.75 141 SER B C 1
ATOM 5816 O O . SER B 1 141 ? 20.188 4.5 14.578 1 92.75 141 SER B O 1
ATOM 5818 N N . ASP B 1 142 ? 17.891 4.645 14.172 1 87.19 142 ASP B N 1
ATOM 5819 C CA . ASP B 1 142 ? 17.5 3.76 15.266 1 87.19 142 ASP B CA 1
ATOM 5820 C C . ASP B 1 142 ? 18.047 2.352 15.062 1 87.19 142 ASP B C 1
ATOM 5822 O O . ASP B 1 142 ? 18.203 1.596 16.031 1 87.19 142 ASP B O 1
ATOM 5826 N N . ALA B 1 143 ? 18.359 2.01 13.836 1 89.06 143 ALA B N 1
ATOM 5827 C CA . ALA B 1 143 ? 18.906 0.689 13.531 1 89.06 143 ALA B CA 1
ATOM 5828 C C . ALA B 1 143 ? 20.438 0.708 13.547 1 89.06 143 ALA B C 1
ATOM 5830 O O . ALA B 1 143 ? 21.078 -0.27 13.156 1 89.06 143 ALA B O 1
ATOM 5831 N N . GLY B 1 144 ? 21.031 1.829 13.914 1 93.06 144 GLY B N 1
ATOM 5832 C CA . GLY B 1 144 ? 22.484 1.943 13.93 1 93.06 144 GLY B CA 1
ATOM 5833 C C . GLY B 1 144 ? 23.094 2.117 12.547 1 93.06 144 GLY B C 1
ATOM 5834 O O . GLY B 1 144 ? 24.266 1.822 12.336 1 93.06 144 GLY B O 1
ATOM 5835 N N . SER B 1 145 ? 22.312 2.545 11.633 1 94.75 145 SER B N 1
ATOM 5836 C CA . SER B 1 145 ? 22.734 2.76 10.258 1 94.75 145 SER B CA 1
ATOM 5837 C C . SER B 1 145 ? 23.078 4.227 10 1 94.75 145 SER B C 1
ATOM 5839 O O . SER B 1 145 ? 22.391 5.121 10.5 1 94.75 145 SER B O 1
ATOM 5841 N N . PRO B 1 146 ? 24.188 4.516 9.281 1 97.19 146 PRO B N 1
ATOM 5842 C CA . PRO B 1 146 ? 24.531 5.902 8.969 1 97.19 146 PRO B CA 1
ATOM 5843 C C . PRO B 1 146 ? 23.688 6.488 7.84 1 97.19 146 PRO B C 1
ATOM 5845 O O . PRO B 1 146 ? 23.906 7.629 7.426 1 97.19 146 PRO B O 1
ATOM 5848 N N . TRP B 1 147 ? 22.781 5.707 7.32 1 98 147 TRP B N 1
ATOM 5849 C CA . TRP B 1 147 ? 21.984 6.102 6.16 1 98 147 TRP B CA 1
ATOM 5850 C C . TRP B 1 147 ? 20.688 6.766 6.59 1 98 147 TRP B C 1
ATOM 5852 O O . TRP B 1 147 ? 19.891 6.18 7.336 1 98 147 TRP B O 1
ATOM 5862 N N . ARG B 1 148 ? 20.422 7.996 6.09 1 96.69 148 ARG B N 1
ATOM 5863 C CA . ARG B 1 148 ? 19.188 8.734 6.34 1 96.69 148 ARG B CA 1
ATOM 5864 C C . ARG B 1 148 ? 18.312 8.766 5.09 1 96.69 148 ARG B C 1
ATOM 5866 O O . ARG B 1 148 ? 18.781 9.125 4.008 1 96.69 148 ARG B O 1
ATOM 5873 N N . LEU B 1 149 ? 17.047 8.391 5.254 1 96.56 149 LEU B N 1
ATOM 5874 C CA . LEU B 1 149 ? 16.094 8.531 4.156 1 96.56 149 LEU B CA 1
ATOM 5875 C C . LEU B 1 149 ? 15.891 9.992 3.785 1 96.56 149 LEU B C 1
ATOM 5877 O O . LEU B 1 149 ? 15.719 10.844 4.664 1 96.56 149 LEU B O 1
ATOM 5881 N N . ILE B 1 150 ? 15.953 10.305 2.521 1 94.62 150 ILE B N 1
ATOM 5882 C CA . ILE B 1 150 ? 15.789 11.695 2.111 1 94.62 150 ILE B CA 1
ATOM 5883 C C . ILE B 1 150 ? 14.445 11.875 1.41 1 94.62 150 ILE B C 1
ATOM 5885 O O . ILE B 1 150 ? 14.008 11 0.66 1 94.62 150 ILE B O 1
ATOM 5889 N N . ASP B 1 151 ? 13.828 12.922 1.803 1 94 151 ASP B N 1
ATOM 5890 C CA . ASP B 1 151 ? 12.609 13.422 1.17 1 94 151 ASP B CA 1
ATOM 5891 C C . ASP B 1 151 ? 12.938 14.453 0.089 1 94 151 ASP B C 1
ATOM 5893 O O . ASP B 1 151 ? 13.969 15.125 0.155 1 94 151 ASP B O 1
ATOM 5897 N N . PRO B 1 152 ? 12.039 14.539 -0.99 1 93.75 152 PRO B N 1
ATOM 5898 C CA . PRO B 1 152 ? 12.281 15.555 -2.014 1 93.75 152 PRO B CA 1
ATOM 5899 C C . PRO B 1 152 ? 12.445 16.953 -1.426 1 93.75 152 PRO B C 1
ATOM 5901 O O . PRO B 1 152 ? 13.086 17.812 -2.037 1 93.75 152 PRO B O 1
ATOM 5904 N N . GLN B 1 153 ? 11.898 17.203 -0.257 1 93 153 GLN B N 1
ATOM 5905 C CA . GLN B 1 153 ? 11.969 18.531 0.366 1 93 153 GLN B CA 1
ATOM 5906 C C . GLN B 1 153 ? 13.133 18.609 1.35 1 93 153 GLN B C 1
ATOM 5908 O O . GLN B 1 153 ? 13.312 19.625 2.029 1 93 153 GLN B O 1
ATOM 5913 N N . PHE B 1 154 ? 13.93 17.547 1.471 1 94.88 154 PHE B N 1
ATOM 5914 C CA . PHE B 1 154 ? 15.156 17.578 2.264 1 94.88 154 PHE B CA 1
ATOM 5915 C C . PHE B 1 154 ? 16.156 18.562 1.67 1 94.88 154 PHE B C 1
ATOM 5917 O O . PHE B 1 154 ? 16.359 18.594 0.454 1 94.88 154 PHE B O 1
ATOM 5924 N N . VAL B 1 155 ? 16.844 19.391 2.498 1 94.69 155 VAL B N 1
ATOM 5925 C CA . VAL B 1 155 ? 17.766 20.422 2.037 1 94.69 155 VAL B CA 1
ATOM 5926 C C . VAL B 1 155 ? 19.203 20.062 2.42 1 94.69 155 VAL B C 1
ATOM 5928 O O . VAL B 1 155 ? 19.469 19.719 3.572 1 94.69 155 VAL B O 1
ATOM 5931 N N . PHE B 1 156 ? 20.062 20.156 1.477 1 96.94 156 PHE B N 1
ATOM 5932 C CA . PHE B 1 156 ? 21.484 20.047 1.719 1 96.94 156 PHE B CA 1
ATOM 5933 C C . PHE B 1 156 ? 22.125 21.438 1.775 1 96.94 156 PHE B C 1
ATOM 5935 O O . PHE B 1 156 ? 21.891 22.266 0.9 1 96.94 156 PHE B O 1
ATOM 5942 N N . ASN B 1 157 ? 22.938 21.719 2.773 1 95.88 157 ASN B N 1
ATOM 5943 C CA . ASN B 1 157 ? 23.578 23.016 2.883 1 95.88 157 ASN B CA 1
ATOM 5944 C C . ASN B 1 157 ? 24.859 23.078 2.074 1 95.88 157 ASN B C 1
ATOM 5946 O O . ASN B 1 157 ? 25.25 22.094 1.45 1 95.88 157 ASN B O 1
ATOM 5950 N N . ALA B 1 158 ? 25.484 24.234 2.098 1 96.25 158 ALA B N 1
ATOM 5951 C CA . ALA B 1 158 ? 26.672 24.484 1.288 1 96.25 158 ALA B CA 1
ATOM 5952 C C . ALA B 1 158 ? 27.812 23.562 1.705 1 96.25 158 ALA B C 1
ATOM 5954 O O . ALA B 1 158 ? 28.609 23.125 0.865 1 96.25 158 ALA B O 1
ATOM 5955 N N . SER B 1 159 ? 27.906 23.297 2.969 1 96.06 159 SER B N 1
ATOM 5956 C CA . SER B 1 159 ? 28.984 22.438 3.455 1 96.06 159 SER B CA 1
ATOM 5957 C C . SER B 1 159 ? 28.875 21.031 2.885 1 96.06 159 SER B C 1
ATOM 5959 O O . SER B 1 159 ? 29.859 20.453 2.436 1 96.06 159 SER B O 1
ATOM 5961 N N . SER B 1 160 ? 27.688 20.516 2.947 1 96.88 160 SER B N 1
ATOM 5962 C CA . SER B 1 160 ? 27.453 19.188 2.406 1 96.88 160 SER B CA 1
ATOM 5963 C C . SER B 1 160 ? 27.656 19.156 0.894 1 96.88 160 SER B C 1
ATOM 5965 O O . SER B 1 160 ? 28.172 18.188 0.347 1 96.88 160 SER B O 1
ATOM 5967 N N . LEU B 1 161 ? 27.203 20.172 0.228 1 97.38 161 LEU B N 1
ATOM 5968 C CA . LEU B 1 161 ? 27.391 20.266 -1.218 1 97.38 161 LEU B CA 1
ATOM 5969 C C . LEU B 1 161 ? 28.859 20.281 -1.585 1 97.38 161 LEU B C 1
ATOM 5971 O O . LEU B 1 161 ? 29.281 19.641 -2.553 1 97.38 161 LEU B O 1
ATOM 5975 N N . ARG B 1 162 ? 29.672 21 -0.823 1 96.94 162 ARG B N 1
ATOM 5976 C CA . ARG B 1 162 ? 31.109 21.109 -1.068 1 96.94 162 ARG B CA 1
ATOM 5977 C C . ARG B 1 162 ? 31.828 19.797 -0.792 1 96.94 162 ARG B C 1
ATOM 5979 O O . ARG B 1 162 ? 32.812 19.469 -1.443 1 96.94 162 ARG B O 1
ATOM 5986 N N . ALA B 1 163 ? 31.281 19.078 0.169 1 96.19 163 ALA B N 1
ATOM 5987 C CA . ALA B 1 163 ? 31.891 17.812 0.53 1 96.19 163 ALA B CA 1
ATOM 5988 C C . ALA B 1 163 ? 31.531 16.719 -0.482 1 96.19 163 ALA B C 1
ATOM 5990 O O . ALA B 1 163 ? 32.312 15.789 -0.704 1 96.19 163 ALA B O 1
ATOM 5991 N N . GLY B 1 164 ? 30.422 16.859 -1.106 1 96.94 164 GLY B N 1
ATOM 5992 C CA . GLY B 1 164 ? 29.859 15.773 -1.892 1 96.94 164 GLY B CA 1
ATOM 5993 C C . GLY B 1 164 ? 28.922 14.875 -1.089 1 96.94 164 GLY B C 1
ATOM 5994 O O . GLY B 1 164 ? 29.172 14.617 0.092 1 96.94 164 GLY B O 1
ATOM 5995 N N . ILE B 1 165 ? 27.938 14.398 -1.746 1 97.81 165 ILE B N 1
ATOM 5996 C CA . ILE B 1 165 ? 26.875 13.641 -1.076 1 97.81 165 ILE B CA 1
ATOM 5997 C C . ILE B 1 165 ? 26.922 12.188 -1.536 1 97.81 165 ILE B C 1
ATOM 5999 O O . ILE B 1 165 ? 26.828 11.906 -2.732 1 97.81 165 ILE B O 1
ATOM 6003 N N . GLU B 1 166 ? 27.094 11.242 -0.608 1 98.12 166 GLU B N 1
ATOM 6004 C CA . GLU B 1 166 ? 27.016 9.812 -0.894 1 98.12 166 GLU B CA 1
ATOM 6005 C C . GLU B 1 166 ? 25.594 9.281 -0.717 1 98.12 166 GLU B C 1
ATOM 6007 O O . GLU B 1 166 ? 24.969 9.508 0.321 1 98.12 166 GLU B O 1
ATOM 6012 N N . LEU B 1 167 ? 25.109 8.562 -1.746 1 98.69 167 LEU B N 1
ATOM 6013 C CA . LEU B 1 167 ? 23.703 8.156 -1.776 1 98.69 167 LEU B CA 1
ATOM 6014 C C . LEU B 1 167 ? 23.578 6.648 -1.963 1 98.69 167 LEU B C 1
ATOM 6016 O O . LEU B 1 167 ? 24.516 6.004 -2.457 1 98.69 167 LEU B O 1
ATOM 6020 N N . ALA B 1 168 ? 22.516 6.074 -1.507 1 98.75 168 ALA B N 1
ATOM 6021 C CA . ALA B 1 168 ? 22.062 4.707 -1.757 1 98.75 168 ALA B CA 1
ATOM 6022 C C . ALA B 1 168 ? 20.609 4.676 -2.217 1 98.75 168 ALA B C 1
ATOM 6024 O O . ALA B 1 168 ? 19.766 5.391 -1.675 1 98.75 168 ALA B O 1
ATOM 6025 N N . ILE B 1 169 ? 20.328 3.912 -3.268 1 98.81 169 ILE B N 1
ATOM 6026 C CA . ILE B 1 169 ? 19.016 3.889 -3.875 1 98.81 169 ILE B CA 1
ATOM 6027 C C . ILE B 1 169 ? 18.484 2.457 -3.9 1 98.81 169 ILE B C 1
ATOM 6029 O O . ILE B 1 169 ? 19.188 1.529 -4.285 1 98.81 169 ILE B O 1
ATOM 6033 N N . ASP B 1 170 ? 17.281 2.201 -3.416 1 98.69 170 ASP B N 1
ATOM 6034 C CA . ASP B 1 170 ? 16.594 0.921 -3.588 1 98.69 170 ASP B CA 1
ATOM 6035 C C . ASP B 1 170 ? 15.102 1.12 -3.793 1 98.69 170 ASP B C 1
ATOM 6037 O O . ASP B 1 170 ? 14.625 2.254 -3.902 1 98.69 170 ASP B O 1
ATOM 6041 N N . ALA B 1 171 ? 14.398 0.035 -4.062 1 98.31 171 ALA B N 1
ATOM 6042 C CA . ALA B 1 171 ? 12.961 0.104 -4.309 1 98.31 171 ALA B CA 1
ATOM 6043 C C . ALA B 1 171 ? 12.188 -0.758 -3.309 1 98.31 171 ALA B C 1
ATOM 6045 O O . ALA B 1 171 ? 12.711 -1.764 -2.82 1 98.31 171 ALA B O 1
ATOM 6046 N N . ARG B 1 172 ? 10.906 -0.364 -3.088 1 96.62 172 ARG B N 1
ATOM 6047 C CA . ARG B 1 172 ? 10.039 -1.019 -2.115 1 96.62 172 ARG B CA 1
ATOM 6048 C C . ARG B 1 172 ? 9.281 -2.182 -2.75 1 96.62 172 ARG B C 1
ATOM 6050 O O . ARG B 1 172 ? 8.773 -3.055 -2.047 1 96.62 172 ARG B O 1
ATOM 6057 N N . GLU B 1 173 ? 9.164 -2.166 -4.039 1 94.31 173 GLU B N 1
ATOM 6058 C CA . GLU B 1 173 ? 8.289 -3.111 -4.727 1 94.31 173 GLU B CA 1
ATOM 6059 C C . GLU B 1 173 ? 8.812 -3.426 -6.125 1 94.31 173 GLU B C 1
ATOM 6061 O O . GLU B 1 173 ? 9.766 -2.799 -6.598 1 94.31 173 GLU B O 1
ATOM 6066 N N . LEU B 1 174 ? 8.164 -4.379 -6.762 1 96.69 174 LEU B N 1
ATOM 6067 C CA . LEU B 1 174 ? 8.508 -4.773 -8.125 1 96.69 174 LEU B CA 1
ATOM 6068 C C . LEU B 1 174 ? 7.746 -3.93 -9.141 1 96.69 174 LEU B C 1
ATOM 6070 O O . LEU B 1 174 ? 6.688 -3.375 -8.828 1 96.69 174 LEU B O 1
ATOM 6074 N N . VAL B 1 175 ? 8.367 -3.834 -10.305 1 94.38 175 VAL B N 1
ATOM 6075 C CA . VAL B 1 175 ? 7.59 -3.33 -11.43 1 94.38 175 VAL B CA 1
ATOM 6076 C C . VAL B 1 175 ? 6.52 -4.344 -11.82 1 94.38 175 VAL B C 1
ATOM 6078 O O . VAL B 1 175 ? 6.832 -5.473 -12.211 1 94.38 175 VAL B O 1
ATOM 6081 N N . SER B 1 176 ? 5.262 -3.988 -11.625 1 87.12 176 SER B N 1
ATOM 6082 C CA . SER B 1 176 ? 4.223 -4.984 -11.852 1 87.12 176 SER B CA 1
ATOM 6083 C C . SER B 1 176 ? 3.361 -4.621 -13.055 1 87.12 176 SER B C 1
ATOM 6085 O O . SER B 1 176 ? 2.748 -5.496 -13.672 1 87.12 176 SER B O 1
ATOM 6087 N N . HIS B 1 177 ? 3.268 -3.334 -13.383 1 85.19 177 HIS B N 1
ATOM 6088 C CA . HIS B 1 177 ? 2.51 -2.881 -14.547 1 85.19 177 HIS B CA 1
ATOM 6089 C C . HIS B 1 177 ? 3.215 -1.726 -15.242 1 85.19 177 HIS B C 1
ATOM 6091 O O . HIS B 1 177 ? 3.498 -0.697 -14.625 1 85.19 177 HIS B O 1
ATOM 6097 N N . LEU B 1 178 ? 3.334 -1.851 -16.562 1 84.31 178 LEU B N 1
ATOM 6098 C CA . LEU B 1 178 ? 4.102 -0.876 -17.328 1 84.31 178 LEU B CA 1
ATOM 6099 C C . LEU B 1 178 ? 3.354 0.448 -17.422 1 84.31 178 LEU B C 1
ATOM 6101 O O . LEU B 1 178 ? 3.971 1.504 -17.578 1 84.31 178 LEU B O 1
ATOM 6105 N N . SER B 1 179 ? 2.029 0.369 -17.266 1 81.12 179 SER B N 1
ATOM 6106 C CA . SER B 1 179 ? 1.245 1.596 -17.375 1 81.12 179 SER B CA 1
ATOM 6107 C C . SER B 1 179 ? 1.414 2.467 -16.141 1 81.12 179 SER B C 1
ATOM 6109 O O . SER B 1 179 ? 1.272 3.689 -16.203 1 81.12 179 SER B O 1
ATOM 6111 N N . ALA B 1 180 ? 1.794 1.881 -15.047 1 79.75 180 ALA B N 1
ATOM 6112 C CA . ALA B 1 180 ? 2.012 2.633 -13.812 1 79.75 180 ALA B CA 1
ATOM 6113 C C . ALA B 1 180 ? 3.441 3.16 -13.734 1 79.75 180 ALA B C 1
ATOM 6115 O O . ALA B 1 180 ? 3.658 4.359 -13.547 1 79.75 180 ALA B O 1
ATOM 6116 N N . TRP B 1 181 ? 4.406 2.309 -13.914 1 89.56 181 TRP B N 1
ATOM 6117 C CA . TRP B 1 181 ? 5.828 2.621 -13.859 1 89.56 181 TRP B CA 1
ATOM 6118 C C . TRP B 1 181 ? 6.652 1.52 -14.523 1 89.56 181 TRP B C 1
ATOM 6120 O O . TRP B 1 181 ? 6.43 0.334 -14.266 1 89.56 181 TRP B O 1
ATOM 6130 N N . ASN B 1 182 ? 7.547 1.885 -15.359 1 91.19 182 ASN B N 1
ATOM 6131 C CA . ASN B 1 182 ? 8.297 0.887 -16.109 1 91.19 182 ASN B CA 1
ATOM 6132 C C . ASN B 1 182 ? 9.648 0.59 -15.461 1 91.19 182 ASN B C 1
ATOM 6134 O O . ASN B 1 182 ? 10.516 -0.028 -16.078 1 91.19 182 ASN B O 1
ATOM 6138 N N . GLY B 1 183 ? 9.844 1.132 -14.289 1 94.88 183 GLY B N 1
ATOM 6139 C CA . GLY B 1 183 ? 11.062 0.824 -13.555 1 94.88 183 GLY B CA 1
ATOM 6140 C C . GLY B 1 183 ? 12.156 1.848 -13.758 1 94.88 183 GLY B C 1
ATOM 6141 O O . GLY B 1 183 ? 13.188 1.804 -13.078 1 94.88 183 GLY B O 1
ATOM 6142 N N . THR B 1 184 ? 11.953 2.787 -14.656 1 96.12 184 THR B N 1
ATOM 6143 C CA . THR B 1 184 ? 12.977 3.789 -14.93 1 96.12 184 THR B CA 1
ATOM 6144 C C . THR B 1 184 ? 12.75 5.043 -14.086 1 96.12 184 THR B C 1
ATOM 6146 O O . THR B 1 184 ? 11.617 5.359 -13.727 1 96.12 184 THR B O 1
ATOM 6149 N N . LEU B 1 185 ? 13.867 5.656 -13.742 1 97.62 185 LEU B N 1
ATOM 6150 C CA . LEU B 1 185 ? 13.758 6.941 -13.055 1 97.62 185 LEU B CA 1
ATOM 6151 C C . LEU B 1 185 ? 14.938 7.84 -13.398 1 97.62 185 LEU B C 1
ATOM 6153 O O . LEU B 1 185 ? 15.938 7.379 -13.953 1 97.62 185 LEU B O 1
ATOM 6157 N N . SER B 1 186 ? 14.719 9.086 -13.25 1 98.12 186 SER B N 1
ATOM 6158 C CA . SER B 1 186 ? 15.789 10.086 -13.242 1 98.12 186 SER B CA 1
ATOM 6159 C C . SER B 1 186 ? 16.078 10.562 -11.82 1 98.12 186 SER B C 1
ATOM 6161 O O . SER B 1 186 ? 15.188 11.016 -11.109 1 98.12 186 SER B O 1
ATOM 6163 N N . LEU B 1 187 ? 17.266 10.32 -11.328 1 98.56 187 LEU B N 1
ATOM 6164 C CA . LEU B 1 187 ? 17.734 10.898 -10.07 1 98.56 187 LEU B CA 1
ATOM 6165 C C . LEU B 1 187 ? 18.234 12.328 -10.273 1 98.56 187 LEU B C 1
ATOM 6167 O O . LEU B 1 187 ? 19.266 12.539 -10.898 1 98.56 187 LEU B O 1
ATOM 6171 N N . GLU B 1 188 ? 17.5 13.289 -9.703 1 98.31 188 GLU B N 1
ATOM 6172 C CA . GLU B 1 188 ? 17.703 14.711 -9.961 1 98.31 188 GLU B CA 1
ATOM 6173 C C . GLU B 1 188 ? 18.469 15.367 -8.812 1 98.31 188 GLU B C 1
ATOM 6175 O O . GLU B 1 188 ? 18.219 15.078 -7.645 1 98.31 188 GLU B O 1
ATOM 6180 N N . PHE B 1 189 ? 19.438 16.156 -9.203 1 98.44 189 PHE B N 1
ATOM 6181 C CA . PHE B 1 189 ? 20.219 16.984 -8.281 1 98.44 189 PHE B CA 1
ATOM 6182 C C . PHE B 1 189 ? 20.078 18.453 -8.633 1 98.44 189 PHE B C 1
ATOM 6184 O O . PHE B 1 189 ? 20.547 18.891 -9.688 1 98.44 189 PHE B O 1
ATOM 6191 N N . ARG B 1 190 ? 19.438 19.219 -7.711 1 97.75 190 ARG B N 1
ATOM 6192 C CA . ARG B 1 190 ? 19.188 20.641 -7.91 1 97.75 190 ARG B CA 1
ATOM 6193 C C . ARG B 1 190 ? 19.938 21.484 -6.891 1 97.75 190 ARG B C 1
ATOM 6195 O O . ARG B 1 190 ? 19.969 21.156 -5.703 1 97.75 190 ARG B O 1
ATOM 6202 N N . VAL B 1 191 ? 20.609 22.547 -7.312 1 97.38 191 VAL B N 1
ATOM 6203 C CA . VAL B 1 191 ? 21.344 23.453 -6.43 1 97.38 191 VAL B CA 1
ATOM 6204 C C . VAL B 1 191 ? 20.906 24.891 -6.703 1 97.38 191 VAL B C 1
ATOM 6206 O O . VAL B 1 191 ? 20.906 25.344 -7.852 1 97.38 191 VAL B O 1
ATOM 6209 N N . THR B 1 192 ? 20.469 25.547 -5.688 1 95.5 192 THR B N 1
ATOM 6210 C CA . THR B 1 192 ? 20.109 26.969 -5.773 1 95.5 192 THR B CA 1
ATOM 6211 C C . THR B 1 192 ? 21.094 27.828 -4.977 1 95.5 192 THR B C 1
ATOM 6213 O O . THR B 1 192 ? 21.312 27.578 -3.789 1 95.5 192 THR B O 1
ATOM 6216 N N . ASP B 1 193 ? 21.719 28.734 -5.586 1 94.19 193 ASP B N 1
ATOM 6217 C CA . ASP B 1 193 ? 22.641 29.719 -4.996 1 94.19 193 ASP B CA 1
ATOM 6218 C C . ASP B 1 193 ? 22.234 31.141 -5.383 1 94.19 193 ASP B C 1
ATOM 6220 O O . ASP B 1 193 ? 22.531 31.594 -6.488 1 94.19 193 ASP B O 1
ATOM 6224 N N . GLY B 1 194 ? 21.656 31.844 -4.469 1 88.44 194 GLY B N 1
ATOM 6225 C CA . GLY B 1 194 ? 21.047 33.125 -4.828 1 88.44 194 GLY B CA 1
ATOM 6226 C C . GLY B 1 194 ? 19.906 32.969 -5.816 1 88.44 194 GLY B C 1
ATOM 6227 O O . GLY B 1 194 ? 18.969 32.219 -5.582 1 88.44 194 GLY B O 1
ATOM 6228 N N . ASN B 1 195 ? 20 33.594 -6.926 1 89.5 195 ASN B N 1
ATOM 6229 C CA . ASN B 1 195 ? 18.938 33.562 -7.922 1 89.5 195 ASN B CA 1
ATOM 6230 C C . ASN B 1 195 ? 19.234 32.562 -9.023 1 89.5 195 ASN B C 1
ATOM 6232 O O . ASN B 1 195 ? 18.484 32.5 -10.008 1 89.5 195 ASN B O 1
ATOM 6236 N N . MET B 1 196 ? 20.219 31.828 -8.82 1 93.56 196 MET B N 1
ATOM 6237 C CA . MET B 1 196 ? 20.594 30.859 -9.852 1 93.56 196 MET B CA 1
ATOM 6238 C C . MET B 1 196 ? 20.297 29.438 -9.398 1 93.56 196 MET B C 1
ATOM 6240 O O . MET B 1 196 ? 20.672 29.047 -8.281 1 93.56 196 MET B O 1
ATOM 6244 N N . THR B 1 197 ? 19.562 28.766 -10.133 1 96.31 197 THR B N 1
ATOM 6245 C CA . THR B 1 197 ? 19.312 27.359 -9.891 1 96.31 197 THR B CA 1
ATOM 6246 C C . THR B 1 197 ? 19.891 26.5 -11.023 1 96.31 197 THR B C 1
ATOM 6248 O O . THR B 1 197 ? 19.641 26.781 -12.203 1 96.31 197 THR B O 1
ATOM 6251 N N . THR B 1 198 ? 20.734 25.578 -10.773 1 96.12 198 THR B N 1
ATOM 6252 C CA . THR B 1 198 ? 21.328 24.641 -11.719 1 96.12 198 THR B CA 1
ATOM 6253 C C . THR B 1 198 ? 20.969 23.203 -11.344 1 96.12 198 THR B C 1
ATOM 6255 O O . THR B 1 198 ? 20.547 22.938 -10.219 1 96.12 198 THR B O 1
ATOM 6258 N N . TYR B 1 199 ? 21.062 22.328 -12.305 1 95.75 199 TYR B N 1
ATOM 6259 C CA . TYR B 1 199 ? 20.609 20.953 -12.07 1 95.75 199 TYR B CA 1
ATOM 6260 C C . TYR B 1 199 ? 21.484 19.953 -12.805 1 95.75 199 TYR B C 1
ATOM 6262 O O . TYR B 1 199 ? 22.25 20.344 -13.703 1 95.75 199 TYR B O 1
ATOM 6270 N N . ASP B 1 200 ? 21.531 18.75 -12.391 1 98 200 ASP B N 1
ATOM 6271 C CA . ASP B 1 200 ? 22.062 17.578 -13.062 1 98 200 ASP B CA 1
ATOM 6272 C C . ASP B 1 200 ? 21.219 16.344 -12.75 1 98 200 ASP B C 1
ATOM 6274 O O . ASP B 1 200 ? 20.359 16.375 -11.867 1 98 200 ASP B O 1
ATOM 6278 N N . ALA B 1 201 ? 21.344 15.32 -13.562 1 98.44 201 ALA B N 1
ATOM 6279 C CA . ALA B 1 201 ? 20.547 14.117 -13.359 1 98.44 201 ALA B CA 1
ATOM 6280 C C . ALA B 1 201 ? 21.281 12.875 -13.836 1 98.44 201 ALA B C 1
ATOM 6282 O O . ALA B 1 201 ? 22.281 12.977 -14.555 1 98.44 201 ALA B O 1
ATOM 6283 N N . VAL B 1 202 ? 20.891 11.758 -13.414 1 98.69 202 VAL B N 1
ATOM 6284 C CA . VAL B 1 202 ? 21.391 10.477 -13.883 1 98.69 202 VAL B CA 1
ATOM 6285 C C . VAL B 1 202 ? 20.25 9.469 -13.984 1 98.69 202 VAL B C 1
ATOM 6287 O O . VAL B 1 202 ? 19.359 9.445 -13.133 1 98.69 202 VAL B O 1
ATOM 6290 N N . ALA B 1 203 ? 20.281 8.648 -15.078 1 98.25 203 ALA B N 1
ATOM 6291 C CA . ALA B 1 203 ? 19.219 7.688 -15.352 1 98.25 203 ALA B CA 1
ATOM 6292 C C . ALA B 1 203 ? 19.5 6.352 -14.672 1 98.25 203 ALA B C 1
ATOM 6294 O O . ALA B 1 203 ? 20.625 5.879 -14.656 1 98.25 203 ALA B O 1
ATOM 6295 N N . MET B 1 204 ? 18.469 5.797 -14.055 1 98.44 204 MET B N 1
ATOM 6296 C CA . MET B 1 204 ? 18.531 4.488 -13.414 1 98.44 204 MET B CA 1
ATOM 6297 C C . MET B 1 204 ? 17.328 3.637 -13.789 1 98.44 204 MET B C 1
ATOM 6299 O O . MET B 1 204 ? 16.297 4.164 -14.227 1 98.44 204 MET B O 1
ATOM 6303 N N . LYS B 1 205 ? 17.484 2.355 -13.609 1 97.88 205 LYS B N 1
ATOM 6304 C CA . LYS B 1 205 ? 16.375 1.42 -13.82 1 97.88 205 LYS B CA 1
ATOM 6305 C C . LYS B 1 205 ? 16.375 0.316 -12.773 1 97.88 205 LYS B C 1
ATOM 6307 O O . LYS B 1 205 ? 17.438 -0.167 -12.375 1 97.88 205 LYS B O 1
ATOM 6312 N N . GLN B 1 206 ? 15.18 -0.011 -12.297 1 98.19 206 GLN B N 1
ATOM 6313 C CA . GLN B 1 206 ? 15.078 -1.153 -11.398 1 98.19 206 GLN B CA 1
ATOM 6314 C C . GLN B 1 206 ? 15.422 -2.455 -12.117 1 98.19 206 GLN B C 1
ATOM 6316 O O . GLN B 1 206 ? 14.969 -2.686 -13.242 1 98.19 206 GLN B O 1
ATOM 6321 N N . ALA B 1 207 ? 16.219 -3.25 -11.422 1 98.19 207 ALA B N 1
ATOM 6322 C CA . ALA B 1 207 ? 16.5 -4.582 -11.953 1 98.19 207 ALA B CA 1
ATOM 6323 C C . ALA B 1 207 ? 15.211 -5.367 -12.18 1 98.19 207 ALA B C 1
ATOM 6325 O O . ALA B 1 207 ? 14.336 -5.402 -11.32 1 98.19 207 ALA B O 1
ATOM 6326 N N . PRO B 1 208 ? 15.055 -6.004 -13.352 1 97.25 208 PRO B N 1
ATOM 6327 C CA . PRO B 1 208 ? 13.898 -6.879 -13.555 1 97.25 208 PRO B CA 1
ATOM 6328 C C . PRO B 1 208 ? 13.977 -8.164 -12.727 1 97.25 208 PRO B C 1
ATOM 6330 O O . PRO B 1 208 ? 15.07 -8.594 -12.352 1 97.25 208 PRO B O 1
ATOM 6333 N N . VAL B 1 209 ? 12.82 -8.703 -12.43 1 98.06 209 VAL B N 1
ATOM 6334 C CA . VAL B 1 209 ? 12.758 -10.062 -11.898 1 98.06 209 VAL B CA 1
ATOM 6335 C C . VAL B 1 209 ? 12.727 -11.062 -13.047 1 98.06 209 VAL B C 1
ATOM 6337 O O . VAL B 1 209 ? 11.82 -11.039 -13.875 1 98.06 209 VAL B O 1
ATOM 6340 N N . LEU B 1 210 ? 13.695 -11.891 -13.078 1 98.19 210 LEU B N 1
ATOM 6341 C CA . LEU B 1 210 ? 13.781 -12.93 -14.094 1 98.19 210 LEU B CA 1
ATOM 6342 C C . LEU B 1 210 ? 13.641 -14.312 -13.461 1 98.19 210 LEU B C 1
ATOM 6344 O O . LEU B 1 210 ? 13.953 -14.5 -12.289 1 98.19 210 LEU B O 1
ATOM 6348 N N . PHE B 1 211 ? 13.156 -15.211 -14.273 1 98.5 211 PHE B N 1
ATOM 6349 C CA . PHE B 1 211 ? 12.922 -16.562 -13.797 1 98.5 211 PHE B CA 1
ATOM 6350 C C . PHE B 1 211 ? 13.969 -17.531 -14.367 1 98.5 211 PHE B C 1
ATOM 6352 O O . PHE B 1 211 ? 14.562 -17.25 -15.414 1 98.5 211 PHE B O 1
ATOM 6359 N N . HIS B 1 212 ? 14.188 -18.641 -13.719 1 98.31 212 HIS B N 1
ATOM 6360 C CA . HIS B 1 212 ? 15.328 -19.516 -13.961 1 98.31 212 HIS B CA 1
ATOM 6361 C C . HIS B 1 212 ? 15.016 -20.547 -15.047 1 98.31 212 HIS B C 1
ATOM 6363 O O . HIS B 1 212 ? 13.914 -21.094 -15.078 1 98.31 212 HIS B O 1
ATOM 6369 N N . HIS B 1 213 ? 16 -20.766 -15.953 1 97.75 213 HIS B N 1
ATOM 6370 C CA . HIS B 1 213 ? 15.93 -21.906 -16.859 1 97.75 213 HIS B CA 1
ATOM 6371 C C . HIS B 1 213 ? 16.75 -23.078 -16.312 1 97.75 213 HIS B C 1
ATOM 6373 O O . HIS B 1 213 ? 17.516 -22.938 -15.367 1 97.75 213 HIS B O 1
ATOM 6379 N N . HIS B 1 214 ? 16.641 -24.234 -16.922 1 96.75 214 HIS B N 1
ATOM 6380 C CA . HIS B 1 214 ? 17.109 -25.5 -16.391 1 96.75 214 HIS B CA 1
ATOM 6381 C C . HIS B 1 214 ? 18.625 -25.609 -16.453 1 96.75 214 HIS B C 1
ATOM 6383 O O . HIS B 1 214 ? 19.219 -26.453 -15.789 1 96.75 214 HIS B O 1
ATOM 6389 N N . LEU B 1 215 ? 19.266 -24.766 -17.188 1 97.06 215 LEU B N 1
ATOM 6390 C CA . LEU B 1 215 ? 20.703 -24.891 -17.375 1 97.06 215 LEU B CA 1
ATOM 6391 C C . LEU B 1 215 ? 21.469 -24.219 -16.234 1 97.06 215 LEU B C 1
ATOM 6393 O O . LEU B 1 215 ? 22.672 -24.438 -16.078 1 97.06 215 LEU B O 1
ATOM 6397 N N . GLN B 1 216 ? 20.766 -23.484 -15.445 1 96.94 216 GLN B N 1
ATOM 6398 C CA . GLN B 1 216 ? 21.406 -22.781 -14.344 1 96.94 216 GLN B CA 1
ATOM 6399 C C . GLN B 1 216 ? 21.672 -23.703 -13.164 1 96.94 216 GLN B C 1
ATOM 6401 O O . GLN B 1 216 ? 20.875 -24.625 -12.906 1 96.94 216 GLN B O 1
ATOM 6406 N N . ARG B 1 217 ? 22.719 -23.438 -12.477 1 97.06 217 ARG B N 1
ATOM 6407 C CA . ARG B 1 217 ? 23.188 -24.312 -11.398 1 97.06 217 ARG B CA 1
ATOM 6408 C C . ARG B 1 217 ? 22.172 -24.344 -10.266 1 97.06 217 ARG B C 1
ATOM 6410 O O . ARG B 1 217 ? 21.734 -23.297 -9.773 1 97.06 217 ARG B O 1
ATOM 6417 N N . VAL B 1 218 ? 21.812 -25.531 -9.812 1 98 218 VAL B N 1
ATOM 6418 C CA . VAL B 1 218 ? 20.906 -25.719 -8.688 1 98 218 VAL B CA 1
ATOM 6419 C C . VAL B 1 218 ? 21.672 -25.578 -7.371 1 98 218 VAL B C 1
ATOM 6421 O O . VAL B 1 218 ? 22.672 -26.266 -7.16 1 98 218 VAL B O 1
ATOM 6424 N N . GLN B 1 219 ? 21.172 -24.734 -6.531 1 96.94 219 GLN B N 1
ATOM 6425 C CA . GLN B 1 219 ? 21.781 -24.547 -5.223 1 96.94 219 GLN B CA 1
ATOM 6426 C C . GLN B 1 219 ? 21.047 -25.328 -4.148 1 96.94 219 GLN B C 1
ATOM 6428 O O . GLN B 1 219 ? 21.656 -25.875 -3.227 1 96.94 219 GLN B O 1
ATOM 6433 N N . GLU B 1 220 ? 19.797 -25.359 -4.273 1 97.44 220 GLU B N 1
ATOM 6434 C CA . GLU B 1 220 ? 18.953 -26.078 -3.314 1 97.44 220 GLU B CA 1
ATOM 6435 C C . GLU B 1 220 ? 17.781 -26.766 -4.012 1 97.44 220 GLU B C 1
ATOM 6437 O O . GLU B 1 220 ? 17.234 -26.234 -4.984 1 97.44 220 GLU B O 1
ATOM 6442 N N . VAL B 1 221 ? 17.469 -27.938 -3.523 1 98.31 221 VAL B N 1
ATOM 6443 C CA . VAL B 1 221 ? 16.25 -28.625 -3.904 1 98.31 221 VAL B CA 1
ATOM 6444 C C . VAL B 1 221 ? 15.25 -28.578 -2.75 1 98.31 221 VAL B C 1
ATOM 6446 O O . VAL B 1 221 ? 15.609 -28.812 -1.596 1 98.31 221 VAL B O 1
ATOM 6449 N N . LEU B 1 222 ? 14.031 -28.188 -3.045 1 97.88 222 LEU B N 1
ATOM 6450 C CA . LEU B 1 222 ? 12.969 -28.078 -2.049 1 97.88 222 LEU B CA 1
ATOM 6451 C C . LEU B 1 222 ? 11.969 -29.234 -2.197 1 97.88 222 LEU B C 1
ATOM 6453 O O . LEU B 1 222 ? 11.68 -29.656 -3.312 1 97.88 222 LEU B O 1
ATOM 6457 N N . SER B 1 223 ? 11.461 -29.703 -1.148 1 97.94 223 SER B N 1
ATOM 6458 C CA . SER B 1 223 ? 10.328 -30.625 -1.093 1 97.94 223 SER B CA 1
ATOM 6459 C C . SER B 1 223 ? 9.594 -30.516 0.242 1 97.94 223 SER B C 1
ATOM 6461 O O . SER B 1 223 ? 9.945 -29.672 1.08 1 97.94 223 SER B O 1
ATOM 6463 N N . VAL B 1 224 ? 8.516 -31.234 0.377 1 96.75 224 VAL B N 1
ATOM 6464 C CA . VAL B 1 224 ? 7.742 -31.219 1.613 1 96.75 224 VAL B CA 1
ATOM 6465 C C . VAL B 1 224 ? 8.109 -32.438 2.473 1 96.75 224 VAL B C 1
ATOM 6467 O O . VAL B 1 224 ? 8.219 -33.531 1.969 1 96.75 224 VAL B O 1
ATOM 6470 N N . LYS B 1 225 ? 8.211 -32.188 3.719 1 94.38 225 LYS B N 1
ATOM 6471 C CA . LYS B 1 225 ? 8.625 -33.219 4.645 1 94.38 225 LYS B CA 1
ATOM 6472 C C . LYS B 1 225 ? 7.523 -34.281 4.809 1 94.38 225 LYS B C 1
ATOM 6474 O O . LYS B 1 225 ? 6.34 -33.938 4.859 1 94.38 225 LYS B O 1
ATOM 6479 N N . GLY B 1 226 ? 7.949 -35.531 4.828 1 89.81 226 GLY B N 1
ATOM 6480 C CA . GLY B 1 226 ? 7.051 -36.594 5.168 1 89.81 226 GLY B CA 1
ATOM 6481 C C . GLY B 1 226 ? 7.191 -37.062 6.605 1 89.81 226 GLY B C 1
ATOM 6482 O O . GLY B 1 226 ? 8.125 -36.688 7.301 1 89.81 226 GLY B O 1
ATOM 6483 N N . ASN B 1 227 ? 6.156 -37.75 6.957 1 88.12 227 ASN B N 1
ATOM 6484 C CA . ASN B 1 227 ? 6.164 -38.344 8.281 1 88.12 227 ASN B CA 1
ATOM 6485 C C . ASN B 1 227 ? 5.934 -39.875 8.203 1 88.12 227 ASN B C 1
ATOM 6487 O O . ASN B 1 227 ? 5.113 -40.344 7.41 1 88.12 227 ASN B O 1
ATOM 6491 N N . GLU B 1 228 ? 6.648 -40.625 9.016 1 88.06 228 GLU B N 1
ATOM 6492 C CA . GLU B 1 228 ? 6.59 -42.062 8.969 1 88.06 228 GLU B CA 1
ATOM 6493 C C . GLU B 1 228 ? 5.191 -42.594 9.32 1 88.06 228 GLU B C 1
ATOM 6495 O O . GLU B 1 228 ? 4.754 -43.625 8.812 1 88.06 228 GLU B O 1
ATOM 6500 N N . THR B 1 229 ? 4.559 -41.906 10.117 1 86.75 229 THR B N 1
ATOM 6501 C CA . THR B 1 229 ? 3.27 -42.344 10.633 1 86.75 229 THR B CA 1
ATOM 6502 C C . THR B 1 229 ? 2.125 -41.656 9.883 1 86.75 229 THR B C 1
ATOM 6504 O O . THR B 1 229 ? 1.268 -42.344 9.305 1 86.75 229 THR B O 1
ATOM 6507 N N . SER B 1 230 ? 2.23 -40.406 9.75 1 85.31 230 SER B N 1
ATOM 6508 C CA . SER B 1 230 ? 1.085 -39.625 9.25 1 85.31 230 SER B CA 1
ATOM 6509 C C . SER B 1 230 ? 1.121 -39.531 7.73 1 85.31 230 SER B C 1
ATOM 6511 O O . SER B 1 230 ? 0.08 -39.344 7.094 1 85.31 230 SER B O 1
ATOM 6513 N N . SER B 1 231 ? 2.242 -39.656 7.105 1 91.81 231 SER B N 1
ATOM 6514 C CA . SER B 1 231 ? 2.396 -39.562 5.656 1 91.81 231 SER B CA 1
ATOM 6515 C C . SER B 1 231 ? 3.514 -40.469 5.16 1 91.81 231 SER B C 1
ATOM 6517 O O . SER B 1 231 ? 4.48 -40 4.551 1 91.81 231 SER B O 1
ATOM 6519 N N . PRO B 1 232 ? 3.42 -41.719 5.277 1 92.81 232 PRO B N 1
ATOM 6520 C CA . PRO B 1 232 ? 4.496 -42.656 4.969 1 92.81 232 PRO B CA 1
ATOM 6521 C C . PRO B 1 232 ? 4.875 -42.656 3.49 1 92.81 232 PRO B C 1
ATOM 6523 O O . PRO B 1 232 ? 6.039 -42.875 3.146 1 92.81 232 PRO B O 1
ATOM 6526 N N . VAL B 1 233 ? 3.938 -42.469 2.582 1 93.94 233 VAL B N 1
ATOM 6527 C CA . VAL B 1 233 ? 4.207 -42.469 1.148 1 93.94 233 VAL B CA 1
ATOM 6528 C C . VAL B 1 233 ? 5.086 -41.281 0.785 1 93.94 233 VAL B C 1
ATOM 6530 O O . VAL B 1 233 ? 6.004 -41.406 -0.027 1 93.94 233 VAL B O 1
ATOM 6533 N N . GLN B 1 234 ? 4.766 -40.125 1.355 1 95.81 234 GLN B N 1
ATOM 6534 C CA . GLN B 1 234 ? 5.602 -38.938 1.173 1 95.81 234 GLN B CA 1
ATOM 6535 C C . GLN B 1 234 ? 6.988 -39.156 1.772 1 95.81 234 GLN B C 1
ATOM 6537 O O . GLN B 1 234 ? 7.992 -38.719 1.203 1 95.81 234 GLN B O 1
ATOM 6542 N N . ASN B 1 235 ? 7.016 -39.812 2.934 1 96.44 235 ASN B N 1
ATOM 6543 C CA . ASN B 1 235 ? 8.305 -40.094 3.551 1 96.44 235 ASN B CA 1
ATOM 6544 C C . ASN B 1 235 ? 9.164 -40.969 2.648 1 96.44 235 ASN B C 1
ATOM 6546 O O . ASN B 1 235 ? 10.375 -40.781 2.551 1 96.44 235 ASN B O 1
ATOM 6550 N N . LYS B 1 236 ? 8.625 -41.969 2.096 1 96.31 236 LYS B N 1
ATOM 6551 C CA . LYS B 1 236 ? 9.344 -42.844 1.165 1 96.31 236 LYS B CA 1
ATOM 6552 C C . LYS B 1 236 ? 9.875 -42.062 -0.027 1 96.31 236 LYS B C 1
ATOM 6554 O O . LYS B 1 236 ? 11.016 -42.219 -0.444 1 96.31 236 LYS B O 1
ATOM 6559 N N . PHE B 1 237 ? 9.07 -41.219 -0.578 1 97.62 237 PHE B N 1
ATOM 6560 C CA . PHE B 1 237 ? 9.484 -40.344 -1.674 1 97.62 237 PHE B CA 1
ATOM 6561 C C . PHE B 1 237 ? 10.703 -39.531 -1.275 1 97.62 237 PHE B C 1
ATOM 6563 O O . PHE B 1 237 ? 11.688 -39.469 -2.02 1 97.62 237 PHE B O 1
ATOM 6570 N N . VAL B 1 238 ? 10.602 -38.875 -0.103 1 97.94 238 VAL B N 1
ATOM 6571 C CA . VAL B 1 238 ? 11.672 -38 0.38 1 97.94 238 VAL B CA 1
ATOM 6572 C C . VAL B 1 238 ? 12.953 -38.781 0.548 1 97.94 238 VAL B C 1
ATOM 6574 O O . VAL B 1 238 ? 14.039 -38.344 0.19 1 97.94 238 VAL B O 1
ATOM 6577 N N . ARG B 1 239 ? 12.891 -40.031 1.047 1 97.5 239 ARG B N 1
ATOM 6578 C CA . ARG B 1 239 ? 14.062 -40.875 1.173 1 97.5 239 ARG B CA 1
ATOM 6579 C C . ARG B 1 239 ? 14.656 -41.188 -0.196 1 97.5 239 ARG B C 1
ATOM 6581 O O . ARG B 1 239 ? 15.875 -41.188 -0.363 1 97.5 239 ARG B O 1
ATOM 6588 N N . GLY B 1 240 ? 13.805 -41.531 -1.126 1 97.88 240 GLY B N 1
ATOM 6589 C CA . GLY B 1 240 ? 14.258 -41.75 -2.488 1 97.88 240 GLY B CA 1
ATOM 6590 C C . GLY B 1 240 ? 14.938 -40.531 -3.096 1 97.88 240 GLY B C 1
ATOM 6591 O O . GLY B 1 240 ? 15.945 -40.656 -3.799 1 97.88 240 GLY B O 1
ATOM 6592 N N . LEU B 1 241 ? 14.352 -39.406 -2.822 1 98.12 241 LEU B N 1
ATOM 6593 C CA . LEU B 1 241 ? 14.914 -38.125 -3.301 1 98.12 241 LEU B CA 1
ATOM 6594 C C . LEU B 1 241 ? 16.297 -37.906 -2.697 1 98.12 241 LEU B C 1
ATOM 6596 O O . LEU B 1 241 ? 17.219 -37.5 -3.404 1 98.12 241 LEU B O 1
ATOM 6600 N N . GLU B 1 242 ? 16.422 -38.094 -1.395 1 97.44 242 GLU B N 1
ATOM 6601 C CA . GLU B 1 242 ? 17.703 -37.969 -0.7 1 97.44 242 GLU B CA 1
ATOM 6602 C C . GLU B 1 242 ? 18.75 -38.906 -1.305 1 97.44 242 GLU B C 1
ATOM 6604 O O . GLU B 1 242 ? 19.891 -38.469 -1.549 1 97.44 242 GLU B O 1
ATOM 6609 N N . ASP B 1 243 ? 18.375 -40.094 -1.524 1 97.31 243 ASP B N 1
ATOM 6610 C CA . ASP B 1 243 ? 19.281 -41.094 -2.115 1 97.31 243 ASP B CA 1
ATOM 6611 C C . ASP B 1 243 ? 19.75 -40.625 -3.504 1 97.31 243 ASP B C 1
ATOM 6613 O O . ASP B 1 243 ? 20.922 -40.75 -3.838 1 97.31 243 ASP B O 1
ATOM 6617 N N . ALA B 1 244 ? 18.812 -40.219 -4.285 1 97.81 244 ALA B N 1
ATOM 6618 C CA . ALA B 1 244 ? 19.141 -39.75 -5.633 1 97.81 244 ALA B CA 1
ATOM 6619 C C . ALA B 1 244 ? 20.109 -38.562 -5.59 1 97.81 244 ALA B C 1
ATOM 6621 O O . ALA B 1 244 ? 21.062 -38.531 -6.355 1 97.81 244 ALA B O 1
ATOM 6622 N N . LEU B 1 245 ? 19.844 -37.625 -4.711 1 97.69 245 LEU B N 1
ATOM 6623 C CA . LEU B 1 245 ? 20.641 -36.406 -4.613 1 97.69 245 LEU B CA 1
ATOM 6624 C C . LEU B 1 245 ? 22.062 -36.719 -4.168 1 97.69 245 LEU B C 1
ATOM 6626 O O . LEU B 1 245 ? 23 -36.031 -4.555 1 97.69 245 LEU B O 1
ATOM 6630 N N . MET B 1 246 ? 22.234 -37.781 -3.398 1 95.62 246 MET B N 1
ATOM 6631 C CA . MET B 1 246 ? 23.562 -38.219 -2.945 1 95.62 246 MET B CA 1
ATOM 6632 C C . MET B 1 246 ? 24.406 -38.719 -4.117 1 95.62 246 MET B C 1
ATOM 6634 O O . MET B 1 246 ? 25.641 -38.781 -4.016 1 95.62 246 MET B O 1
ATOM 6638 N N . ASN B 1 247 ? 23.766 -39.031 -5.184 1 94.12 247 ASN B N 1
ATOM 6639 C CA . ASN B 1 247 ? 24.469 -39.594 -6.324 1 94.12 247 ASN B CA 1
ATOM 6640 C C . ASN B 1 247 ? 24.656 -38.562 -7.445 1 94.12 247 ASN B C 1
ATOM 6642 O O . ASN B 1 247 ? 25.125 -38.906 -8.531 1 94.12 247 ASN B O 1
ATOM 6646 N N . VAL B 1 248 ? 24.266 -37.406 -7.234 1 94.75 248 VAL B N 1
ATOM 6647 C CA . VAL B 1 248 ? 24.469 -36.312 -8.188 1 94.75 248 VAL B CA 1
ATOM 6648 C C . VAL B 1 248 ? 25.859 -35.75 -8.039 1 94.75 248 VAL B C 1
ATOM 6650 O O . VAL B 1 248 ? 26.406 -35.688 -6.93 1 94.75 248 VAL B O 1
ATOM 6653 N N . VAL B 1 249 ? 26.484 -35.312 -9.094 1 88.25 249 VAL B N 1
ATOM 6654 C CA . VAL B 1 249 ? 27.875 -34.844 -9.125 1 88.25 249 VAL B CA 1
ATOM 6655 C C . VAL B 1 249 ? 28.047 -33.656 -8.18 1 88.25 249 VAL B C 1
ATOM 6657 O O . VAL B 1 249 ? 28.891 -33.688 -7.277 1 88.25 249 VAL B O 1
ATOM 6660 N N . GLU B 1 250 ? 27.344 -32.562 -8.398 1 90.06 250 GLU B N 1
ATOM 6661 C CA . GLU B 1 250 ? 27.281 -31.438 -7.473 1 90.06 250 GLU B CA 1
ATOM 6662 C C . GLU B 1 250 ? 26.016 -31.484 -6.625 1 90.06 250 GLU B C 1
ATOM 6664 O O . GLU B 1 250 ? 24.969 -31 -7.051 1 90.06 250 GLU B O 1
ATOM 6669 N N . THR B 1 251 ? 26.156 -31.938 -5.41 1 89.19 251 THR B N 1
ATOM 6670 C CA . THR B 1 251 ? 24.984 -32.219 -4.59 1 89.19 251 THR B CA 1
ATOM 6671 C C . THR B 1 251 ? 24.406 -30.938 -4.008 1 89.19 251 THR B C 1
ATOM 6673 O O . THR B 1 251 ? 25.031 -30.297 -3.174 1 89.19 251 THR B O 1
ATOM 6676 N N . PRO B 1 252 ? 23.25 -30.641 -4.48 1 94.38 252 PRO B N 1
ATOM 6677 C CA . PRO B 1 252 ? 22.594 -29.5 -3.844 1 94.38 252 PRO B CA 1
ATOM 6678 C C . PRO B 1 252 ? 22.047 -29.828 -2.459 1 94.38 252 PRO B C 1
ATOM 6680 O O . PRO B 1 252 ? 21.844 -31 -2.135 1 94.38 252 PRO B O 1
ATOM 6683 N N . ALA B 1 253 ? 21.875 -28.797 -1.652 1 94.75 253 ALA B N 1
ATOM 6684 C CA . ALA B 1 253 ? 21.219 -28.984 -0.364 1 94.75 253 ALA B CA 1
ATOM 6685 C C . ALA B 1 253 ? 19.734 -29.328 -0.551 1 94.75 253 ALA B C 1
ATOM 6687 O O . ALA B 1 253 ? 19.094 -28.875 -1.497 1 94.75 253 ALA B O 1
ATOM 6688 N N . LEU B 1 254 ? 19.234 -30.219 0.25 1 97.06 254 LEU B N 1
ATOM 6689 C CA . LEU B 1 254 ? 17.812 -30.516 0.281 1 97.06 254 LEU B CA 1
ATOM 6690 C C . LEU B 1 254 ? 17.125 -29.781 1.424 1 97.06 254 LEU B C 1
ATOM 6692 O O . LEU B 1 254 ? 17.516 -29.922 2.584 1 97.06 254 LEU B O 1
ATOM 6696 N N . HIS B 1 255 ? 16.172 -28.953 1.09 1 95.94 255 HIS B N 1
ATOM 6697 C CA . HIS B 1 255 ? 15.383 -28.219 2.068 1 95.94 255 HIS B CA 1
ATOM 6698 C C . HIS B 1 255 ? 13.961 -28.766 2.152 1 95.94 255 HIS B C 1
ATOM 6700 O O . HIS B 1 255 ? 13.203 -28.688 1.189 1 95.94 255 HIS B O 1
ATOM 6706 N N . LEU B 1 256 ? 13.609 -29.344 3.322 1 96.44 256 LEU B N 1
ATOM 6707 C CA . LEU B 1 256 ? 12.289 -29.938 3.527 1 96.44 256 LEU B CA 1
ATOM 6708 C C . LEU B 1 256 ? 11.375 -28.969 4.281 1 96.44 256 LEU B C 1
ATOM 6710 O O . LEU B 1 256 ? 11.695 -28.547 5.391 1 96.44 256 LEU B O 1
ATOM 6714 N N . LEU B 1 257 ? 10.25 -28.641 3.654 1 94.31 257 LEU B N 1
ATOM 6715 C CA . LEU B 1 257 ? 9.242 -27.781 4.273 1 94.31 257 LEU B CA 1
ATOM 6716 C C . LEU B 1 257 ? 8.453 -28.547 5.324 1 94.31 257 LEU B C 1
ATOM 6718 O O . LEU B 1 257 ? 8.031 -29.672 5.094 1 94.31 257 LEU B O 1
ATOM 6722 N N . ASN B 1 258 ? 8.219 -27.922 6.457 1 89.56 258 ASN B N 1
ATOM 6723 C CA . ASN B 1 258 ? 7.484 -28.578 7.531 1 89.56 258 ASN B CA 1
ATOM 6724 C C . ASN B 1 258 ? 6.262 -27.766 7.953 1 89.56 258 ASN B C 1
ATOM 6726 O O . ASN B 1 258 ? 5.555 -28.141 8.883 1 89.56 258 ASN B O 1
ATOM 6730 N N . GLY B 1 259 ? 5.953 -26.703 7.336 1 83.69 259 GLY B N 1
ATOM 6731 C CA . GLY B 1 259 ? 4.82 -25.859 7.691 1 83.69 259 GLY B CA 1
ATOM 6732 C C . GLY B 1 259 ? 3.594 -26.125 6.836 1 83.69 259 GLY B C 1
ATOM 6733 O O . GLY B 1 259 ? 2.65 -25.328 6.836 1 83.69 259 GLY B O 1
ATOM 6734 N N . THR B 1 260 ? 3.621 -27.141 6.039 1 84.81 260 THR B N 1
ATOM 6735 C CA . THR B 1 260 ? 2.508 -27.5 5.172 1 84.81 260 THR B CA 1
ATOM 6736 C C . THR B 1 260 ? 2.5 -29 4.895 1 84.81 260 THR B C 1
ATOM 6738 O O . THR B 1 260 ? 3.551 -29.656 4.914 1 84.81 260 THR B O 1
ATOM 6741 N N . ASP B 1 261 ? 1.308 -29.484 4.57 1 86.81 261 ASP B N 1
ATOM 6742 C CA . ASP B 1 261 ? 1.183 -30.875 4.168 1 86.81 261 ASP B CA 1
ATOM 6743 C C . ASP B 1 261 ? 0.925 -31 2.668 1 86.81 261 ASP B C 1
ATOM 6745 O O . ASP B 1 261 ? 0.731 -32.094 2.15 1 86.81 261 ASP B O 1
ATOM 6749 N N . GLU B 1 262 ? 0.933 -29.891 2.014 1 92.5 262 GLU B N 1
ATOM 6750 C CA . GLU B 1 262 ? 0.753 -29.906 0.564 1 92.5 262 GLU B CA 1
ATOM 6751 C C . GLU B 1 262 ? 2.033 -30.344 -0.144 1 92.5 262 GLU B C 1
ATOM 6753 O O . GLU B 1 262 ? 2.994 -29.578 -0.227 1 92.5 262 GLU B O 1
ATOM 6758 N N . ILE B 1 263 ? 2.002 -31.438 -0.762 1 95.31 263 ILE B N 1
ATOM 6759 C CA . ILE B 1 263 ? 3.203 -32.125 -1.229 1 95.31 263 ILE B CA 1
ATOM 6760 C C . ILE B 1 263 ? 3.643 -31.531 -2.568 1 95.31 263 ILE B C 1
ATOM 6762 O O . ILE B 1 263 ? 4.703 -31.891 -3.088 1 95.31 263 ILE B O 1
ATOM 6766 N N . TRP B 1 264 ? 2.9 -30.609 -3.182 1 97.25 264 TRP B N 1
ATOM 6767 C CA . TRP B 1 264 ? 3.186 -30.062 -4.508 1 97.25 264 TRP B CA 1
ATOM 6768 C C . TRP B 1 264 ? 4.086 -28.844 -4.41 1 97.25 264 TRP B C 1
ATOM 6770 O O . TRP B 1 264 ? 3.686 -27.734 -4.793 1 97.25 264 TRP B O 1
ATOM 6780 N N . ALA B 1 265 ? 5.348 -29.047 -4.074 1 97.25 265 ALA B N 1
ATOM 6781 C CA . ALA B 1 265 ? 6.32 -28 -3.777 1 97.25 265 ALA B CA 1
ATOM 6782 C C . ALA B 1 265 ? 6.555 -27.109 -4.992 1 97.25 265 ALA B C 1
ATOM 6784 O O . ALA B 1 265 ? 6.863 -25.922 -4.852 1 97.25 265 ALA B O 1
ATOM 6785 N N . GLN B 1 266 ? 6.324 -27.578 -6.199 1 97.94 266 GLN B N 1
ATOM 6786 C CA . GLN B 1 266 ? 6.535 -26.859 -7.449 1 97.94 266 GLN B CA 1
ATOM 6787 C C . GLN B 1 266 ? 5.473 -25.766 -7.641 1 97.94 266 GLN B C 1
ATOM 6789 O O . GLN B 1 266 ? 5.73 -24.75 -8.281 1 97.94 266 GLN B O 1
ATOM 6794 N N . ASP B 1 267 ? 4.367 -25.984 -7.047 1 97.88 267 ASP B N 1
ATOM 6795 C CA . ASP B 1 267 ? 3.17 -25.375 -7.609 1 97.88 267 ASP B CA 1
ATOM 6796 C C . ASP B 1 267 ? 2.844 -24.062 -6.898 1 97.88 267 ASP B C 1
ATOM 6798 O O . ASP B 1 267 ? 2.092 -23.234 -7.418 1 97.88 267 ASP B O 1
ATOM 6802 N N . PHE B 1 268 ? 3.338 -23.875 -5.715 1 96.69 268 PHE B N 1
ATOM 6803 C CA . PHE B 1 268 ? 2.795 -22.734 -4.992 1 96.69 268 PHE B CA 1
ATOM 6804 C C . PHE B 1 268 ? 3.74 -21.531 -5.078 1 96.69 268 PHE B C 1
ATOM 6806 O O . PHE B 1 268 ? 3.465 -20.484 -4.504 1 96.69 268 PHE B O 1
ATOM 6813 N N . MET B 1 269 ? 4.789 -21.672 -5.852 1 97.19 269 MET B N 1
ATOM 6814 C CA . MET B 1 269 ? 5.668 -20.531 -6.07 1 97.19 269 MET B CA 1
ATOM 6815 C C . MET B 1 269 ? 6.547 -20.75 -7.301 1 97.19 269 MET B C 1
ATOM 6817 O O . MET B 1 269 ? 6.699 -21.875 -7.77 1 97.19 269 MET B O 1
ATOM 6821 N N . GLU B 1 270 ? 7.062 -19.719 -7.82 1 98.44 270 GLU B N 1
ATOM 6822 C CA . GLU B 1 270 ? 8.07 -19.703 -8.883 1 98.44 270 GLU B CA 1
ATOM 6823 C C . GLU B 1 270 ? 9.273 -18.859 -8.492 1 98.44 270 GLU B C 1
ATOM 6825 O O . GLU B 1 270 ? 9.172 -17.625 -8.406 1 98.44 270 GLU B O 1
ATOM 6830 N N . PRO B 1 271 ? 10.438 -19.484 -8.25 1 98.44 271 PRO B N 1
ATOM 6831 C CA . PRO B 1 271 ? 11.625 -18.719 -7.848 1 98.44 271 PRO B CA 1
ATOM 6832 C C . PRO B 1 271 ? 12.203 -17.891 -8.984 1 98.44 271 PRO B C 1
ATOM 6834 O O . PRO B 1 271 ? 12.383 -18.391 -10.102 1 98.44 271 PRO B O 1
ATOM 6837 N N . GLY B 1 272 ? 12.406 -16.625 -8.727 1 98.44 272 GLY B N 1
ATOM 6838 C CA . GLY B 1 272 ? 13.125 -15.711 -9.594 1 98.44 272 GLY B CA 1
ATOM 6839 C C . GLY B 1 272 ? 14.25 -14.977 -8.891 1 98.44 272 GLY B C 1
ATOM 6840 O O . GLY B 1 272 ? 14.703 -15.398 -7.828 1 98.44 272 GLY B O 1
ATOM 6841 N N . PHE B 1 273 ? 14.766 -13.961 -9.578 1 98.38 273 PHE B N 1
ATOM 6842 C CA . PHE B 1 273 ? 15.852 -13.18 -9 1 98.38 273 PHE B CA 1
ATOM 6843 C C . PHE B 1 273 ? 15.945 -11.805 -9.656 1 98.38 273 PHE B C 1
ATOM 6845 O O . PHE B 1 273 ? 15.422 -11.609 -10.758 1 98.38 273 PHE B O 1
ATOM 6852 N N . ALA B 1 274 ? 16.516 -10.922 -8.969 1 98.5 274 ALA B N 1
ATOM 6853 C CA . ALA B 1 274 ? 16.969 -9.625 -9.469 1 98.5 274 ALA B CA 1
ATOM 6854 C C . ALA B 1 274 ? 18.438 -9.391 -9.133 1 98.5 274 ALA B C 1
ATOM 6856 O O . ALA B 1 274 ? 18.906 -9.766 -8.055 1 98.5 274 ALA B O 1
ATOM 6857 N N . SER B 1 275 ? 19.141 -8.766 -10.031 1 98.12 275 SER B N 1
ATOM 6858 C CA . SER B 1 275 ? 20.562 -8.516 -9.773 1 98.12 275 SER B CA 1
ATOM 6859 C C . SER B 1 275 ? 20.984 -7.164 -10.328 1 98.12 275 SER B C 1
ATOM 6861 O O . SER B 1 275 ? 20.328 -6.605 -11.203 1 98.12 275 SER B O 1
ATOM 6863 N N . MET B 1 276 ? 22 -6.633 -9.789 1 98.19 276 MET B N 1
ATOM 6864 C CA . MET B 1 276 ? 22.625 -5.398 -10.242 1 98.19 276 MET B CA 1
ATOM 6865 C C . MET B 1 276 ? 24.156 -5.527 -10.211 1 98.19 276 MET B C 1
ATOM 6867 O O . MET B 1 276 ? 24.688 -6.441 -9.586 1 98.19 276 MET B O 1
ATOM 6871 N N . PRO B 1 277 ? 24.859 -4.609 -10.898 1 97.31 277 PRO B N 1
ATOM 6872 C CA . PRO B 1 277 ? 26.312 -4.684 -10.883 1 97.31 277 PRO B CA 1
ATOM 6873 C C . PRO B 1 277 ? 26.906 -4.395 -9.508 1 97.31 277 PRO B C 1
ATOM 6875 O O . PRO B 1 277 ? 26.375 -3.568 -8.758 1 97.31 277 PRO B O 1
ATOM 6878 N N . GLY B 1 278 ? 27.922 -5.125 -9.156 1 96.31 278 GLY B N 1
ATOM 6879 C CA . GLY B 1 278 ? 28.766 -4.871 -7.992 1 96.31 278 GLY B CA 1
ATOM 6880 C C . GLY B 1 278 ? 30.25 -4.93 -8.305 1 96.31 278 GLY B C 1
ATOM 6881 O O . GLY B 1 278 ? 30.641 -5.383 -9.383 1 96.31 278 GLY B O 1
ATOM 6882 N N . PRO B 1 279 ? 31.047 -4.34 -7.418 1 95.38 279 PRO B N 1
ATOM 6883 C CA . PRO B 1 279 ? 32.5 -4.297 -7.68 1 95.38 279 PRO B CA 1
ATOM 6884 C C . PRO B 1 279 ? 33.094 -5.688 -7.797 1 95.38 279 PRO B C 1
ATOM 6886 O O . PRO B 1 279 ? 34.125 -5.859 -8.484 1 95.38 279 PRO B O 1
ATOM 6889 N N . GLU B 1 280 ? 32.531 -6.676 -7.188 1 95.31 280 GLU B N 1
ATOM 6890 C CA . GLU B 1 280 ? 33.062 -8.031 -7.215 1 95.31 280 GLU B CA 1
ATOM 6891 C C . GLU B 1 280 ? 32.125 -8.977 -7.973 1 95.31 280 GLU B C 1
ATOM 6893 O O . GLU B 1 280 ? 32.125 -10.18 -7.711 1 95.31 280 GLU B O 1
ATOM 6898 N N . GLY B 1 281 ? 31.344 -8.43 -8.797 1 94.88 281 GLY B N 1
ATOM 6899 C CA . GLY B 1 281 ? 30.359 -9.195 -9.531 1 94.88 281 GLY B CA 1
ATOM 6900 C C . GLY B 1 281 ? 28.938 -8.82 -9.188 1 94.88 281 GLY B C 1
ATOM 6901 O O . GLY B 1 281 ? 28.703 -7.914 -8.383 1 94.88 281 GLY B O 1
ATOM 6902 N N . PRO B 1 282 ? 28.031 -9.5 -9.766 1 96.69 282 PRO B N 1
ATOM 6903 C CA . PRO B 1 282 ? 26.625 -9.125 -9.562 1 96.69 282 PRO B CA 1
ATOM 6904 C C . PRO B 1 282 ? 26.188 -9.281 -8.109 1 96.69 282 PRO B C 1
ATOM 6906 O O . PRO B 1 282 ? 26.578 -10.234 -7.43 1 96.69 282 PRO B O 1
ATOM 6909 N N . ILE B 1 283 ? 25.484 -8.32 -7.629 1 98.12 283 ILE B N 1
ATOM 6910 C CA . ILE B 1 283 ? 24.75 -8.383 -6.371 1 98.12 283 ILE B CA 1
ATOM 6911 C C . ILE B 1 283 ? 23.312 -8.805 -6.645 1 98.12 283 ILE B C 1
ATOM 6913 O O . ILE B 1 283 ? 22.609 -8.18 -7.453 1 98.12 283 ILE B O 1
ATOM 6917 N N . SER B 1 284 ? 22.859 -9.883 -5.953 1 98 284 SER B N 1
ATOM 6918 C CA . SER B 1 284 ? 21.562 -10.438 -6.348 1 98 284 SER B CA 1
ATOM 6919 C C . SER B 1 284 ? 20.641 -10.594 -5.145 1 98 284 SER B C 1
ATOM 6921 O O . SER B 1 284 ? 21.094 -10.617 -4.004 1 98 284 SER B O 1
ATOM 6923 N N . LEU B 1 285 ? 19.391 -10.531 -5.426 1 98.5 285 LEU B N 1
ATOM 6924 C CA . LEU B 1 285 ? 18.281 -10.852 -4.527 1 98.5 285 LEU B CA 1
ATOM 6925 C C . LEU B 1 285 ? 17.375 -11.906 -5.141 1 98.5 285 LEU B C 1
ATOM 6927 O O . LEU B 1 285 ? 16.875 -11.742 -6.258 1 98.5 285 LEU B O 1
ATOM 6931 N N . ARG B 1 286 ? 17.219 -13.062 -4.441 1 98.44 286 ARG B N 1
ATOM 6932 C CA . ARG B 1 286 ? 16.219 -14.039 -4.844 1 98.44 286 ARG B CA 1
ATOM 6933 C C . ARG B 1 286 ? 14.805 -13.508 -4.598 1 98.44 286 ARG B C 1
ATOM 6935 O O . ARG B 1 286 ? 14.539 -12.891 -3.564 1 98.44 286 ARG B O 1
ATOM 6942 N N . VAL B 1 287 ? 13.984 -13.672 -5.566 1 98.56 287 VAL B N 1
ATOM 6943 C CA . VAL B 1 287 ? 12.586 -13.25 -5.453 1 98.56 287 VAL B CA 1
ATOM 6944 C C . VAL B 1 287 ? 11.664 -14.445 -5.652 1 98.56 287 VAL B C 1
ATOM 6946 O O . VAL B 1 287 ? 11.523 -14.953 -6.77 1 98.56 287 VAL B O 1
ATOM 6949 N N . LEU B 1 288 ? 11.055 -14.898 -4.59 1 98.62 288 LEU B N 1
ATOM 6950 C CA . LEU B 1 288 ? 10.086 -15.984 -4.676 1 98.62 288 LEU B CA 1
ATOM 6951 C C . LEU B 1 288 ? 8.688 -15.445 -4.953 1 98.62 288 LEU B C 1
ATOM 6953 O O . LEU B 1 288 ? 8.094 -14.773 -4.109 1 98.62 288 LEU B O 1
ATOM 6957 N N . VAL B 1 289 ? 8.164 -15.734 -6.129 1 98.31 289 VAL B N 1
ATOM 6958 C CA . VAL B 1 289 ? 6.848 -15.242 -6.527 1 98.31 289 VAL B CA 1
ATOM 6959 C C . VAL B 1 289 ? 5.789 -16.297 -6.238 1 98.31 289 VAL B C 1
ATOM 6961 O O . VAL B 1 289 ? 5.855 -17.406 -6.762 1 98.31 289 VAL B O 1
ATOM 6964 N N . ARG B 1 290 ? 4.891 -16 -5.414 1 97.62 290 ARG B N 1
ATOM 6965 C CA . ARG B 1 290 ? 3.771 -16.906 -5.168 1 97.62 290 ARG B CA 1
ATOM 6966 C C . ARG B 1 290 ? 2.953 -17.109 -6.438 1 97.62 290 ARG B C 1
ATOM 6968 O O . ARG B 1 290 ? 2.736 -16.172 -7.207 1 97.62 290 ARG B O 1
ATOM 6975 N N . SER B 1 291 ? 2.461 -18.328 -6.613 1 97.56 291 SER B N 1
ATOM 6976 C CA . SER B 1 291 ? 1.603 -18.594 -7.762 1 97.56 291 SER B CA 1
ATOM 6977 C C . SER B 1 291 ? 0.298 -17.812 -7.672 1 97.56 291 SER B C 1
ATOM 6979 O O . SER B 1 291 ? -0.061 -17.312 -6.602 1 97.56 291 SER B O 1
ATOM 6981 N N . ALA B 1 292 ? -0.362 -17.641 -8.797 1 97.06 292 ALA B N 1
ATOM 6982 C CA . ALA B 1 292 ? -1.604 -16.875 -8.859 1 97.06 292 ALA B CA 1
ATOM 6983 C C . ALA B 1 292 ? -2.744 -17.625 -8.18 1 97.06 292 ALA B C 1
ATOM 6985 O O . ALA B 1 292 ? -3.914 -17.266 -8.328 1 97.06 292 ALA B O 1
ATOM 6986 N N . GLN B 1 293 ? -2.408 -18.641 -7.402 1 96.81 293 GLN B N 1
ATOM 6987 C CA . GLN B 1 293 ? -3.381 -19.391 -6.613 1 96.81 293 GLN B CA 1
ATOM 6988 C C . GLN B 1 293 ? -3.518 -18.812 -5.211 1 96.81 293 GLN B C 1
ATOM 6990 O O . GLN B 1 293 ? -3.029 -19.391 -4.238 1 96.81 293 GLN B O 1
ATOM 6995 N N . SER B 1 294 ? -4.305 -17.781 -5.121 1 93.75 294 SER B N 1
ATOM 6996 C CA . SER B 1 294 ? -4.289 -16.906 -3.945 1 93.75 294 SER B CA 1
ATOM 6997 C C . SER B 1 294 ? -4.84 -17.641 -2.723 1 93.75 294 SER B C 1
ATOM 6999 O O . SER B 1 294 ? -4.5 -17.297 -1.587 1 93.75 294 SER B O 1
ATOM 7001 N N . THR B 1 295 ? -5.703 -18.656 -2.881 1 93.5 295 THR B N 1
ATOM 7002 C CA . THR B 1 295 ? -6.297 -19.328 -1.73 1 93.5 295 THR B CA 1
ATOM 7003 C C . THR B 1 295 ? -5.492 -20.562 -1.356 1 93.5 295 THR B C 1
ATOM 7005 O O . THR B 1 295 ? -5.828 -21.266 -0.396 1 93.5 295 THR B O 1
ATOM 7008 N N . ARG B 1 296 ? -4.473 -20.875 -2.143 1 95.25 296 ARG B N 1
ATOM 7009 C CA . ARG B 1 296 ? -3.578 -21.984 -1.815 1 95.25 296 ARG B CA 1
ATOM 7010 C C . ARG B 1 296 ? -2.686 -21.625 -0.629 1 95.25 296 ARG B C 1
ATOM 7012 O O . ARG B 1 296 ? -1.714 -20.891 -0.773 1 95.25 296 ARG B O 1
ATOM 7019 N N . VAL B 1 297 ? -2.936 -22.219 0.504 1 94.5 297 VAL B N 1
ATOM 7020 C CA . VAL B 1 297 ? -2.346 -21.828 1.778 1 94.5 297 VAL B CA 1
ATOM 7021 C C . VAL B 1 297 ? -0.844 -22.094 1.762 1 94.5 297 VAL B C 1
ATOM 7023 O O . VAL B 1 297 ? -0.063 -21.344 2.342 1 94.5 297 VAL B O 1
ATOM 7026 N N . ALA B 1 298 ? -0.415 -23.125 1.053 1 95.81 298 ALA B N 1
ATOM 7027 C CA . ALA B 1 298 ? 0.996 -23.5 1.016 1 95.81 298 ALA B CA 1
ATOM 7028 C C . ALA B 1 298 ? 1.854 -22.359 0.464 1 95.81 298 ALA B C 1
ATOM 7030 O O . ALA B 1 298 ? 3.006 -22.203 0.869 1 95.81 298 ALA B O 1
ATOM 7031 N N . GLY B 1 299 ? 1.248 -21.578 -0.408 1 96.25 299 GLY B N 1
ATOM 7032 C CA . GLY B 1 299 ? 1.979 -20.453 -0.985 1 96.25 299 GLY B CA 1
ATOM 7033 C C . GLY B 1 299 ? 2.449 -19.453 0.049 1 96.25 299 GLY B C 1
ATOM 7034 O O . GLY B 1 299 ? 3.387 -18.688 -0.198 1 96.25 299 GLY B O 1
ATOM 7035 N N . ARG B 1 300 ? 1.868 -19.453 1.197 1 96.5 300 ARG B N 1
ATOM 7036 C CA . ARG B 1 300 ? 2.234 -18.516 2.264 1 96.5 300 ARG B CA 1
ATOM 7037 C C . ARG B 1 300 ? 3.625 -18.828 2.807 1 96.5 300 ARG B C 1
ATOM 7039 O O . ARG B 1 300 ? 4.246 -17.984 3.459 1 96.5 300 ARG B O 1
ATOM 7046 N N . GLN B 1 301 ? 4.172 -20.016 2.516 1 96.06 301 GLN B N 1
ATOM 7047 C CA . GLN B 1 301 ? 5.516 -20.391 2.939 1 96.06 301 GLN B CA 1
ATOM 7048 C C . GLN B 1 301 ? 6.566 -19.438 2.375 1 96.06 301 GLN B C 1
ATOM 7050 O O . GLN B 1 301 ? 7.637 -19.281 2.957 1 96.06 301 GLN B O 1
ATOM 7055 N N . VAL B 1 302 ? 6.211 -18.812 1.267 1 97.31 302 VAL B N 1
ATOM 7056 C CA . VAL B 1 302 ? 7.09 -17.812 0.655 1 97.31 302 VAL B CA 1
ATOM 7057 C C . VAL B 1 302 ? 7.48 -16.766 1.69 1 97.31 302 VAL B C 1
ATOM 7059 O O . VAL B 1 302 ? 8.648 -16.359 1.771 1 97.31 302 VAL B O 1
ATOM 7062 N N . PHE B 1 303 ? 6.543 -16.344 2.516 1 97.44 303 PHE B N 1
ATOM 7063 C CA . PHE B 1 303 ? 6.746 -15.273 3.48 1 97.44 303 PHE B CA 1
ATOM 7064 C C . PHE B 1 303 ? 7.082 -15.836 4.855 1 97.44 303 PHE B C 1
ATOM 7066 O O . PHE B 1 303 ? 7.922 -15.289 5.57 1 97.44 303 PHE B O 1
ATOM 7073 N N . GLU B 1 304 ? 6.488 -16.938 5.184 1 95.31 304 GLU B N 1
ATOM 7074 C CA . GLU B 1 304 ? 6.559 -17.453 6.547 1 95.31 304 GLU B CA 1
ATOM 7075 C C . GLU B 1 304 ? 7.82 -18.281 6.762 1 95.31 304 GLU B C 1
ATOM 7077 O O . GLU B 1 304 ? 8.305 -18.406 7.887 1 95.31 304 GLU B O 1
ATOM 7082 N N . SER B 1 305 ? 8.375 -18.844 5.621 1 93.06 305 SER B N 1
ATOM 7083 C CA . SER B 1 305 ? 9.469 -19.797 5.797 1 93.06 305 SER B CA 1
ATOM 7084 C C . SER B 1 305 ? 10.695 -19.391 4.988 1 93.06 305 SER B C 1
ATOM 7086 O O . SER B 1 305 ? 11.828 -19.625 5.41 1 93.06 305 SER B O 1
ATOM 7088 N N . PHE B 1 306 ? 10.477 -18.781 3.848 1 95.56 306 PHE B N 1
ATOM 7089 C CA . PHE B 1 306 ? 11.594 -18.672 2.918 1 95.56 306 PHE B CA 1
ATOM 7090 C C . PHE B 1 306 ? 12.18 -17.266 2.953 1 95.56 306 PHE B C 1
ATOM 7092 O O . PHE B 1 306 ? 13.391 -17.078 2.822 1 95.56 306 PHE B O 1
ATOM 7099 N N . ARG B 1 307 ? 11.336 -16.266 3.057 1 97 307 ARG B N 1
ATOM 7100 C CA . ARG B 1 307 ? 11.82 -14.898 3.041 1 97 307 ARG B CA 1
ATOM 7101 C C . ARG B 1 307 ? 12.883 -14.68 4.113 1 97 307 ARG B C 1
ATOM 7103 O O . ARG B 1 307 ? 12.75 -15.172 5.234 1 97 307 ARG B O 1
ATOM 7110 N N . GLY B 1 308 ? 14.008 -13.977 3.783 1 97.88 308 GLY B N 1
ATOM 7111 C CA . GLY B 1 308 ? 15.148 -13.766 4.656 1 97.88 308 GLY B CA 1
ATOM 7112 C C . GLY B 1 308 ? 16.234 -12.922 4.02 1 97.88 308 GLY B C 1
ATOM 7113 O O . GLY B 1 308 ? 15.953 -12.008 3.246 1 97.88 308 GLY B O 1
ATOM 7114 N N . ASN B 1 309 ? 17.484 -13.195 4.496 1 97.94 309 ASN B N 1
ATOM 7115 C CA . ASN B 1 309 ? 18.609 -12.477 3.926 1 97.94 309 ASN B CA 1
ATOM 7116 C C . ASN B 1 309 ? 18.75 -12.742 2.432 1 97.94 309 ASN B C 1
ATOM 7118 O O . ASN B 1 309 ? 18.938 -13.891 2.016 1 97.94 309 ASN B O 1
ATOM 7122 N N . ARG B 1 310 ? 18.594 -11.695 1.596 1 97.5 310 ARG B N 1
ATOM 7123 C CA . ARG B 1 310 ? 18.719 -11.727 0.142 1 97.5 310 ARG B CA 1
ATOM 7124 C C . ARG B 1 310 ? 17.641 -12.602 -0.485 1 97.5 310 ARG B C 1
ATOM 7126 O O . ARG B 1 310 ? 17.812 -13.094 -1.604 1 97.5 310 ARG B O 1
ATOM 7133 N N . VAL B 1 311 ? 16.562 -12.867 0.229 1 98.38 311 VAL B N 1
ATOM 7134 C CA . VAL B 1 311 ? 15.414 -13.609 -0.293 1 98.38 311 VAL B CA 1
ATOM 7135 C C . VAL B 1 311 ? 14.133 -12.836 -0.025 1 98.38 311 VAL B C 1
ATOM 7137 O O . VAL B 1 311 ? 13.719 -12.672 1.128 1 98.38 311 VAL B O 1
ATOM 7140 N N . GLY B 1 312 ? 13.555 -12.352 -1.067 1 98.38 312 GLY B N 1
ATOM 7141 C CA . GLY B 1 312 ? 12.273 -11.664 -0.971 1 98.38 312 GLY B CA 1
ATOM 7142 C C . GLY B 1 312 ? 11.102 -12.516 -1.418 1 98.38 312 GLY B C 1
ATOM 7143 O O . GLY B 1 312 ? 11.289 -13.562 -2.047 1 98.38 312 GLY B O 1
ATOM 7144 N N . GLY B 1 313 ? 9.914 -12.172 -1.002 1 98.12 313 GLY B N 1
ATOM 7145 C CA . GLY B 1 313 ? 8.656 -12.742 -1.458 1 98.12 313 GLY B CA 1
ATOM 7146 C C . GLY B 1 313 ? 7.754 -11.734 -2.141 1 98.12 313 GLY B C 1
ATOM 7147 O O . GLY B 1 313 ? 7.785 -10.547 -1.813 1 98.12 313 GLY B O 1
ATOM 7148 N N . HIS B 1 314 ? 6.949 -12.227 -3.045 1 97.88 314 HIS B N 1
ATOM 7149 C CA . HIS B 1 314 ? 6.031 -11.344 -3.752 1 97.88 314 HIS B CA 1
ATOM 7150 C C . HIS B 1 314 ? 4.656 -11.984 -3.902 1 97.88 314 HIS B C 1
ATOM 7152 O O . HIS B 1 314 ? 4.547 -13.133 -4.336 1 97.88 314 HIS B O 1
ATOM 7158 N N . GLN B 1 315 ? 3.652 -11.297 -3.455 1 96.88 315 GLN B N 1
ATOM 7159 C CA . GLN B 1 315 ? 2.252 -11.633 -3.699 1 96.88 315 GLN B CA 1
ATOM 7160 C C . GLN B 1 315 ? 1.713 -10.883 -4.918 1 96.88 315 GLN B C 1
ATOM 7162 O O . GLN B 1 315 ? 1.821 -9.656 -4.996 1 96.88 315 GLN B O 1
ATOM 7167 N N . LEU B 1 316 ? 1.111 -11.602 -5.852 1 96.06 316 LEU B N 1
ATOM 7168 C CA . LEU B 1 316 ? 0.591 -11.023 -7.09 1 96.06 316 LEU B CA 1
ATOM 7169 C C . LEU B 1 316 ? -0.594 -10.109 -6.805 1 96.06 316 LEU B C 1
ATOM 7171 O O . LEU B 1 316 ? -1.234 -10.219 -5.758 1 96.06 316 LEU B O 1
ATOM 7175 N N . SER B 1 317 ? -0.859 -9.242 -7.754 1 88.38 317 SER B N 1
ATOM 7176 C CA . SER B 1 317 ? -1.942 -8.266 -7.645 1 88.38 317 SER B CA 1
ATOM 7177 C C . SER B 1 317 ? -3.305 -8.953 -7.668 1 88.38 317 SER B C 1
ATOM 7179 O O . SER B 1 317 ? -3.428 -10.086 -8.141 1 88.38 317 SER B O 1
ATOM 7181 N N . LEU B 1 318 ? -4.297 -8.25 -7.254 1 85.81 318 LEU B N 1
ATOM 7182 C CA . LEU B 1 318 ? -5.668 -8.75 -7.195 1 85.81 318 LEU B CA 1
ATOM 7183 C C . LEU B 1 318 ? -6.324 -8.695 -8.57 1 85.81 318 LEU B C 1
ATOM 7185 O O . LEU B 1 318 ? -5.812 -8.047 -9.484 1 85.81 318 LEU B O 1
ATOM 7189 N N . GLY B 1 319 ? -7.402 -9.43 -8.742 1 82.44 319 GLY B N 1
ATOM 7190 C CA . GLY B 1 319 ? -8.219 -9.328 -9.945 1 82.44 319 GLY B CA 1
ATOM 7191 C C . GLY B 1 319 ? -8.172 -10.586 -10.797 1 82.44 319 GLY B C 1
ATOM 7192 O O . GLY B 1 319 ? -9.102 -10.852 -11.562 1 82.44 319 GLY B O 1
ATOM 7193 N N . SER B 1 320 ? -7.039 -11.227 -10.719 1 89.88 320 SER B N 1
ATOM 7194 C CA . SER B 1 320 ? -6.891 -12.477 -11.453 1 89.88 320 SER B CA 1
ATOM 7195 C C . SER B 1 320 ? -6.039 -13.477 -10.672 1 89.88 320 SER B C 1
ATOM 7197 O O . SER B 1 320 ? -5.012 -13.109 -10.102 1 89.88 320 SER B O 1
ATOM 7199 N N . GLY B 1 321 ? -6.488 -14.742 -10.758 1 92.44 321 GLY B N 1
ATOM 7200 C CA . GLY B 1 321 ? -5.746 -15.75 -10.023 1 92.44 321 GLY B CA 1
ATOM 7201 C C . GLY B 1 321 ? -6.328 -16.031 -8.648 1 92.44 321 GLY B C 1
ATOM 7202 O O . GLY B 1 321 ? -5.605 -16.031 -7.648 1 92.44 321 GLY B O 1
ATOM 7203 N N . PHE B 1 322 ? -7.629 -16.234 -8.602 1 91.19 322 PHE B N 1
ATOM 7204 C CA . PHE B 1 322 ? -8.328 -16.594 -7.375 1 91.19 322 PHE B CA 1
ATOM 7205 C C . PHE B 1 322 ? -8.508 -18.094 -7.277 1 91.19 322 PHE B C 1
ATOM 7207 O O . PHE B 1 322 ? -8.758 -18.766 -8.281 1 91.19 322 PHE B O 1
ATOM 7214 N N . GLY B 1 323 ? -8.281 -18.625 -6.152 1 92.12 323 GLY B N 1
ATOM 7215 C CA . GLY B 1 323 ? -8.5 -20.047 -5.934 1 92.12 323 GLY B CA 1
ATOM 7216 C C . GLY B 1 323 ? -7.254 -20.891 -6.121 1 92.12 323 GLY B C 1
ATOM 7217 O O . GLY B 1 323 ? -6.148 -20.453 -5.793 1 92.12 323 GLY B O 1
ATOM 7218 N N . HIS B 1 324 ? -7.527 -22.172 -6.543 1 93.19 324 HIS B N 1
ATOM 7219 C CA . HIS B 1 324 ? -6.484 -23.172 -6.664 1 93.19 324 HIS B CA 1
ATOM 7220 C C . HIS B 1 324 ? -6.418 -23.734 -8.078 1 93.19 324 HIS B C 1
ATOM 7222 O O . HIS B 1 324 ? -6.023 -24.891 -8.281 1 93.19 324 HIS B O 1
ATOM 7228 N N . GLU B 1 325 ? -6.766 -22.938 -9.062 1 94.19 325 GLU B N 1
ATOM 7229 C CA . GLU B 1 325 ? -6.805 -23.438 -10.43 1 94.19 325 GLU B CA 1
ATOM 7230 C C . GLU B 1 325 ? -5.438 -23.953 -10.875 1 94.19 325 GLU B C 1
ATOM 7232 O O . GLU B 1 325 ? -4.449 -23.203 -10.82 1 94.19 325 GLU B O 1
ATOM 7237 N N . GLU B 1 326 ? -5.414 -25.156 -11.414 1 96.62 326 GLU B N 1
ATOM 7238 C CA . GLU B 1 326 ? -4.148 -25.797 -11.758 1 96.62 326 GLU B CA 1
ATOM 7239 C C . GLU B 1 326 ? -3.436 -25.031 -12.875 1 96.62 326 GLU B C 1
ATOM 7241 O O . GLU B 1 326 ? -2.203 -25.016 -12.93 1 96.62 326 GLU B O 1
ATOM 7246 N N . ILE B 1 327 ? -4.176 -24.328 -13.727 1 97.88 327 ILE B N 1
ATOM 7247 C CA . ILE B 1 327 ? -3.584 -23.562 -14.82 1 97.88 327 ILE B CA 1
ATOM 7248 C C . ILE B 1 327 ? -2.607 -22.531 -14.266 1 97.88 327 ILE B C 1
ATOM 7250 O O . ILE B 1 327 ? -1.706 -22.078 -14.969 1 97.88 327 ILE B O 1
ATOM 7254 N N . ASP B 1 328 ? -2.775 -22.203 -12.961 1 98 328 ASP B N 1
ATOM 7255 C CA . ASP B 1 328 ? -1.992 -21.125 -12.352 1 98 328 ASP B CA 1
ATOM 7256 C C . ASP B 1 328 ? -0.876 -21.688 -11.477 1 98 328 ASP B C 1
ATOM 7258 O O . ASP B 1 328 ? -0.193 -20.953 -10.773 1 98 328 ASP B O 1
ATOM 7262 N N . SER B 1 329 ? -0.649 -23 -11.523 1 98.25 329 SER B N 1
ATOM 7263 C CA . SER B 1 329 ? 0.393 -23.641 -10.727 1 98.25 329 SER B CA 1
ATOM 7264 C C . SER B 1 329 ? 1.775 -23.391 -11.32 1 98.25 329 SER B C 1
ATOM 7266 O O . SER B 1 329 ? 1.904 -23.125 -12.516 1 98.25 329 SER B O 1
ATOM 7268 N N . GLY B 1 330 ? 2.77 -23.516 -10.469 1 98.06 330 GLY B N 1
ATOM 7269 C CA . GLY B 1 330 ? 4.145 -23.281 -10.883 1 98.06 330 GLY B CA 1
ATOM 7270 C C . GLY B 1 330 ? 4.625 -24.266 -11.93 1 98.06 330 GLY B C 1
ATOM 7271 O O . GLY B 1 330 ? 5.504 -23.938 -12.734 1 98.06 330 GLY B O 1
ATOM 7272 N N . GLY B 1 331 ? 4.047 -25.438 -11.961 1 98.44 331 GLY B N 1
ATOM 7273 C CA . GLY B 1 331 ? 4.414 -26.422 -12.961 1 98.44 331 GLY B CA 1
ATOM 7274 C C . GLY B 1 331 ? 4.035 -26 -14.375 1 98.44 331 GLY B C 1
ATOM 7275 O O . GLY B 1 331 ? 4.504 -26.594 -15.344 1 98.44 331 GLY B O 1
ATOM 7276 N N . ASN B 1 332 ? 3.186 -24.969 -14.391 1 98.69 332 ASN B N 1
ATOM 7277 C CA . ASN B 1 332 ? 2.775 -24.453 -15.688 1 98.69 332 ASN B CA 1
ATOM 7278 C C . ASN B 1 332 ? 3.6 -23.219 -16.078 1 98.69 332 ASN B C 1
ATOM 7280 O O . ASN B 1 332 ? 3.146 -22.391 -16.875 1 98.69 332 ASN B O 1
ATOM 7284 N N . ILE B 1 333 ? 4.754 -23.062 -15.469 1 98.75 333 ILE B N 1
ATOM 7285 C CA . ILE B 1 333 ? 5.723 -22.031 -15.805 1 98.75 333 ILE B CA 1
ATOM 7286 C C . ILE B 1 333 ? 7.109 -22.656 -15.977 1 98.75 333 ILE B C 1
ATOM 7288 O O . ILE B 1 333 ? 7.688 -23.156 -15.016 1 98.75 333 ILE B O 1
ATOM 7292 N N . GLU B 1 334 ? 7.57 -22.625 -17.125 1 98.69 334 GLU B N 1
ATOM 7293 C CA . GLU B 1 334 ? 8.938 -23.047 -17.438 1 98.69 334 GLU B CA 1
ATOM 7294 C C . GLU B 1 334 ? 9.648 -22.016 -18.297 1 98.69 334 GLU B C 1
ATOM 7296 O O . GLU B 1 334 ? 9.023 -21.094 -18.828 1 98.69 334 GLU B O 1
ATOM 7301 N N . ILE B 1 335 ? 10.945 -22.156 -18.406 1 98.75 335 ILE B N 1
ATOM 7302 C CA . ILE B 1 335 ? 11.719 -21.156 -19.141 1 98.75 335 ILE B CA 1
ATOM 7303 C C . ILE B 1 335 ? 12.57 -21.828 -20.203 1 98.75 335 ILE B C 1
ATOM 7305 O O . ILE B 1 335 ? 13.375 -22.719 -19.906 1 98.75 335 ILE B O 1
ATOM 7309 N N . ILE B 1 336 ? 12.344 -21.406 -21.469 1 98.75 336 ILE B N 1
ATOM 7310 C CA . ILE B 1 336 ? 13.281 -21.766 -22.516 1 98.75 336 ILE B CA 1
ATOM 7311 C C . ILE B 1 336 ? 14.641 -21.125 -22.234 1 98.75 336 ILE B C 1
ATOM 7313 O O . ILE B 1 336 ? 14.727 -19.938 -21.922 1 98.75 336 ILE B O 1
ATOM 7317 N N . PRO B 1 337 ? 15.719 -21.922 -22.344 1 98.44 337 PRO B N 1
ATOM 7318 C CA . PRO B 1 337 ? 17.031 -21.297 -22.188 1 98.44 337 PRO B CA 1
ATOM 7319 C C . PRO B 1 337 ? 17.328 -20.25 -23.266 1 98.44 337 PRO B C 1
ATOM 7321 O O . PRO B 1 337 ? 16.547 -20.094 -24.203 1 98.44 337 PRO B O 1
ATOM 7324 N N . PRO B 1 338 ? 18.422 -19.5 -23.109 1 97.38 338 PRO B N 1
ATOM 7325 C CA . PRO B 1 338 ? 18.75 -18.375 -24 1 97.38 338 PRO B CA 1
ATOM 7326 C C . PRO B 1 338 ? 18.812 -18.766 -25.469 1 97.38 338 PRO B C 1
ATOM 7328 O O . PRO B 1 338 ? 19.359 -19.828 -25.797 1 97.38 338 PRO B O 1
ATOM 7331 N N . TYR B 1 339 ? 18.25 -17.906 -26.297 1 97.81 339 TYR B N 1
ATOM 7332 C CA . TYR B 1 339 ? 18.281 -18.141 -27.75 1 97.81 339 TYR B CA 1
ATOM 7333 C C . TYR B 1 339 ? 17.922 -16.859 -28.5 1 97.81 339 TYR B C 1
ATOM 7335 O O . TYR B 1 339 ? 17.5 -15.875 -27.906 1 97.81 339 TYR B O 1
ATOM 7343 N N . VAL B 1 340 ? 18.25 -16.859 -29.75 1 97.88 340 VAL B N 1
ATOM 7344 C CA . VAL B 1 340 ? 17.703 -15.883 -30.703 1 97.88 340 VAL B CA 1
ATOM 7345 C C . VAL B 1 340 ? 16.609 -16.531 -31.547 1 97.88 340 VAL B C 1
ATOM 7347 O O . VAL B 1 340 ? 16.844 -17.547 -32.188 1 97.88 340 VAL B O 1
ATOM 7350 N N . SER B 1 341 ? 15.484 -15.953 -31.438 1 97.44 341 SER B N 1
ATOM 7351 C CA . SER B 1 341 ? 14.344 -16.531 -32.125 1 97.44 341 SER B CA 1
ATOM 7352 C C . SER B 1 341 ? 14.531 -16.484 -33.656 1 97.44 341 SER B C 1
ATOM 7354 O O . SER B 1 341 ? 15.383 -15.742 -34.156 1 97.44 341 SER B O 1
ATOM 7356 N N . LYS B 1 342 ? 13.742 -17.219 -34.312 1 96.62 342 LYS B N 1
ATOM 7357 C CA . LYS B 1 342 ? 13.797 -17.234 -35.781 1 96.62 342 LYS B CA 1
ATOM 7358 C C . LYS B 1 342 ? 13.438 -15.875 -36.375 1 96.62 342 LYS B C 1
ATOM 7360 O O . LYS B 1 342 ? 13.906 -15.516 -37.438 1 96.62 342 LYS B O 1
ATOM 7365 N N . ASN B 1 343 ? 12.68 -15.117 -35.688 1 95.81 343 ASN B N 1
ATOM 7366 C CA . ASN B 1 343 ? 12.32 -13.781 -36.156 1 95.81 343 ASN B CA 1
ATOM 7367 C C . ASN B 1 343 ? 13.344 -12.742 -35.688 1 95.81 343 ASN B C 1
ATOM 7369 O O . ASN B 1 343 ? 13.133 -11.539 -35.906 1 95.81 343 ASN B O 1
ATOM 7373 N N . GLY B 1 344 ? 14.336 -13.141 -35 1 96.5 344 GLY B N 1
ATOM 7374 C CA . GLY B 1 344 ? 15.453 -12.266 -34.688 1 96.5 344 GLY B CA 1
ATOM 7375 C C . GLY B 1 344 ? 15.383 -11.688 -33.312 1 96.5 344 GLY B C 1
ATOM 7376 O O . GLY B 1 344 ? 16.266 -10.938 -32.906 1 96.5 344 GLY B O 1
ATOM 7377 N N . THR B 1 345 ? 14.391 -12 -32.531 1 95.94 345 THR B N 1
ATOM 7378 C CA . THR B 1 345 ? 14.281 -11.5 -31.172 1 95.94 345 THR B CA 1
ATOM 7379 C C . THR B 1 345 ? 15.25 -12.242 -30.25 1 95.94 345 THR B C 1
ATOM 7381 O O . THR B 1 345 ? 15.266 -13.477 -30.219 1 95.94 345 THR B O 1
ATOM 7384 N N . SER B 1 346 ? 16.062 -11.508 -29.547 1 95.81 346 SER B N 1
ATOM 7385 C CA . SER B 1 346 ? 17.031 -12.109 -28.625 1 95.81 346 SER B CA 1
ATOM 7386 C C . SER B 1 346 ? 16.422 -12.312 -27.25 1 95.81 346 SER B C 1
ATOM 7388 O O . SER B 1 346 ? 15.984 -11.352 -26.609 1 95.81 346 SER B O 1
ATOM 7390 N N . TYR B 1 347 ? 16.359 -13.523 -26.828 1 96.94 347 TYR B N 1
ATOM 7391 C CA . TYR B 1 347 ? 16.031 -13.891 -25.453 1 96.94 347 TYR B CA 1
ATOM 7392 C C . TYR B 1 347 ? 17.281 -14.328 -24.688 1 96.94 347 TYR B C 1
ATOM 7394 O O . TYR B 1 347 ? 17.469 -15.516 -24.406 1 96.94 347 TYR B O 1
ATOM 7402 N N . LYS B 1 348 ? 18.016 -13.398 -24.297 1 94.5 348 LYS B N 1
ATOM 7403 C CA . LYS B 1 348 ? 19.328 -13.609 -23.703 1 94.5 348 LYS B CA 1
ATOM 7404 C C . LYS B 1 348 ? 19.219 -14.336 -22.359 1 94.5 348 LYS B C 1
ATOM 7406 O O . LYS B 1 348 ? 20.188 -14.969 -21.922 1 94.5 348 LYS B O 1
ATOM 7411 N N . HIS B 1 349 ? 18.125 -14.25 -21.797 1 94.62 349 HIS B N 1
ATOM 7412 C CA . HIS B 1 349 ? 17.938 -14.859 -20.484 1 94.62 349 HIS B CA 1
ATOM 7413 C C . HIS B 1 349 ? 16.812 -15.875 -20.5 1 94.62 349 HIS B C 1
ATOM 7415 O O . HIS B 1 349 ? 16.25 -16.188 -19.453 1 94.62 349 HIS B O 1
ATOM 7421 N N . GLY B 1 350 ? 16.516 -16.266 -21.703 1 97.62 350 GLY B N 1
ATOM 7422 C CA . GLY B 1 350 ? 15.469 -17.25 -21.859 1 97.62 350 GLY B CA 1
ATOM 7423 C C . GLY B 1 350 ? 14.086 -16.641 -22.016 1 97.62 350 GLY B C 1
ATOM 7424 O O . GLY B 1 350 ? 13.945 -15.414 -22 1 97.62 350 GLY B O 1
ATOM 7425 N N . ARG B 1 351 ? 13.141 -17.469 -22.203 1 98.5 351 ARG B N 1
ATOM 7426 C CA . ARG B 1 351 ? 11.758 -17.047 -22.406 1 98.5 351 ARG B CA 1
ATOM 7427 C C . ARG B 1 351 ? 10.797 -17.922 -21.625 1 98.5 351 ARG B C 1
ATOM 7429 O O . ARG B 1 351 ? 10.914 -19.156 -21.641 1 98.5 351 ARG B O 1
ATOM 7436 N N . VAL B 1 352 ? 9.883 -17.312 -20.984 1 98.75 352 VAL B N 1
ATOM 7437 C CA . VAL B 1 352 ? 8.891 -18.031 -20.203 1 98.75 352 VAL B CA 1
ATOM 7438 C C . VAL B 1 352 ? 7.934 -18.766 -21.125 1 98.75 352 VAL B C 1
ATOM 7440 O O . VAL B 1 352 ? 7.527 -18.234 -22.156 1 98.75 352 VAL B O 1
ATOM 7443 N N . ILE B 1 353 ? 7.594 -19.984 -20.844 1 98.81 353 ILE B N 1
ATOM 7444 C CA . ILE B 1 353 ? 6.477 -20.672 -21.484 1 98.81 353 ILE B CA 1
ATOM 7445 C C . ILE B 1 353 ? 5.398 -20.984 -20.438 1 98.81 353 ILE B C 1
ATOM 7447 O O . ILE B 1 353 ? 5.707 -21.297 -19.297 1 98.81 353 ILE B O 1
ATOM 7451 N N . MET B 1 354 ? 4.199 -20.859 -20.781 1 98.75 354 MET B N 1
ATOM 7452 C CA . MET B 1 354 ? 3.02 -21.234 -20 1 98.7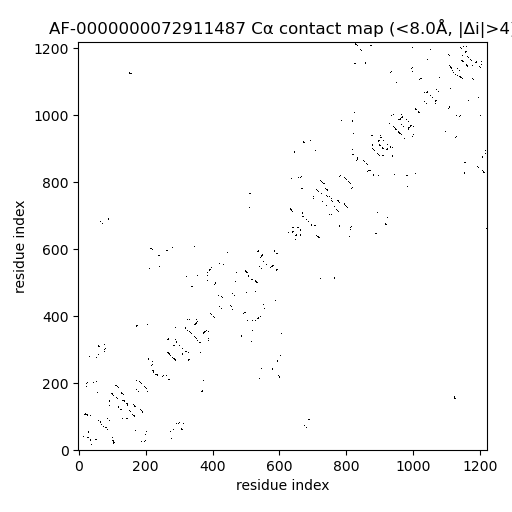5 354 MET B CA 1
ATOM 7453 C C . MET B 1 354 ? 2.006 -21.969 -20.875 1 98.75 354 MET B C 1
ATOM 7455 O O . MET B 1 354 ? 2.078 -21.922 -22.094 1 98.75 354 MET B O 1
ATOM 7459 N N . GLY B 1 355 ? 1.138 -22.672 -20.234 1 98.75 355 GLY B N 1
ATOM 7460 C CA . GLY B 1 355 ? 0.116 -23.422 -20.953 1 98.75 355 GLY B CA 1
ATOM 7461 C C . GLY B 1 355 ? -1.282 -22.875 -20.734 1 98.75 355 GLY B C 1
ATOM 7462 O O . GLY B 1 355 ? -1.688 -22.609 -19.594 1 98.75 355 GLY B O 1
ATOM 7463 N N . LYS B 1 356 ? -1.948 -22.656 -21.812 1 98.5 356 LYS B N 1
ATOM 7464 C CA . LYS B 1 356 ? -3.381 -22.391 -21.719 1 98.5 356 LYS B CA 1
ATOM 7465 C C . LYS B 1 356 ? -4.18 -23.688 -21.688 1 98.5 356 LYS B C 1
ATOM 7467 O O . LYS B 1 356 ? -3.633 -24.766 -21.953 1 98.5 356 LYS B O 1
ATOM 7472 N N . HIS B 1 357 ? -5.398 -23.672 -21.203 1 97.75 357 HIS B N 1
ATOM 7473 C CA . HIS B 1 357 ? -6.367 -24.766 -21.266 1 97.75 357 HIS B CA 1
ATOM 7474 C C . HIS B 1 357 ? -7.473 -24.453 -22.266 1 97.75 357 HIS B C 1
ATOM 7476 O O . HIS B 1 357 ? -8.562 -24.016 -21.891 1 97.75 357 HIS B O 1
ATOM 7482 N N . PHE B 1 358 ? -7.145 -24.688 -23.547 1 96.75 358 PHE B N 1
ATOM 7483 C CA . PHE B 1 358 ? -8.039 -24.359 -24.656 1 96.75 358 PHE B CA 1
ATOM 7484 C C . PHE B 1 358 ? -8.406 -22.875 -24.625 1 96.75 358 PHE B C 1
ATOM 7486 O O . PHE B 1 358 ? -7.559 -22.016 -24.875 1 96.75 358 PHE B O 1
ATOM 7493 N N . ASP B 1 359 ? -9.562 -22.5 -24.047 1 94.44 359 ASP B N 1
ATOM 7494 C CA . ASP B 1 359 ? -9.992 -21.109 -24.125 1 94.44 359 ASP B CA 1
ATOM 7495 C C . ASP B 1 359 ? -9.648 -20.359 -22.844 1 94.44 359 ASP B C 1
ATOM 7497 O O . ASP B 1 359 ? -9.875 -19.156 -22.75 1 94.44 359 ASP B O 1
ATOM 7501 N N . LYS B 1 360 ? -9.094 -21.016 -21.922 1 95.19 360 LYS B N 1
ATOM 7502 C CA . LYS B 1 360 ? -8.711 -20.391 -20.656 1 95.19 360 LYS B CA 1
ATOM 7503 C C . LYS B 1 360 ? -7.219 -20.047 -20.641 1 95.19 360 LYS B C 1
ATOM 7505 O O . LYS B 1 360 ? -6.395 -20.844 -21.094 1 95.19 360 LYS B O 1
ATOM 7510 N N . HIS B 1 361 ? -6.863 -18.891 -20.172 1 97.12 361 HIS B N 1
ATOM 7511 C CA . HIS B 1 361 ? -5.48 -18.438 -20.094 1 97.12 361 HIS B CA 1
ATOM 7512 C C . HIS B 1 361 ? -5.008 -18.359 -18.641 1 97.12 361 HIS B C 1
ATOM 7514 O O . HIS B 1 361 ? -5.824 -18.234 -17.719 1 97.12 361 HIS B O 1
ATOM 7520 N N . PRO B 1 362 ? -3.668 -18.469 -18.438 1 97.75 362 PRO B N 1
ATOM 7521 C CA . PRO B 1 362 ? -3.15 -18.234 -17.078 1 97.75 362 PRO B CA 1
ATOM 7522 C C . PRO B 1 362 ? -3.561 -16.875 -16.531 1 97.75 362 PRO B C 1
ATOM 7524 O O . PRO B 1 362 ? -3.875 -15.953 -17.297 1 97.75 362 PRO B O 1
ATOM 7527 N N . ALA B 1 363 ? -3.535 -16.781 -15.266 1 97.19 363 ALA B N 1
ATOM 7528 C CA . ALA B 1 363 ? -3.98 -15.562 -14.594 1 97.19 363 ALA B CA 1
ATOM 7529 C C . ALA B 1 363 ? -3.221 -14.344 -15.109 1 97.19 363 ALA B C 1
ATOM 7531 O O . ALA B 1 363 ? -1.996 -14.383 -15.242 1 97.19 363 ALA B O 1
ATOM 7532 N N . LYS B 1 364 ? -3.967 -13.305 -15.328 1 95.19 364 LYS B N 1
ATOM 7533 C CA . LYS B 1 364 ? -3.385 -12.055 -15.82 1 95.19 364 LYS B CA 1
ATOM 7534 C C . LYS B 1 364 ? -2.4 -11.469 -14.812 1 95.19 364 LYS B C 1
ATOM 7536 O O . LYS B 1 364 ? -1.41 -10.844 -15.203 1 95.19 364 LYS B O 1
ATOM 7541 N N . SER B 1 365 ? -2.623 -11.672 -13.531 1 95.31 365 SER B N 1
ATOM 7542 C CA . SER B 1 365 ? -1.723 -11.156 -12.508 1 95.31 365 SER B CA 1
ATOM 7543 C C . SER B 1 365 ? -0.299 -11.656 -12.719 1 95.31 365 SER B C 1
ATOM 7545 O O . SER B 1 365 ? 0.662 -10.898 -12.57 1 95.31 365 SER B O 1
ATOM 7547 N N . MET B 1 366 ? -0.156 -12.883 -13.117 1 97.06 366 MET B N 1
ATOM 7548 C CA . MET B 1 366 ? 1.16 -13.477 -13.336 1 97.06 366 MET B CA 1
ATOM 7549 C C . MET B 1 366 ? 1.726 -13.062 -14.695 1 97.06 366 MET B C 1
ATOM 7551 O O . MET B 1 366 ? 2.871 -12.617 -14.781 1 97.06 366 MET B O 1
ATOM 7555 N N . THR B 1 367 ? 0.917 -13.125 -15.75 1 97 367 THR B N 1
ATOM 7556 C CA . THR B 1 367 ? 1.417 -12.812 -17.078 1 97 367 THR B CA 1
ATOM 7557 C C . THR B 1 367 ? 1.804 -11.336 -17.188 1 97 367 THR B C 1
ATOM 7559 O O . THR B 1 367 ? 2.801 -10.992 -17.812 1 97 367 THR B O 1
ATOM 7562 N N . SER B 1 368 ? 1.058 -10.5 -16.469 1 94.94 368 SER B N 1
ATOM 7563 C CA . SER B 1 368 ? 1.376 -9.078 -16.484 1 94.94 368 SER B CA 1
ATOM 7564 C C . SER B 1 368 ? 2.684 -8.797 -15.75 1 94.94 368 SER B C 1
ATOM 7566 O O . SER B 1 368 ? 3.453 -7.922 -16.156 1 94.94 368 SER B O 1
ATOM 7568 N N . LEU B 1 369 ? 2.885 -9.492 -14.648 1 96.56 369 LEU B N 1
ATOM 7569 C CA . 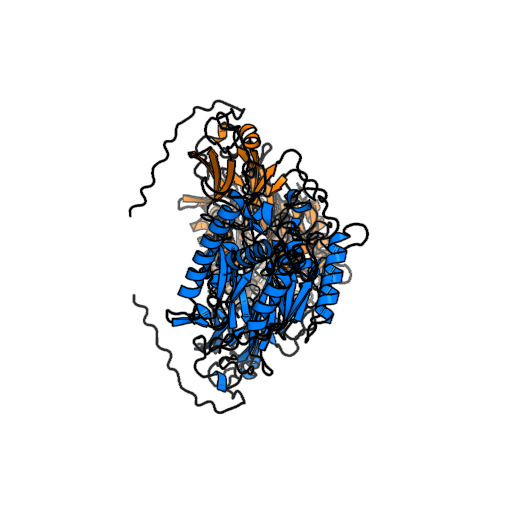LEU B 1 369 ? 4.152 -9.336 -13.945 1 96.56 369 LEU B CA 1
ATOM 7570 C C . LEU B 1 369 ? 5.324 -9.703 -14.844 1 96.56 369 LEU B C 1
ATOM 7572 O O . LEU B 1 369 ? 6.297 -8.953 -14.945 1 96.56 369 LEU B O 1
ATOM 7576 N N . ILE B 1 370 ? 5.195 -10.836 -15.523 1 97.5 370 ILE B N 1
ATOM 7577 C CA . ILE B 1 370 ? 6.262 -11.32 -16.391 1 97.5 370 ILE B CA 1
ATOM 7578 C C . ILE B 1 370 ? 6.484 -10.336 -17.547 1 97.5 370 ILE B C 1
ATOM 7580 O O . ILE B 1 370 ? 7.621 -9.969 -17.844 1 97.5 370 ILE B O 1
ATOM 7584 N N . GLU B 1 371 ? 5.426 -9.867 -18.109 1 96.12 371 GLU B N 1
ATOM 7585 C CA . GLU B 1 371 ? 5.508 -8.938 -19.234 1 96.12 371 GLU B CA 1
ATOM 7586 C C . GLU B 1 371 ? 6.129 -7.613 -18.812 1 96.12 371 GLU B C 1
ATOM 7588 O O . GLU B 1 371 ? 6.875 -6.996 -19.578 1 96.12 371 GLU B O 1
ATOM 7593 N N . ALA B 1 372 ? 5.816 -7.238 -17.625 1 96 372 ALA B N 1
ATOM 7594 C CA . ALA B 1 372 ? 6.301 -5.953 -17.125 1 96 372 ALA B CA 1
ATOM 7595 C C . ALA B 1 372 ? 7.816 -5.969 -16.953 1 96 372 ALA B C 1
ATOM 7597 O O . ALA B 1 372 ? 8.453 -4.914 -16.891 1 96 372 ALA B O 1
ATOM 7598 N N . GLN B 1 373 ? 8.375 -7.176 -16.812 1 96.25 373 GLN B N 1
ATOM 7599 C CA . GLN B 1 373 ? 9.82 -7.27 -16.688 1 96.25 373 GLN B CA 1
ATOM 7600 C C . GLN B 1 373 ? 10.508 -7.125 -18.047 1 96.25 373 GLN B C 1
ATOM 7602 O O . GLN B 1 373 ? 11.719 -6.902 -18.109 1 96.25 373 GLN B O 1
ATOM 7607 N N . ILE B 1 374 ? 9.82 -7.375 -19.219 1 93 374 ILE B N 1
ATOM 7608 C CA . ILE B 1 374 ? 10.156 -7.07 -20.609 1 93 374 ILE B CA 1
ATOM 7609 C C . ILE B 1 374 ? 11.086 -8.148 -21.172 1 93 374 ILE B C 1
ATOM 7611 O O . ILE B 1 374 ? 11.086 -8.414 -22.375 1 93 374 ILE B O 1
ATOM 7615 N N . TYR B 1 375 ? 11.797 -8.93 -20.438 1 95.25 375 TYR B N 1
ATOM 7616 C CA . TYR B 1 375 ? 12.938 -9.688 -20.938 1 95.25 375 TYR B CA 1
ATOM 7617 C C . TYR B 1 375 ? 12.562 -11.141 -21.188 1 95.25 375 TYR B C 1
ATOM 7619 O O . TYR B 1 375 ? 13.289 -11.867 -21.875 1 95.25 375 TYR B O 1
ATOM 7627 N N . GLN B 1 376 ? 11.43 -11.578 -20.625 1 97.62 376 GLN B N 1
ATOM 7628 C CA . GLN B 1 376 ? 11.047 -12.977 -20.766 1 97.62 376 GLN B CA 1
ATOM 7629 C C . GLN B 1 376 ? 9.57 -13.109 -21.156 1 97.62 376 GLN B C 1
ATOM 7631 O O . GLN B 1 376 ? 8.852 -13.945 -20.594 1 97.62 376 GLN B O 1
ATOM 7636 N N . SER B 1 377 ? 9.125 -12.367 -22.062 1 95.88 377 SER B N 1
ATOM 7637 C CA . SER B 1 377 ? 7.723 -12.398 -22.453 1 95.88 377 SER B CA 1
ATOM 7638 C C . SER B 1 377 ? 7.258 -13.828 -22.734 1 95.88 377 SER B C 1
ATOM 7640 O O . SER B 1 377 ? 7.969 -14.609 -23.375 1 95.88 377 SER B O 1
ATOM 7642 N N . PRO B 1 378 ? 6.094 -14.156 -22.375 1 97.31 378 PRO B N 1
ATOM 7643 C CA . PRO B 1 378 ? 5.676 -15.562 -22.375 1 97.31 378 PRO B CA 1
ATOM 7644 C C . PRO B 1 378 ? 5.297 -16.062 -23.766 1 97.31 378 PRO B C 1
ATOM 7646 O O . PRO B 1 378 ? 4.699 -15.328 -24.547 1 97.31 378 PRO B O 1
ATOM 7649 N N . LEU B 1 379 ? 5.684 -17.234 -24.094 1 98.25 379 LEU B N 1
ATOM 7650 C CA . LEU B 1 379 ? 5.156 -18.062 -25.188 1 98.25 379 LEU B CA 1
ATOM 7651 C C . LEU B 1 379 ? 4.102 -19.031 -24.656 1 98.25 379 LEU B C 1
ATOM 7653 O O . LEU B 1 379 ? 4.379 -19.828 -23.75 1 98.25 379 LEU B O 1
ATOM 7657 N N . ILE B 1 380 ? 2.871 -18.984 -25.172 1 98.69 380 ILE B N 1
ATOM 7658 C CA . ILE B 1 380 ? 1.765 -19.781 -24.641 1 98.69 380 ILE B CA 1
ATOM 7659 C C . ILE B 1 380 ? 1.62 -21.062 -25.438 1 98.69 380 ILE B C 1
ATOM 7661 O O . ILE B 1 380 ? 1.479 -21.031 -26.656 1 98.69 380 ILE B O 1
ATOM 7665 N N . LEU B 1 381 ? 1.671 -22.219 -24.781 1 98.88 381 LEU B N 1
ATOM 7666 C CA . LEU B 1 381 ? 1.438 -23.531 -25.359 1 98.88 381 LEU B CA 1
ATOM 7667 C C . LEU B 1 381 ? 0.034 -24.031 -25.031 1 98.88 381 LEU B C 1
ATOM 7669 O O . LEU B 1 381 ? -0.722 -23.344 -24.344 1 98.88 381 LEU B O 1
ATOM 7673 N N . GLU B 1 382 ? -0.344 -25.172 -25.641 1 98.75 382 GLU B N 1
ATOM 7674 C CA . GLU B 1 382 ? -1.631 -25.781 -25.344 1 98.75 382 GLU B CA 1
ATOM 7675 C C . GLU B 1 382 ? -1.468 -26.953 -24.359 1 98.75 382 GLU B C 1
ATOM 7677 O O . GLU B 1 382 ? -0.979 -28.016 -24.734 1 98.75 382 GLU B O 1
ATOM 7682 N N . ALA B 1 383 ? -1.924 -26.734 -23.156 1 98.69 383 ALA B N 1
ATOM 7683 C CA . ALA B 1 383 ? -1.794 -27.781 -22.141 1 98.69 383 ALA B CA 1
ATOM 7684 C C . ALA B 1 383 ? -3.162 -28.312 -21.734 1 98.69 383 ALA B C 1
ATOM 7686 O O . ALA B 1 383 ? -3.254 -29.203 -20.875 1 98.69 383 ALA B O 1
ATOM 7687 N N . GLY B 1 384 ? -4.215 -27.828 -22.375 1 98.06 384 GLY B N 1
ATOM 7688 C CA . GLY B 1 384 ? -5.574 -28.156 -21.984 1 98.06 384 GLY B CA 1
ATOM 7689 C C . GLY B 1 384 ? -5.926 -29.609 -22.25 1 98.06 384 GLY B C 1
ATOM 7690 O O . GLY B 1 384 ? -6.934 -30.109 -21.734 1 98.06 384 GLY B O 1
ATOM 7691 N N . TRP B 1 385 ? -5.105 -30.312 -23.016 1 98.5 385 TRP B N 1
ATOM 7692 C CA . TRP B 1 385 ? -5.328 -31.719 -23.328 1 98.5 385 TRP B CA 1
ATOM 7693 C C . TRP B 1 385 ? -4.938 -32.594 -22.141 1 98.5 385 TRP B C 1
ATOM 7695 O O . TRP B 1 385 ? -5.215 -33.812 -22.141 1 98.5 385 TRP B O 1
ATOM 7705 N N . LEU B 1 386 ? -4.305 -32.031 -21.156 1 98.31 386 LEU B N 1
ATOM 7706 C CA . LEU B 1 386 ? -3.98 -32.688 -19.891 1 98.31 386 LEU B CA 1
ATOM 7707 C C . LEU B 1 386 ? -4.914 -32.25 -18.781 1 98.31 386 LEU B C 1
ATOM 7709 O O . LEU B 1 386 ? -5.309 -31.078 -18.734 1 98.31 386 LEU B O 1
ATOM 7713 N N . VAL B 1 387 ? -5.191 -33.094 -17.812 1 97.31 387 VAL B N 1
ATOM 7714 C CA . VAL B 1 387 ? -6.152 -32.781 -16.766 1 97.31 387 VAL B CA 1
ATOM 7715 C C . VAL B 1 387 ? -5.539 -31.75 -15.797 1 97.31 387 VAL B C 1
ATOM 7717 O O . VAL B 1 387 ? -6.215 -30.828 -15.352 1 97.31 387 VAL B O 1
ATOM 7720 N N . ILE B 1 388 ? -4.285 -32 -15.375 1 97.31 388 ILE B N 1
ATOM 7721 C CA . ILE B 1 388 ? -3.604 -31 -14.555 1 97.31 388 ILE B CA 1
ATOM 7722 C C . ILE B 1 388 ? -3.217 -29.797 -15.414 1 97.31 388 ILE B C 1
ATOM 7724 O O . ILE B 1 388 ? -3.422 -28.656 -15.016 1 97.31 388 ILE B O 1
ATOM 7728 N N . GLY B 1 389 ? -2.721 -30.109 -16.609 1 98.12 389 GLY B N 1
ATOM 7729 C CA . GLY B 1 389 ? -2.545 -29.109 -17.656 1 98.12 389 GLY B CA 1
ATOM 7730 C C . GLY B 1 389 ? -1.329 -28.234 -17.438 1 98.12 389 GLY B C 1
ATOM 7731 O O . GLY B 1 389 ? -1.418 -27 -17.547 1 98.12 389 GLY B O 1
ATOM 7732 N N . HIS B 1 390 ? -0.165 -28.859 -17.047 1 98.62 390 HIS B N 1
ATOM 7733 C CA . HIS B 1 390 ? 1.092 -28.125 -16.891 1 98.62 390 HIS B CA 1
ATOM 7734 C C . HIS B 1 390 ? 2.021 -28.375 -18.078 1 98.62 390 HIS B C 1
ATOM 7736 O O . HIS B 1 390 ? 2.025 -29.469 -18.641 1 98.62 390 HIS B O 1
ATOM 7742 N N . VAL B 1 391 ? 2.828 -27.375 -18.328 1 98.88 391 VAL B N 1
ATOM 7743 C CA . VAL B 1 391 ? 3.766 -27.531 -19.438 1 98.88 391 VAL B CA 1
ATOM 7744 C C . VAL B 1 391 ? 4.883 -28.5 -19.047 1 98.88 391 VAL B C 1
ATOM 7746 O O . VAL B 1 391 ? 5.438 -29.203 -19.891 1 98.88 391 VAL B O 1
ATOM 7749 N N . ASP B 1 392 ? 5.227 -28.625 -17.75 1 98.5 392 ASP B N 1
ATOM 7750 C CA . ASP B 1 392 ? 6.328 -29.469 -17.328 1 98.5 392 ASP B CA 1
ATOM 7751 C C . ASP B 1 392 ? 5.957 -30.953 -17.453 1 98.5 392 ASP B C 1
ATOM 7753 O O . ASP B 1 392 ? 6.809 -31.828 -17.281 1 98.5 392 ASP B O 1
ATOM 7757 N N . GLU B 1 393 ? 4.73 -31.188 -17.797 1 98.5 393 GLU B N 1
ATOM 7758 C CA . GLU B 1 393 ? 4.266 -32.562 -17.922 1 98.5 393 GLU B CA 1
ATOM 7759 C C . GLU B 1 393 ? 4.625 -33.125 -19.297 1 98.5 393 GLU B C 1
ATOM 7761 O O . GLU B 1 393 ? 4.539 -34.344 -19.516 1 98.5 393 GLU B O 1
ATOM 7766 N N . PHE B 1 394 ? 5.055 -32.219 -20.266 1 98.69 394 PHE B N 1
ATOM 7767 C CA . PHE B 1 394 ? 5.262 -32.812 -21.594 1 98.69 394 PHE B CA 1
ATOM 7768 C C . PHE B 1 394 ? 6.449 -32.156 -22.281 1 98.69 394 PHE B C 1
ATOM 7770 O O . PHE B 1 394 ? 6.855 -32.594 -23.359 1 98.69 394 PHE B O 1
ATOM 7777 N N . VAL B 1 395 ? 7.027 -31.156 -21.719 1 98.69 395 VAL B N 1
ATOM 7778 C CA . VAL B 1 395 ? 8.18 -30.531 -22.359 1 98.69 395 VAL B CA 1
ATOM 7779 C C . VAL B 1 395 ? 9.211 -30.141 -21.312 1 98.69 395 VAL B C 1
ATOM 7781 O O . VAL B 1 395 ? 8.852 -29.812 -20.172 1 98.69 395 VAL B O 1
ATOM 7784 N N . GLN B 1 396 ? 10.453 -30.172 -21.609 1 98.12 396 GLN B N 1
ATOM 7785 C CA . GLN B 1 396 ? 11.594 -29.766 -20.797 1 98.12 396 GLN B CA 1
ATOM 7786 C C . GLN B 1 396 ? 12.773 -29.344 -21.656 1 98.12 396 GLN B C 1
ATOM 7788 O O . GLN B 1 396 ? 12.75 -29.516 -22.875 1 98.12 396 GLN B O 1
ATOM 7793 N N . PHE B 1 397 ? 13.781 -28.75 -21.094 1 98.69 397 PHE B N 1
ATOM 7794 C CA . PHE B 1 397 ? 14.984 -28.312 -21.797 1 98.69 397 PHE B CA 1
ATOM 7795 C C . PHE B 1 397 ? 16.234 -28.891 -21.141 1 98.69 397 PHE B C 1
ATOM 7797 O O . PHE B 1 397 ? 16.344 -28.891 -19.906 1 98.69 397 PHE B O 1
ATOM 7804 N N . LEU B 1 398 ? 17.156 -29.391 -21.953 1 98.5 398 LEU B N 1
ATOM 7805 C CA . LEU B 1 398 ? 18.328 -30.078 -21.453 1 98.5 398 LEU B CA 1
ATOM 7806 C C . LEU B 1 398 ? 19.609 -29.5 -22.062 1 98.5 398 LEU B C 1
ATOM 7808 O O . LEU B 1 398 ? 19.594 -29.016 -23.203 1 98.5 398 LEU B O 1
ATOM 7812 N N . PRO B 1 399 ? 20.703 -29.609 -21.266 1 97.75 399 PRO B N 1
ATOM 7813 C CA . PRO B 1 399 ? 21.969 -29.328 -21.922 1 97.75 399 PRO B CA 1
ATOM 7814 C C . PRO B 1 399 ? 22.25 -30.281 -23.094 1 97.75 399 PRO B C 1
ATOM 7816 O O . PRO B 1 399 ? 21.891 -31.469 -23.016 1 97.75 399 PRO B O 1
ATOM 7819 N N . TYR B 1 400 ? 22.859 -29.766 -24.109 1 98.06 400 TYR B N 1
ATOM 7820 C CA . TYR B 1 400 ? 23.094 -30.531 -25.312 1 98.06 400 TYR B CA 1
ATOM 7821 C C . TYR B 1 400 ? 24.266 -29.969 -26.109 1 98.06 400 TYR B C 1
ATOM 7823 O O . TYR B 1 400 ? 24.484 -28.75 -26.125 1 98.06 400 TYR B O 1
ATOM 7831 N N . GLN B 1 401 ? 25.078 -30.844 -26.688 1 96.69 401 GLN B N 1
ATOM 7832 C CA . GLN B 1 401 ? 26.234 -30.406 -27.469 1 96.69 401 GLN B CA 1
ATOM 7833 C C . GLN B 1 401 ? 25.828 -30 -28.875 1 96.69 401 GLN B C 1
ATOM 7835 O O . GLN B 1 401 ? 25.922 -30.797 -29.812 1 96.69 401 GLN B O 1
ATOM 7840 N N . ASN B 1 402 ? 25.375 -28.875 -29.078 1 97.31 402 ASN B N 1
ATOM 7841 C CA . ASN B 1 402 ? 25.062 -28.234 -30.344 1 97.31 402 ASN B CA 1
ATOM 7842 C C . ASN B 1 402 ? 25.297 -26.719 -30.297 1 97.31 402 ASN B C 1
ATOM 7844 O O . ASN B 1 402 ? 25.938 -26.219 -29.359 1 97.31 402 ASN B O 1
ATOM 7848 N N . ASP B 1 403 ? 24.875 -25.969 -31.297 1 95.12 403 ASP B N 1
ATOM 7849 C CA . ASP B 1 403 ? 25.156 -24.531 -31.391 1 95.12 403 ASP B CA 1
ATOM 7850 C C . ASP B 1 403 ? 24.391 -23.75 -30.328 1 95.12 403 ASP B C 1
ATOM 7852 O O . ASP B 1 403 ? 24.859 -22.719 -29.844 1 95.12 403 ASP B O 1
ATOM 7856 N N . LEU B 1 404 ? 23.203 -24.25 -29.891 1 97 404 LEU B N 1
ATOM 7857 C CA . LEU B 1 404 ? 22.375 -23.578 -28.906 1 97 404 LEU B CA 1
ATOM 7858 C C . LEU B 1 404 ? 22.891 -23.844 -27.484 1 97 404 LEU B C 1
ATOM 7860 O O . LEU B 1 404 ? 22.625 -23.078 -26.562 1 97 404 LEU B O 1
ATOM 7864 N N . GLY B 1 405 ? 23.578 -24.953 -27.344 1 97.69 405 GLY B N 1
ATOM 7865 C CA . GLY B 1 405 ? 24.031 -25.391 -26.047 1 97.69 405 GLY B CA 1
ATOM 7866 C C . GLY B 1 405 ? 22.969 -26.156 -25.266 1 97.69 405 GLY B C 1
ATOM 7867 O O . GLY B 1 405 ? 23.203 -26.562 -24.125 1 97.69 405 GLY B O 1
ATOM 7868 N N . TRP B 1 406 ? 21.859 -26.328 -25.812 1 98.44 406 TRP B N 1
ATOM 7869 C CA . TRP B 1 406 ? 20.75 -27.031 -25.188 1 98.44 406 TRP B CA 1
ATOM 7870 C C . TRP B 1 406 ? 19.797 -27.578 -26.234 1 98.44 406 TRP B C 1
ATOM 7872 O O . TRP B 1 406 ? 19.953 -27.328 -27.438 1 98.44 406 TRP B O 1
ATOM 7882 N N . THR B 1 407 ? 18.812 -28.422 -25.859 1 98.75 407 THR B N 1
ATOM 7883 C CA . THR B 1 407 ? 17.812 -28.969 -26.766 1 98.75 407 THR B CA 1
ATOM 7884 C C . THR B 1 407 ? 16.469 -29.109 -26.047 1 98.75 407 THR B C 1
ATOM 7886 O O . THR B 1 407 ? 16.344 -28.797 -24.859 1 98.75 407 THR B O 1
ATOM 7889 N N . ILE B 1 408 ? 15.469 -29.469 -26.828 1 98.81 408 ILE B N 1
ATOM 7890 C CA . ILE B 1 408 ? 14.117 -29.719 -26.328 1 98.81 408 ILE B CA 1
ATOM 7891 C C . ILE B 1 408 ? 13.93 -31.219 -26.094 1 98.81 408 ILE B C 1
ATOM 7893 O O . ILE B 1 408 ? 14.258 -32.031 -26.953 1 98.81 408 ILE B O 1
ATOM 7897 N N . ALA B 1 409 ? 13.57 -31.594 -24.922 1 98.75 409 ALA B N 1
ATOM 7898 C CA . ALA B 1 409 ? 12.984 -32.906 -24.672 1 98.75 409 ALA B CA 1
ATOM 7899 C C . ALA B 1 409 ? 11.461 -32.844 -24.594 1 98.75 409 ALA B C 1
ATOM 7901 O O . ALA B 1 409 ? 10.914 -31.953 -23.938 1 98.75 409 ALA B O 1
ATOM 7902 N N . ILE B 1 410 ? 10.797 -33.719 -25.266 1 98.81 410 ILE B N 1
ATOM 7903 C CA . ILE B 1 410 ? 9.336 -33.656 -25.297 1 98.81 410 ILE B CA 1
ATOM 7904 C C . ILE B 1 410 ? 8.766 -35.062 -25.203 1 98.81 410 ILE B C 1
ATOM 7906 O O . ILE B 1 410 ? 9.406 -36.031 -25.625 1 98.81 410 ILE B O 1
ATOM 7910 N N . ALA B 1 411 ? 7.637 -35.219 -24.578 1 98.75 411 ALA B N 1
ATOM 7911 C CA . ALA B 1 411 ? 6.977 -36.5 -24.469 1 98.75 411 ALA B CA 1
ATOM 7912 C C . ALA B 1 411 ? 6.68 -37.094 -25.844 1 98.75 411 ALA B C 1
ATOM 7914 O O . ALA B 1 411 ? 6.477 -36.344 -26.812 1 98.75 411 ALA B O 1
ATOM 7915 N N . ASP B 1 412 ? 6.703 -38.406 -25.922 1 98.56 412 ASP B N 1
ATOM 7916 C CA . ASP B 1 412 ? 6.41 -39.125 -27.156 1 98.56 412 ASP B CA 1
ATOM 7917 C C . ASP B 1 412 ? 5.676 -40.406 -26.875 1 98.56 412 ASP B C 1
ATOM 7919 O O . ASP B 1 412 ? 6.16 -41.25 -26.094 1 98.56 412 ASP B O 1
ATOM 7923 N N . THR B 1 413 ? 4.539 -40.625 -27.531 1 98.69 413 THR B N 1
ATOM 7924 C CA . THR B 1 413 ? 3.75 -41.844 -27.25 1 98.69 413 THR B CA 1
ATOM 7925 C C . THR B 1 413 ? 4.148 -42.969 -28.188 1 98.69 413 THR B C 1
ATOM 7927 O O . THR B 1 413 ? 3.828 -44.125 -27.922 1 98.69 413 THR B O 1
ATOM 7930 N N . GLN B 1 414 ? 4.824 -42.656 -29.219 1 97.81 414 GLN B N 1
ATOM 7931 C CA . GLN B 1 414 ? 5.168 -43.656 -30.234 1 97.81 414 GLN B CA 1
ATOM 7932 C C . GLN B 1 414 ? 6.277 -44.594 -29.734 1 97.81 414 GLN B C 1
ATOM 7934 O O . GLN B 1 414 ? 6.23 -45.812 -29.953 1 97.81 414 GLN B O 1
ATOM 7939 N N . ALA B 1 415 ? 7.148 -44 -29.078 1 95.81 415 ALA B N 1
ATOM 7940 C CA . ALA B 1 415 ? 8.305 -44.781 -28.609 1 95.81 415 ALA B CA 1
ATOM 7941 C C . ALA B 1 415 ? 7.883 -45.875 -27.672 1 95.81 415 ALA B C 1
ATOM 7943 O O . ALA B 1 415 ? 8.234 -47.062 -27.875 1 95.81 415 ALA B O 1
ATOM 7944 N N . PRO B 1 416 ? 7.191 -45.625 -26.656 1 98.06 416 PRO B N 1
ATOM 7945 C CA . PRO B 1 416 ? 6.805 -46.719 -25.75 1 98.06 416 PRO B CA 1
ATOM 7946 C C . PRO B 1 416 ? 5.855 -47.719 -26.406 1 98.06 416 PRO B C 1
ATOM 7948 O O . PRO B 1 416 ? 5.902 -48.906 -26.094 1 98.06 416 PRO B O 1
ATOM 7951 N N . LEU B 1 417 ? 5 -47.312 -27.312 1 98.5 417 LEU B N 1
ATOM 7952 C CA . LEU B 1 417 ? 4.141 -48.25 -28.047 1 98.5 417 LEU B CA 1
ATOM 7953 C C . LEU B 1 417 ? 4.969 -49.219 -28.891 1 98.5 417 LEU B C 1
ATOM 7955 O O . LEU B 1 417 ? 4.664 -50.406 -28.953 1 98.5 417 LEU B O 1
ATOM 7959 N N . ALA B 1 418 ? 5.941 -48.688 -29.531 1 98.31 418 ALA B N 1
ATOM 7960 C CA . ALA B 1 418 ? 6.836 -49.5 -30.312 1 98.31 418 ALA B CA 1
ATOM 7961 C C . ALA B 1 418 ? 7.547 -50.531 -29.438 1 98.31 418 ALA B C 1
ATOM 7963 O O . ALA B 1 418 ? 7.727 -51.688 -29.844 1 98.31 418 ALA B O 1
ATOM 7964 N N . LEU B 1 419 ? 7.93 -50.156 -28.281 1 98.38 419 LEU B N 1
ATOM 7965 C CA . LEU B 1 419 ? 8.602 -51.062 -27.344 1 98.38 419 LEU B CA 1
ATOM 7966 C C . LEU B 1 419 ? 7.656 -52.156 -26.891 1 98.38 419 LEU B C 1
ATOM 7968 O O . LEU B 1 419 ? 8.062 -53.344 -26.797 1 98.38 419 LEU B O 1
ATOM 7972 N N . LEU B 1 420 ? 6.449 -51.812 -26.609 1 98.69 420 LEU B N 1
ATOM 7973 C CA . LEU B 1 420 ? 5.461 -52.812 -26.188 1 98.69 420 LEU B CA 1
ATOM 7974 C C . LEU B 1 420 ? 5.164 -53.781 -27.312 1 98.69 420 LEU B C 1
ATOM 7976 O O . LEU B 1 420 ? 5.039 -55 -27.062 1 98.69 420 LEU B O 1
ATOM 7980 N N . LYS B 1 421 ? 5.055 -53.281 -28.469 1 98.5 421 LYS B N 1
ATOM 7981 C CA . LYS B 1 421 ? 4.816 -54.156 -29.625 1 98.5 421 LYS B CA 1
ATOM 7982 C C . LYS B 1 421 ? 5.98 -55.094 -29.828 1 98.5 421 LYS B C 1
ATOM 7984 O O . LYS B 1 421 ? 5.773 -56.281 -30.125 1 98.5 421 LYS B O 1
ATOM 7989 N N . LYS B 1 422 ? 7.137 -54.562 -29.75 1 98.31 422 LYS B N 1
ATOM 7990 C CA . LYS B 1 422 ? 8.32 -55.406 -29.875 1 98.31 422 LYS B CA 1
ATOM 7991 C C . LYS B 1 422 ? 8.32 -56.5 -28.812 1 98.31 422 LYS B C 1
ATOM 7993 O O . LYS B 1 422 ? 8.664 -57.656 -29.094 1 98.31 422 LYS B O 1
ATOM 7998 N N . ALA B 1 423 ? 8.023 -56.156 -27.625 1 98.56 423 ALA B N 1
ATOM 7999 C CA . ALA B 1 423 ? 7.938 -57.156 -26.547 1 98.56 423 ALA B CA 1
ATOM 8000 C C . ALA B 1 423 ? 6.898 -58.219 -26.875 1 98.56 423 ALA B C 1
ATOM 8002 O O . ALA B 1 423 ? 7.148 -59.406 -26.688 1 98.56 423 ALA B O 1
ATOM 8003 N N . LYS B 1 424 ? 5.77 -57.781 -27.297 1 98.25 424 LYS B N 1
ATOM 8004 C CA . LYS B 1 424 ? 4.719 -58.719 -27.688 1 98.25 424 LYS B CA 1
ATOM 8005 C C . LYS B 1 424 ? 5.207 -59.688 -28.766 1 98.25 424 LYS B C 1
ATOM 8007 O O . LYS B 1 424 ? 5.055 -60.906 -28.641 1 98.25 424 LYS B O 1
ATOM 8012 N N . ASP B 1 425 ? 5.824 -59.188 -29.766 1 98 425 ASP B N 1
ATOM 8013 C CA . ASP B 1 425 ? 6.289 -59.969 -30.891 1 98 425 ASP B CA 1
ATOM 8014 C C . ASP B 1 425 ? 7.387 -60.938 -30.484 1 98 425 ASP B C 1
ATOM 8016 O O . ASP B 1 425 ? 7.566 -62 -31.109 1 98 425 ASP B O 1
ATOM 8020 N N . SER B 1 426 ? 8.039 -60.625 -29.469 1 97.62 426 SER B N 1
ATOM 8021 C CA . SER B 1 426 ? 9.125 -61.469 -28.984 1 97.62 426 SER B CA 1
ATOM 8022 C C . SER B 1 426 ? 8.633 -62.5 -27.953 1 97.62 426 SER B C 1
ATOM 8024 O O . SER B 1 426 ? 9.43 -63.094 -27.25 1 97.62 426 SER B O 1
ATOM 8026 N N . GLY B 1 427 ? 7.371 -62.562 -27.75 1 97.69 427 GLY B N 1
ATOM 8027 C CA . GLY B 1 427 ? 6.785 -63.594 -26.938 1 97.69 427 GLY B CA 1
ATOM 8028 C C . GLY B 1 427 ? 6.5 -63.156 -25.516 1 97.69 427 GLY B C 1
ATOM 8029 O O . GLY B 1 427 ? 6.188 -63.969 -24.656 1 97.69 427 GLY B O 1
ATOM 8030 N N . HIS B 1 428 ? 6.605 -61.875 -25.312 1 98.38 428 HIS B N 1
ATOM 8031 C CA . HIS B 1 428 ? 6.414 -61.406 -23.953 1 98.38 428 HIS B CA 1
ATOM 8032 C C . HIS B 1 428 ? 5.055 -60.719 -23.797 1 98.38 428 HIS B C 1
ATOM 8034 O O . HIS B 1 428 ? 4.895 -59.844 -22.953 1 98.38 428 HIS B O 1
ATOM 8040 N N . GLY B 1 429 ? 4.121 -61.031 -24.5 1 98.12 429 GLY B N 1
ATOM 8041 C CA . GLY B 1 429 ? 2.795 -60.438 -24.5 1 98.12 429 GLY B CA 1
ATOM 8042 C C . GLY B 1 429 ? 2.062 -60.594 -23.188 1 98.12 429 GLY B C 1
ATOM 8043 O O . GLY B 1 429 ? 1.207 -59.75 -22.844 1 98.12 429 GLY B O 1
ATOM 8044 N N . SER B 1 430 ? 2.305 -61.625 -22.359 1 98.06 430 SER B N 1
ATOM 8045 C CA . SER B 1 430 ? 1.621 -61.906 -21.109 1 98.06 430 SER B CA 1
ATOM 8046 C C . SER B 1 430 ? 2.27 -61.125 -19.938 1 98.06 430 SER B C 1
ATOM 8048 O O . SER B 1 430 ? 1.77 -61.156 -18.812 1 98.06 430 SER B O 1
ATOM 8050 N N . THR B 1 431 ? 3.371 -60.438 -20.297 1 98.19 431 THR B N 1
ATOM 8051 C CA . THR B 1 431 ? 4.039 -59.656 -19.281 1 98.19 431 THR B CA 1
ATOM 8052 C C . THR B 1 431 ? 3.148 -58.5 -18.844 1 98.19 431 THR B C 1
ATOM 8054 O O . THR B 1 431 ? 2.475 -57.875 -19.656 1 98.19 431 THR B O 1
ATOM 8057 N N . LEU B 1 432 ? 3.162 -58.219 -17.469 1 97.62 432 LEU B N 1
ATOM 8058 C CA . LEU B 1 432 ? 2.412 -57.062 -16.953 1 97.62 432 LEU B CA 1
ATOM 8059 C C . LEU B 1 432 ? 3.014 -55.75 -17.453 1 97.62 432 LEU B C 1
ATOM 8061 O O . LEU B 1 432 ? 4.238 -55.625 -17.547 1 97.62 432 LEU B O 1
ATOM 8065 N N . VAL B 1 433 ? 2.133 -54.812 -17.672 1 97.81 433 VAL B N 1
ATOM 8066 C CA . VAL B 1 433 ? 2.559 -53.531 -18.219 1 97.81 433 VAL B CA 1
ATOM 8067 C C . VAL B 1 433 ? 3.355 -52.781 -17.172 1 97.81 433 VAL B C 1
ATOM 8069 O O . VAL B 1 433 ? 4.25 -52 -17.516 1 97.81 433 VAL B O 1
ATOM 8072 N N . THR B 1 434 ? 3 -52.906 -15.883 1 97.94 434 THR B N 1
ATOM 8073 C CA . THR B 1 434 ? 3.729 -52.25 -14.805 1 97.94 434 THR B CA 1
ATOM 8074 C C . THR B 1 434 ? 4.414 -53.281 -13.906 1 97.94 434 THR B C 1
ATOM 8076 O O . THR B 1 434 ? 3.879 -54.375 -13.68 1 97.94 434 THR B O 1
ATOM 8079 N N . SER B 1 435 ? 5.617 -52.938 -13.469 1 97.44 435 SER B N 1
ATOM 8080 C CA . SER B 1 435 ? 6.383 -53.781 -12.57 1 97.44 435 SER B CA 1
ATOM 8081 C C . SER B 1 435 ? 6.289 -53.312 -11.125 1 97.44 435 SER B C 1
ATOM 8083 O O . SER B 1 435 ? 7.004 -53.812 -10.25 1 97.44 435 SER B O 1
ATOM 8085 N N . TYR B 1 436 ? 5.473 -52.219 -10.867 1 96.62 436 TYR B N 1
ATOM 8086 C CA . TYR B 1 436 ? 5.324 -51.719 -9.5 1 96.62 436 TYR B CA 1
ATOM 8087 C C . TYR B 1 436 ? 4.828 -52.812 -8.57 1 96.62 436 TYR B C 1
ATOM 8089 O O . TYR B 1 436 ? 3.826 -53.5 -8.867 1 96.62 436 TYR B O 1
ATOM 8097 N N . PRO B 1 437 ? 5.469 -52.969 -7.457 1 93.25 437 PRO B N 1
ATOM 8098 C CA . PRO B 1 437 ? 5.078 -54.094 -6.59 1 93.25 437 PRO B CA 1
ATOM 8099 C C . PRO B 1 437 ? 3.828 -53.781 -5.77 1 93.25 437 PRO B C 1
ATOM 8101 O O . PRO B 1 437 ? 3.639 -52.656 -5.316 1 93.25 437 PRO B O 1
ATOM 8104 N N . ASP B 1 438 ? 2.969 -54.688 -5.582 1 88.31 438 ASP B N 1
ATOM 8105 C CA . ASP B 1 438 ? 1.838 -54.688 -4.656 1 88.31 438 ASP B CA 1
ATOM 8106 C C . ASP B 1 438 ? 0.922 -53.5 -4.914 1 88.31 438 ASP B C 1
ATOM 8108 O O . ASP B 1 438 ? 0.605 -52.75 -3.99 1 88.31 438 ASP B O 1
ATOM 8112 N N . LEU B 1 439 ? 0.665 -53.281 -6.121 1 89.75 439 LEU B N 1
ATOM 8113 C CA . LEU B 1 439 ? -0.206 -52.188 -6.5 1 89.75 439 LEU B CA 1
ATOM 8114 C C . LEU B 1 439 ? -1.587 -52.312 -5.871 1 89.75 439 LEU B C 1
ATOM 8116 O O . LEU B 1 439 ? -2.215 -53.375 -5.988 1 89.75 439 LEU B O 1
ATOM 8120 N N . ARG B 1 440 ? -2.014 -51.25 -5.039 1 86.25 440 ARG B N 1
ATOM 8121 C CA . ARG B 1 440 ? -3.332 -51.219 -4.414 1 86.25 440 ARG B CA 1
ATOM 8122 C C . ARG B 1 440 ? -3.91 -49.812 -4.414 1 86.25 440 ARG B C 1
ATOM 8124 O O . ARG B 1 440 ? -3.168 -48.844 -4.336 1 86.25 440 ARG B O 1
ATOM 8131 N N . GLN B 1 441 ? -5.191 -49.812 -4.516 1 85.88 441 GLN B N 1
ATOM 8132 C CA . GLN B 1 441 ? -5.902 -48.531 -4.488 1 85.88 441 GLN B CA 1
ATOM 8133 C C . GLN B 1 441 ? -5.605 -47.75 -3.205 1 85.88 441 GLN B C 1
ATOM 8135 O O . GLN B 1 441 ? -5.746 -48.312 -2.105 1 85.88 441 GLN B O 1
ATOM 8140 N N . PRO B 1 442 ? -5.121 -46.531 -3.406 1 86.44 442 PRO B N 1
ATOM 8141 C CA . PRO B 1 442 ? -4.922 -45.719 -2.209 1 86.44 442 PRO B CA 1
ATOM 8142 C C . PRO B 1 442 ? -6.238 -45.188 -1.627 1 86.44 442 PRO B C 1
ATOM 8144 O O . PRO B 1 442 ? -7.281 -45.281 -2.277 1 86.44 442 PRO B O 1
ATOM 8147 N N . GLU B 1 443 ? -6.105 -44.688 -0.396 1 78.88 443 GLU B N 1
ATOM 8148 C CA . GLU B 1 443 ? -7.277 -44.062 0.219 1 78.88 443 GLU B CA 1
ATOM 8149 C C . GLU B 1 443 ? -7.555 -42.688 -0.379 1 78.88 443 GLU B C 1
ATOM 8151 O O . GLU B 1 443 ? -6.625 -41.938 -0.704 1 78.88 443 GLU B O 1
ATOM 8156 N N . GLY B 1 444 ? -8.812 -42.375 -0.491 1 78.94 444 GLY B N 1
ATOM 8157 C CA . GLY B 1 444 ? -9.211 -41.031 -0.962 1 78.94 444 GLY B CA 1
ATOM 8158 C C . GLY B 1 444 ? -9.211 -40.938 -2.475 1 78.94 444 GLY B C 1
ATOM 8159 O O . GLY B 1 444 ? -9.062 -41.938 -3.182 1 78.94 444 GLY B O 1
ATOM 8160 N N . PHE B 1 445 ? -9.445 -39.75 -2.977 1 74.44 445 PHE B N 1
ATOM 8161 C CA . PHE B 1 445 ? -9.477 -39.5 -4.41 1 74.44 445 PHE B CA 1
ATOM 8162 C C . PHE B 1 445 ? -8.07 -39.562 -5 1 74.44 445 PHE B C 1
ATOM 8164 O O . PHE B 1 445 ? -7.125 -39 -4.426 1 74.44 445 PHE B O 1
ATOM 8171 N N . SER B 1 446 ? -7.977 -40.281 -6.086 1 85.25 446 SER B N 1
ATOM 8172 C CA . SER B 1 446 ? -6.754 -40.375 -6.879 1 85.25 446 SER B CA 1
ATOM 8173 C C . SER B 1 446 ? -7.059 -40.75 -8.32 1 85.25 446 SER B C 1
ATOM 8175 O O . SER B 1 446 ? -8.203 -41.094 -8.656 1 85.25 446 SER B O 1
ATOM 8177 N N . PHE B 1 447 ? -6.09 -40.594 -9.133 1 91.44 447 PHE B N 1
ATOM 8178 C CA . PHE B 1 447 ? -6.191 -41.031 -10.516 1 91.44 447 PHE B CA 1
ATOM 8179 C C . PHE B 1 447 ? -5.668 -42.469 -10.68 1 91.44 447 PHE B C 1
ATOM 8181 O O . PHE B 1 447 ? -5.262 -42.844 -11.773 1 91.44 447 PHE B O 1
ATOM 8188 N N . TYR B 1 448 ? -5.68 -43.125 -9.555 1 90.75 448 TYR B N 1
ATOM 8189 C CA . TYR B 1 448 ? -5.266 -44.531 -9.555 1 90.75 448 TYR B CA 1
ATOM 8190 C C . TYR B 1 448 ? -6.141 -45.344 -10.484 1 90.75 448 TYR B C 1
ATOM 8192 O O . TYR B 1 448 ? -7.363 -45.188 -10.516 1 90.75 448 TYR B O 1
ATOM 8200 N N . ASP B 1 449 ? -5.488 -46.156 -11.305 1 90.44 449 ASP B N 1
ATOM 8201 C CA . ASP B 1 449 ? -6.18 -47.031 -12.234 1 90.44 449 ASP B CA 1
ATOM 8202 C C . ASP B 1 449 ? -6.055 -48.5 -11.797 1 90.44 449 ASP B C 1
ATOM 8204 O O . ASP B 1 449 ? -5.023 -49.125 -12.031 1 90.44 449 ASP B O 1
ATOM 8208 N N . SER B 1 450 ? -7.148 -49.125 -11.344 1 90.81 450 SER B N 1
ATOM 8209 C CA . SER B 1 450 ? -7.129 -50.469 -10.82 1 90.81 450 SER B CA 1
ATOM 8210 C C . SER B 1 450 ? -6.895 -51.5 -11.93 1 90.81 450 SER B C 1
ATOM 8212 O O . SER B 1 450 ? -6.457 -52.625 -11.672 1 90.81 450 SER B O 1
ATOM 8214 N N . SER B 1 451 ? -7.105 -51.094 -13.164 1 91.12 451 SER B N 1
ATOM 8215 C CA . SER B 1 451 ? -6.891 -52.031 -14.281 1 91.12 451 SER B CA 1
ATOM 8216 C C . SER B 1 451 ? -5.414 -52.375 -14.438 1 91.12 451 SER B C 1
ATOM 8218 O O . SER B 1 451 ? -5.07 -53.375 -15.039 1 91.12 451 SER B O 1
ATOM 8220 N N . LEU B 1 452 ? -4.574 -51.562 -13.914 1 93.94 452 LEU B N 1
ATOM 8221 C CA . LEU B 1 452 ? -3.133 -51.75 -14.039 1 93.94 452 LEU B CA 1
ATOM 8222 C C . LEU B 1 452 ? -2.68 -53 -13.266 1 93.94 452 LEU B C 1
ATOM 8224 O O . LEU B 1 452 ? -1.609 -53.531 -13.539 1 93.94 452 LEU B O 1
ATOM 8228 N N . GLU B 1 453 ? -3.412 -53.438 -12.305 1 93.06 453 GLU B N 1
ATOM 8229 C CA . GLU B 1 453 ? -3.012 -54.5 -11.398 1 93.06 453 GLU B CA 1
ATOM 8230 C C . GLU B 1 453 ? -2.791 -55.812 -12.156 1 93.06 453 GLU B C 1
ATOM 8232 O O . GLU B 1 453 ? -1.941 -56.625 -11.773 1 93.06 453 GLU B O 1
ATOM 8237 N N . ASN B 1 454 ? -3.5 -56.062 -13.281 1 93.81 454 ASN B N 1
ATOM 8238 C CA . ASN B 1 454 ? -3.379 -57.281 -14.047 1 93.81 454 ASN B CA 1
ATOM 8239 C C . ASN B 1 454 ? -3.359 -57.031 -15.547 1 93.81 454 ASN B C 1
ATOM 8241 O O . ASN B 1 454 ? -3.75 -57.875 -16.344 1 93.81 454 ASN B O 1
ATOM 8245 N N . LEU B 1 455 ? -2.904 -55.906 -15.844 1 97.5 455 LEU B N 1
ATOM 8246 C CA . LEU B 1 455 ? -2.928 -55.531 -17.25 1 97.5 455 LEU B CA 1
ATOM 8247 C C . LEU B 1 455 ? -1.68 -56.031 -17.969 1 97.5 455 LEU B C 1
ATOM 8249 O O . LEU B 1 455 ? -0.561 -55.625 -17.625 1 97.5 455 LEU B O 1
ATOM 8253 N N . THR B 1 456 ? -1.85 -56.812 -18.969 1 98.31 456 THR B N 1
ATOM 8254 C CA . THR B 1 456 ? -0.732 -57.344 -19.75 1 98.31 456 THR B CA 1
ATOM 8255 C C . THR B 1 456 ? -0.473 -56.5 -20.984 1 98.31 456 THR B C 1
ATOM 8257 O O . THR B 1 456 ? -1.323 -55.688 -21.375 1 98.31 456 THR B O 1
ATOM 8260 N N . ILE B 1 457 ? 0.657 -56.719 -21.594 1 98.69 457 ILE B N 1
ATOM 8261 C CA . ILE B 1 457 ? 1.02 -56.031 -22.828 1 98.69 457 ILE B CA 1
ATOM 8262 C C . ILE B 1 457 ? -0.004 -56.344 -23.922 1 98.69 457 ILE B C 1
ATOM 8264 O O . ILE B 1 457 ? -0.489 -55.406 -24.594 1 98.69 457 ILE B O 1
ATOM 8268 N N . ASN B 1 458 ? -0.404 -57.625 -24.078 1 98.38 458 ASN B N 1
ATOM 8269 C CA . ASN B 1 458 ? -1.391 -58.031 -25.078 1 98.38 458 ASN B CA 1
ATOM 8270 C C . ASN B 1 458 ? -2.721 -57.312 -24.875 1 98.38 458 ASN B C 1
ATOM 8272 O O . ASN B 1 458 ? -3.305 -56.812 -25.844 1 98.38 458 ASN B O 1
ATOM 8276 N N . ALA B 1 459 ? -3.137 -57.312 -23.641 1 98.31 459 ALA B N 1
ATOM 8277 C CA . ALA B 1 459 ? -4.426 -56.688 -23.344 1 98.31 459 ALA B CA 1
ATOM 8278 C C . ALA B 1 459 ? -4.402 -55.188 -23.656 1 98.31 459 ALA B C 1
ATOM 8280 O O . ALA B 1 459 ? -5.359 -54.656 -24.219 1 98.31 459 ALA B O 1
ATOM 8281 N N . LEU B 1 460 ? -3.338 -54.562 -23.25 1 98.38 460 LEU B N 1
ATOM 8282 C CA . LEU B 1 460 ? -3.213 -53.125 -23.469 1 98.38 460 LEU B CA 1
ATOM 8283 C C . LEU B 1 460 ? -3.201 -52.812 -24.969 1 98.38 460 LEU B C 1
ATOM 8285 O O . LEU B 1 460 ? -3.906 -51.875 -25.406 1 98.38 460 LEU B O 1
ATOM 8289 N N . LEU B 1 461 ? -2.408 -53.531 -25.797 1 98.38 461 LEU B N 1
ATOM 8290 C CA . LEU B 1 461 ? -2.234 -53.281 -27.219 1 98.38 461 LEU B CA 1
ATOM 8291 C C . LEU B 1 461 ? -3.486 -53.656 -28 1 98.38 461 LEU B C 1
ATOM 8293 O O . LEU B 1 461 ? -3.643 -53.281 -29.156 1 98.38 461 LEU B O 1
ATOM 8297 N N . SER B 1 462 ? -4.395 -54.406 -27.375 1 97.75 462 SER B N 1
ATOM 8298 C CA . SER B 1 462 ? -5.652 -54.75 -28.016 1 97.75 462 SER B CA 1
ATOM 8299 C C . SER B 1 462 ? -6.762 -53.781 -27.672 1 97.75 462 SER B C 1
ATOM 8301 O O . SER B 1 462 ? -7.879 -53.875 -28.172 1 97.75 462 SER B O 1
ATOM 8303 N N . ASP B 1 463 ? -6.449 -52.906 -26.797 1 97.81 463 ASP B N 1
ATOM 8304 C CA . ASP B 1 463 ? -7.422 -51.875 -26.391 1 97.81 463 ASP B CA 1
ATOM 8305 C C . ASP B 1 463 ? -7.441 -50.719 -27.359 1 97.81 463 ASP B C 1
ATOM 8307 O O . ASP B 1 463 ? -6.621 -49.781 -27.266 1 97.81 463 ASP B O 1
ATOM 8311 N N . ASP B 1 464 ? -8.461 -50.625 -28.203 1 97.62 464 ASP B N 1
ATOM 8312 C CA . ASP B 1 464 ? -8.555 -49.594 -29.25 1 97.62 464 ASP B CA 1
ATOM 8313 C C . ASP B 1 464 ? -8.703 -48.219 -28.641 1 97.62 464 ASP B C 1
ATOM 8315 O O . ASP B 1 464 ? -8.211 -47.219 -29.203 1 97.62 464 ASP B O 1
ATOM 8319 N N . ASP B 1 465 ? -9.414 -48.094 -27.578 1 97.31 465 ASP B N 1
ATOM 8320 C CA . ASP B 1 465 ? -9.594 -46.812 -26.938 1 97.31 465 ASP B CA 1
ATOM 8321 C C . ASP B 1 465 ? -8.266 -46.281 -26.406 1 97.31 465 ASP B C 1
ATOM 8323 O O . ASP B 1 465 ? -7.988 -45.062 -26.484 1 97.31 465 ASP B O 1
ATOM 8327 N N . PHE B 1 466 ? -7.531 -47.188 -25.828 1 97.38 466 PHE B N 1
ATOM 8328 C CA . PHE B 1 466 ? -6.199 -46.812 -25.375 1 97.38 466 PHE B CA 1
ATOM 8329 C C . PHE B 1 466 ? -5.348 -46.281 -26.531 1 97.38 466 PHE B C 1
ATOM 8331 O O . PHE B 1 466 ? -4.695 -45.25 -26.422 1 97.38 466 PHE B O 1
ATOM 8338 N N . LEU B 1 467 ? -5.324 -46.969 -27.594 1 98.38 467 LEU B N 1
ATOM 8339 C CA . LEU B 1 467 ? -4.52 -46.594 -28.766 1 98.38 467 LEU B CA 1
ATOM 8340 C C . LEU B 1 467 ? -4.977 -45.25 -29.312 1 98.38 467 LEU B C 1
ATOM 8342 O O . LEU B 1 467 ? -4.148 -44.406 -29.719 1 98.38 467 LEU B O 1
ATOM 8346 N N . GLN B 1 468 ? -6.289 -45 -29.359 1 98 468 GLN B N 1
ATOM 8347 C CA . GLN B 1 468 ? -6.816 -43.719 -29.828 1 98 468 GLN B CA 1
ATOM 8348 C C . GLN B 1 468 ? -6.418 -42.594 -28.875 1 98 468 GLN B C 1
ATOM 8350 O O . GLN B 1 468 ? -6.188 -41.469 -29.312 1 98 468 GLN B O 1
ATOM 8355 N N . THR B 1 469 ? -6.375 -42.906 -27.625 1 98.44 469 THR B N 1
ATOM 8356 C CA . THR B 1 469 ? -5.934 -41.938 -26.625 1 98.44 469 THR B CA 1
ATOM 8357 C C . THR B 1 469 ? -4.492 -41.5 -26.875 1 98.44 469 THR B C 1
ATOM 8359 O O . THR B 1 469 ? -4.168 -40.312 -26.797 1 98.44 469 THR B O 1
ATOM 8362 N N . GLN B 1 470 ? -3.615 -42.438 -27.188 1 98.69 470 GLN B N 1
ATOM 8363 C CA . GLN B 1 470 ? -2.229 -42.094 -27.484 1 98.69 470 GLN B CA 1
ATOM 8364 C C . GLN B 1 470 ? -2.139 -41.219 -28.719 1 98.69 470 GLN B C 1
ATOM 8366 O O . GLN B 1 470 ? -1.337 -40.281 -28.75 1 98.69 470 GLN B O 1
ATOM 8371 N N . LYS B 1 471 ? -2.951 -41.5 -29.719 1 98.5 471 LYS B N 1
ATOM 8372 C CA . LYS B 1 471 ? -2.969 -40.656 -30.922 1 98.5 471 LYS B CA 1
ATOM 8373 C C . LYS B 1 471 ? -3.406 -39.25 -30.609 1 98.5 471 LYS B C 1
ATOM 8375 O O . LYS B 1 471 ? -2.85 -38.281 -31.141 1 98.5 471 LYS B O 1
ATOM 8380 N N . TYR B 1 472 ? -4.406 -39.125 -29.781 1 98.5 472 TYR B N 1
ATOM 8381 C CA . TYR B 1 472 ? -4.891 -37.812 -29.344 1 98.5 472 TYR B CA 1
ATOM 8382 C C . TYR B 1 472 ? -3.789 -37.031 -28.625 1 98.5 472 TYR B C 1
ATOM 8384 O O . TYR B 1 472 ? -3.566 -35.844 -28.922 1 98.5 472 TYR B O 1
ATOM 8392 N N . ALA B 1 473 ? -3.139 -37.719 -27.719 1 98.81 473 ALA B N 1
ATOM 8393 C CA . ALA B 1 473 ? -2.037 -37.094 -27 1 98.81 473 ALA B CA 1
ATOM 8394 C C . ALA B 1 473 ? -0.937 -36.625 -27.953 1 98.81 473 ALA B C 1
ATOM 8396 O O . ALA B 1 473 ? -0.44 -35.5 -27.844 1 98.81 473 ALA B O 1
ATOM 8397 N N . GLN B 1 474 ? -0.593 -37.562 -28.844 1 98.75 474 GLN B N 1
ATOM 8398 C CA . GLN B 1 474 ? 0.507 -37.281 -29.766 1 98.75 474 GLN B CA 1
ATOM 8399 C C . GLN B 1 474 ? 0.198 -36.062 -30.641 1 98.75 474 GLN B C 1
ATOM 8401 O O . GLN B 1 474 ? 1.1 -35.312 -31 1 98.75 474 GLN B O 1
ATOM 8406 N N . LYS B 1 475 ? -1.044 -35.906 -30.984 1 98.5 475 LYS B N 1
ATOM 8407 C CA . LYS B 1 475 ? -1.461 -34.75 -31.781 1 98.5 475 LYS B CA 1
ATOM 8408 C C . LYS B 1 475 ? -1.111 -33.438 -31.078 1 98.5 475 LYS B C 1
ATOM 8410 O O . LYS B 1 475 ? -0.567 -32.5 -31.688 1 98.5 475 LYS B O 1
ATOM 8415 N N . TYR B 1 476 ? -1.385 -33.312 -29.828 1 98.69 476 TYR B N 1
ATOM 8416 C CA . TYR B 1 476 ? -1.129 -32.062 -29.062 1 98.69 476 TYR B CA 1
ATOM 8417 C C . TYR B 1 476 ? 0.355 -31.922 -28.75 1 98.69 476 TYR B C 1
ATOM 8419 O O . TYR B 1 476 ? 0.878 -30.812 -28.703 1 98.69 476 TYR B O 1
ATOM 8427 N N . ILE B 1 477 ? 1.011 -33.031 -28.5 1 98.81 477 ILE B N 1
ATOM 8428 C CA . ILE B 1 477 ? 2.457 -33 -28.312 1 98.81 477 ILE B CA 1
ATOM 8429 C C . ILE B 1 477 ? 3.121 -32.438 -29.562 1 98.81 477 ILE B C 1
ATOM 8431 O O . ILE B 1 477 ? 3.951 -31.516 -29.484 1 98.81 477 ILE B O 1
ATOM 8435 N N . ASP B 1 478 ? 2.68 -32.906 -30.734 1 98.69 478 ASP B N 1
ATOM 8436 C CA . ASP B 1 478 ? 3.223 -32.438 -32 1 98.69 478 ASP B CA 1
ATOM 8437 C C . ASP B 1 478 ? 2.889 -30.969 -32.219 1 98.69 478 ASP B C 1
ATOM 8439 O O . ASP B 1 478 ? 3.719 -30.203 -32.719 1 98.69 478 ASP B O 1
ATOM 8443 N N . HIS B 1 479 ? 1.69 -30.625 -31.922 1 98.69 479 HIS B N 1
ATOM 8444 C CA . HIS B 1 479 ? 1.272 -29.234 -32.031 1 98.69 479 HIS B CA 1
ATOM 8445 C C . HIS B 1 479 ? 2.164 -28.312 -31.219 1 98.69 479 HIS B C 1
ATOM 8447 O O . HIS B 1 479 ? 2.631 -27.297 -31.719 1 98.69 479 HIS B O 1
ATOM 8453 N N . ASN B 1 480 ? 2.406 -28.656 -30 1 98.81 480 ASN B N 1
ATOM 8454 C CA . ASN B 1 480 ? 3.23 -27.828 -29.125 1 98.81 480 ASN B CA 1
ATOM 8455 C C . ASN B 1 480 ? 4.684 -27.797 -29.578 1 98.81 480 ASN B C 1
ATOM 8457 O O . ASN B 1 480 ? 5.344 -26.766 -29.5 1 98.81 480 ASN B O 1
ATOM 8461 N N . LEU B 1 481 ? 5.168 -28.938 -30.031 1 98.81 481 LEU B N 1
ATOM 8462 C CA . LEU B 1 481 ? 6.523 -28.953 -30.578 1 98.81 481 LEU B CA 1
ATOM 8463 C C . LEU B 1 481 ? 6.637 -28.016 -31.766 1 98.81 481 LEU B C 1
ATOM 8465 O O . LEU B 1 481 ? 7.637 -27.297 -31.922 1 98.81 481 LEU B O 1
ATOM 8469 N N . LYS B 1 482 ? 5.629 -28.062 -32.562 1 98.5 482 LYS B N 1
ATOM 8470 C CA . LYS B 1 482 ? 5.613 -27.172 -33.719 1 98.5 482 LYS B CA 1
ATOM 8471 C C . LYS B 1 482 ? 5.68 -25.703 -33.281 1 98.5 482 LYS B C 1
ATOM 8473 O O . LYS B 1 482 ? 6.434 -24.906 -33.844 1 98.5 482 LYS B O 1
ATOM 8478 N N . LEU B 1 483 ? 4.934 -25.312 -32.281 1 98.31 483 LEU B N 1
ATOM 8479 C CA . LEU B 1 483 ? 4.957 -23.953 -31.734 1 98.31 483 LEU B CA 1
ATOM 8480 C C . LEU B 1 483 ? 6.352 -23.594 -31.25 1 98.31 483 LEU B C 1
ATOM 8482 O O . LEU B 1 483 ? 6.84 -22.484 -31.516 1 98.31 483 LEU B O 1
ATOM 8486 N N . LEU B 1 484 ? 6.98 -24.484 -30.562 1 98.75 484 LEU B N 1
ATOM 8487 C CA . LEU B 1 484 ? 8.32 -24.25 -30.031 1 98.75 484 LEU B CA 1
ATOM 8488 C C . LEU B 1 484 ? 9.336 -24.094 -31.156 1 98.75 484 LEU B C 1
ATOM 8490 O O . LEU B 1 484 ? 10.156 -23.172 -31.141 1 98.75 484 LEU B O 1
ATOM 8494 N N . LEU B 1 485 ? 9.188 -24.953 -32.156 1 98.44 485 LEU B N 1
ATOM 8495 C CA . LEU B 1 485 ? 10.172 -24.969 -33.219 1 98.44 485 LEU B CA 1
ATOM 8496 C C . LEU B 1 485 ? 9.938 -23.812 -34.188 1 98.44 485 LEU B C 1
ATOM 8498 O O . LEU B 1 485 ? 10.812 -23.5 -35 1 98.44 485 LEU B O 1
ATOM 8502 N N . GLU B 1 486 ? 8.789 -23.234 -34.156 1 97.56 486 GLU B N 1
ATOM 8503 C CA . GLU B 1 486 ? 8.555 -22.016 -34.906 1 97.56 486 GLU B CA 1
ATOM 8504 C C . GLU B 1 486 ? 9.328 -20.844 -34.312 1 97.56 486 GLU B C 1
ATOM 8506 O O . GLU B 1 486 ? 9.664 -19.875 -35 1 97.56 486 GLU B O 1
ATOM 8511 N N . GLU B 1 487 ? 9.625 -20.984 -33.062 1 96.5 487 GLU B N 1
ATOM 8512 C CA . GLU B 1 487 ? 10.336 -19.938 -32.312 1 96.5 487 GLU B CA 1
ATOM 8513 C C . GLU B 1 487 ? 11.82 -20.266 -32.188 1 96.5 487 GLU B C 1
ATOM 8515 O O . GLU B 1 487 ? 12.664 -19.391 -32.438 1 96.5 487 GLU B O 1
ATOM 8520 N N . VAL B 1 488 ? 12.219 -21.406 -31.875 1 98.19 488 VAL B N 1
ATOM 8521 C CA . VAL B 1 488 ? 13.57 -21.812 -31.531 1 98.19 488 VAL B CA 1
ATOM 8522 C C . VAL B 1 488 ? 14.273 -22.375 -32.75 1 98.19 488 VAL B C 1
ATOM 8524 O O . VAL B 1 488 ? 13.75 -23.281 -33.438 1 98.19 488 VAL B O 1
ATOM 8527 N N . PRO B 1 489 ? 15.414 -21.922 -33.125 1 97.75 489 PRO B N 1
ATOM 8528 C CA . PRO B 1 489 ? 16.156 -22.469 -34.25 1 97.75 489 PRO B CA 1
ATOM 8529 C C . PRO B 1 489 ? 16.844 -23.781 -33.938 1 97.75 489 PRO B C 1
ATOM 8531 O O . PRO B 1 489 ? 18.078 -23.875 -34 1 97.75 489 PRO B O 1
ATOM 8534 N N . LEU B 1 490 ? 16.141 -24.766 -33.656 1 98.31 490 LEU B N 1
ATOM 8535 C CA . LEU B 1 490 ? 16.578 -26.125 -33.375 1 98.31 490 LEU B CA 1
ATOM 8536 C C . LEU B 1 490 ? 16.125 -27.094 -34.469 1 98.31 490 LEU B C 1
ATOM 8538 O O . LEU B 1 490 ? 14.93 -27.156 -34.781 1 98.31 490 LEU B O 1
ATOM 8542 N N . PRO B 1 491 ? 17.094 -27.875 -35.031 1 96.81 491 PRO B N 1
ATOM 8543 C CA . PRO B 1 491 ? 16.672 -28.891 -36 1 96.81 491 PRO B CA 1
ATOM 8544 C C . PRO B 1 491 ? 15.781 -29.953 -35.375 1 96.81 491 PRO B C 1
ATOM 8546 O O . PRO B 1 491 ? 16.016 -30.391 -34.25 1 96.81 491 PRO B O 1
ATOM 8549 N N . HIS B 1 492 ? 14.891 -30.391 -36.125 1 96.44 492 HIS B N 1
ATOM 8550 C CA . HIS B 1 492 ? 13.914 -31.375 -35.656 1 96.44 492 HIS B CA 1
ATOM 8551 C C . HIS B 1 492 ? 14.594 -32.625 -35.156 1 96.44 492 HIS B C 1
ATOM 8553 O O . HIS B 1 492 ? 14.141 -33.25 -34.219 1 96.44 492 HIS B O 1
ATOM 8559 N N . ASN B 1 493 ? 15.68 -33.062 -35.781 1 96.44 493 ASN B N 1
ATOM 8560 C CA . ASN B 1 493 ? 16.328 -34.312 -35.469 1 96.44 493 ASN B CA 1
ATOM 8561 C C . ASN B 1 493 ? 17.156 -34.219 -34.188 1 96.44 493 ASN B C 1
ATOM 8563 O O . ASN B 1 493 ? 17.703 -35.219 -33.719 1 96.44 493 ASN B O 1
ATOM 8567 N N . GLN B 1 494 ? 17.25 -33.031 -33.625 1 97.81 494 GLN B N 1
ATOM 8568 C CA . GLN B 1 494 ? 17.969 -32.875 -32.344 1 97.81 494 GLN B CA 1
ATOM 8569 C C . GLN B 1 494 ? 17.016 -32.812 -31.172 1 97.81 494 GLN B C 1
ATOM 8571 O O . GLN B 1 494 ? 17.438 -32.656 -30.031 1 97.81 494 GLN B O 1
ATOM 8576 N N . VAL B 1 495 ? 15.734 -32.875 -31.484 1 98.62 495 VAL B N 1
ATOM 8577 C CA . VAL B 1 495 ? 14.742 -32.938 -30.422 1 98.62 495 VAL B CA 1
ATOM 8578 C C . VAL B 1 495 ? 14.75 -34.344 -29.797 1 98.62 495 VAL B C 1
ATOM 8580 O O . VAL B 1 495 ? 14.82 -35.344 -30.5 1 98.62 495 VAL B O 1
ATOM 8583 N N . LEU B 1 496 ? 14.766 -34.406 -28.531 1 98.69 496 LEU B N 1
ATOM 8584 C CA . LEU B 1 496 ? 14.734 -35.688 -27.828 1 98.69 496 LEU B CA 1
ATOM 8585 C C . LEU B 1 496 ? 13.305 -36.125 -27.516 1 98.69 496 LEU B C 1
ATOM 8587 O O . LEU B 1 496 ? 12.547 -35.344 -26.922 1 98.69 496 LEU B O 1
ATOM 8591 N N . ARG B 1 497 ? 12.977 -37.281 -27.906 1 98.25 497 ARG B N 1
ATOM 8592 C CA . ARG B 1 497 ? 11.641 -37.844 -27.703 1 98.25 497 ARG B CA 1
ATOM 8593 C C . ARG B 1 497 ? 11.602 -38.75 -26.484 1 98.25 497 ARG B C 1
ATOM 8595 O O . ARG B 1 497 ? 12.117 -39.875 -26.547 1 98.25 497 ARG B O 1
ATOM 8602 N N . VAL B 1 498 ? 10.93 -38.375 -25.422 1 98.69 498 VAL B N 1
ATOM 8603 C CA . VAL B 1 498 ? 10.922 -39.094 -24.172 1 98.69 498 VAL B CA 1
ATOM 8604 C C . VAL B 1 498 ? 9.68 -39.969 -24.094 1 98.69 498 VAL B C 1
ATOM 8606 O O . VAL B 1 498 ? 8.555 -39.5 -24.219 1 98.69 498 VAL B O 1
ATOM 8609 N N . PRO B 1 499 ? 9.844 -41.281 -23.844 1 98.25 499 PRO B N 1
ATOM 8610 C CA . PRO B 1 499 ? 8.688 -42.188 -23.797 1 98.25 499 PRO B CA 1
ATOM 8611 C C . PRO B 1 499 ? 7.672 -41.781 -22.734 1 98.25 499 PRO B C 1
ATOM 8613 O O . PRO B 1 499 ? 8.039 -41.562 -21.578 1 98.25 499 PRO B O 1
ATOM 8616 N N . ALA B 1 500 ? 6.43 -41.719 -23.094 1 98.31 500 ALA B N 1
ATOM 8617 C CA . ALA B 1 500 ? 5.324 -41.406 -22.188 1 98.31 500 ALA B CA 1
ATOM 8618 C C . ALA B 1 500 ? 4.008 -41.969 -22.719 1 98.31 500 ALA B C 1
ATOM 8620 O O . ALA B 1 500 ? 3.758 -41.938 -23.938 1 98.31 500 ALA B O 1
ATOM 8621 N N . LEU B 1 501 ? 3.201 -42.5 -21.875 1 98.38 501 LEU B N 1
ATOM 8622 C CA . LEU B 1 501 ? 1.854 -42.969 -22.188 1 98.38 501 LEU B CA 1
ATOM 8623 C C . LEU B 1 501 ? 0.813 -42.25 -21.359 1 98.38 501 LEU B C 1
ATOM 8625 O O . LEU B 1 501 ? 1.113 -41.781 -20.25 1 98.38 501 LEU B O 1
ATOM 8629 N N . PHE B 1 502 ? -0.397 -42.188 -21.922 1 98.56 502 PHE B N 1
ATOM 8630 C CA . PHE B 1 502 ? -1.438 -41.438 -21.266 1 98.56 502 PHE B CA 1
ATOM 8631 C C . PHE B 1 502 ? -2.736 -42.219 -21.172 1 98.56 502 PHE B C 1
ATOM 8633 O O . PHE B 1 502 ? -2.961 -43.125 -21.969 1 98.56 502 PHE B O 1
ATOM 8640 N N . LYS B 1 503 ? -3.535 -41.875 -20.25 1 97.88 503 LYS B N 1
ATOM 8641 C CA . LYS B 1 503 ? -4.883 -42.438 -20.125 1 97.88 503 LYS B CA 1
ATOM 8642 C C . LYS B 1 503 ? -5.926 -41.312 -20.078 1 97.88 503 LYS B C 1
ATOM 8644 O O . LYS B 1 503 ? -5.629 -40.219 -19.641 1 97.88 503 LYS B O 1
ATOM 8649 N N . ASN B 1 504 ? -7.062 -41.594 -20.594 1 97.44 504 ASN B N 1
ATOM 8650 C CA . ASN B 1 504 ? -8.172 -40.656 -20.625 1 97.44 504 ASN B CA 1
ATOM 8651 C C . ASN B 1 504 ? -8.875 -40.562 -19.281 1 97.44 504 ASN B C 1
ATOM 8653 O O . ASN B 1 504 ? -9.367 -41.562 -18.75 1 97.44 504 ASN B O 1
ATOM 8657 N N . VAL B 1 505 ? -8.914 -39.344 -18.734 1 96.44 505 VAL B N 1
ATOM 8658 C CA . VAL B 1 505 ? -9.602 -39.156 -17.469 1 96.44 505 VAL B CA 1
ATOM 8659 C C . VAL B 1 505 ? -10.602 -38 -17.594 1 96.44 505 VAL B C 1
ATOM 8661 O O . VAL B 1 505 ? -10.867 -37.312 -16.625 1 96.44 505 VAL B O 1
ATOM 8664 N N . THR B 1 506 ? -11.086 -37.75 -18.781 1 95.88 506 THR B N 1
ATOM 8665 C CA . THR B 1 506 ? -12.078 -36.719 -19.016 1 95.88 506 THR B CA 1
ATOM 8666 C C . THR B 1 506 ? -13.273 -36.875 -18.078 1 95.88 506 THR B C 1
ATOM 8668 O O . THR B 1 506 ? -13.828 -37.969 -17.969 1 95.88 506 THR B O 1
ATOM 8671 N N . TYR B 1 507 ? -13.57 -35.844 -17.391 1 91.5 507 TYR B N 1
ATOM 8672 C CA . TYR B 1 507 ? -14.641 -35.875 -16.406 1 91.5 507 TYR B CA 1
ATOM 8673 C C . TYR B 1 507 ? -15.391 -34.562 -16.375 1 91.5 507 TYR B C 1
ATOM 8675 O O . TYR B 1 507 ? -14.781 -33.5 -16.484 1 91.5 507 TYR B O 1
ATOM 8683 N N . PRO B 1 508 ? -16.672 -34.656 -16.281 1 86.88 508 PRO B N 1
ATOM 8684 C CA . PRO B 1 508 ? -17.453 -33.406 -16.141 1 86.88 508 PRO B CA 1
ATOM 8685 C C . PRO B 1 508 ? -17.391 -32.844 -14.734 1 86.88 508 PRO B C 1
ATOM 8687 O O . PRO B 1 508 ? -18.375 -32.938 -13.984 1 86.88 508 PRO B O 1
ATOM 8690 N N . TRP B 1 509 ? -16.312 -32.312 -14.367 1 84.44 509 TRP B N 1
ATOM 8691 C CA . TRP B 1 509 ? -16.109 -31.734 -13.039 1 84.44 509 TRP B CA 1
ATOM 8692 C C . TRP B 1 509 ? -17.25 -30.781 -12.68 1 84.44 509 TRP B C 1
ATOM 8694 O O . TRP B 1 509 ? -17.766 -30.062 -13.539 1 84.44 509 TRP B O 1
ATOM 8704 N N . PRO B 1 510 ? -17.578 -30.641 -11.312 1 77 510 PRO B N 1
ATOM 8705 C CA . PRO B 1 510 ? -18.672 -29.75 -10.914 1 77 510 PRO B CA 1
ATOM 8706 C C . PRO B 1 510 ? -18.312 -28.281 -11.078 1 77 510 PRO B C 1
ATOM 8708 O O . PRO B 1 510 ? -17.172 -27.891 -10.82 1 77 510 PRO B O 1
ATOM 8711 N N . SER B 1 511 ? -19.25 -27.484 -11.633 1 73.88 511 SER B N 1
ATOM 8712 C CA . SER B 1 511 ? -19.016 -26.062 -11.859 1 73.88 511 SER B CA 1
ATOM 8713 C C . SER B 1 511 ? -19.938 -25.219 -11 1 73.88 511 SER B C 1
ATOM 8715 O O . SER B 1 511 ? -19.859 -23.984 -11.031 1 73.88 511 SER B O 1
ATOM 8717 N N . ASN B 1 512 ? -20.703 -25.812 -10.18 1 72.75 512 ASN B N 1
ATOM 8718 C CA . ASN B 1 512 ? -21.75 -25.016 -9.539 1 72.75 512 ASN B CA 1
ATOM 8719 C C . ASN B 1 512 ? -21.641 -25.078 -8.016 1 72.75 512 ASN B C 1
ATOM 8721 O O . ASN B 1 512 ? -22.656 -25.172 -7.328 1 72.75 512 ASN B O 1
ATOM 8725 N N . LEU B 1 513 ? -20.469 -25 -7.488 1 80.31 513 LEU B N 1
ATOM 8726 C CA . LEU B 1 513 ? -20.25 -24.906 -6.051 1 80.31 513 LEU B CA 1
ATOM 8727 C C . LEU B 1 513 ? -19.984 -23.453 -5.641 1 80.31 513 LEU B C 1
ATOM 8729 O O . LEU B 1 513 ? -19.453 -22.672 -6.43 1 80.31 513 LEU B O 1
ATOM 8733 N N . ASP B 1 514 ? -20.516 -23.219 -4.441 1 85.06 514 ASP B N 1
ATOM 8734 C CA . ASP B 1 514 ? -20.141 -21.922 -3.896 1 85.06 514 ASP B CA 1
ATOM 8735 C C . ASP B 1 514 ? -18.641 -21.875 -3.57 1 85.06 514 ASP B C 1
ATOM 8737 O O . ASP B 1 514 ? -18.094 -22.844 -3.035 1 85.06 514 ASP B O 1
ATOM 8741 N N . GLY B 1 515 ? -18.156 -20.75 -3.945 1 88.31 515 GLY B N 1
ATOM 8742 C CA . GLY B 1 515 ? -16.797 -20.594 -3.434 1 88.31 515 GLY B CA 1
ATOM 8743 C C . GLY B 1 515 ? -15.766 -20.422 -4.527 1 88.31 515 GLY B C 1
ATOM 8744 O O . GLY B 1 515 ? -15.984 -19.688 -5.492 1 88.31 515 GLY B O 1
ATOM 8745 N N . ILE B 1 516 ? -14.711 -21.062 -4.379 1 88.94 516 ILE B N 1
ATOM 8746 C CA . ILE B 1 516 ? -13.523 -20.969 -5.223 1 88.94 516 ILE B CA 1
ATOM 8747 C C . ILE B 1 516 ? -13.75 -21.75 -6.52 1 88.94 516 ILE B C 1
ATOM 8749 O O . ILE B 1 516 ? -14.383 -22.812 -6.516 1 88.94 516 ILE B O 1
ATOM 8753 N N . PRO B 1 517 ? -13.25 -21.125 -7.594 1 87.12 517 PRO B N 1
ATOM 8754 C CA . PRO B 1 517 ? -13.328 -21.891 -8.836 1 87.12 517 PRO B CA 1
ATOM 8755 C C . PRO B 1 517 ? -12.727 -23.281 -8.695 1 87.12 517 PRO B C 1
ATOM 8757 O O . PRO B 1 517 ? -11.82 -23.5 -7.887 1 87.12 517 PRO B O 1
ATOM 8760 N N . PRO B 1 518 ? -13.305 -24.156 -9.516 1 88 518 PRO B N 1
ATOM 8761 C CA . PRO B 1 518 ? -12.742 -25.516 -9.461 1 88 518 PRO B CA 1
ATOM 8762 C C . PRO B 1 518 ? -11.266 -25.547 -9.836 1 88 518 PRO B C 1
ATOM 8764 O O . PRO B 1 518 ? -10.828 -24.812 -10.727 1 88 518 PRO B O 1
ATOM 8767 N N . ARG B 1 519 ? -10.641 -26.5 -9.219 1 90.25 519 ARG B N 1
ATOM 8768 C CA . ARG B 1 519 ? -9.211 -26.688 -9.438 1 90.25 519 ARG B CA 1
ATOM 8769 C C . ARG B 1 519 ? -8.922 -27.094 -10.875 1 90.25 519 ARG B C 1
ATOM 8771 O O . ARG B 1 519 ? -7.953 -26.625 -11.477 1 90.25 519 ARG B O 1
ATOM 8778 N N . LEU B 1 520 ? -9.805 -27.984 -11.383 1 92.06 520 LEU B N 1
ATOM 8779 C CA . LEU B 1 520 ? -9.656 -28.531 -12.727 1 92.06 520 LEU B CA 1
ATOM 8780 C C . LEU B 1 520 ? -10.742 -28 -13.656 1 92.06 520 LEU B C 1
ATOM 8782 O O . LEU B 1 520 ? -11.906 -27.891 -13.258 1 92.06 520 LEU B O 1
ATOM 8786 N N . HIS B 1 521 ? -10.422 -27.734 -14.883 1 89.25 521 HIS B N 1
ATOM 8787 C CA . HIS B 1 521 ? -11.375 -27.188 -15.844 1 89.25 521 HIS B CA 1
ATOM 8788 C C . HIS B 1 521 ? -12.109 -28.297 -16.594 1 89.25 521 HIS B C 1
ATOM 8790 O O . HIS B 1 521 ? -11.523 -29.344 -16.891 1 89.25 521 HIS B O 1
ATOM 8796 N N . ARG B 1 522 ? -13.273 -27.906 -16.891 1 89 522 ARG B N 1
ATOM 8797 C CA . ARG B 1 522 ? -14.008 -28.781 -17.812 1 89 522 ARG B CA 1
ATOM 8798 C C . ARG B 1 522 ? -13.625 -28.484 -19.25 1 89 522 ARG B C 1
ATOM 8800 O O . ARG B 1 522 ? -13.273 -27.344 -19.594 1 89 522 ARG B O 1
ATOM 8807 N N . VAL B 1 523 ? -13.766 -29.547 -20.031 1 92.75 523 VAL B N 1
ATOM 8808 C CA . VAL B 1 523 ? -13.453 -29.328 -21.453 1 92.75 523 VAL B CA 1
ATOM 8809 C C . VAL B 1 523 ? -14.727 -29.438 -22.281 1 92.75 523 VAL B C 1
ATOM 8811 O O . VAL B 1 523 ? -15.703 -30.062 -21.859 1 92.75 523 VAL B O 1
ATOM 8814 N N . ALA B 1 524 ? -14.711 -28.812 -23.438 1 90.69 524 ALA B N 1
ATOM 8815 C CA . ALA B 1 524 ? -15.844 -28.844 -24.359 1 90.69 524 ALA B CA 1
ATOM 8816 C C . ALA B 1 524 ? -16.062 -30.25 -24.922 1 90.69 524 ALA B C 1
ATOM 8818 O O . ALA B 1 524 ? -15.141 -31.078 -24.906 1 90.69 524 ALA B O 1
ATOM 8819 N N . PRO B 1 525 ? -17.312 -30.453 -25.391 1 90.75 525 PRO B N 1
ATOM 8820 C CA . PRO B 1 525 ? -17.547 -31.75 -26.016 1 90.75 525 PRO B CA 1
ATOM 8821 C C . PRO B 1 525 ? -16.578 -32.031 -27.156 1 90.75 525 PRO B C 1
ATOM 8823 O O . PRO B 1 525 ? -16.266 -31.156 -27.953 1 90.75 525 PRO B O 1
ATOM 8826 N N . GLY B 1 526 ? -16.078 -33.188 -27.156 1 91.5 526 GLY B N 1
ATOM 8827 C CA . GLY B 1 526 ? -15.141 -33.594 -28.188 1 91.5 526 GLY B CA 1
ATOM 8828 C C . GLY B 1 526 ? -13.695 -33.5 -27.75 1 91.5 526 GLY B C 1
ATOM 8829 O O . GLY B 1 526 ? -12.82 -34.125 -28.328 1 91.5 526 GLY B O 1
ATOM 8830 N N . GLN B 1 527 ? -13.438 -32.719 -26.75 1 94.88 527 GLN B N 1
ATOM 8831 C CA . GLN B 1 527 ? -12.094 -32.594 -26.203 1 94.88 527 GLN B CA 1
ATOM 8832 C C . GLN B 1 527 ? -11.898 -33.594 -25.031 1 94.88 527 GLN B C 1
ATOM 8834 O O . GLN B 1 527 ? -12.867 -33.969 -24.391 1 94.88 527 GLN B O 1
ATOM 8839 N N . ARG B 1 528 ? -10.664 -33.969 -24.828 1 96.81 528 ARG B N 1
ATOM 8840 C CA . ARG B 1 528 ? -10.312 -34.906 -23.766 1 96.81 528 ARG B CA 1
ATOM 8841 C C . ARG B 1 528 ? -9.242 -34.312 -22.859 1 96.81 528 ARG B C 1
ATOM 8843 O O . ARG B 1 528 ? -8.516 -33.406 -23.266 1 96.81 528 ARG B O 1
ATOM 8850 N N . GLN B 1 529 ? -9.273 -34.844 -21.688 1 97.44 529 GLN B N 1
ATOM 8851 C CA . GLN B 1 529 ? -8.195 -34.562 -20.75 1 97.44 529 GLN B CA 1
ATOM 8852 C C . GLN B 1 529 ? -7.516 -35.844 -20.281 1 97.44 529 GLN B C 1
ATOM 8854 O O . GLN B 1 529 ? -8.188 -36.812 -19.844 1 97.44 529 GLN B O 1
ATOM 8859 N N . LEU B 1 530 ? -6.27 -35.781 -20.453 1 98.31 530 LEU B N 1
ATOM 8860 C CA . LEU B 1 530 ? -5.48 -37 -20.203 1 98.31 530 LEU B CA 1
ATOM 8861 C C . LEU B 1 530 ? -4.562 -36.812 -19 1 98.31 530 LEU B C 1
ATOM 8863 O O . LEU B 1 530 ? -4.371 -35.688 -18.531 1 98.31 530 LEU B O 1
ATOM 8867 N N . ILE B 1 531 ? -4.082 -37.906 -18.484 1 98.06 531 ILE B N 1
ATOM 8868 C CA . ILE B 1 531 ? -3.076 -37.969 -17.438 1 98.06 531 ILE B CA 1
ATOM 8869 C C . ILE B 1 531 ? -2.066 -39.062 -17.734 1 98.06 531 ILE B C 1
ATOM 8871 O O . ILE B 1 531 ? -2.316 -39.938 -18.578 1 98.06 531 ILE B O 1
ATOM 8875 N N . ALA B 1 532 ? -0.918 -39 -17.203 1 98.25 532 ALA B N 1
ATOM 8876 C CA . ALA B 1 532 ? 0.106 -40.031 -17.438 1 98.25 532 ALA B CA 1
ATOM 8877 C C . ALA B 1 532 ? -0.389 -41.406 -17.031 1 98.25 532 ALA B C 1
ATOM 8879 O O . ALA B 1 532 ? -0.953 -41.562 -15.945 1 98.25 532 ALA B O 1
ATOM 8880 N N . PHE B 1 533 ? -0.173 -42.375 -17.922 1 98.06 533 PHE B N 1
ATOM 8881 C CA . PHE B 1 533 ? -0.595 -43.75 -17.703 1 98.06 533 PHE B CA 1
ATOM 8882 C C . PHE B 1 533 ? 0.314 -44.406 -16.688 1 98.06 533 PHE B C 1
ATOM 8884 O O . PHE B 1 533 ? -0.163 -45.125 -15.789 1 98.06 533 PHE B O 1
ATOM 8891 N N . LEU B 1 534 ? 1.537 -44.375 -16.797 1 97.81 534 LEU B N 1
ATOM 8892 C CA . LEU B 1 534 ? 2.617 -44.688 -15.867 1 97.81 534 LEU B CA 1
ATOM 8893 C C . LEU B 1 534 ? 3.424 -43.438 -15.531 1 97.81 534 LEU B C 1
ATOM 8895 O O . LEU B 1 534 ? 3.256 -42.406 -16.172 1 97.81 534 LEU B O 1
ATOM 8899 N N . PRO B 1 535 ? 4.246 -43.531 -14.438 1 98.12 535 PRO B N 1
ATOM 8900 C CA . PRO B 1 535 ? 4.984 -42.312 -14.094 1 98.12 535 PRO B CA 1
ATOM 8901 C C . PRO B 1 535 ? 5.719 -41.688 -15.289 1 98.12 535 PRO B C 1
ATOM 8903 O O . PRO B 1 535 ? 6.469 -42.406 -15.969 1 98.12 535 PRO B O 1
ATOM 8906 N N . ALA B 1 536 ? 5.426 -40.438 -15.531 1 97.69 536 ALA B N 1
ATOM 8907 C CA . ALA B 1 536 ? 6.012 -39.719 -16.672 1 97.69 536 ALA B CA 1
ATOM 8908 C C . ALA B 1 536 ? 7.395 -39.156 -16.312 1 97.69 536 ALA B C 1
ATOM 8910 O O . ALA B 1 536 ? 7.516 -38.219 -15.547 1 97.69 536 ALA B O 1
ATOM 8911 N N . VAL B 1 537 ? 8.391 -39.656 -16.984 1 98.19 537 VAL B N 1
ATOM 8912 C CA . VAL B 1 537 ? 9.781 -39.375 -16.656 1 98.19 537 VAL B CA 1
ATOM 8913 C C . VAL B 1 537 ? 10.125 -37.906 -17.031 1 98.19 537 VAL B C 1
ATOM 8915 O O . VAL B 1 537 ? 10.961 -37.281 -16.391 1 98.19 537 VAL B O 1
ATOM 8918 N N . ILE B 1 538 ? 9.469 -37.375 -17.984 1 98.31 538 ILE B N 1
ATOM 8919 C CA . ILE B 1 538 ? 9.789 -36.031 -18.5 1 98.31 538 ILE B CA 1
ATOM 8920 C C . ILE B 1 538 ? 9.578 -35 -17.406 1 98.31 538 ILE B C 1
ATOM 8922 O O . ILE B 1 538 ? 10.211 -33.938 -17.422 1 98.31 538 ILE B O 1
ATOM 8926 N N . ASN B 1 539 ? 8.656 -35.188 -16.453 1 98.5 539 ASN B N 1
ATOM 8927 C CA . ASN B 1 539 ? 8.32 -34.312 -15.344 1 98.5 539 ASN B CA 1
ATOM 8928 C C . ASN B 1 539 ? 9.289 -34.469 -14.18 1 98.5 539 ASN B C 1
ATOM 8930 O O . ASN B 1 539 ? 8.898 -34.875 -13.086 1 98.5 539 ASN B O 1
ATOM 8934 N N . GLY B 1 540 ? 10.578 -34.156 -14.445 1 98.38 540 GLY B N 1
ATOM 8935 C CA . GLY B 1 540 ? 11.648 -34.312 -13.477 1 98.38 540 GLY B CA 1
ATOM 8936 C C . GLY B 1 540 ? 12.492 -33.062 -13.305 1 98.38 540 GLY B C 1
ATOM 8937 O O . GLY B 1 540 ? 12.055 -31.953 -13.664 1 98.38 540 GLY B O 1
ATOM 8938 N N . VAL B 1 541 ? 13.672 -33.219 -12.625 1 98.31 541 VAL B N 1
ATOM 8939 C CA . VAL B 1 541 ? 14.5 -32.062 -12.258 1 98.31 541 VAL B CA 1
ATOM 8940 C C . VAL B 1 541 ? 15.875 -32.188 -12.906 1 98.31 541 VAL B C 1
ATOM 8942 O O . VAL B 1 541 ? 16.562 -33.219 -12.719 1 98.31 541 VAL B O 1
ATOM 8945 N N . VAL B 1 542 ? 16.266 -31.188 -13.633 1 98.19 542 VAL B N 1
ATOM 8946 C CA . VAL B 1 542 ? 17.594 -31.125 -14.234 1 98.19 542 VAL B CA 1
ATOM 8947 C C . VAL B 1 542 ? 18.578 -30.516 -13.25 1 98.19 542 VAL B C 1
ATOM 8949 O O . VAL B 1 542 ? 18.375 -29.391 -12.766 1 98.19 542 VAL B O 1
ATOM 8952 N N . ILE B 1 543 ? 19.656 -31.219 -12.922 1 97.94 543 ILE B N 1
ATOM 8953 C CA . ILE B 1 543 ? 20.75 -30.75 -12.086 1 97.94 543 ILE B CA 1
ATOM 8954 C C . ILE B 1 543 ? 22.078 -30.984 -12.812 1 97.94 543 ILE B C 1
ATOM 8956 O O . ILE B 1 543 ? 22.688 -32.062 -12.68 1 97.94 543 ILE B O 1
ATOM 8960 N N . GLY B 1 544 ? 22.547 -29.969 -13.555 1 95.62 544 GLY B N 1
ATOM 8961 C CA . GLY B 1 544 ? 23.734 -30.188 -14.375 1 95.62 544 GLY B CA 1
ATOM 8962 C C . GLY B 1 544 ? 23.562 -31.297 -15.391 1 95.62 544 GLY B C 1
ATOM 8963 O O . GLY B 1 544 ? 22.656 -31.266 -16.219 1 95.62 544 GLY B O 1
ATOM 8964 N N . SER B 1 545 ? 24.406 -32.344 -15.312 1 96.06 545 SER B N 1
ATOM 8965 C CA . SER B 1 545 ? 24.312 -33.469 -16.219 1 96.06 545 SER B CA 1
ATOM 8966 C C . SER B 1 545 ? 23.547 -34.625 -15.586 1 96.06 545 SER B C 1
ATOM 8968 O O . SER B 1 545 ? 23.547 -35.75 -16.109 1 96.06 545 SER B O 1
ATOM 8970 N N . ASP B 1 546 ? 23.016 -34.344 -14.492 1 98.06 546 ASP B N 1
ATOM 8971 C CA . ASP B 1 546 ? 22.188 -35.344 -13.82 1 98.06 546 ASP B CA 1
ATOM 8972 C C . ASP B 1 546 ? 20.703 -35 -13.961 1 98.06 546 ASP B C 1
ATOM 8974 O O . ASP B 1 546 ? 20.344 -33.812 -14.078 1 98.06 546 ASP B O 1
ATOM 8978 N N . TYR B 1 547 ? 19.938 -36 -14.031 1 98.19 547 TYR B N 1
ATOM 8979 C CA . TYR B 1 547 ? 18.484 -35.844 -14.172 1 98.19 547 TYR B CA 1
ATOM 8980 C C . TYR B 1 547 ? 17.75 -36.719 -13.156 1 98.19 547 TYR B C 1
ATOM 8982 O O . TYR B 1 547 ? 17.922 -37.938 -13.117 1 98.19 547 TYR B O 1
ATOM 8990 N N . LEU B 1 548 ? 17 -36.062 -12.195 1 98.44 548 LEU B N 1
ATOM 8991 C CA . LEU B 1 548 ? 16.141 -36.781 -11.25 1 98.44 548 LEU B CA 1
ATOM 8992 C C . LEU B 1 548 ? 14.75 -37 -11.828 1 98.44 548 LEU B C 1
ATOM 8994 O O . LEU B 1 548 ? 14.039 -36.031 -12.141 1 98.44 548 LEU B O 1
ATOM 8998 N N . ALA B 1 549 ? 14.328 -38.219 -11.93 1 98.31 549 ALA B N 1
ATOM 8999 C CA . ALA B 1 549 ? 13.062 -38.5 -12.594 1 98.31 549 ALA B CA 1
ATOM 9000 C C . ALA B 1 549 ? 12.305 -39.594 -11.852 1 98.31 549 ALA B C 1
ATOM 9002 O O . ALA B 1 549 ? 12.891 -40.375 -11.078 1 98.31 549 ALA B O 1
ATOM 9003 N N . ALA B 1 550 ? 11.031 -39.656 -12.125 1 98.69 550 ALA B N 1
ATOM 9004 C CA . ALA B 1 550 ? 10.203 -40.719 -11.602 1 98.69 550 ALA B CA 1
ATOM 9005 C C . ALA B 1 550 ? 10.625 -42.062 -12.188 1 98.69 550 ALA B C 1
ATOM 9007 O O . ALA B 1 550 ? 10.93 -42.156 -13.383 1 98.69 550 ALA B O 1
ATOM 9008 N N . LYS B 1 551 ? 10.688 -43.031 -11.328 1 98.5 551 LYS B N 1
ATOM 9009 C CA . LYS B 1 551 ? 10.82 -44.375 -11.859 1 98.5 551 LYS B CA 1
ATOM 9010 C C . LYS B 1 551 ? 9.594 -44.781 -12.68 1 98.5 551 LYS B C 1
ATOM 9012 O O . LYS B 1 551 ? 8.461 -44.688 -12.195 1 98.5 551 LYS B O 1
ATOM 9017 N N . PRO B 1 552 ? 9.789 -45.25 -13.922 1 98.06 552 PRO B N 1
ATOM 9018 C CA . PRO B 1 552 ? 8.625 -45.469 -14.781 1 98.06 552 PRO B CA 1
ATOM 9019 C C . PRO B 1 552 ? 7.848 -46.719 -14.414 1 98.06 552 PRO B C 1
ATOM 9021 O O . PRO B 1 552 ? 6.645 -46.812 -14.672 1 98.06 552 PRO B O 1
ATOM 9024 N N . TRP B 1 553 ? 8.562 -47.812 -13.875 1 98.06 553 TRP B N 1
ATOM 9025 C CA . TRP B 1 553 ? 7.957 -49.094 -13.5 1 98.06 553 TRP B CA 1
ATOM 9026 C C . TRP B 1 553 ? 7.297 -49.75 -14.703 1 98.06 553 TRP B C 1
ATOM 9028 O O . TRP B 1 553 ? 6.152 -50.219 -14.625 1 98.06 553 TRP B O 1
ATOM 9038 N N . GLY B 1 554 ? 8 -49.781 -15.82 1 98.06 554 GLY B N 1
ATOM 9039 C CA . GLY B 1 554 ? 7.5 -50.438 -17.016 1 98.06 554 GLY B CA 1
ATOM 9040 C C . GLY B 1 554 ? 7.609 -51.938 -16.969 1 98.06 554 GLY B C 1
ATOM 9041 O O . GLY B 1 554 ? 7.977 -52.5 -15.945 1 98.06 554 GLY B O 1
ATOM 9042 N N . PRO B 1 555 ? 7.25 -52.594 -18.125 1 98.19 555 PRO B N 1
ATOM 9043 C CA . PRO B 1 555 ? 7.305 -54.062 -18.172 1 98.19 555 PRO B CA 1
ATOM 9044 C C . PRO B 1 555 ? 8.727 -54.594 -18.047 1 98.19 555 PRO B C 1
ATOM 9046 O O . PRO B 1 555 ? 9.664 -54.031 -18.609 1 98.19 555 PRO B O 1
ATOM 9049 N N . ILE B 1 556 ? 8.789 -55.75 -17.266 1 98.25 556 ILE B N 1
ATOM 9050 C CA . ILE B 1 556 ? 10.07 -56.438 -17.172 1 98.25 556 ILE B CA 1
ATOM 9051 C C . ILE B 1 556 ? 10.172 -57.5 -18.266 1 98.25 556 ILE B C 1
ATOM 9053 O O . ILE B 1 556 ? 9.406 -58.438 -18.281 1 98.25 556 ILE B O 1
ATOM 9057 N N . VAL B 1 557 ? 11.062 -57.281 -19.188 1 97.94 557 VAL B N 1
ATOM 9058 C CA . VAL B 1 557 ? 11.352 -58.219 -20.266 1 97.94 557 VAL B CA 1
ATOM 9059 C C . VAL B 1 557 ? 12.812 -58.656 -20.188 1 97.94 557 VAL B C 1
ATOM 9061 O O . VAL B 1 557 ? 13.719 -57.844 -20.203 1 97.94 557 VAL B O 1
ATOM 9064 N N . ASP B 1 558 ? 13.008 -59.969 -20.047 1 96.56 558 ASP B N 1
ATOM 9065 C CA . ASP B 1 558 ? 14.336 -60.531 -19.906 1 96.56 558 ASP B CA 1
ATOM 9066 C C . ASP B 1 558 ? 15.109 -59.875 -18.75 1 96.56 558 ASP B C 1
ATOM 9068 O O . ASP B 1 558 ? 16.281 -59.531 -18.906 1 96.56 558 ASP B O 1
ATOM 9072 N N . GLY B 1 559 ? 14.422 -59.531 -17.766 1 96.62 559 GLY B N 1
ATOM 9073 C CA . GLY B 1 559 ? 15.016 -59.062 -16.516 1 96.62 559 GLY B CA 1
ATOM 9074 C C . GLY B 1 559 ? 15.227 -57.562 -16.469 1 96.62 559 GLY B C 1
ATOM 9075 O O . GLY B 1 559 ? 15.742 -57.031 -15.484 1 96.62 559 GLY B O 1
ATOM 9076 N N . GLN B 1 560 ? 14.727 -56.906 -17.531 1 97.44 560 GLN B N 1
ATOM 9077 C CA . GLN B 1 560 ? 14.969 -55.469 -17.609 1 97.44 560 GLN B CA 1
ATOM 9078 C C . GLN B 1 560 ? 13.664 -54.719 -17.812 1 97.44 560 GLN B C 1
ATOM 9080 O O . GLN B 1 560 ? 12.797 -55.156 -18.562 1 97.44 560 GLN B O 1
ATOM 9085 N N . ASP B 1 561 ? 13.633 -53.594 -17.078 1 98.31 561 ASP B N 1
ATOM 9086 C CA . ASP B 1 561 ? 12.539 -52.656 -17.375 1 98.31 561 ASP B CA 1
ATOM 9087 C C . ASP B 1 561 ? 12.766 -51.938 -18.703 1 98.31 561 ASP B C 1
ATOM 9089 O O . ASP B 1 561 ? 13.656 -51.094 -18.812 1 98.31 561 ASP B O 1
ATOM 9093 N N . ILE B 1 562 ? 11.938 -52.156 -19.656 1 98.25 562 ILE B N 1
ATOM 9094 C CA . ILE B 1 562 ? 12.211 -51.719 -21.016 1 98.25 562 ILE B CA 1
ATOM 9095 C C . ILE B 1 562 ? 11.969 -50.219 -21.125 1 98.25 562 ILE B C 1
ATOM 9097 O O . ILE B 1 562 ? 12.531 -49.562 -22.016 1 98.25 562 ILE B O 1
ATOM 9101 N N . PHE B 1 563 ? 11.117 -49.656 -20.281 1 98.5 563 PHE B N 1
ATOM 9102 C CA . PHE B 1 563 ? 10.922 -48.219 -20.297 1 98.5 563 PHE B CA 1
ATOM 9103 C C . PHE B 1 563 ? 12.102 -47.5 -19.625 1 98.5 563 PHE B C 1
ATOM 9105 O O . PHE B 1 563 ? 12.547 -46.469 -20.094 1 98.5 563 PHE B O 1
ATOM 9112 N N . GLU B 1 564 ? 12.586 -48.062 -18.5 1 98.12 564 GLU B N 1
ATOM 9113 C CA . GLU B 1 564 ? 13.773 -47.469 -17.875 1 98.12 564 GLU B CA 1
ATOM 9114 C C . GLU B 1 564 ? 14.945 -47.438 -18.844 1 98.12 564 GLU B C 1
ATOM 9116 O O . GLU B 1 564 ? 15.656 -46.438 -18.922 1 98.12 564 GLU B O 1
ATOM 9121 N N . GLU B 1 565 ? 15.109 -48.531 -19.547 1 98.06 565 GLU B N 1
ATOM 9122 C CA . GLU B 1 565 ? 16.203 -48.594 -20.5 1 98.06 565 GLU B CA 1
ATOM 9123 C C . GLU B 1 565 ? 16.047 -47.562 -21.609 1 98.06 565 GLU B C 1
ATOM 9125 O O . GLU B 1 565 ? 17.016 -46.906 -22 1 98.06 565 GLU B O 1
ATOM 9130 N N . ALA B 1 566 ? 14.883 -47.438 -22.125 1 98.44 566 ALA B N 1
ATOM 9131 C CA . ALA B 1 566 ? 14.609 -46.469 -23.188 1 98.44 566 ALA B CA 1
ATOM 9132 C C . ALA B 1 566 ? 14.875 -45.062 -22.703 1 98.44 566 ALA B C 1
ATOM 9134 O O . ALA B 1 566 ? 15.406 -44.219 -23.453 1 98.44 566 ALA B O 1
ATOM 9135 N N . VAL B 1 567 ? 14.469 -44.75 -21.484 1 98.5 567 VAL B N 1
ATOM 9136 C CA . VAL B 1 567 ? 14.656 -43.438 -20.906 1 98.5 567 VAL B CA 1
ATOM 9137 C C . VAL B 1 567 ? 16.156 -43.125 -20.766 1 98.5 567 VAL B C 1
ATOM 9139 O O . VAL B 1 567 ? 16.609 -42.062 -21.125 1 98.5 567 VAL B O 1
ATOM 9142 N N . ARG B 1 568 ? 16.891 -44.094 -20.234 1 98.44 568 ARG B N 1
ATOM 9143 C CA . ARG B 1 568 ? 18.344 -43.906 -20.109 1 98.44 568 ARG B CA 1
ATOM 9144 C C . ARG B 1 568 ? 18.984 -43.656 -21.453 1 98.44 568 ARG B C 1
ATOM 9146 O O . ARG B 1 568 ? 19.922 -42.875 -21.578 1 98.44 568 ARG B O 1
ATOM 9153 N N . ASP B 1 569 ? 18.484 -44.344 -22.422 1 98.19 569 ASP B N 1
ATOM 9154 C CA . ASP B 1 569 ? 19.016 -44.188 -23.766 1 98.19 569 ASP B CA 1
ATOM 9155 C C . ASP B 1 569 ? 18.766 -42.781 -24.281 1 98.19 569 ASP B C 1
ATOM 9157 O O . ASP B 1 569 ? 19.656 -42.125 -24.844 1 98.19 569 ASP B O 1
ATOM 9161 N N . VAL B 1 570 ? 17.594 -42.281 -24.141 1 98.38 570 VAL B N 1
ATOM 9162 C CA . VAL B 1 570 ? 17.219 -40.969 -24.656 1 98.38 570 VAL B CA 1
ATOM 9163 C C . VAL B 1 570 ? 18.031 -39.875 -23.938 1 98.38 570 VAL B C 1
ATOM 9165 O O . VAL B 1 570 ? 18.625 -39.031 -24.594 1 98.38 570 VAL B O 1
ATOM 9168 N N . TYR B 1 571 ? 18.047 -39.875 -22.609 1 98.56 571 TYR B N 1
ATOM 9169 C CA . TYR B 1 571 ? 18.766 -38.844 -21.859 1 98.56 571 TYR B CA 1
ATOM 9170 C C . TYR B 1 571 ? 20.281 -39.031 -22.016 1 98.56 571 TYR B C 1
ATOM 9172 O O . TYR B 1 571 ? 21.016 -38.031 -21.969 1 98.56 571 TYR B O 1
ATOM 9180 N N . GLY B 1 572 ? 20.672 -40.25 -22.25 1 98.38 572 GLY B N 1
ATOM 9181 C CA . GLY B 1 572 ? 22.078 -40.531 -22.547 1 98.38 572 GLY B CA 1
ATOM 9182 C C . GLY B 1 572 ? 22.547 -39.812 -23.812 1 98.38 572 GLY B C 1
ATOM 9183 O O . GLY B 1 572 ? 23.734 -39.469 -23.922 1 98.38 572 GLY B O 1
ATOM 9184 N N . GLN B 1 573 ? 21.672 -39.656 -24.766 1 97.75 573 GLN B N 1
ATOM 9185 C CA . GLN B 1 573 ? 22 -38.938 -26 1 97.75 573 GLN B CA 1
ATOM 9186 C C . GLN B 1 573 ? 22.422 -37.5 -25.703 1 97.75 573 GLN B C 1
ATOM 9188 O O . GLN B 1 573 ? 23.156 -36.906 -26.484 1 97.75 573 GLN B O 1
ATOM 9193 N N . ALA B 1 574 ? 21.969 -36.969 -24.609 1 97.81 574 ALA B N 1
ATOM 9194 C CA . ALA B 1 574 ? 22.328 -35.625 -24.188 1 97.81 574 ALA B CA 1
ATOM 9195 C C . ALA B 1 574 ? 23.453 -35.656 -23.172 1 97.81 574 ALA B C 1
ATOM 9197 O O . ALA B 1 574 ? 23.781 -34.625 -22.578 1 97.81 574 ALA B O 1
ATOM 9198 N N . GLY B 1 575 ? 23.953 -36.812 -22.906 1 97 575 GLY B N 1
ATOM 9199 C CA . GLY B 1 575 ? 25.016 -36.938 -21.906 1 97 575 GLY B CA 1
ATOM 9200 C C . GLY B 1 575 ? 24.516 -36.844 -20.484 1 97 575 GLY B C 1
ATOM 9201 O O . GLY B 1 575 ? 25.266 -36.531 -19.562 1 97 575 GLY B O 1
ATOM 9202 N N . MET B 1 576 ? 23.297 -37.125 -20.281 1 97.69 576 MET B N 1
ATOM 9203 C CA . MET B 1 576 ? 22.688 -37 -18.953 1 97.69 576 MET B CA 1
ATOM 9204 C C . MET B 1 576 ? 22.656 -38.375 -18.25 1 97.69 576 MET B C 1
ATOM 9206 O O . MET B 1 576 ? 22.422 -39.375 -18.891 1 97.69 576 MET B O 1
ATOM 9210 N N . LYS B 1 577 ? 22.875 -38.344 -16.953 1 98 577 LYS B N 1
ATOM 9211 C CA . LYS B 1 577 ? 22.672 -39.5 -16.094 1 98 577 LYS B CA 1
ATOM 9212 C C . LYS B 1 577 ? 21.328 -39.406 -15.352 1 98 577 LYS B C 1
ATOM 9214 O O . LYS B 1 577 ? 21.078 -38.438 -14.641 1 98 577 LYS B O 1
ATOM 9219 N N . VAL B 1 578 ? 20.578 -40.438 -15.492 1 98.44 578 VAL B N 1
ATOM 9220 C CA . VAL B 1 578 ? 19.25 -40.438 -14.906 1 98.44 578 VAL B CA 1
ATOM 9221 C C . VAL B 1 578 ? 19.266 -41.094 -13.539 1 98.44 578 VAL B C 1
ATOM 9223 O O . VAL B 1 578 ? 19.844 -42.188 -13.383 1 98.44 578 VAL B O 1
ATOM 9226 N N . HIS B 1 579 ? 18.719 -40.438 -12.539 1 98.5 579 HIS B N 1
ATOM 9227 C CA . HIS B 1 579 ? 18.469 -41 -11.211 1 98.5 579 HIS B CA 1
ATOM 9228 C C . HIS B 1 579 ? 16.969 -41.156 -10.953 1 98.5 579 HIS B C 1
ATOM 9230 O O . HIS B 1 579 ? 16.234 -40.156 -10.906 1 98.5 579 HIS B O 1
ATOM 9236 N N . PHE B 1 580 ? 16.562 -42.406 -10.766 1 98.44 580 PHE B N 1
ATOM 9237 C CA . PHE B 1 580 ? 15.141 -42.656 -10.633 1 98.44 580 PHE B CA 1
ATOM 9238 C C . PHE B 1 580 ? 14.703 -42.562 -9.172 1 98.44 580 PHE B C 1
ATOM 9240 O O . PHE B 1 580 ? 15.414 -43 -8.273 1 98.44 580 PHE B O 1
ATOM 9247 N N . VAL B 1 581 ? 13.586 -41.938 -8.938 1 98.62 581 VAL B N 1
ATOM 9248 C CA . VAL B 1 581 ? 12.938 -41.781 -7.641 1 98.62 581 VAL B CA 1
ATOM 9249 C C . VAL B 1 581 ? 11.539 -42.406 -7.695 1 98.62 581 VAL B C 1
ATOM 9251 O O . VAL B 1 581 ? 10.758 -42.094 -8.602 1 98.62 581 VAL B O 1
ATOM 9254 N N . ASP B 1 582 ? 11.203 -43.25 -6.766 1 98.06 582 ASP B N 1
ATOM 9255 C CA . ASP B 1 582 ? 9.867 -43.812 -6.727 1 98.06 582 ASP B CA 1
ATOM 9256 C C . ASP B 1 582 ? 8.852 -42.781 -6.211 1 98.06 582 ASP B C 1
ATOM 9258 O O . ASP B 1 582 ? 8.859 -42.438 -5.027 1 98.06 582 ASP B O 1
ATOM 9262 N N . ASP B 1 583 ? 7.977 -42.375 -7.09 1 97.81 583 ASP B N 1
ATOM 9263 C CA . ASP B 1 583 ? 6.93 -41.438 -6.68 1 97.81 583 ASP B CA 1
ATOM 9264 C C . ASP B 1 583 ? 5.547 -42 -7.035 1 97.81 583 ASP B C 1
ATOM 9266 O O . ASP B 1 583 ? 4.582 -41.219 -7.121 1 97.81 583 ASP B O 1
ATOM 9270 N N . PHE B 1 584 ? 5.43 -43.25 -7.324 1 97.31 584 PHE B N 1
ATOM 9271 C CA . PHE B 1 584 ? 4.207 -43.844 -7.852 1 97.31 584 PHE B CA 1
ATOM 9272 C C . PHE B 1 584 ? 3.02 -43.562 -6.945 1 97.31 584 PHE B C 1
ATOM 9274 O O . PHE B 1 584 ? 2.012 -43 -7.398 1 97.31 584 PHE B O 1
ATOM 9281 N N . MET B 1 585 ? 3.207 -43.812 -5.648 1 95.75 585 MET B N 1
ATOM 9282 C CA . MET B 1 585 ? 2.076 -43.688 -4.734 1 95.75 585 MET B CA 1
ATOM 9283 C C . MET B 1 585 ? 2.02 -42.312 -4.121 1 95.75 585 MET B C 1
ATOM 9285 O O . MET B 1 585 ? 0.976 -41.875 -3.619 1 95.75 585 MET B O 1
ATOM 9289 N N . SER B 1 586 ? 3.113 -41.594 -4.078 1 95.38 586 SER B N 1
ATOM 9290 C CA . SER B 1 586 ? 3.133 -40.281 -3.477 1 95.38 586 SER B CA 1
ATOM 9291 C C . SER B 1 586 ? 2.582 -39.219 -4.438 1 95.38 586 SER B C 1
ATOM 9293 O O . SER B 1 586 ? 1.729 -38.406 -4.062 1 95.38 586 SER B O 1
ATOM 9295 N N . HIS B 1 587 ? 3.029 -39.25 -5.707 1 97.12 587 HIS B N 1
ATOM 9296 C CA . HIS B 1 587 ? 2.699 -38.156 -6.598 1 97.12 587 HIS B CA 1
ATOM 9297 C C . HIS B 1 587 ? 1.972 -38.625 -7.844 1 97.12 587 HIS B C 1
ATOM 9299 O O . HIS B 1 587 ? 0.972 -38.062 -8.258 1 97.12 587 HIS B O 1
ATOM 9305 N N . HIS B 1 588 ? 2.312 -39.75 -8.43 1 97.44 588 HIS B N 1
ATOM 9306 C CA . HIS B 1 588 ? 1.798 -40.188 -9.719 1 97.44 588 HIS B CA 1
ATOM 9307 C C . HIS B 1 588 ? 0.299 -40.438 -9.656 1 97.44 588 HIS B C 1
ATOM 9309 O O . HIS B 1 588 ? -0.464 -39.969 -10.484 1 97.44 588 HIS B O 1
ATOM 9315 N N . VAL B 1 589 ? -0.116 -41.188 -8.672 1 96.56 589 VAL B N 1
ATOM 9316 C CA . VAL B 1 589 ? -1.526 -41.531 -8.586 1 96.56 589 VAL B CA 1
ATOM 9317 C C . VAL B 1 589 ? -2.367 -40.312 -8.312 1 96.56 589 VAL B C 1
ATOM 9319 O O . VAL B 1 589 ? -3.592 -40.312 -8.453 1 96.56 589 VAL B O 1
ATOM 9322 N N . ASN B 1 590 ? -1.623 -39.25 -7.922 1 95.19 590 ASN B N 1
ATOM 9323 C CA . ASN B 1 590 ? -2.322 -38 -7.641 1 95.19 590 ASN B CA 1
ATOM 9324 C C . ASN B 1 590 ? -2.135 -36.969 -8.766 1 95.19 590 ASN B C 1
ATOM 9326 O O . ASN B 1 590 ? -2.531 -35.812 -8.633 1 95.19 590 ASN B O 1
ATOM 9330 N N . GLY B 1 591 ? -1.52 -37.344 -9.828 1 95.69 591 GLY B N 1
ATOM 9331 C CA . GLY B 1 591 ? -1.51 -36.531 -11.039 1 95.69 591 GLY B CA 1
ATOM 9332 C C . GLY B 1 591 ? -0.239 -35.719 -11.203 1 95.69 591 GLY B C 1
ATOM 9333 O O . GLY B 1 591 ? -0.225 -34.719 -11.922 1 95.69 591 GLY B O 1
ATOM 9334 N N . GLY B 1 592 ? 0.836 -36.125 -10.531 1 96.94 592 GLY B N 1
ATOM 9335 C CA . GLY B 1 592 ? 2.107 -35.406 -10.648 1 96.94 592 GLY B CA 1
ATOM 9336 C C . GLY B 1 592 ? 3.305 -36.344 -10.578 1 96.94 592 GLY B C 1
ATOM 9337 O O . GLY B 1 592 ? 3.15 -37.562 -10.422 1 96.94 592 GLY B O 1
ATOM 9338 N N . GLU B 1 593 ? 4.445 -35.781 -10.781 1 98.38 593 GLU B N 1
ATOM 9339 C CA . GLU B 1 593 ? 5.699 -36.531 -10.703 1 98.38 593 GLU B CA 1
ATOM 9340 C C . GLU B 1 593 ? 6.723 -35.812 -9.836 1 98.38 593 GLU B C 1
ATOM 9342 O O . GLU B 1 593 ? 6.359 -35 -8.992 1 98.38 593 GLU B O 1
ATOM 9347 N N . VAL B 1 594 ? 8 -36.125 -9.992 1 98.56 594 VAL B N 1
ATOM 9348 C CA . VAL B 1 594 ? 9.117 -35.625 -9.188 1 98.56 594 VAL B CA 1
ATOM 9349 C C . VAL B 1 594 ? 9.18 -34.125 -9.273 1 98.56 594 VAL B C 1
ATOM 9351 O O . VAL B 1 594 ? 9.336 -33.438 -8.25 1 98.56 594 VAL B O 1
ATOM 9354 N N . HIS B 1 595 ? 9.039 -33.562 -10.438 1 98.5 595 HIS B N 1
ATOM 9355 C CA . HIS B 1 595 ? 9.117 -32.094 -10.602 1 98.5 595 HIS B CA 1
ATOM 9356 C C . HIS B 1 595 ? 8.016 -31.406 -9.812 1 98.5 595 HIS B C 1
ATOM 9358 O O . HIS B 1 595 ? 8.266 -30.391 -9.156 1 98.5 595 HIS B O 1
ATOM 9364 N N . CYS B 1 596 ? 6.789 -31.984 -9.781 1 98.12 596 CYS B N 1
ATOM 9365 C CA . CYS B 1 596 ? 5.66 -31.406 -9.055 1 98.12 596 CYS B CA 1
ATOM 9366 C C . CYS B 1 596 ? 5.914 -31.422 -7.555 1 98.12 596 CYS B C 1
ATOM 9368 O O . CYS B 1 596 ? 5.441 -30.547 -6.828 1 98.12 596 CYS B O 1
ATOM 9370 N N . GLY B 1 597 ? 6.625 -32.438 -7.148 1 98.19 597 GLY B N 1
ATOM 9371 C CA . GLY B 1 597 ? 6.855 -32.625 -5.727 1 98.19 597 GLY B CA 1
ATOM 9372 C C . GLY B 1 597 ? 8.102 -31.938 -5.223 1 98.19 597 GLY B C 1
ATOM 9373 O O . GLY B 1 597 ? 8.461 -32.062 -4.051 1 98.19 597 GLY B O 1
ATOM 9374 N N . THR B 1 598 ? 8.773 -31.219 -6.094 1 98.5 598 THR B N 1
ATOM 9375 C CA . THR B 1 598 ? 10 -30.516 -5.73 1 98.5 598 THR B CA 1
ATOM 9376 C C . THR B 1 598 ? 10 -29.094 -6.293 1 98.5 598 THR B C 1
ATOM 9378 O O . THR B 1 598 ? 9.094 -28.719 -7.039 1 98.5 598 THR B O 1
ATOM 9381 N N . ASN B 1 599 ? 10.883 -28.344 -5.891 1 98.12 599 ASN B N 1
ATOM 9382 C CA . ASN B 1 599 ? 11.266 -27.047 -6.445 1 98.12 599 ASN B CA 1
ATOM 9383 C C . ASN B 1 599 ? 12.766 -26.797 -6.309 1 98.12 599 ASN B C 1
ATOM 9385 O O . ASN B 1 599 ? 13.461 -27.562 -5.633 1 98.12 599 ASN B O 1
ATOM 9389 N N . THR B 1 600 ? 13.258 -25.906 -7.051 1 98.25 600 THR B N 1
ATOM 9390 C CA . THR B 1 600 ? 14.695 -25.672 -7 1 98.25 600 THR B CA 1
ATOM 9391 C C . THR B 1 600 ? 14.984 -24.188 -6.824 1 98.25 600 THR B C 1
ATOM 9393 O O . THR B 1 600 ? 14.289 -23.328 -7.391 1 98.25 600 THR B O 1
ATOM 9396 N N . LEU B 1 601 ? 15.906 -23.859 -5.984 1 98 601 LEU B N 1
ATOM 9397 C CA . LEU B 1 601 ? 16.547 -22.547 -5.949 1 98 601 LEU B CA 1
ATOM 9398 C C . LEU B 1 601 ? 17.875 -22.578 -6.695 1 98 601 LEU B C 1
ATOM 9400 O O . LEU B 1 601 ? 18.781 -23.328 -6.332 1 98 601 LEU B O 1
ATOM 9404 N N . ARG B 1 602 ? 17.969 -21.828 -7.703 1 97.88 602 ARG B N 1
ATOM 9405 C CA . ARG B 1 602 ? 19.141 -21.844 -8.578 1 97.88 602 ARG B CA 1
ATOM 9406 C C . ARG B 1 602 ? 20 -20.594 -8.391 1 97.88 602 ARG B C 1
ATOM 9408 O O . ARG B 1 602 ? 19.594 -19.656 -7.703 1 97.88 602 ARG B O 1
ATOM 9415 N N . ASP B 1 603 ? 21.156 -20.609 -8.93 1 95.88 603 ASP B N 1
ATOM 9416 C CA . ASP B 1 603 ? 22.125 -19.531 -8.805 1 95.88 603 ASP B CA 1
ATOM 9417 C C . ASP B 1 603 ? 21.562 -18.234 -9.391 1 95.88 603 ASP B C 1
ATOM 9419 O O . ASP B 1 603 ? 21.25 -18.156 -10.578 1 95.88 603 ASP B O 1
ATOM 9423 N N . ALA B 1 604 ? 21.5 -17.188 -8.523 1 93.81 604 ALA B N 1
ATOM 9424 C CA . ALA B 1 604 ? 20.875 -15.93 -8.883 1 93.81 604 ALA B CA 1
ATOM 9425 C C . ALA B 1 604 ? 21.906 -14.906 -9.336 1 93.81 604 ALA B C 1
ATOM 9427 O O . ALA B 1 604 ? 21.562 -13.766 -9.648 1 93.81 604 ALA B O 1
ATOM 9428 N N . THR B 1 605 ? 23.188 -15.25 -9.312 1 92.31 605 THR B N 1
ATOM 9429 C CA . THR B 1 605 ? 24.25 -14.32 -9.688 1 92.31 605 THR B CA 1
ATOM 9430 C C . THR B 1 605 ? 24.375 -14.234 -11.203 1 92.31 605 THR B C 1
ATOM 9432 O O . THR B 1 605 ? 25.359 -14.703 -11.773 1 92.31 605 THR B O 1
ATOM 9435 N N . VAL B 1 606 ? 23.422 -13.594 -11.82 1 92.19 606 VAL B N 1
ATOM 9436 C CA . VAL B 1 606 ? 23.297 -13.531 -13.273 1 92.19 606 VAL B CA 1
ATOM 9437 C C . VAL B 1 606 ? 23.375 -12.078 -13.734 1 92.19 606 VAL B C 1
ATOM 9439 O O . VAL B 1 606 ? 22.75 -11.195 -13.141 1 92.19 606 VAL B O 1
ATOM 9442 N N . GLU B 1 607 ? 24.234 -11.797 -14.695 1 94 607 GLU B N 1
ATOM 9443 C CA . GLU B 1 607 ? 24.281 -10.5 -15.367 1 94 607 GLU B CA 1
ATOM 9444 C C . GLU B 1 607 ? 23.297 -10.453 -16.531 1 94 607 GLU B C 1
ATOM 9446 O O . GLU B 1 607 ? 23.562 -11 -17.609 1 94 607 GLU B O 1
ATOM 9451 N N . TRP B 1 608 ? 22.234 -9.742 -16.375 1 93.94 608 TRP B N 1
ATOM 9452 C CA . TRP B 1 608 ? 21.203 -9.734 -17.406 1 93.94 608 TRP B CA 1
ATOM 9453 C C . TRP B 1 608 ? 21.406 -8.562 -18.359 1 93.94 608 TRP B C 1
ATOM 9455 O O . TRP B 1 608 ? 20.828 -8.539 -19.453 1 93.94 608 TRP B O 1
ATOM 9465 N N . TRP B 1 609 ? 22.156 -7.473 -18.156 1 90.44 609 TRP B N 1
ATOM 9466 C CA . TRP B 1 609 ? 22.312 -6.23 -18.906 1 90.44 609 TRP B CA 1
ATOM 9467 C C . TRP B 1 609 ? 23.391 -6.379 -19.984 1 90.44 609 TRP B C 1
ATOM 9469 O O . TRP B 1 609 ? 23.609 -5.465 -20.781 1 90.44 609 TRP B O 1
ATOM 9479 N N . SER B 1 610 ? 24.094 -7.438 -20.219 1 75.19 610 SER B N 1
ATOM 9480 C CA . SER B 1 610 ? 25.156 -7.527 -21.219 1 75.19 610 SER B CA 1
ATOM 9481 C C . SER B 1 610 ? 24.594 -7.824 -22.609 1 75.19 610 SER B C 1
ATOM 9483 O O . SER B 1 610 ? 23.516 -8.398 -22.719 1 75.19 610 SER B O 1
#

Nearest PDB structures (foldseek):
  2dw5-assembly1_A  TM=8.524E-01  e=8.502E-45  Homo sapiens
  8r8u-assembly1_B  TM=8.474E-01  e=6.059E-45  Homo sapiens
  7d56-assembly2_B  TM=8.682E-01  e=2.539E-38  Homo sapiens
  7d8n-assembly1_B  TM=8.420E-01  e=1.637E-37  Homo sapiens
  7d5v-assembly1_A  TM=8.438E-01  e=1.250E-36  Homo sapiens

Organism: Fusarium oxysporum f. sp. lycopersici (strain 4287 / CBS 123668 / FGSC 9935 / NRRL 34936) (NCBI:txid426428)

Foldseek 3Di:
DPPDDPDPDPDPDPDDDFAQAADQAKDKFFPFQFLADTDPVGRPPFQDDDLRTFFEAEAQFFAAPVPDDQADPVRHGDAPVNLQCDGCQNDFDNPDLVRWTKMKIGQHPDADQAKKKFKDKDDCLCPNFKWKWWQDPPDQDPNRGSIGTDDRPDIDTNVCSNVMIIMTMHGNDAQQAVVRPLFKMKIKMWMDGPPDIGIDIGIYGYFAWDAAAQQFAFAEKEFADDDVPPGVLLNQLVVLVVVLLVPDPDRHHYHHDHPDPPLQAQFQWTKIKGWGRHNVAIDMAIEIETWLASPPPVNCCLRVPPRHDSYHYDYFDDDWSYHQALQRTNLQWHWAAWAQWPVGRGLNGTAIEGEAQVPGHHIPRVQSSVVSSVRHRYDYAHQNQAFSRHPLLFKGKAQAPDPRRIAIEGEAAVVVLVVLVVCVVVPQQQWQFFQDPPDDDDPDDFQDDPCSVRHTSNNQNPDPQQVVSNVLVNVRRVVRVVSVVNTHVDDPVRYFYAYWGKDWDQDPDDQDDPDTGDRTDHDDPPGTHIATPFFRFSSWHRRNQEIEGADRRGTQDPRDRSNVVVRCVRSVNRVHHYRHGHSVPPARRHRHIHNSSMDTDGDRSDDPSD/DPPPPPDPPPPDDPDDDFAQAADQAKDKFFPFQFLADTGPVRRPPFQDDDLRTFFEAEAQFFAAPVPDDQADPVRHGDAPVNLQCDGCQNDFDNPDLVRWTKMKIGQHPDADQAKKKFKDKPDCLCPNFKWKWWQDPPDQDPNRGSIGTDDRPDIDTNVDSNVMIIMTMHGNDAQQAVVRPLFKMKIKMWMDGPPDIGIDIGIYGYFAWDAAAQQFAFAEKEFADADVPPGVLLNQLVVLVVVLLVPDPDRHHYHHDHPDPPLQAQFQWTKIKGWGRHNVAIDIAIEIETWLASPPPVNCCLRVPPRHDSYHYDYFDDDWRYHQALQRTNLQWHWAAWDQWPVGRGLNGTAIEGEAQVVGHHIPRVQSSVVSSVRHRYDYAHQNLAFSRHPLLFKGKAQAPDPRRIAIEGEAAVVVLVVLVVCVVVPQQQWQFFQDPPDDDDPDDFQDDPCSVRHTSNNQNPDPQQVVSNVLVNVRRVVRVVSVVNIHVDDPVRYFYAYWGKDWDQDPDDQDDPDTGDRTDHDDPPRTHIATPFFRFSNWHRRNQEIEGADRRGTQDPNDRSNVVVRCVRSVNRVHHYRHGHSVPPARRHRHIHNSSMDTDGDRSDDPSD

pLDDT: mean 93.71, std 11.94, range [19.2, 98.88]

Solvent-accessible surface area (backbone atoms only — not comparable to full-atom values): 63153 Å² total; per-residue (Å²): 132,84,77,76,77,78,74,77,81,77,76,81,73,87,64,65,68,74,65,66,61,72,30,78,55,66,43,43,39,30,24,16,71,53,60,37,58,70,36,34,74,16,63,66,68,20,75,48,65,55,71,82,31,24,17,48,26,32,53,36,33,18,22,64,80,57,41,63,68,66,49,39,72,75,68,47,74,52,28,69,67,50,45,46,59,49,37,37,34,52,48,65,55,67,77,56,64,88,53,34,26,61,32,34,36,37,19,36,41,95,66,55,78,68,15,34,30,33,51,41,64,36,56,71,76,43,63,82,40,50,47,43,26,32,60,40,85,92,45,65,42,98,84,70,29,44,47,40,65,56,46,66,69,32,33,35,12,31,68,50,41,41,66,30,47,47,34,36,30,31,19,45,55,76,54,48,42,58,87,78,43,71,40,62,35,35,46,36,36,39,39,37,45,87,92,43,72,48,62,29,48,26,18,34,30,48,35,47,69,45,59,68,36,52,85,50,54,54,52,30,37,35,30,40,54,46,33,80,80,87,33,42,53,41,28,51,30,49,53,33,46,53,56,41,44,71,70,36,92,78,59,48,48,77,48,65,40,79,90,47,86,66,53,49,43,17,29,34,32,47,58,28,19,28,39,30,61,27,71,91,44,53,45,51,33,38,34,34,31,36,28,36,24,66,66,38,68,66,29,50,40,39,63,77,68,58,38,16,68,54,18,17,40,43,64,64,54,85,93,33,31,67,19,52,33,36,46,32,25,22,45,17,53,48,36,44,62,50,47,55,31,66,88,64,53,72,20,80,70,8,30,31,34,32,16,20,46,78,91,44,68,51,32,55,34,52,53,39,31,44,44,38,40,65,60,33,49,71,47,78,41,74,14,36,54,29,53,63,19,35,40,37,70,42,39,46,63,41,60,28,100,57,96,70,48,44,40,46,37,30,53,27,41,62,58,48,52,52,51,48,50,52,38,36,76,70,70,43,24,80,37,41,45,48,58,63,76,85,72,70,85,70,85,73,91,59,69,64,62,78,65,56,72,78,30,22,39,49,60,52,77,67,31,64,68,54,56,51,42,35,52,56,50,43,51,48,47,50,50,41,49,50,58,48,49,66,38,40,83,60,62,75,88,64,48,41,68,38,56,37,52,50,38,80,63,64,56,87,57,79,83,42,52,69,37,60,48,56,46,55,78,66,70,59,92,92,58,57,19,27,45,67,58,48,44,41,41,66,20,32,45,63,47,78,54,30,32,42,21,23,44,42,44,25,30,63,56,96,86,33,40,57,50,55,52,50,47,48,51,53,41,40,74,45,64,32,46,74,36,65,24,62,33,58,82,52,25,33,30,67,71,39,33,45,32,38,35,18,36,64,46,54,67,50,74,51,82,81,56,120,132,83,82,72,75,77,75,77,81,79,78,80,75,88,64,68,70,73,68,65,60,72,30,78,57,66,43,46,38,28,24,14,73,52,62,38,58,70,36,32,73,16,64,65,68,20,76,47,65,54,70,81,32,26,16,48,24,32,55,35,35,18,21,65,79,58,38,64,67,66,48,40,74,74,67,46,74,52,28,70,67,53,46,45,59,50,37,38,33,52,49,65,55,68,75,57,65,89,53,33,26,59,33,34,36,36,20,38,43,94,66,54,82,67,15,32,28,32,51,40,66,36,56,70,77,43,65,82,40,49,47,44,26,33,60,42,88,93,44,64,42,97,85,69,31,44,46,40,65,56,48,66,70,32,32,35,11,30,67,49,42,40,66,30,48,48,33,36,30,32,20,46,55,76,54,47,42,58,88,76,44,71,40,61,35,34,45,36,37,39,39,38,46,86,91,44,73,50,63,29,47,25,18,34,30,50,35,48,68,45,61,68,35,51,83,50,54,54,52,30,37,34,30,41,56,47,34,79,80,86,31,41,52,42,27,50,30,49,52,32,45,52,56,40,45,71,71,37,92,78,59,50,49,77,47,66,40,79,90,47,86,66,53,49,42,17,28,34,32,46,58,29,20,27,38,29,61,26,72,88,42,54,45,52,33,36,33,32,32,34,29,36,24,68,66,38,68,65,28,51,40,39,61,77,67,57,37,17,69,55,19,17,39,42,63,67,55,84,95,32,32,66,20,54,31,35,46,31,24,22,45,17,54,47,36,44,61,49,46,56,30,68,88,65,53,72,21,82,70,7,32,31,33,33,14,20,46,79,90,43,70,52,32,55,34,52,54,39,32,44,44,37,38,63,60,33,51,70,47,78,41,74,15,36,53,28,52,61,19,34,40,36,68,43,41,47,65,41,58,28,100,56,95,72,46,44,38,47,36,30,54,26,41,61,58,48,52,51,52,48,50,52,38,36,76,71,71,43,23,80,36,41,46,50,57,63,76,84,72,67,86,68,86,76,90,59,70,64,61,78,66,56,75,77,29,21,39,50,60,54,77,66,33,64,67,53,54,51,42,34,53,56,50,41,52,48,46,50,50,42,48,50,58,48,50,66,38,40,83,59,62,73,88,62,47,41,68,39,54,36,52,50,39,82,62,62,58,88,59,80,82,44,53,68,39,60,49,55,46,55,78,66,70,59,90,92,58,58,20,26,44,66,60,46,44,41,39,69,18,32,44,64,48,77,53,30,31,42,20,22,44,42,44,26,31,63,57,96,87,34,42,56,51,53,52,51,47,48,52,53,41,39,75,47,64,32,46,76,36,64,24,64,33,58,81,53,26,32,30,68,71,38,34,48,30,39,35,18,36,64,45,54,68,49,74,51,82,81,56,118

Sequence (1220 aa):
MRTGWLYPIFIGTHVSAGLIKSTTRPLILADTNRDGIVNGKDIADKYTWTNECGAIFLPNIGDKRHRCTAFDLNGLSLSNQELSSCNDASGHLLLTPELAAPARTAPLQGISKEAIGSIYTLPESTLGSVRVFWKQPGFLSDAGSPWRLIDPQFVFNASSLRAGIELAIDARELVSHLSAWNGTLSLEFRVTDGNMTTYDAVAMKQAPVLFHHHLQRVQEVLSVKGNETSSPVQNKFVRGLEDALMNVVETPALHLLNGTDEIWAQDFMEPGFASMPGPEGPISLRVLVRSAQSTRVAGRQVFESFRGNRVGGHQLSLGSGFGHEEIDSGGNIEIIPPYVSKNGTSYKHGRVIMGKHFDKHPAKSMTSLIEAQIYQSPLILEAGWLVIGHVDEFVQFLPYQNDLGWTIAIADTQAPLALLKKAKDSGHGSTLVTSYPDLRQPEGFSFYDSSLENLTINALLSDDDFLQTQKYAQKYIDHNLKLLLEEVPLPHNQVLRVPALFKNVTYPWPSNLDGIPPRLHRVAPGQRQLIAFLPAVINGVVIGSDYLAAKPWGPIVDGQDIFEEAVRDVYGQAGMKVHFVDDFMSHHVNGGEVHCGTNTLRDATVEWWSMRTGWLYPIFIGTHVSAGLIKSTTRPLILADTNRDGIVNGKDIADKYTWTNECGAIFLPNIGDKRHRCTAFDLNGLSLSNQELSSCNDASGHLLLTPELAAPARTAPLQGISKEAIGSIYTLPESTLGSVRVFWKQPGFLSDAGSPWRLIDPQFVFNASSLRAGIELAIDARELVSHLSAWNGTLSLEFRVTDGNMTTYDAVAMKQAPVLFHHHLQRVQEVLSVKGNETSSPVQNKFVRGLEDALMNVVETPALHLLNGTDEIWAQDFMEPGFASMPGPEGPISLRVLVRSAQSTRVAGRQVFESFRGNRVGGHQLSLGSGFGHEEIDSGGNIEIIPPYVSKNGTSYKHGRVIMGKHFDKHPAKSMTSLIEAQIYQSPLILEAGWLVIGHVDEFVQFLPYQNDLGWTIAIADTQAPLALLKKAKDSGHGSTLVTSYPDLRQPEGFSFYDSSLENLTINALLSDDDFLQTQKYAQKYIDHNLKLLLEEVPLPHNQVLRVPALFKNVTYPWPSNLDGIPPRLHRVAPGQRQLIAFLPAVINGVVIGSDYLAAKPWGPIVDGQDIFEEAVRDVYGQAGMKVHFVDDFMSHHVNGGEVHCGTNTLRDATVEWWS